Protein 8AJK (pdb70)

Organism: Staphylococcus aureus (strain NCTC 8325 / PS 47) (NCBI:txid93061)

CATH classification: 3.50.50.60 (+1 more: 3.30.390.30)

Nearest PDB structures (foldseek):
  8ajk-assembly1_A  TM=1.002E+00  e=2.593E-100  Staphylococcus aureus
  8ajj-assembly2_A  TM=1.001E+00  e=8.411E-93  Staphylococcus aureus
  8ajj-assembly1_D  TM=1.000E+00  e=5.471E-79  Staphylococcus aureus
  8ajj-assembly3_B-2  TM=9.911E-01  e=1.081E-74  Staphylococcus aureus
  8uub-assembly1_A-2  TM=9.802E-01  e=7.798E-63  Streptococcus pneumoniae D39

Radius of gyration: 30.51 Å; Cα contacts (8 Å, |Δi|>4): 2103; chains: 2; bounding box: 69×88×58 Å

Foldseek 3Di:
DVAEWAEEEEAQALLRLVLLLVCVVVVTAYEYEHADLQAQHHCCLRQDVQLLVLLVVVLVVVHAPVVSLVVSVVRSVVVSVVSVCSACVRPRYHYHHFHWADQALFKIFGADPVRHTDDMYGHLFYEYEHAWAADDDDAAAPVPFPQEEESRCVSVDDDQKQEEEEEAQALVSQSVLQSNLSNPHAYEYEELADDHPPQDDPVQVVLVVVVSVVSVYHYDYNWDFHHWDDDPAWIWGDIPVDIDIIRHYYYHHDIAADPPRCCVNYPFDADPRQATDADFLQATVSRRYGYAAPRRDDDHDSVRRVLNSVSPCCVPPNVNPRTNVPPAWDKDWRVRVPIKIKTAHDPVVCVVVPAFKDKFKDFQLNQVCCVVVVHRGWMKMWMAGPVQQQTRMIIGGHPPCVVLRVVNSVCNRVVPGLVCQLPDDDDPDDPSVCSVVNSPDDGDTD/DVAEFAEEEEAQALLRLVLLLVCVVVVTAYEYEHADLQAQNHCCLHQDVQLLVLLVVCLVVVDAPVVSLVVSVVRSVVVSVVSVCSACVRPRYHYHHFHWADQAAFKIFGADPVRDGPDMYGHLFYEYEHAWAADDDDAAAPVPAPQEDESRCVSVDPDQKQEEEEEAQALVSLSVLQSSLSNNHAYEYEHLADDHPPQDAVVQVVLVVVVSVVSVYHYYYNWAFHHWDYDPAWIWTDTPVDIRIIRHYYYHHDIAADDNHNCVNYPFDADPRRATDADFLQATVSRRYGYAAPRRDDDHDSVRRVLNSVSPCCVPPRVNPHTNVPPAWDKDWRVRVPIKIKTAHDPVVCVVVPAFKDKFKDFQLNQVVCVVVVHRGWMKMWMAGQVLQATRMIITRHPPCVPLVVVNSVCNRVVPGLVCQLPDDDDPDDPSVCSVVRSPDDGDTDD

Secondary structure (DSSP, 8-state):
--EE-SEEEES--HHHHHHHHHHHHTT--EEEEES-GGGTTHHHHHTSHHHHHHHHHHHHTT--HHHHHHHHHHHHHHHHHHHHHHHHTSTTEEEEESEEEESSSSEEEEE-TTS-EEEEEE-SEEEE---EEE-----BTGGG-SSEE-HHHHHT-SS--SEEEEE--SHHHHHHHHHHHHTT-EEEEE-SSSSSSTTS-HHHHHHHHHHHHHTT-EEE-S--EEEEEE-SS-EEEEESS--EEESEEEE-S-EEE---S-GGGS---B-TTSPBP--TT-B-SSTTEEE-GGGGSS---HHHHHHHHHHHHHHHHS-S---TT------EEE-SSS-EEEEE--HHHHHHTT--EEEEEEEGGGSTHHHHHT----EEEEEEETTT--EEEEEEESTTHHHHHHHHHHHHHHT--HHHHHH----SSSSGGGHHHHT-------/--EE-SEEEES--HHHHHHHHHHHHTT--EEEEES-GGGTTHHHHHTSHHHHHHHHHHHHTT--HHHHHHHHHHHHHHHHHHHHHHHHTSTTEEEEESEEEESSSSEEEEE-TTS-EEEEEE-SEEEE---EEE-----BTGGG-SSEE-HHHHTT-SS--SEEEEE--SHHHHHHHHHHHHTT-EEEEE-SSSSSSTTS-HHHHHHHHHHHHHTT-EEE-S--EEEEEE-SS-EEEEESS-EEEESEEEE-S-EEE---S-GGGSSPPB-TTSPBP--TT-B-SSTTEEE-GGGG-S---HHHHHHHHHHHHHHHTS-S---TT-S----EEE-SSS-EEEEE--HHHHHHTT--EEEEEEEGGGSTHHHHHT----EEEEEEETTTTEEEEEEEESTTHHHHHHHHHHHHHTT--HHHHHH----SSSSGGGHHHHT--------

B-factor: mean 37.99, std 10.53, range [21.42, 123.19]

Sequence (893 aa):
GMKTYDLIVIGFGKAGKTLAKYAASTGQHVAVIEQSPKMYGGTSINIGCIPSKTLVHDGLEGKSFEASYNRKNDVVNALNNKNYHLLADDNNIDVLDFKAQFKSNTEVNLLDQHDDIVDSITAPHIIINTGATSVIPNIKGLDQAKHVFDSTGLLNISYQPKHLVIVGGGYIALEFASMFANLGSKVTVLERGESFMPREDQDVVAYGITDLENKGIALHTNVETTELSSDNHHTTVHTNVDNFEADDAVLLAIGRKPNTDLALENTDIELGDRGEIKVNAHLQTTVPHIYAAGDVKGGLQFTYISLDDYRIIKSALYGNQSRTTDNRGSVPYTVFIDPPLSRVGLTSKEAAAQHYDYTEHQLLVSAIPRHKINNDPRGLFKVVINNENNMILGATLYGKQSEELINIIKLAIDQNIPYTVLRDNIYTHPTMAESFNDLFNFHHHHHGMKTYDLIVIGFGKAGKTLAKYAASTGQHVAVIEQSPKMYGGTSINIGCIPSKTLVHDGLEGKSFEASYNRKNDVVNALNNKNYHLLADDNNIDVLDFKAQFKSNTEVNLLDQHDDIVDSITAPHIIINTGATSVIPNIKGLDQAKHVFDSTGLLNISYQPKHLVIVGGGYIALEFASMFANLGSKVTVLERGESFMPREDQDVVAYGITDLENKGIALHTNVETTELSSDNHHTTVHTNVDNFEADAVLLAIGRKPNTDLALENTDIELGDRGEIKVNAHLQTTVPHIYAAGDVKGGLQFTYISLDDYRIIKSALYGNQSRTTDNRGSVPYTVFIDPPLSRVGLTSKEAAAQHYDYTEHQLLVSAIPRHKINNDPRGLFKVVINNENNMILGATLYGKQSEELINIIKLAIDQNIPYTVLRDNIYTHPTMAESFNDLFNFHHHHHH

Solvent-accessible surface area: 35856 Å² total; per-residue (Å²): 37,144,87,90,8,60,2,0,0,5,10,2,13,57,1,0,27,35,2,0,68,63,0,4,88,73,54,49,59,0,0,0,3,13,108,29,83,147,41,21,2,5,44,12,10,12,42,16,27,2,0,6,20,0,0,19,28,4,5,92,93,64,89,65,18,124,48,0,13,78,42,5,61,94,5,20,91,36,8,20,81,122,18,58,75,98,2,31,99,30,148,48,4,47,20,30,81,54,50,6,35,1,104,35,41,75,32,0,15,7,10,45,165,128,92,88,113,79,59,15,6,28,5,84,62,0,0,0,8,32,18,11,54,20,46,133,23,162,14,142,22,33,156,156,21,101,39,34,40,58,22,48,25,0,5,95,13,111,77,70,0,168,38,0,0,0,12,9,4,41,76,85,1,0,11,4,0,3,3,0,20,41,13,66,7,88,1,2,0,3,34,174,28,150,45,9,5,90,178,5,13,96,73,0,2,56,93,0,48,70,13,4,87,119,58,45,4,29,27,57,44,83,4,68,25,75,52,3,43,49,92,108,134,85,0,19,0,43,16,97,60,95,91,28,100,1,26,0,0,0,12,18,72,39,59,90,22,34,29,82,8,17,19,150,72,19,92,12,85,75,15,156,199,32,38,0,86,44,73,31,52,0,47,8,62,7,94,43,0,13,0,0,3,21,0,21,15,64,97,59,55,20,12,5,9,27,1,0,28,30,0,1,66,14,13,44,69,46,127,103,71,45,20,45,124,78,38,42,23,33,0,36,20,3,14,5,11,1,20,0,0,14,0,32,35,6,11,157,35,0,52,69,96,169,78,43,24,4,78,57,79,24,63,3,46,62,2,63,28,11,53,0,11,84,10,78,60,4,0,0,13,0,5,0,11,10,156,72,50,44,5,26,0,1,5,0,1,0,60,34,0,13,2,1,0,4,4,0,4,4,0,40,42,69,98,5,37,8,38,36,0,56,64,20,3,9,0,28,1,0,1,0,38,4,0,22,76,0,0,88,14,152,70,112,117,111,33,137,84,80,13,52,2,0,0,5,9,2,13,63,1,0,26,36,1,0,65,63,0,5,89,72,46,53,94,1,0,0,3,13,105,27,80,171,44,22,2,5,45,13,10,10,40,16,27,1,0,6,18,0,0,20,30,2,6,96,91,64,88,64,20,126,49,0,14,84,42,5,62,95,5,19,97,37,5,22,84,109,20,58,76,103,2,31,100,30,149,35,5,61,18,30,70,53,57,6,39,1,105,36,40,75,37,0,11,5,10,42,165,126,96,79,104,83,40,17,4,28,6,82,64,0,0,0,8,32,19,10,57,22,45,132,24,165,21,150,30,27,134,160,21,106,39,35,39,58,21,49,23,0,3,92,13,113,81,66,0,172,29,0,0,0,12,8,5,39,60,84,1,0,14,4,0,3,3,0,19,41,14,66,8,114,1,5,0,3,33,172,29,144,44,12,4,74,153,5,11,97,74,0,8,61,90,0,36,67,13,4,86,119,60,50,4,34,27,58,46,72,4,55,33,82,52,4,46,44,80,110,130,66,0,23,0,44,16,94,75,76,91,20,96,1,28,0,0,0,12,17,75,37,54,89,21,36,30,81,6,15,18,148,71,18,93,12,82,77,18,156,218,32,35,0,81,45,73,32,53,0,46,9,60,8,93,45,0,13,0,0,3,22,0,23,12,70,97,62,55,20,13,5,8,25,2,0,27,29,0,0,67,13,16,42,68,46,122,110,66,52,21,46,123,77,37,40,21,33,0,29,19,3,13,4,13,1,21,0,0,11,0,32,39,6,13,156,54,0,52,86,104,147,74,40,24,5,74,57,80,24,64,2,58,64,2,64,26,15,52,0,11,85,10,76,62,5,1,0,10,0,5,0,15,8,139,64,52,42,6,26,0,2,5,0,1,0,60,32,0,15,3,1,0,3,3,0,3,4,0,39,44,70,102,5,36,7,39,36,0,64,63,19,3,9,0,25,0,0,0,0,37,4,0,21,77,0,0,88,23,152,62,115,107,71,202

InterPro domains:
  IPR001100 Pyridine nucleotide-disulphide oxidoreductase, class I [PIRSF000350] (3-433)
  IPR004099 Pyridine nucleotide-disulphide oxidoreductase, dimerisation domain [PF02852] (329-436)
  IPR012999 Pyridine nucleotide-disulphide oxidoreductase, class I, active site [PS00076] (40-50)
  IPR016156 FAD/NAD-linked reductase, dimerisation domain superfamily [G3DSA:3.30.390.30] (328-439)
  IPR016156 FAD/NAD-linked reductase, dimerisation domain superfamily [SSF55424] (325-438)
  IPR023753 FAD/NAD(P)-binding domain [PF07992] (4-302)
  IPR036188 FAD/NAD(P)-binding domain superfamily [G3DSA:3.50.50.60] (8-303)
  IPR036188 FAD/NAD(P)-binding domain superfamily [G3DSA:3.50.50.60] (134-252)
  IPR036188 FAD/NAD(P)-binding domain superfamily [SSF51905] (1-297)

Structure (mmCIF, N/CA/C/O backbone):
data_8AJK
#
_entry.id   8AJK
#
_cell.length_a   61.250
_cell.length_b   88.790
_cell.length_c   186.840
_cell.angle_alpha   90.000
_cell.angle_beta   90.000
_cell.angle_gamma   90.000
#
_symmetry.space_group_name_H-M   'P 21 2 21'
#
loop_
_entity.id
_entity.type
_entity.pdbx_description
1 polymer 'FAD-containing oxidoreductase'
2 non-polymer GLYCEROL
3 non-polymer 'FLAVIN-ADENINE DINUCLEOTIDE'
4 non-polymer 'NICKEL (II) ION'
5 water water
#
loop_
_atom_site.group_PDB
_atom_site.id
_atom_site.type_symbol
_atom_site.label_atom_id
_atom_site.label_alt_id
_atom_site.label_comp_id
_atom_site.label_asym_id
_atom_site.label_entity_id
_atom_site.label_seq_id
_atom_site.pdbx_PDB_ins_code
_atom_site.Cartn_x
_atom_site.Cartn_y
_atom_site.Cartn_z
_atom_site.occupancy
_atom_site.B_iso_or_equiv
_atom_site.auth_seq_id
_atom_site.auth_comp_id
_atom_site.auth_asym_id
_atom_site.auth_atom_id
_atom_site.pdbx_PDB_model_num
ATOM 1 N N . GLY A 1 2 ? 59.90694 -41.85357 -18.64419 1.000 59.65944 0 GLY A N 1
ATOM 2 C CA . GLY A 1 2 ? 59.84391 -41.24792 -19.96317 1.000 62.61013 0 GLY A CA 1
ATOM 3 C C . GLY A 1 2 ? 61.21351 -40.79948 -20.42711 1.000 74.27868 0 GLY A C 1
ATOM 4 O O . GLY A 1 2 ? 61.95497 -40.20422 -19.64305 1.000 78.63272 0 GLY A O 1
ATOM 5 N N . MET A 1 3 ? 61.54342 -41.08475 -21.69297 1.000 76.53714 1 MET A N 1
ATOM 6 C CA . MET A 1 3 ? 62.87397 -40.78833 -22.22187 1.000 77.23098 1 MET A CA 1
ATOM 7 C C . MET A 1 3 ? 63.28148 -39.34035 -21.94479 1.000 77.34908 1 MET A C 1
ATOM 8 O O . MET A 1 3 ? 64.33655 -39.08491 -21.35370 1.000 83.20171 1 MET A O 1
ATOM 13 N N . LYS A 1 4 ? 62.45647 -38.37696 -22.35590 1.000 67.82410 2 LYS A N 1
ATOM 14 C CA . LYS A 1 4 ? 62.69162 -36.98002 -22.01196 1.000 61.77540 2 LYS A CA 1
ATOM 15 C C . LYS A 1 4 ? 61.80106 -36.54460 -20.85528 1.000 52.13652 2 LYS A C 1
ATOM 16 O O . LYS A 1 4 ? 60.64813 -36.97126 -20.73110 1.000 44.72237 2 LYS A O 1
ATOM 22 N N . THR A 1 5 ? 62.34753 -35.66268 -20.02053 1.000 45.67588 3 THR A N 1
ATOM 23 C CA . THR A 1 5 ? 61.69284 -35.21218 -18.80057 1.000 41.42892 3 THR A CA 1
ATOM 24 C C . THR A 1 5 ? 61.36905 -33.73025 -18.89775 1.000 45.87268 3 THR A C 1
ATOM 25 O O . THR A 1 5 ? 62.22365 -32.92326 -19.28001 1.000 45.66246 3 THR A O 1
ATOM 29 N N . TYR A 1 6 ? 60.14217 -33.38218 -18.53695 1.000 38.47361 4 TYR A N 1
ATOM 30 C CA . TYR A 1 6 ? 59.68944 -32.00736 -18.43681 1.000 36.79968 4 TYR A CA 1
ATOM 31 C C . TYR A 1 6 ? 59.27853 -31.72323 -17.00071 1.000 40.51641 4 TYR A C 1
ATOM 32 O O . TYR A 1 6 ? 59.13262 -32.63344 -16.18001 1.000 38.07051 4 TYR A O 1
ATOM 41 N N . ASP A 1 7 ? 59.10014 -30.43674 -16.69599 1.000 36.16338 5 ASP A N 1
ATOM 42 C CA . ASP A 1 7 ? 58.54015 -30.07432 -15.39792 1.000 36.67594 5 ASP A CA 1
ATOM 43 C C . ASP A 1 7 ? 57.02846 -30.22938 -15.38141 1.000 36.99091 5 ASP A C 1
ATOM 44 O O . ASP A 1 7 ? 56.45099 -30.50412 -14.32306 1.000 36.36637 5 ASP A O 1
ATOM 49 N N . LEU A 1 8 ? 56.38641 -30.10109 -16.54332 1.000 34.24669 6 LEU A N 1
ATOM 50 C CA . LEU A 1 8 ? 54.93558 -30.13060 -16.65303 1.000 31.49744 6 LEU A CA 1
ATOM 51 C C . LEU A 1 8 ? 54.56666 -30.64610 -18.03210 1.000 34.03228 6 LEU A C 1
ATOM 52 O O . LEU A 1 8 ? 55.17631 -30.24669 -19.02487 1.000 32.52711 6 LEU A O 1
ATOM 57 N N . ILE A 1 9 ? 53.58172 -31.53736 -18.09350 1.000 32.85380 7 ILE A N 1
ATOM 58 C CA . ILE A 1 9 ? 53.05159 -32.02400 -19.36282 1.000 30.55998 7 ILE A CA 1
ATOM 59 C C . ILE A 1 9 ? 51.58980 -31.63412 -19.43723 1.000 30.52485 7 ILE A C 1
ATOM 60 O O . ILE A 1 9 ? 50.83907 -31.83951 -18.47581 1.000 31.77692 7 ILE A O 1
ATOM 65 N N . VAL A 1 10 ? 51.19351 -31.05512 -20.56567 1.000 28.83423 8 VAL A N 1
ATOM 66 C CA . VAL A 1 10 ? 49.80268 -30.70013 -20.84106 1.000 27.03469 8 VAL A CA 1
ATOM 67 C C . VAL A 1 10 ? 49.36897 -31.51798 -22.04757 1.000 30.05127 8 VAL A C 1
ATOM 68 O O . VAL A 1 10 ? 50.01508 -31.46371 -23.10131 1.000 29.43606 8 VAL A O 1
ATOM 72 N N . ILE A 1 11 ? 48.30875 -32.30152 -21.89507 1.000 27.04969 9 ILE A N 1
ATOM 73 C CA . ILE A 1 11 ? 47.81929 -33.13273 -22.98963 1.000 25.98759 9 ILE A CA 1
ATOM 74 C C . ILE A 1 11 ? 46.63170 -32.40589 -23.59490 1.000 30.10845 9 ILE A C 1
ATOM 75 O O . ILE A 1 11 ? 45.57566 -32.30124 -22.96370 1.000 29.08033 9 ILE A O 1
ATOM 80 N N . GLY A 1 12 ? 46.80991 -31.87658 -24.80994 1.000 29.24172 10 GLY A N 1
ATOM 81 C CA . GLY A 1 12 ? 45.74796 -31.13570 -25.45041 1.000 26.80371 10 GLY A CA 1
ATOM 82 C C . GLY A 1 12 ? 46.00529 -29.64060 -25.43863 1.000 27.33425 10 GLY A C 1
ATOM 83 O O . GLY A 1 12 ? 46.30491 -29.06605 -24.38968 1.000 27.37264 10 GLY A O 1
ATOM 84 N N . PHE A 1 13 ? 45.87874 -29.00592 -26.60087 1.000 29.68504 11 PHE A N 1
ATOM 85 C CA . PHE A 1 13 ? 46.07459 -27.55871 -26.76510 1.000 25.88096 11 PHE A CA 1
ATOM 86 C C . PHE A 1 13 ? 44.77524 -26.80608 -26.48140 1.000 30.11348 11 PHE A C 1
ATOM 87 O O . PHE A 1 13 ? 44.33154 -25.96734 -27.26292 1.000 30.20072 11 PHE A O 1
ATOM 95 N N . GLY A 1 14 ? 44.12749 -27.11668 -25.35757 1.000 25.40819 12 GLY A N 1
ATOM 96 C CA . GLY A 1 14 ? 42.86041 -26.50800 -25.01417 1.000 26.66800 12 GLY A CA 1
ATOM 97 C C . GLY A 1 14 ? 43.04398 -25.19114 -24.28571 1.000 29.22291 12 GLY A C 1
ATOM 98 O O . GLY A 1 14 ? 44.15500 -24.67553 -24.13964 1.000 27.57357 12 GLY A O 1
ATOM 99 N N . LYS A 1 15 ? 41.92176 -24.66377 -23.78056 1.000 26.00947 13 LYS A N 1
ATOM 100 C CA . LYS A 1 15 ? 41.93357 -23.33811 -23.16034 1.000 27.47105 13 LYS A CA 1
ATOM 101 C C . LYS A 1 15 ? 42.71990 -23.34196 -21.85279 1.000 27.09627 13 LYS A C 1
ATOM 102 O O . LYS A 1 15 ? 43.68930 -22.58772 -21.70066 1.000 29.60688 13 LYS A O 1
ATOM 108 N N . ALA A 1 16 ? 42.30803 -24.17402 -20.88369 1.000 26.17167 14 ALA A N 1
ATOM 109 C CA . ALA A 1 16 ? 43.06562 -24.28611 -19.64015 1.000 26.70407 14 ALA A CA 1
ATOM 110 C C . ALA A 1 16 ? 44.52082 -24.62746 -19.91939 1.000 27.85791 14 ALA A C 1
ATOM 111 O O . ALA A 1 16 ? 45.43200 -24.08180 -19.28543 1.000 27.67140 14 ALA A O 1
ATOM 113 N N . GLY A 1 17 ? 44.75744 -25.51621 -20.88219 1.000 24.39487 15 GLY A N 1
ATOM 114 C CA . GLY A 1 17 ? 46.09071 -26.07085 -21.03828 1.000 25.62263 15 GLY A CA 1
ATOM 115 C C . GLY A 1 17 ? 47.07876 -25.06525 -21.59292 1.000 24.32759 15 GLY A C 1
ATOM 116 O O . GLY A 1 17 ? 48.20102 -24.93968 -21.09201 1.000 28.40147 15 GLY A O 1
ATOM 117 N N . LYS A 1 18 ? 46.68155 -24.34470 -22.64775 1.000 25.96024 16 LYS A N 1
ATOM 118 C CA . LYS A 1 18 ? 47.59918 -23.37684 -23.23900 1.000 26.68335 16 LYS A CA 1
ATOM 119 C C . LYS A 1 18 ? 47.83429 -22.21078 -22.29185 1.000 27.98048 16 LYS A C 1
ATOM 120 O O . LYS A 1 18 ? 48.93470 -21.64059 -22.27121 1.000 28.15304 16 LYS A O 1
ATOM 126 N N . THR A 1 19 ? 46.82140 -21.85818 -21.49769 1.000 27.22490 17 THR A N 1
ATOM 127 C CA . THR A 1 19 ? 46.98336 -20.78585 -20.51737 1.000 26.60035 17 THR A CA 1
ATOM 128 C C . THR A 1 19 ? 47.92768 -21.20120 -19.39942 1.000 29.64520 17 THR A C 1
ATOM 129 O O . THR A 1 19 ? 48.80353 -20.42229 -18.99029 1.000 29.73096 17 THR A O 1
ATOM 133 N N . LEU A 1 20 ? 47.77389 -22.43846 -18.90588 1.000 28.69528 18 LEU A N 1
ATOM 134 C CA . LEU A 1 20 ? 48.63790 -22.94367 -17.84883 1.000 27.80584 18 LEU A CA 1
ATOM 135 C C . LEU A 1 20 ? 50.06015 -23.16051 -18.35348 1.000 29.37014 18 LEU A C 1
ATOM 136 O O . LEU A 1 20 ? 51.02554 -22.87881 -17.63105 1.000 29.27626 18 LEU A O 1
ATOM 141 N N . ALA A 1 21 ? 50.21234 -23.64131 -19.59839 1.000 29.04783 19 ALA A N 1
ATOM 142 C CA . ALA A 1 21 ? 51.55073 -23.82030 -20.15594 1.000 30.78996 19 ALA A CA 1
ATOM 143 C C . ALA A 1 21 ? 52.31732 -22.50737 -20.17311 1.000 31.31909 19 ALA A C 1
ATOM 144 O O . ALA A 1 21 ? 53.49259 -22.45041 -19.78714 1.000 29.78139 19 ALA A O 1
ATOM 146 N N . LYS A 1 22 ? 51.66732 -21.43661 -20.63194 1.000 26.40695 20 LYS A N 1
ATOM 147 C CA . LYS A 1 22 ? 52.35834 -20.15937 -20.72727 1.000 28.78142 20 LYS A CA 1
ATOM 148 C C . LYS A 1 22 ? 52.68776 -19.61161 -19.34216 1.000 29.99317 20 LYS A C 1
ATOM 149 O O . LYS A 1 22 ? 53.77979 -19.06762 -19.12690 1.000 34.55292 20 LYS A O 1
ATOM 155 N N . TYR A 1 23 ? 51.77326 -19.75746 -18.38055 1.000 32.99305 21 TYR A N 1
ATOM 156 C CA . TYR A 1 23 ? 52.08801 -19.32589 -17.01995 1.000 30.93903 21 TYR A CA 1
ATOM 157 C C . TYR A 1 23 ? 53.24076 -20.13977 -16.44157 1.000 33.72557 21 TYR A C 1
ATOM 158 O O . TYR A 1 23 ? 54.18550 -19.58306 -15.87350 1.000 36.83104 21 TYR A O 1
ATOM 167 N N . ALA A 1 24 ? 53.17384 -21.46893 -16.56322 1.000 32.97065 22 ALA A N 1
ATOM 168 C CA . ALA A 1 24 ? 54.24357 -22.29931 -16.01506 1.000 30.88135 22 ALA A CA 1
ATOM 169 C C . ALA A 1 24 ? 55.59086 -21.93318 -16.62988 1.000 31.17779 22 ALA A C 1
ATOM 170 O O . ALA A 1 24 ? 56.59353 -21.79398 -15.91504 1.000 33.35789 22 ALA A O 1
ATOM 172 N N . ALA A 1 25 ? 55.62735 -21.73004 -17.95158 1.000 32.77067 23 ALA A N 1
ATOM 173 C CA . ALA A 1 25 ? 56.87151 -21.32330 -18.59728 1.000 32.52382 23 ALA A CA 1
ATOM 174 C C . ALA A 1 25 ? 57.37934 -20.00573 -18.03162 1.000 36.68869 23 ALA A C 1
ATOM 175 O O . ALA A 1 25 ? 58.59286 -19.80803 -17.89465 1.000 38.29688 23 ALA A O 1
ATOM 177 N N . SER A 1 26 ? 56.46543 -19.09751 -17.67552 1.000 32.82449 24 SER A N 1
ATOM 178 C CA . SER A 1 26 ? 56.89635 -17.79256 -17.18920 1.000 37.73623 24 SER A CA 1
ATOM 179 C C . SER A 1 26 ? 57.57913 -17.88262 -15.83039 1.000 39.39825 24 SER A C 1
ATOM 180 O O . SER A 1 26 ? 58.33009 -16.96855 -15.46441 1.000 40.71947 24 SER A O 1
ATOM 183 N N . THR A 1 27 ? 57.36259 -18.96599 -15.08754 1.000 40.34078 25 THR A N 1
ATOM 184 C CA . THR A 1 27 ? 58.08154 -19.19459 -13.84114 1.000 42.10882 25 THR A CA 1
ATOM 185 C C . THR A 1 27 ? 59.40998 -19.90922 -14.05545 1.000 44.23924 25 THR A C 1
ATOM 186 O O . THR A 1 27 ? 60.11330 -20.18566 -13.07900 1.000 48.33168 25 THR A O 1
ATOM 190 N N . GLY A 1 28 ? 59.77733 -20.20206 -15.30052 1.000 38.81972 26 GLY A N 1
ATOM 191 C CA . GLY A 1 28 ? 60.99809 -20.93193 -15.59075 1.000 39.87562 26 GLY A CA 1
ATOM 192 C C . GLY A 1 28 ? 60.83624 -22.42608 -15.77648 1.000 45.34370 26 GLY A C 1
ATOM 193 O O . GLY A 1 28 ? 61.84521 -23.12870 -15.92446 1.000 44.50541 26 GLY A O 1
ATOM 194 N N . GLN A 1 29 ? 59.61104 -22.93699 -15.78035 1.000 39.41047 27 GLN A N 1
ATOM 195 C CA . GLN A 1 29 ? 59.41432 -24.37365 -15.91308 1.000 39.27057 27 GLN A CA 1
ATOM 196 C C . GLN A 1 29 ? 59.46942 -24.79041 -17.38156 1.000 39.68531 27 GLN A C 1
ATOM 197 O O . GLN A 1 29 ? 59.07753 -24.03522 -18.27486 1.000 36.93510 27 GLN A O 1
ATOM 203 N N . HIS A 1 30 ? 59.96275 -26.00794 -17.62714 1.000 37.55781 28 HIS A N 1
ATOM 204 C CA . HIS A 1 30 ? 59.99868 -26.58725 -18.96649 1.000 36.39517 28 HIS A CA 1
ATOM 205 C C . HIS A 1 30 ? 58.71337 -27.37502 -19.21085 1.000 35.03895 28 HIS A C 1
ATOM 206 O O . HIS A 1 30 ? 58.42171 -28.33746 -18.49199 1.000 33.41720 28 HIS A O 1
ATOM 213 N N . VAL A 1 31 ? 57.94468 -26.97363 -20.22379 1.000 33.27387 29 VAL A N 1
ATOM 214 C CA . VAL A 1 31 ? 56.58473 -27.46049 -20.42602 1.000 34.69253 29 VAL A CA 1
ATOM 215 C C . VAL A 1 31 ? 56.50972 -28.18622 -21.76054 1.000 32.82601 29 VAL A C 1
ATOM 216 O O . VAL A 1 31 ? 57.07764 -27.72756 -22.75555 1.000 30.65910 29 VAL A O 1
ATOM 220 N N . ALA A 1 32 ? 55.82420 -29.32950 -21.77632 1.000 29.32634 30 ALA A N 1
ATOM 221 C CA . ALA A 1 32 ? 55.44525 -29.99346 -23.01446 1.000 30.80677 30 ALA A CA 1
ATOM 222 C C . ALA A 1 32 ? 53.93842 -29.87365 -23.18278 1.000 29.51330 30 ALA A C 1
ATOM 223 O O . ALA A 1 32 ? 53.17925 -30.16436 -22.24809 1.000 32.67857 30 ALA A O 1
ATOM 225 N N . VAL A 1 33 ? 53.51141 -29.43319 -24.36394 1.000 26.08307 31 VAL A N 1
ATOM 226 C CA . VAL A 1 33 ? 52.10323 -29.42182 -24.75725 1.000 26.64790 31 VAL A CA 1
ATOM 227 C C . VAL A 1 33 ? 51.94921 -30.37260 -25.93400 1.000 30.95525 31 VAL A C 1
ATOM 228 O O . VAL A 1 33 ? 52.53882 -30.14494 -26.99717 1.000 30.49741 31 VAL A O 1
ATOM 232 N N . ILE A 1 34 ? 51.17960 -31.44844 -25.74494 1.000 25.52441 32 ILE A N 1
ATOM 233 C CA . ILE A 1 34 ? 50.99244 -32.45479 -26.78664 1.000 25.27220 32 ILE A CA 1
ATOM 234 C C . ILE A 1 34 ? 49.66645 -32.17679 -27.46286 1.000 28.15505 32 ILE A C 1
ATOM 235 O O . ILE A 1 34 ? 48.63049 -32.09919 -26.79121 1.000 28.04083 32 ILE A O 1
ATOM 240 N N . GLU A 1 35 ? 49.68991 -32.04227 -28.78716 1.000 27.50403 33 GLU A N 1
ATOM 241 C CA . GLU A 1 35 ? 48.48327 -31.78295 -29.56098 1.000 28.65719 33 GLU A CA 1
ATOM 242 C C . GLU A 1 35 ? 48.45701 -32.67706 -30.78858 1.000 27.49432 33 GLU A C 1
ATOM 243 O O . GLU A 1 35 ? 49.43040 -32.72460 -31.55197 1.000 28.51255 33 GLU A O 1
ATOM 249 N N . GLN A 1 36 ? 47.34187 -33.38585 -30.98295 1.000 29.09722 34 GLN A N 1
ATOM 250 C CA . GLN A 1 36 ? 47.28670 -34.39552 -32.03430 1.000 29.04809 34 GLN A CA 1
ATOM 251 C C . GLN A 1 36 ? 47.00862 -33.81718 -33.41600 1.000 29.49770 34 GLN A C 1
ATOM 252 O O . GLN A 1 36 ? 47.25574 -34.51060 -34.41452 1.000 32.10857 34 GLN A O 1
ATOM 258 N N . SER A 1 37 ? 46.52522 -32.56551 -33.50775 1.000 26.91496 35 SER A N 1
ATOM 259 C CA . SER A 1 37 ? 46.13964 -32.04113 -34.83323 1.000 29.61604 35 SER A CA 1
ATOM 260 C C . SER A 1 37 ? 46.61934 -30.60532 -35.00422 1.000 30.19218 35 SER A C 1
ATOM 261 O O . SER A 1 37 ? 46.31830 -29.75624 -34.15579 1.000 28.20256 35 SER A O 1
ATOM 264 N N . PRO A 1 38 ? 47.31175 -30.28679 -36.10345 1.000 31.45574 36 PRO A N 1
ATOM 265 C CA . PRO A 1 38 ? 47.64752 -28.87885 -36.36439 1.000 26.47530 36 PRO A CA 1
ATOM 266 C C . PRO A 1 38 ? 46.44133 -28.04347 -36.72163 1.000 33.36715 36 PRO A C 1
ATOM 267 O O . PRO A 1 38 ? 46.56356 -26.80888 -36.76644 1.000 31.81266 36 PRO A O 1
ATOM 271 N N . LYS A 1 39 ? 45.29101 -28.66824 -37.01461 1.000 30.17383 37 LYS A N 1
ATOM 272 C CA . LYS A 1 39 ? 44.04635 -27.91018 -37.15968 1.000 32.54845 37 LYS A CA 1
ATOM 273 C C . LYS A 1 39 ? 43.47021 -27.47840 -35.81919 1.000 29.98056 37 LYS A C 1
ATOM 274 O O . LYS A 1 39 ? 42.43523 -26.80113 -35.79468 1.000 30.87237 37 LYS A O 1
ATOM 280 N N . MET A 1 40 ? 44.11322 -27.83330 -34.70463 1.000 26.06673 38 MET A N 1
ATOM 281 C CA . MET A 1 40 ? 43.57345 -27.55723 -33.37912 1.000 24.34130 38 MET A CA 1
ATOM 282 C C . MET A 1 40 ? 44.53168 -26.76650 -32.48918 1.000 30.78311 38 MET A C 1
ATOM 283 O O . MET A 1 40 ? 44.37930 -26.79562 -31.27223 1.000 30.89091 38 MET A O 1
ATOM 288 N N . TYR A 1 41 ? 45.50917 -26.05220 -33.05694 1.000 27.00927 39 TYR A N 1
ATOM 289 C CA . TYR A 1 41 ? 46.32036 -25.14993 -32.24372 1.000 30.18139 39 TYR A CA 1
ATOM 290 C C . TYR A 1 41 ? 45.43188 -24.02750 -31.71482 1.000 33.98789 39 TYR A C 1
ATOM 291 O O . TYR A 1 41 ? 44.80439 -23.30365 -32.49388 1.000 28.62760 39 TYR A O 1
ATOM 300 N N . GLY A 1 42 ? 45.36784 -23.88462 -30.39160 1.000 29.14272 40 GLY A N 1
ATOM 301 C CA . GLY A 1 42 ? 44.44005 -22.96632 -29.77492 1.000 29.91139 40 GLY A CA 1
ATOM 302 C C . GLY A 1 42 ? 43.13345 -23.59922 -29.35370 1.000 30.80293 40 GLY A C 1
ATOM 303 O O . GLY A 1 42 ? 42.33164 -22.94092 -28.67917 1.000 31.32015 40 GLY A O 1
ATOM 304 N N . GLY A 1 43 ? 42.88228 -24.84097 -29.74595 1.000 30.02711 41 GLY A N 1
ATOM 305 C CA . GLY A 1 43 ? 41.77211 -25.59399 -29.18865 1.000 29.25088 41 GLY A CA 1
ATOM 306 C C . GLY A 1 43 ? 40.46969 -25.45069 -29.94738 1.000 29.85211 41 GLY A C 1
ATOM 307 O O . GLY A 1 43 ? 40.39327 -24.94049 -31.07202 1.000 28.21064 41 GLY A O 1
ATOM 308 N N . THR A 1 44 ? 39.41326 -25.93867 -29.29153 1.000 27.21361 42 THR A N 1
ATOM 309 C CA . THR A 1 44 ? 38.09125 -25.97507 -29.90836 1.000 24.30740 42 THR A CA 1
ATOM 310 C C . THR A 1 44 ? 37.54578 -24.55861 -30.14387 1.000 24.79173 42 THR A C 1
ATOM 311 O O . THR A 1 44 ? 37.00392 -24.27630 -31.21933 1.000 26.81475 42 THR A O 1
ATOM 315 N N . SER A 1 45 ? 37.68845 -23.66070 -29.16772 1.000 25.63225 43 SER A N 1
ATOM 316 C CA . SER A 1 45 ? 37.16715 -22.30132 -29.33021 1.000 24.04925 43 SER A CA 1
ATOM 317 C C . SER A 1 45 ? 37.69465 -21.65148 -30.60714 1.000 28.22574 43 SER A C 1
ATOM 318 O O . SER A 1 45 ? 36.92908 -21.06594 -31.38379 1.000 28.96371 43 SER A O 1
ATOM 321 N N . ILE A 1 46 ? 39.00295 -21.76730 -30.85019 1.000 25.25033 44 ILE A N 1
ATOM 322 C CA . ILE A 1 46 ? 39.62039 -21.07998 -31.98898 1.000 27.96358 44 ILE A CA 1
ATOM 323 C C . ILE A 1 46 ? 39.22677 -21.72353 -33.32144 1.000 28.29990 44 ILE A C 1
ATOM 324 O O . ILE A 1 46 ? 38.99047 -21.02400 -34.31254 1.000 26.36775 44 ILE A O 1
ATOM 329 N N . ASN A 1 47 ? 39.16965 -23.05702 -33.38213 1.000 27.40844 45 ASN A N 1
ATOM 330 C CA . ASN A 1 47 ? 39.19659 -23.73824 -34.67317 1.000 26.26598 45 ASN A CA 1
ATOM 331 C C . ASN A 1 47 ? 37.85832 -24.31031 -35.11355 1.000 25.91536 45 ASN A C 1
ATOM 332 O O . ASN A 1 47 ? 37.58594 -24.33452 -36.32266 1.000 29.13675 45 ASN A O 1
ATOM 337 N N . ILE A 1 48 ? 37.03050 -24.79702 -34.17869 1.000 25.35426 46 ILE A N 1
ATOM 338 C CA . ILE A 1 48 ? 35.85559 -25.57697 -34.56044 1.000 26.89350 46 ILE A CA 1
ATOM 339 C C . ILE A 1 48 ? 34.66791 -25.26062 -33.66294 1.000 26.74422 46 ILE A C 1
ATOM 340 O O . ILE A 1 48 ? 33.68160 -26.00814 -33.64561 1.000 29.55425 46 ILE A O 1
ATOM 345 N N . GLY A 1 49 ? 34.75582 -24.17641 -32.90231 1.000 27.89705 47 GLY A N 1
ATOM 346 C CA . GLY A 1 49 ? 33.70791 -23.86959 -31.94534 1.000 25.60610 47 GLY A CA 1
ATOM 347 C C . GLY A 1 49 ? 33.34204 -22.40036 -31.91140 1.000 28.08667 47 GLY A C 1
ATOM 348 O O . GLY A 1 49 ? 32.85608 -21.85721 -32.90475 1.000 27.78739 47 GLY A O 1
ATOM 349 N N . CYS A 1 50 ? 33.63147 -21.75195 -30.78255 1.000 25.93654 48 CYS A N 1
ATOM 350 C CA . CYS A 1 50 ? 33.08672 -20.42772 -30.47820 1.000 26.76316 48 CYS A CA 1
ATOM 351 C C . CYS A 1 50 ? 33.44915 -19.39020 -31.53857 1.000 25.85897 48 CYS A C 1
ATOM 352 O O . CYS A 1 50 ? 32.59885 -18.60050 -31.97102 1.000 28.14255 48 CYS A O 1
ATOM 355 N N . ILE A 1 51 ? 34.71684 -19.33304 -31.92247 1.000 25.10183 49 ILE A N 1
ATOM 356 C CA . ILE A 1 51 ? 35.20070 -18.26515 -32.80023 1.000 27.58559 49 ILE A CA 1
ATOM 357 C C . ILE A 1 51 ? 34.66068 -18.42077 -34.22536 1.000 26.57964 49 ILE A C 1
ATOM 358 O O . ILE A 1 51 ? 34.05123 -17.47064 -34.73952 1.000 26.96008 49 ILE A O 1
ATOM 363 N N . PRO A 1 52 ? 34.82469 -19.56819 -34.91220 1.000 27.87086 50 PRO A N 1
ATOM 364 C CA . PRO A 1 52 ? 34.19925 -19.67805 -36.24723 1.000 26.90621 50 PRO A CA 1
ATOM 365 C C . PRO A 1 52 ? 32.68197 -19.56895 -36.21990 1.000 28.53140 50 PRO A C 1
ATOM 366 O O . PRO A 1 52 ? 32.11420 -18.89905 -37.08638 1.000 27.43498 50 PRO A O 1
ATOM 370 N N . SER A 1 53 ? 31.99946 -20.19082 -35.25140 1.000 27.65652 51 SER A N 1
ATOM 371 C CA . SER A 1 53 ? 30.53923 -20.09549 -35.25604 1.000 27.03359 51 SER A CA 1
ATOM 372 C C . SER A 1 53 ? 30.06873 -18.65287 -35.10804 1.000 28.19063 51 SER A C 1
ATOM 373 O O . SER A 1 53 ? 29.20634 -18.20495 -35.86430 1.000 26.94533 51 SER A O 1
ATOM 376 N N . LYS A 1 54 ? 30.64453 -17.89418 -34.17765 1.000 27.21609 52 LYS A N 1
ATOM 377 C CA . LYS A 1 54 ? 30.13995 -16.52993 -34.00561 1.000 26.37675 52 LYS A CA 1
ATOM 378 C C . LYS A 1 54 ? 30.59318 -15.59546 -35.11931 1.000 25.23695 52 LYS A C 1
ATOM 379 O O . LYS A 1 54 ? 29.93322 -14.56416 -35.35205 1.000 28.64212 52 LYS A O 1
ATOM 385 N N . THR A 1 55 ? 31.69819 -15.91270 -35.80028 1.000 26.93187 53 THR A N 1
ATOM 386 C CA . THR A 1 55 ? 32.05593 -15.14700 -36.99483 1.000 27.62827 53 THR A CA 1
ATOM 387 C C . THR A 1 55 ? 30.94651 -15.26430 -38.02608 1.000 29.45053 53 THR A C 1
ATOM 388 O O . THR A 1 55 ? 30.50335 -14.26226 -38.60520 1.000 27.90097 53 THR A O 1
ATOM 392 N N . LEU A 1 56 ? 30.43426 -16.48692 -38.20976 1.000 26.43831 54 LEU A N 1
ATOM 393 C CA . LEU A 1 56 ? 29.34238 -16.69895 -39.15145 1.000 29.82731 54 LEU A CA 1
ATOM 394 C C . LEU A 1 56 ? 28.05233 -16.05706 -38.65593 1.000 28.38081 54 LEU A C 1
ATOM 395 O O . LEU A 1 56 ? 27.28511 -15.50621 -39.45733 1.000 29.66010 54 LEU A O 1
ATOM 400 N N . VAL A 1 57 ? 27.79249 -16.11942 -37.34565 1.000 26.22069 55 VAL A N 1
ATOM 401 C CA . VAL A 1 57 ? 26.62544 -15.43316 -36.78277 1.000 25.59599 55 VAL A CA 1
ATOM 402 C C . VAL A 1 57 ? 26.70483 -13.93099 -37.03751 1.000 30.32972 55 VAL A C 1
ATOM 403 O O . VAL A 1 57 ? 25.74353 -13.30326 -37.51164 1.000 30.58979 55 VAL A O 1
ATOM 407 N N . HIS A 1 58 ? 27.84550 -13.33071 -36.69099 1.000 29.05323 56 HIS A N 1
ATOM 408 C CA . HIS A 1 58 ? 28.03361 -11.89204 -36.86062 1.000 29.08520 56 HIS A CA 1
ATOM 409 C C . HIS A 1 58 ? 27.86154 -11.46356 -38.31537 1.000 32.13432 56 HIS A C 1
ATOM 410 O O . HIS A 1 58 ? 27.12788 -10.50833 -38.61240 1.000 32.24635 56 HIS A O 1
ATOM 417 N N . ASP A 1 59 ? 28.54096 -12.14458 -39.24160 1.000 28.44233 57 ASP A N 1
ATOM 418 C CA . ASP A 1 59 ? 28.47048 -11.72245 -40.63787 1.000 31.13859 57 ASP A CA 1
ATOM 419 C C . ASP A 1 59 ? 27.09452 -11.97553 -41.24664 1.000 30.93479 57 ASP A C 1
ATOM 420 O O . ASP A 1 59 ? 26.66255 -11.21531 -42.12427 1.000 33.07718 57 ASP A O 1
ATOM 425 N N . GLY A 1 60 ? 26.38687 -13.01824 -40.80031 1.000 31.87785 58 GLY A N 1
ATOM 426 C CA . GLY A 1 60 ? 25.03507 -13.24268 -41.28353 1.000 31.90591 58 GLY A CA 1
ATOM 427 C C . GLY A 1 60 ? 24.03846 -12.19534 -40.82416 1.000 35.94884 58 GLY A C 1
ATOM 428 O O . GLY A 1 60 ? 23.09008 -11.87896 -41.54759 1.000 39.12998 58 GLY A O 1
ATOM 429 N N . LEU A 1 61 ? 24.21945 -11.65730 -39.61610 1.000 33.46840 59 LEU A N 1
ATOM 430 C CA . LEU A 1 61 ? 23.37200 -10.55749 -39.15943 1.000 34.65513 59 LEU A CA 1
ATOM 431 C C . LEU A 1 61 ? 23.58389 -9.30116 -39.99280 1.000 36.48517 59 LEU A C 1
ATOM 432 O O . LEU A 1 61 ? 22.67766 -8.46816 -40.10335 1.000 38.41743 59 LEU A O 1
ATOM 437 N N . GLU A 1 62 ? 24.77571 -9.13564 -40.55970 1.000 36.86481 60 GLU A N 1
ATOM 438 C CA . GLU A 1 62 ? 25.07019 -8.00679 -41.43931 1.000 42.49862 60 GLU A CA 1
ATOM 439 C C . GLU A 1 62 ? 24.57694 -8.20565 -42.86391 1.000 41.72920 60 GLU A C 1
ATOM 440 O O . GLU A 1 62 ? 24.70810 -7.28387 -43.67573 1.000 49.38120 60 GLU A O 1
ATOM 446 N N . GLY A 1 63 ? 24.01175 -9.36614 -43.18730 1.000 38.57254 61 GLY A N 1
ATOM 447 C CA . GLY A 1 63 ? 23.57352 -9.63267 -44.54222 1.000 37.56383 61 GLY A CA 1
ATOM 448 C C . GLY A 1 63 ? 24.66818 -10.05114 -45.49319 1.000 35.98530 61 GLY A C 1
ATOM 449 O O . GLY A 1 63 ? 24.46943 -9.99069 -46.71419 1.000 41.22636 61 GLY A O 1
ATOM 450 N N . LYS A 1 64 ? 25.83236 -10.44994 -44.97948 1.000 34.44343 62 LYS A N 1
ATOM 451 C CA . LYS A 1 64 ? 26.89658 -10.94850 -45.84099 1.000 38.17592 62 LYS A CA 1
ATOM 452 C C . LYS A 1 64 ? 26.49438 -12.29352 -46.42923 1.000 39.95841 62 LYS A C 1
ATOM 453 O O . LYS A 1 64 ? 25.73664 -13.05586 -45.82555 1.000 35.65649 62 LYS A O 1
ATOM 459 N N . SER A 1 65 ? 26.99326 -12.57403 -47.62806 1.000 35.76163 63 SER A N 1
ATOM 460 C CA . SER A 1 65 ? 26.63294 -13.81766 -48.28084 1.000 35.13075 63 SER A CA 1
ATOM 461 C C . SER A 1 65 ? 27.24173 -15.00413 -47.54602 1.000 36.14220 63 SER A C 1
ATOM 462 O O . SER A 1 65 ? 28.18638 -14.87934 -46.75812 1.000 34.24761 63 SER A O 1
ATOM 465 N N . PHE A 1 66 ? 26.65000 -16.17170 -47.78746 1.000 34.59688 64 PHE A N 1
ATOM 466 C CA . PHE A 1 66 ? 27.23990 -17.41544 -47.31107 1.000 34.51028 64 PHE A CA 1
ATOM 467 C C . PHE A 1 66 ? 28.71166 -17.51591 -47.70097 1.000 33.95217 64 PHE A C 1
ATOM 468 O O . PHE A 1 66 ? 29.57676 -17.76561 -46.84897 1.000 33.05964 64 PHE A O 1
ATOM 476 N N . GLU A 1 67 ? 29.01900 -17.29283 -48.98286 1.000 36.24546 65 GLU A N 1
ATOM 477 C CA . GLU A 1 67 ? 30.39551 -17.45892 -49.43902 1.000 32.83781 65 GLU A CA 1
ATOM 478 C C . GLU A 1 67 ? 31.32458 -16.45342 -48.77429 1.000 33.38407 65 GLU A C 1
ATOM 479 O O . GLU A 1 67 ? 32.43302 -16.80531 -48.35993 1.000 36.40352 65 GLU A O 1
ATOM 485 N N . ALA A 1 68 ? 30.90005 -15.19042 -48.68304 1.000 34.85405 66 ALA A N 1
ATOM 486 C CA . ALA A 1 68 ? 31.75912 -14.17808 -48.08302 1.000 34.51648 66 ALA A CA 1
ATOM 487 C C . ALA A 1 68 ? 31.97983 -14.46573 -46.60856 1.000 34.30152 66 ALA A C 1
ATOM 488 O O . ALA A 1 68 ? 33.08084 -14.26112 -46.08313 1.000 31.82279 66 ALA A O 1
ATOM 490 N N . SER A 1 69 ? 30.94154 -14.94523 -45.92879 1.000 32.48000 67 SER A N 1
ATOM 491 C CA . SER A 1 69 ? 31.07108 -15.22537 -44.50748 1.000 30.06398 67 SER A CA 1
ATOM 492 C C . SER A 1 69 ? 31.97988 -16.42365 -44.26886 1.000 33.39729 67 SER A C 1
ATOM 493 O O . SER A 1 69 ? 32.83696 -16.39377 -43.38041 1.000 30.39738 67 SER A O 1
ATOM 496 N N . TYR A 1 70 ? 31.82312 -17.48991 -45.05935 1.000 31.16655 68 TYR A N 1
ATOM 497 C CA . TYR A 1 70 ? 32.67964 -18.65280 -44.84445 1.000 32.73969 68 TYR A CA 1
ATOM 498 C C . TYR A 1 70 ? 34.13357 -18.34768 -45.18544 1.000 28.07951 68 TYR A C 1
ATOM 499 O O . TYR A 1 70 ? 35.04510 -18.83148 -44.49682 1.000 30.27889 68 TYR A O 1
ATOM 508 N N . ASN A 1 71 ? 34.37205 -17.55698 -46.24195 1.000 30.95470 69 ASN A N 1
ATOM 509 C CA . ASN A 1 71 ? 35.74303 -17.17956 -46.58110 1.000 32.30547 69 ASN A CA 1
ATOM 510 C C . ASN A 1 71 ? 36.39541 -16.38693 -45.45241 1.000 33.85992 69 ASN A C 1
ATOM 511 O O . ASN A 1 71 ? 37.55560 -16.62949 -45.10487 1.000 30.68568 69 ASN A O 1
ATOM 516 N N . ARG A 1 72 ? 35.67010 -15.43459 -44.86574 1.000 30.24048 70 ARG A N 1
ATOM 517 C CA . ARG A 1 72 ? 36.27240 -14.66431 -43.78088 1.000 29.16514 70 ARG A CA 1
ATOM 518 C C . ARG A 1 72 ? 36.44966 -15.50938 -42.52610 1.000 28.41895 70 ARG A C 1
ATOM 519 O O . ARG A 1 72 ? 37.43602 -15.34041 -41.80113 1.000 30.80143 70 ARG A O 1
ATOM 527 N N . LYS A 1 73 ? 35.52269 -16.43420 -42.26655 1.000 28.98403 71 LYS A N 1
ATOM 528 C CA . LYS A 1 73 ? 35.70216 -17.37791 -41.17139 1.000 26.73605 71 LYS A CA 1
ATOM 529 C C . LYS A 1 73 ? 37.01489 -18.13885 -41.32552 1.000 29.48578 71 LYS A C 1
ATOM 530 O O . LYS A 1 73 ? 37.77460 -18.28560 -40.35994 1.000 29.62333 71 LYS A O 1
ATOM 536 N N . ASN A 1 74 ? 37.30899 -18.60046 -42.54396 1.000 29.59378 72 ASN A N 1
ATOM 537 C CA . ASN A 1 74 ? 38.56727 -19.30001 -42.78331 1.000 30.89890 72 ASN A CA 1
ATOM 538 C C . ASN A 1 74 ? 39.76046 -18.41274 -42.45996 1.000 32.83659 72 ASN A C 1
ATOM 539 O O . ASN A 1 74 ? 40.73524 -18.87280 -41.85429 1.000 30.20946 72 ASN A O 1
ATOM 544 N N . ASP A 1 75 ? 39.69496 -17.13285 -42.84776 1.000 29.20137 73 ASP A N 1
ATOM 545 C CA . ASP A 1 75 ? 40.78022 -16.20209 -42.55064 1.000 31.49226 73 ASP A CA 1
ATOM 546 C C . ASP A 1 75 ? 40.95223 -16.00977 -41.04736 1.000 33.92047 73 ASP A C 1
ATOM 547 O O . ASP A 1 75 ? 42.08048 -15.95283 -40.54454 1.000 32.13196 73 ASP A O 1
ATOM 552 N N . VAL A 1 76 ? 39.84396 -15.86841 -40.32133 1.000 29.11464 74 VAL A N 1
ATOM 553 C CA . VAL A 1 76 ? 39.91667 -15.65109 -38.87617 1.000 27.39849 74 VAL A CA 1
ATOM 554 C C . VAL A 1 76 ? 40.54347 -16.86287 -38.18493 1.000 29.71569 74 VAL A C 1
ATOM 555 O O . VAL A 1 76 ? 41.45793 -16.72992 -37.36171 1.000 31.23004 74 VAL A O 1
ATOM 559 N N . VAL A 1 77 ? 40.06622 -18.06214 -38.51668 1.000 28.13626 75 VAL A N 1
ATOM 560 C CA . VAL A 1 77 ? 40.58964 -19.27327 -37.87616 1.000 31.47689 75 VAL A CA 1
ATOM 561 C C . VAL A 1 77 ? 42.07606 -19.44825 -38.18559 1.000 26.48720 75 VAL A C 1
ATOM 562 O O . VAL A 1 77 ? 42.88291 -19.73576 -37.29360 1.000 30.58258 75 VAL A O 1
ATOM 566 N N . ASN A 1 78 ? 42.45844 -19.30451 -39.45269 1.000 30.11800 76 ASN A N 1
ATOM 567 C CA . ASN A 1 78 ? 43.87035 -19.45930 -39.79772 1.000 30.79457 76 ASN A CA 1
ATOM 568 C C . ASN A 1 78 ? 44.73762 -18.47250 -39.02005 1.000 33.41387 76 ASN A C 1
ATOM 569 O O . ASN A 1 78 ? 45.78930 -18.84331 -38.48473 1.000 32.17779 76 ASN A O 1
ATOM 574 N N . ALA A 1 79 ? 44.31127 -17.21396 -38.93121 1.000 31.27845 77 ALA A N 1
ATOM 575 C CA . ALA A 1 79 ? 45.12808 -16.22571 -38.23389 1.000 29.28289 77 ALA A CA 1
ATOM 576 C C . ALA A 1 79 ? 45.28260 -16.58796 -36.75721 1.000 31.09308 77 ALA A C 1
ATOM 577 O O . ALA A 1 79 ? 46.38692 -16.52612 -36.20809 1.000 32.71752 77 ALA A O 1
ATOM 579 N N . LEU A 1 80 ? 44.18393 -16.96150 -36.09266 1.000 28.18477 78 LEU A N 1
ATOM 580 C CA . LEU A 1 80 ? 44.25967 -17.20616 -34.65274 1.000 29.74900 78 LEU A CA 1
ATOM 581 C C . LEU A 1 80 ? 44.88395 -18.55673 -34.33596 1.000 30.16785 78 LEU A C 1
ATOM 582 O O . LEU A 1 80 ? 45.54012 -18.69661 -33.29781 1.000 29.92518 78 LEU A O 1
ATOM 587 N N . ASN A 1 81 ? 44.68104 -19.54787 -35.20410 1.000 30.59296 79 ASN A N 1
ATOM 588 C CA . ASN A 1 81 ? 45.39560 -20.81013 -35.05690 1.000 29.92112 79 ASN A CA 1
ATOM 589 C C . ASN A 1 81 ? 46.90089 -20.57010 -35.12101 1.000 33.14835 79 ASN A C 1
ATOM 590 O O . ASN A 1 81 ? 47.64604 -20.97902 -34.22210 1.000 30.86768 79 ASN A O 1
ATOM 595 N N . ASN A 1 82 ? 47.36074 -19.84359 -36.14814 1.000 30.35935 80 ASN A N 1
ATOM 596 C CA . ASN A 1 82 ? 48.78796 -19.55405 -36.25629 1.000 33.03853 80 ASN A CA 1
ATOM 597 C C . ASN A 1 82 ? 49.30228 -18.74974 -35.06480 1.000 32.83294 80 ASN A C 1
ATOM 598 O O . ASN A 1 82 ? 50.38892 -19.02696 -34.54189 1.000 35.02106 80 ASN A O 1
ATOM 603 N N . LYS A 1 83 ? 48.54207 -17.74520 -34.62696 1.000 32.04619 81 LYS A N 1
ATOM 604 C CA . LYS A 1 83 ? 48.95499 -16.94275 -33.47943 1.000 34.56722 81 LYS A CA 1
ATOM 605 C C . LYS A 1 83 ? 49.11058 -17.80724 -32.23335 1.000 32.98946 81 LYS A C 1
ATOM 606 O O . LYS A 1 83 ? 50.09253 -17.68016 -31.48760 1.000 32.32637 81 LYS A O 1
ATOM 612 N N . ASN A 1 84 ? 48.13376 -18.68341 -31.98874 1.000 29.72165 82 ASN A N 1
ATOM 613 C CA . ASN A 1 84 ? 48.15956 -19.52992 -30.80202 1.000 31.16236 82 ASN A CA 1
ATOM 614 C C . ASN A 1 84 ? 49.33463 -20.49598 -30.83944 1.000 31.54179 82 ASN A C 1
ATOM 615 O O . ASN A 1 84 ? 50.02090 -20.68938 -29.82774 1.000 29.87301 82 ASN A O 1
ATOM 620 N N . TYR A 1 85 ? 49.57040 -21.12739 -31.99439 1.000 31.07943 83 TYR A N 1
ATOM 621 C CA . TYR A 1 85 ? 50.71650 -22.01938 -32.12566 1.000 29.26154 83 TYR A CA 1
ATOM 622 C C . TYR A 1 85 ? 52.01456 -21.31410 -31.74550 1.000 33.26314 83 TYR A C 1
ATOM 623 O O . TYR A 1 85 ? 52.79401 -21.81684 -30.92592 1.000 31.01607 83 TYR A O 1
ATOM 632 N N . HIS A 1 86 ? 52.26244 -20.13349 -32.32303 1.000 31.06854 84 HIS A N 1
ATOM 633 C CA . HIS A 1 86 ? 53.54659 -19.47584 -32.09756 1.000 32.90825 84 HIS A CA 1
ATOM 634 C C . HIS A 1 86 ? 53.67074 -18.89895 -30.69128 1.000 35.83345 84 HIS A C 1
ATOM 635 O O . HIS A 1 86 ? 54.78717 -18.78599 -30.17803 1.000 34.07570 84 HIS A O 1
ATOM 642 N N . LEU A 1 87 ? 52.55690 -18.53464 -30.05135 1.000 29.84550 85 LEU A N 1
ATOM 643 C CA . LEU A 1 87 ? 52.64438 -18.02394 -28.68367 1.000 30.21278 85 LEU A CA 1
ATOM 644 C C . LEU A 1 87 ? 53.26015 -19.06368 -27.75302 1.000 31.68131 85 LEU A C 1
ATOM 645 O O . LEU A 1 87 ? 54.06152 -18.73128 -26.86635 1.000 30.16817 85 LEU A O 1
ATOM 650 N N . LEU A 1 88 ? 52.92139 -20.33415 -27.96000 1.000 28.37219 86 LEU A N 1
ATOM 651 C CA . LEU A 1 88 ? 53.54952 -21.39899 -27.19068 1.000 33.95484 86 LEU A CA 1
ATOM 652 C C . LEU A 1 88 ? 54.86638 -21.86008 -27.80591 1.000 32.20598 86 LEU A C 1
ATOM 653 O O . LEU A 1 88 ? 55.87763 -21.93885 -27.10464 1.000 33.08941 86 LEU A O 1
ATOM 658 N N . ALA A 1 89 ? 54.87840 -22.16826 -29.10932 1.000 30.60555 87 ALA A N 1
ATOM 659 C CA . ALA A 1 89 ? 56.05948 -22.79065 -29.70602 1.000 34.96142 87 ALA A CA 1
ATOM 660 C C . ALA A 1 89 ? 57.27415 -21.87448 -29.65980 1.000 39.76632 87 ALA A C 1
ATOM 661 O O . ALA A 1 89 ? 58.40345 -22.34589 -29.47601 1.000 39.68204 87 ALA A O 1
ATOM 663 N N . ASP A 1 90 ? 57.07552 -20.56761 -29.84231 1.000 35.01985 88 ASP A N 1
ATOM 664 C CA . ASP A 1 90 ? 58.21534 -19.65762 -29.80562 1.000 38.05140 88 ASP A CA 1
ATOM 665 C C . ASP A 1 90 ? 58.76385 -19.46377 -28.39898 1.000 38.74966 88 ASP A C 1
ATOM 666 O O . ASP A 1 90 ? 59.85785 -18.90482 -28.24803 1.000 41.01723 88 ASP A O 1
ATOM 671 N N . ASP A 1 91 ? 58.02616 -19.88119 -27.37374 1.000 37.59500 89 ASP A N 1
ATOM 672 C CA . ASP A 1 91 ? 58.48320 -19.72220 -25.99790 1.000 34.26209 89 ASP A CA 1
ATOM 673 C C . ASP A 1 91 ? 59.66990 -20.64781 -25.74921 1.000 37.74110 89 ASP A C 1
ATOM 674 O O . ASP A 1 91 ? 59.63406 -21.82305 -26.11213 1.000 35.75244 89 ASP A O 1
ATOM 679 N N . ASN A 1 92 ? 60.74392 -20.10497 -25.16950 1.000 36.27643 90 ASN A N 1
ATOM 680 C CA . ASN A 1 92 ? 61.94030 -20.90913 -24.93732 1.000 40.40765 90 ASN A CA 1
ATOM 681 C C . ASN A 1 92 ? 61.68322 -22.08060 -23.99995 1.000 39.29394 90 ASN A C 1
ATOM 682 O O . ASN A 1 92 ? 62.43240 -23.06167 -24.03097 1.000 40.03642 90 ASN A O 1
ATOM 687 N N . ASN A 1 93 ? 60.65259 -22.00303 -23.16424 1.000 37.39243 91 ASN A N 1
ATOM 688 C CA . ASN A 1 93 ? 60.41777 -23.01196 -22.14457 1.000 35.71315 91 ASN A CA 1
ATOM 689 C C . ASN A 1 93 ? 59.26903 -23.94760 -22.48571 1.000 37.74128 91 ASN A C 1
ATOM 690 O O . ASN A 1 93 ? 58.87772 -24.75162 -21.63250 1.000 37.33055 91 ASN A O 1
ATOM 695 N N . ILE A 1 94 ? 58.72208 -23.87487 -23.70272 1.000 35.25715 92 ILE A N 1
ATOM 696 C CA . ILE A 1 94 ? 57.58775 -24.70849 -24.10333 1.000 31.49939 92 ILE A CA 1
ATOM 697 C C . ILE A 1 94 ? 57.91659 -25.44674 -25.39696 1.000 32.25872 92 ILE A C 1
ATOM 698 O O . ILE A 1 94 ? 58.35008 -24.83033 -26.37900 1.000 32.24162 92 ILE A O 1
ATOM 703 N N . ASP A 1 95 ? 57.66474 -26.75741 -25.41646 1.000 31.51904 93 ASP A N 1
ATOM 704 C CA . ASP A 1 95 ? 57.71269 -27.54148 -26.64488 1.000 33.24231 93 ASP A CA 1
ATOM 705 C C . ASP A 1 95 ? 56.29014 -27.95390 -27.00365 1.000 33.35642 93 ASP A C 1
ATOM 706 O O . ASP A 1 95 ? 55.60506 -28.60298 -26.20378 1.000 34.50339 93 ASP A O 1
ATOM 711 N N . VAL A 1 96 ? 55.84800 -27.59382 -28.19805 1.000 29.66359 94 VAL A N 1
ATOM 712 C CA . VAL A 1 96 ? 54.57330 -28.07890 -28.71882 1.000 28.94804 94 VAL A CA 1
ATOM 713 C C . VAL A 1 96 ? 54.86212 -29.36676 -29.48927 1.000 29.72912 94 VAL A C 1
ATOM 714 O O . VAL A 1 96 ? 55.58751 -29.35193 -30.48713 1.000 30.67587 94 VAL A O 1
ATOM 718 N N . LEU A 1 97 ? 54.33075 -30.48856 -29.00897 1.000 30.69698 95 LEU A N 1
ATOM 719 C CA . LEU A 1 97 ? 54.66867 -31.80288 -29.54835 1.000 30.58856 95 LEU A CA 1
ATOM 720 C C . LEU A 1 97 ? 53.50439 -32.31729 -30.38873 1.000 29.60333 95 LEU A C 1
ATOM 721 O O . LEU A 1 97 ? 52.38672 -32.47720 -29.88056 1.000 30.45770 95 LEU A O 1
ATOM 726 N N . ASP A 1 98 ? 53.76477 -32.54030 -31.67989 1.000 29.89118 96 ASP A N 1
ATOM 727 C CA . ASP A 1 98 ? 52.75071 -32.93569 -32.66761 1.000 30.02687 96 ASP A CA 1
ATOM 728 C C . ASP A 1 98 ? 52.56972 -34.45427 -32.64895 1.000 27.55207 96 ASP A C 1
ATOM 729 O O . ASP A 1 98 ? 53.08349 -35.18571 -33.49922 1.000 31.39632 96 ASP A O 1
ATOM 734 N N . PHE A 1 99 ? 51.79789 -34.92938 -31.66876 1.000 31.43695 97 PHE A N 1
ATOM 735 C CA . PHE A 1 99 ? 51.55773 -36.36042 -31.49265 1.000 32.54745 97 PHE A CA 1
ATOM 736 C C . PHE A 1 99 ? 50.19308 -36.54848 -30.85025 1.000 32.76179 97 PHE A C 1
ATOM 737 O O . PHE A 1 99 ? 49.65686 -35.63623 -30.22605 1.000 30.57754 97 PHE A O 1
ATOM 745 N N . LYS A 1 100 ? 49.64617 -37.75647 -30.97129 1.000 34.06946 98 LYS A N 1
ATOM 746 C CA . LYS A 1 100 ? 48.54023 -38.16211 -30.10777 1.000 32.65155 98 LYS A CA 1
ATOM 747 C C . LYS A 1 100 ? 49.10883 -38.76850 -28.82953 1.000 33.60450 98 LYS A C 1
ATOM 748 O O . LYS A 1 100 ? 49.91632 -39.70186 -28.88575 1.000 32.98614 98 LYS A O 1
ATOM 754 N N . ALA A 1 101 ? 48.70311 -38.22668 -27.68157 1.000 28.89260 99 ALA A N 1
ATOM 755 C CA . ALA A 1 101 ? 49.14321 -38.75644 -26.39843 1.000 29.70963 99 ALA A CA 1
ATOM 756 C C . ALA A 1 101 ? 48.28238 -39.94141 -25.98814 1.000 32.70642 99 ALA A C 1
ATOM 757 O O . ALA A 1 101 ? 47.06305 -39.92789 -26.16763 1.000 31.45522 99 ALA A O 1
ATOM 759 N N . GLN A 1 102 ? 48.92864 -40.97627 -25.44403 1.000 32.14850 100 GLN A N 1
ATOM 760 C CA . GLN A 1 102 ? 48.24379 -41.98481 -24.65894 1.000 31.94624 100 GLN A CA 1
ATOM 761 C C . GLN A 1 102 ? 49.14866 -42.34580 -23.49045 1.000 35.52395 100 GLN A C 1
ATOM 762 O O . GLN A 1 102 ? 50.37726 -42.33775 -23.61508 1.000 36.80793 100 GLN A O 1
ATOM 768 N N . PHE A 1 103 ? 48.53557 -42.63495 -22.34158 1.000 38.26378 101 PHE A N 1
ATOM 769 C CA . PHE A 1 103 ? 49.30901 -42.99365 -21.15730 1.000 34.33491 101 PHE A CA 1
ATOM 770 C C . PHE A 1 103 ? 50.00315 -44.33279 -21.32589 1.000 36.45898 101 PHE A C 1
ATOM 771 O O . PHE A 1 103 ? 49.39585 -45.31241 -21.76203 1.000 36.65004 101 PHE A O 1
ATOM 779 N N . LYS A 1 104 ? 51.28211 -44.36450 -20.96970 1.000 36.97812 102 LYS A N 1
ATOM 780 C CA . LYS A 1 104 ? 52.02384 -45.60089 -20.78037 1.000 40.06835 102 LYS A CA 1
ATOM 781 C C . LYS A 1 104 ? 51.84943 -46.15202 -19.37129 1.000 41.88935 102 LYS A C 1
ATOM 782 O O . LYS A 1 104 ? 51.89860 -47.37085 -19.17186 1.000 40.30984 102 LYS A O 1
ATOM 788 N N . SER A 1 105 ? 51.61812 -45.27577 -18.40308 1.000 39.59287 103 SER A N 1
ATOM 789 C CA . SER A 1 105 ? 51.52125 -45.60244 -16.98045 1.000 39.96990 103 SER A CA 1
ATOM 790 C C . SER A 1 105 ? 51.01991 -44.34699 -16.27454 1.000 40.12466 103 SER A C 1
ATOM 791 O O . SER A 1 105 ? 50.72663 -43.33508 -16.92337 1.000 37.04821 103 SER A O 1
ATOM 794 N N . ASN A 1 106 ? 50.95066 -44.39559 -14.93947 1.000 37.42416 104 ASN A N 1
ATOM 795 C CA . ASN A 1 106 ? 50.60858 -43.19920 -14.17726 1.000 36.85531 104 ASN A CA 1
ATOM 796 C C . ASN A 1 106 ? 51.63113 -42.08325 -14.34652 1.000 37.97486 104 ASN A C 1
ATOM 797 O O . ASN A 1 106 ? 51.29482 -40.91389 -14.12336 1.000 39.35501 104 ASN A O 1
ATOM 802 N N . THR A 1 107 ? 52.86953 -42.40002 -14.73016 1.000 38.91611 105 THR A N 1
ATOM 803 C CA . THR A 1 107 ? 53.91832 -41.39068 -14.72971 1.000 42.93229 105 THR A CA 1
ATOM 804 C C . THR A 1 107 ? 54.52978 -41.06900 -16.08691 1.000 41.55364 105 THR A C 1
ATOM 805 O O . THR A 1 107 ? 55.35268 -40.14951 -16.15496 1.000 47.96672 105 THR A O 1
ATOM 809 N N . GLU A 1 108 ? 54.18149 -41.77020 -17.16521 1.000 37.32880 106 GLU A N 1
ATOM 810 C CA . GLU A 1 108 ? 54.76385 -41.39050 -18.44509 1.000 45.11560 106 GLU A CA 1
ATOM 811 C C . GLU A 1 108 ? 53.74203 -41.53635 -19.55863 1.000 40.00652 106 GLU A C 1
ATOM 812 O O . GLU A 1 108 ? 52.80976 -42.34122 -19.48002 1.000 35.94487 106 GLU A O 1
ATOM 818 N N . VAL A 1 109 ? 53.93412 -40.72268 -20.59313 1.000 34.39913 107 VAL A N 1
ATOM 819 C CA . VAL A 1 109 ? 52.96653 -40.53047 -21.66299 1.000 30.61229 107 VAL A CA 1
ATOM 820 C C . VAL A 1 109 ? 53.62323 -40.95056 -22.96921 1.000 36.12637 107 VAL A C 1
ATOM 821 O O . VAL A 1 109 ? 54.67822 -40.41901 -23.33665 1.000 34.70848 107 VAL A O 1
ATOM 825 N N . ASN A 1 110 ? 53.01351 -41.91360 -23.65452 1.000 32.76182 108 ASN A N 1
ATOM 826 C CA . ASN A 1 110 ? 53.45641 -42.28758 -24.99138 1.000 34.93109 108 ASN A CA 1
ATOM 827 C C . ASN A 1 110 ? 53.02268 -41.23296 -26.00736 1.000 34.69961 108 ASN A C 1
ATOM 828 O O . ASN A 1 110 ? 51.94957 -40.63903 -25.89462 1.000 32.05099 108 ASN A O 1
ATOM 833 N N . LEU A 1 111 ? 53.85553 -41.03906 -27.02876 1.000 30.78329 109 LEU A N 1
ATOM 834 C CA . LEU A 1 111 ? 53.58466 -40.12269 -28.13008 1.000 34.36897 109 LEU A CA 1
ATOM 835 C C . LEU A 1 111 ? 53.37512 -40.95522 -29.38644 1.000 35.14237 109 LEU A C 1
ATOM 836 O O . LEU A 1 111 ? 54.27146 -41.70301 -29.78778 1.000 37.40929 109 LEU A O 1
ATOM 841 N N . LEU A 1 112 ? 52.19605 -40.84623 -29.99365 1.000 33.94709 110 LEU A N 1
ATOM 842 C CA . LEU A 1 112 ? 51.82700 -41.69638 -31.12294 1.000 33.54250 110 LEU A CA 1
ATOM 843 C C . LEU A 1 112 ? 51.86901 -40.89023 -32.41412 1.000 34.35686 110 LEU A C 1
ATOM 844 O O . LEU A 1 112 ? 51.47019 -39.71496 -32.43706 1.000 34.58793 110 LEU A O 1
ATOM 849 N N . ASP A 1 113 ? 52.34987 -41.51965 -33.48329 1.000 36.09002 111 ASP A N 1
ATOM 850 C CA . ASP A 1 113 ? 52.32654 -40.89172 -34.79777 1.000 39.93961 111 ASP A CA 1
ATOM 851 C C . ASP A 1 113 ? 50.93503 -41.04849 -35.41396 1.000 43.73612 111 ASP A C 1
ATOM 852 O O . ASP A 1 113 ? 50.00970 -41.57112 -34.78652 1.000 38.42086 111 ASP A O 1
ATOM 857 N N . GLN A 1 114 ? 50.76904 -40.57457 -36.65582 1.000 39.46743 112 GLN A N 1
ATOM 858 C CA . GLN A 1 114 ? 49.43626 -40.54919 -37.25417 1.000 43.28281 112 GLN A CA 1
ATOM 859 C C . GLN A 1 114 ? 48.86362 -41.94951 -37.48526 1.000 47.86069 112 GLN A C 1
ATOM 860 O O . GLN A 1 114 ? 47.65380 -42.08432 -37.69538 1.000 46.18295 112 GLN A O 1
ATOM 866 N N . HIS A 1 115 ? 49.69757 -42.99024 -37.46035 1.000 45.76068 113 HIS A N 1
ATOM 867 C CA . HIS A 1 115 ? 49.25008 -44.36747 -37.63282 1.000 44.71925 113 HIS A CA 1
ATOM 868 C C . HIS A 1 115 ? 49.07817 -45.10174 -36.30375 1.000 46.39593 113 HIS A C 1
ATOM 869 O O . HIS A 1 115 ? 48.98888 -46.33618 -36.29331 1.000 47.00792 113 HIS A O 1
ATOM 876 N N . ASP A 1 116 ? 49.02668 -44.36726 -35.19347 1.000 46.62902 114 ASP A N 1
ATOM 877 C CA . ASP A 1 116 ? 48.86933 -44.90315 -33.84431 1.000 48.07191 114 ASP A CA 1
ATOM 878 C C . ASP A 1 116 ? 50.06946 -45.72263 -33.39154 1.000 50.47971 114 ASP A C 1
ATOM 879 O O . ASP A 1 116 ? 49.96600 -46.48668 -32.42577 1.000 50.93029 114 ASP A O 1
ATOM 884 N N . ASP A 1 117 ? 51.20947 -45.58859 -34.06601 1.000 42.17170 115 ASP A N 1
ATOM 885 C CA . ASP A 1 117 ? 52.44621 -46.23202 -33.63476 1.000 45.61449 115 ASP A CA 1
ATOM 886 C C . ASP A 1 117 ? 53.18275 -45.36027 -32.62328 1.000 39.65309 115 ASP A C 1
ATOM 887 O O . ASP A 1 117 ? 53.26724 -44.13365 -32.77304 1.000 39.68152 115 ASP A O 1
ATOM 892 N N . ILE A 1 118 ? 53.72607 -46.00597 -31.59062 1.000 43.47884 116 ILE A N 1
ATOM 893 C CA . ILE A 1 118 ? 54.43963 -45.27402 -30.54982 1.000 40.92009 116 ILE A CA 1
ATOM 894 C C . ILE A 1 118 ? 55.80301 -44.84959 -31.07528 1.000 36.41415 116 ILE A C 1
ATOM 895 O O . ILE A 1 118 ? 56.57098 -45.67337 -31.59353 1.000 42.65306 116 ILE A O 1
ATOM 900 N N . VAL A 1 119 ? 56.09802 -43.56003 -30.95176 1.000 41.01748 117 VAL A N 1
ATOM 901 C CA . VAL A 1 119 ? 57.34618 -42.97206 -31.41941 1.000 44.29849 117 VAL A CA 1
ATOM 902 C C . VAL A 1 119 ? 58.31236 -42.72944 -30.26799 1.000 45.94877 117 VAL A C 1
ATOM 903 O O . VAL A 1 119 ? 59.51073 -42.97827 -30.39322 1.000 49.40499 117 VAL A O 1
ATOM 907 N N . ASP A 1 120 ? 57.81041 -42.21655 -29.15107 1.000 42.27627 118 ASP A N 1
ATOM 908 C CA . ASP A 1 120 ? 58.64275 -41.98838 -27.97718 1.000 45.02998 118 ASP A CA 1
ATOM 909 C C . ASP A 1 120 ? 57.72537 -41.82089 -26.77359 1.000 49.08853 118 ASP A C 1
ATOM 910 O O . ASP A 1 120 ? 56.50867 -42.01503 -26.86710 1.000 39.87840 118 ASP A O 1
ATOM 915 N N . SER A 1 121 ? 58.31604 -41.45905 -25.63485 1.000 45.38775 119 SER A N 1
ATOM 916 C CA . SER A 1 121 ? 57.56710 -41.27279 -24.40500 1.000 42.48355 119 SER A CA 1
ATOM 917 C C . SER A 1 121 ? 58.23892 -40.18455 -23.58413 1.000 43.57148 119 SER A C 1
ATOM 918 O O . SER A 1 121 ? 59.44327 -39.94538 -23.70515 1.000 49.15551 119 SER A O 1
ATOM 921 N N . ILE A 1 122 ? 57.44367 -39.52272 -22.74693 1.000 40.06135 120 ILE A N 1
ATOM 922 C CA . ILE A 1 122 ? 57.92813 -38.43522 -21.91019 1.000 39.10357 120 ILE A CA 1
ATOM 923 C C . ILE A 1 122 ? 57.30082 -38.56402 -20.52981 1.000 40.45326 120 ILE A C 1
ATOM 924 O O . ILE A 1 122 ? 56.29066 -39.24495 -20.33730 1.000 35.90558 120 ILE A O 1
ATOM 929 N N . THR A 1 123 ? 57.92274 -37.90143 -19.55686 1.000 38.58306 121 THR A N 1
ATOM 930 C CA . THR A 1 123 ? 57.41879 -37.90101 -18.19384 1.000 36.24374 121 THR A CA 1
ATOM 931 C C . THR A 1 123 ? 57.57788 -36.51618 -17.58325 1.000 35.35577 121 THR A C 1
ATOM 932 O O . THR A 1 123 ? 58.36141 -35.68853 -18.05702 1.000 38.62717 121 THR A O 1
ATOM 936 N N . ALA A 1 124 ? 56.80561 -36.27852 -16.52533 1.000 36.14232 122 ALA A N 1
ATOM 937 C CA . ALA A 1 124 ? 56.84939 -35.03970 -15.76058 1.000 35.18683 122 ALA A CA 1
ATOM 938 C C . ALA A 1 124 ? 56.20655 -35.29630 -14.40788 1.000 36.60535 122 ALA A C 1
ATOM 939 O O . ALA A 1 124 ? 55.33856 -36.17114 -14.29900 1.000 36.17251 122 ALA A O 1
ATOM 941 N N . PRO A 1 125 ? 56.60413 -34.56260 -13.36159 1.000 35.93324 123 PRO A N 1
ATOM 942 C CA . PRO A 1 125 ? 55.97501 -34.76660 -12.04462 1.000 36.63107 123 PRO A CA 1
ATOM 943 C C . PRO A 1 125 ? 54.50020 -34.39759 -11.99993 1.000 39.05302 123 PRO A C 1
ATOM 944 O O . PRO A 1 125 ? 53.79067 -34.90137 -11.12097 1.000 34.84841 123 PRO A O 1
ATOM 948 N N . HIS A 1 126 ? 54.01441 -33.53385 -12.89661 1.000 32.70950 124 HIS A N 1
ATOM 949 C CA . HIS A 1 126 ? 52.59008 -33.22674 -12.99405 1.000 29.53448 124 HIS A CA 1
ATOM 950 C C . HIS A 1 126 ? 52.13472 -33.28899 -14.44630 1.000 29.49619 124 HIS A C 1
ATOM 951 O O . HIS A 1 126 ? 52.87591 -32.92452 -15.36328 1.000 32.27182 124 HIS A O 1
ATOM 958 N N . ILE A 1 127 ? 50.92872 -33.81084 -14.65013 1.000 29.00468 125 ILE A N 1
ATOM 959 C CA . ILE A 1 127 ? 50.34801 -33.99870 -15.97361 1.000 29.89033 125 ILE A CA 1
ATOM 960 C C . ILE A 1 127 ? 48.94454 -33.42071 -15.93220 1.000 26.40264 125 ILE A C 1
ATOM 961 O O . ILE A 1 127 ? 48.18992 -33.68603 -14.99177 1.000 31.08801 125 ILE A O 1
ATOM 966 N N . ILE A 1 128 ? 48.59567 -32.62943 -16.94867 1.000 26.21396 126 ILE A N 1
ATOM 967 C CA . ILE A 1 128 ? 47.28475 -31.99287 -17.04743 1.000 28.77639 126 ILE A CA 1
ATOM 968 C C . ILE A 1 128 ? 46.58274 -32.57214 -18.26781 1.000 27.34137 126 ILE A C 1
ATOM 969 O O . ILE A 1 128 ? 47.09482 -32.44967 -19.38851 1.000 28.04943 126 ILE A O 1
ATOM 974 N N . ILE A 1 129 ? 45.43549 -33.22840 -18.05805 1.000 27.05114 127 ILE A N 1
ATOM 975 C CA . ILE A 1 129 ? 44.62018 -33.71996 -19.17532 1.000 25.87106 127 ILE A CA 1
ATOM 976 C C . ILE A 1 129 ? 43.65621 -32.61515 -19.58970 1.000 25.84348 127 ILE A C 1
ATOM 977 O O . ILE A 1 129 ? 42.80066 -32.20808 -18.80266 1.000 26.19616 127 ILE A O 1
ATOM 982 N N . ASN A 1 130 ? 43.76817 -32.16820 -20.84178 1.000 25.55326 128 ASN A N 1
ATOM 983 C CA . ASN A 1 130 ? 42.97717 -31.04971 -21.37831 1.000 24.93219 128 ASN A CA 1
ATOM 984 C C . ASN A 1 130 ? 42.50929 -31.40712 -22.79326 1.000 28.03101 128 ASN A C 1
ATOM 985 O O . ASN A 1 130 ? 42.75292 -30.69171 -23.75321 1.000 26.58481 128 ASN A O 1
ATOM 990 N N . THR A 1 131 ? 41.81889 -32.54314 -22.92826 1.000 25.17796 129 THR A N 1
ATOM 991 C CA . THR A 1 131 ? 41.55329 -33.12968 -24.24311 1.000 26.15075 129 THR A CA 1
ATOM 992 C C . THR A 1 131 ? 40.15668 -32.83434 -24.79493 1.000 29.72859 129 THR A C 1
ATOM 993 O O . THR A 1 131 ? 39.83333 -33.27425 -25.91351 1.000 27.84272 129 THR A O 1
ATOM 997 N N . GLY A 1 132 ? 39.32276 -32.10025 -24.05473 1.000 27.56177 130 GLY A N 1
ATOM 998 C CA . GLY A 1 132 ? 38.08105 -31.61376 -24.61328 1.000 24.73923 130 GLY A CA 1
ATOM 999 C C . GLY A 1 132 ? 37.02316 -32.69431 -24.75688 1.000 27.43137 130 GLY A C 1
ATOM 1000 O O . GLY A 1 132 ? 37.03489 -33.72945 -24.07603 1.000 28.31208 130 GLY A O 1
ATOM 1001 N N . ALA A 1 133 ? 36.09681 -32.43918 -25.68679 1.000 27.50089 131 ALA A N 1
ATOM 1002 C CA . ALA A 1 133 ? 34.96080 -33.31527 -25.94820 1.000 30.93952 131 ALA A CA 1
ATOM 1003 C C . ALA A 1 133 ? 34.77228 -33.45540 -27.45854 1.000 30.49871 131 ALA A C 1
ATOM 1004 O O . ALA A 1 133 ? 35.38592 -32.73626 -28.24588 1.000 31.36935 131 ALA A O 1
ATOM 1006 N N . THR A 1 134 ? 33.91936 -34.39676 -27.86049 1.000 32.54214 132 THR A N 1
ATOM 1007 C CA . THR A 1 134 ? 33.61273 -34.58536 -29.27732 1.000 32.71501 132 THR A CA 1
ATOM 1008 C C . THR A 1 134 ? 32.11553 -34.81017 -29.44446 1.000 33.21284 132 THR A C 1
ATOM 1009 O O . THR A 1 134 ? 31.43245 -35.26000 -28.52475 1.000 32.00044 132 THR A O 1
ATOM 1013 N N . SER A 1 135 ? 31.61825 -34.53564 -30.65482 1.000 31.95792 133 SER A N 1
ATOM 1014 C CA . SER A 1 135 ? 30.19571 -34.69827 -30.92801 1.000 31.80386 133 SER A CA 1
ATOM 1015 C C . SER A 1 135 ? 29.75555 -36.12793 -30.67275 1.000 35.77757 133 SER A C 1
ATOM 1016 O O . SER A 1 135 ? 30.42522 -37.08800 -31.07751 1.000 37.16044 133 SER A O 1
ATOM 1019 N N . VAL A 1 136 ? 28.60363 -36.26071 -30.01578 1.000 34.08873 134 VAL A N 1
ATOM 1020 C CA . VAL A 1 136 ? 27.97999 -37.56984 -29.86250 1.000 39.07100 134 VAL A CA 1
ATOM 1021 C C . VAL A 1 136 ? 27.44913 -38.03310 -31.21232 1.000 37.25518 134 VAL A C 1
ATOM 1022 O O . VAL A 1 136 ? 26.78628 -37.27420 -31.93714 1.000 38.25906 134 VAL A O 1
ATOM 1026 N N . ILE A 1 137 ? 27.76276 -39.27463 -31.57500 1.000 37.60176 135 ILE A N 1
ATOM 1027 C CA . ILE A 1 137 ? 27.27671 -39.87434 -32.81478 1.000 41.13375 135 ILE A CA 1
ATOM 1028 C C . ILE A 1 137 ? 26.07666 -40.74929 -32.46012 1.000 36.20659 135 ILE A C 1
ATOM 1029 O O . ILE A 1 137 ? 26.24127 -41.72899 -31.72265 1.000 39.61456 135 ILE A O 1
ATOM 1034 N N . PRO A 1 138 ? 24.87448 -40.42183 -32.91657 1.000 37.99992 136 PRO A N 1
ATOM 1035 C CA . PRO A 1 138 ? 23.70636 -41.23600 -32.57934 1.000 39.96786 136 PRO A CA 1
ATOM 1036 C C . PRO A 1 138 ? 23.70770 -42.52287 -33.38896 1.000 38.83808 136 PRO A C 1
ATOM 1037 O O . PRO A 1 138 ? 24.34908 -42.62490 -34.43347 1.000 41.64036 136 PRO A O 1
ATOM 1041 N N . ASN A 1 139 ? 22.98128 -43.51274 -32.88548 1.000 38.18825 137 ASN A N 1
ATOM 1042 C CA . ASN A 1 139 ? 22.74750 -44.74193 -33.64642 1.000 43.41689 137 ASN A CA 1
ATOM 1043 C C . ASN A 1 139 ? 21.45491 -44.53898 -34.43149 1.000 47.11432 137 ASN A C 1
ATOM 1044 O O . ASN A 1 139 ? 20.35467 -44.67714 -33.89264 1.000 47.96791 137 ASN A O 1
ATOM 1049 N N . ILE A 1 140 ? 21.58837 -44.17648 -35.70427 1.000 41.34399 138 ILE A N 1
ATOM 1050 C CA . ILE A 1 140 ? 20.46022 -44.02283 -36.61060 1.000 37.36461 138 ILE A CA 1
ATOM 1051 C C . ILE A 1 140 ? 20.70810 -44.94403 -37.79479 1.000 37.62257 138 ILE A C 1
ATOM 1052 O O . ILE A 1 140 ? 21.77814 -44.88132 -38.41089 1.000 42.05668 138 ILE A O 1
ATOM 1057 N N . LYS A 1 141 ? 19.73729 -45.80603 -38.09951 1.000 34.95884 139 LYS A N 1
ATOM 1058 C CA . LYS A 1 141 ? 19.86847 -46.69103 -39.24975 1.000 33.22420 139 LYS A CA 1
ATOM 1059 C C . LYS A 1 141 ? 20.25118 -45.91069 -40.49680 1.000 42.50079 139 LYS A C 1
ATOM 1060 O O . LYS A 1 141 ? 19.63149 -44.89428 -40.82156 1.000 40.98664 139 LYS A O 1
ATOM 1066 N N . GLY A 1 142 ? 21.27152 -46.40266 -41.19533 1.000 38.28779 140 GLY A N 1
ATOM 1067 C CA . GLY A 1 142 ? 21.74310 -45.80076 -42.41516 1.000 38.09867 140 GLY A CA 1
ATOM 1068 C C . GLY A 1 142 ? 22.84988 -44.78468 -42.24894 1.000 34.93984 140 GLY A C 1
ATOM 1069 O O . GLY A 1 142 ? 23.38943 -44.31219 -43.25679 1.000 38.24110 140 GLY A O 1
ATOM 1070 N N . LEU A 1 143 ? 23.20621 -44.42113 -41.01637 1.000 35.78324 141 LEU A N 1
ATOM 1071 C CA . LEU A 1 143 ? 24.19246 -43.36165 -40.83324 1.000 37.87827 141 LEU A CA 1
ATOM 1072 C C . LEU A 1 143 ? 25.55762 -43.77668 -41.37576 1.000 41.64323 141 LEU A C 1
ATOM 1073 O O . LEU A 1 143 ? 26.27025 -42.94312 -41.94264 1.000 36.48600 141 LEU A O 1
ATOM 1078 N N . ASP A 1 144 ? 25.91361 -45.06547 -41.25086 1.000 41.16952 142 ASP A N 1
ATOM 1079 C CA . ASP A 1 144 ? 27.23041 -45.54555 -41.66978 1.000 40.38909 142 ASP A CA 1
ATOM 1080 C C . ASP A 1 144 ? 27.53667 -45.23281 -43.12967 1.000 47.68820 142 ASP A C 1
ATOM 1081 O O . ASP A 1 144 ? 28.70896 -45.07886 -43.49527 1.000 49.60237 142 ASP A O 1
ATOM 1086 N N . GLN A 1 145 ? 26.51908 -45.18106 -43.98739 1.000 41.27331 143 GLN A N 1
ATOM 1087 C CA . GLN A 1 145 ? 26.75061 -45.00241 -45.41560 1.000 43.93297 143 GLN A CA 1
ATOM 1088 C C . GLN A 1 145 ? 26.05121 -43.76778 -45.96781 1.000 41.99495 143 GLN A C 1
ATOM 1089 O O . GLN A 1 145 ? 26.07945 -43.54318 -47.18344 1.000 44.75772 143 GLN A O 1
ATOM 1095 N N . ALA A 1 146 ? 25.43896 -42.95274 -45.11275 1.000 34.79664 144 ALA A N 1
ATOM 1096 C CA . ALA A 1 146 ? 24.68909 -41.79181 -45.58492 1.000 35.66688 144 ALA A CA 1
ATOM 1097 C C . ALA A 1 146 ? 25.61147 -40.66259 -46.03749 1.000 39.26326 144 ALA A C 1
ATOM 1098 O O . ALA A 1 146 ? 26.62634 -40.36878 -45.40098 1.000 38.34835 144 ALA A O 1
ATOM 1100 N N . LYS A 1 147 ? 25.24291 -40.01706 -47.13673 1.000 32.58357 145 LYS A N 1
ATOM 1101 C CA . LYS A 1 147 ? 25.98325 -38.86604 -47.62116 1.000 31.89513 145 LYS A CA 1
ATOM 1102 C C . LYS A 1 147 ? 25.38418 -37.59279 -47.03367 1.000 32.79956 145 LYS A C 1
ATOM 1103 O O . LYS A 1 147 ? 24.27270 -37.59921 -46.50415 1.000 34.11656 145 LYS A O 1
ATOM 1109 N N . HIS A 1 148 ? 26.15157 -36.49859 -47.11138 1.000 30.39969 146 HIS A N 1
ATOM 1110 C CA . HIS A 1 148 ? 25.65580 -35.15462 -46.78770 1.000 34.05084 146 HIS A CA 1
ATOM 1111 C C . HIS A 1 148 ? 25.27026 -35.00849 -45.31348 1.000 35.69461 146 HIS A C 1
ATOM 1112 O O . HIS A 1 148 ? 24.38255 -34.21680 -44.97277 1.000 31.28088 146 HIS A O 1
ATOM 1119 N N . VAL A 1 149 ? 25.92777 -35.75126 -44.42028 1.000 29.82782 147 VAL A N 1
ATOM 1120 C CA . VAL A 1 149 ? 25.67407 -35.67138 -42.98264 1.000 26.81830 147 VAL A CA 1
ATOM 1121 C C . VAL A 1 149 ? 26.91210 -35.10956 -42.30007 1.000 27.79376 147 VAL A C 1
ATOM 1122 O O . VAL A 1 149 ? 28.03575 -35.53385 -42.59119 1.000 31.44448 147 VAL A O 1
ATOM 1126 N N . PHE A 1 150 ? 26.70540 -34.15476 -41.38808 1.000 27.96218 148 PHE A N 1
ATOM 1127 C CA . PHE A 1 150 ? 27.79282 -33.43157 -40.74532 1.000 28.50529 148 PHE A CA 1
ATOM 1128 C C . PHE A 1 150 ? 27.57362 -33.36584 -39.23820 1.000 26.44745 148 PHE A C 1
ATOM 1129 O O . PHE A 1 150 ? 26.43491 -33.38272 -38.76187 1.000 31.32576 148 PHE A O 1
ATOM 1137 N N . ASP A 1 151 ? 28.67639 -33.29035 -38.49251 1.000 27.56838 149 ASP A N 1
ATOM 1138 C CA . ASP A 1 151 ? 28.64715 -32.77502 -37.12477 1.000 25.40879 149 ASP A CA 1
ATOM 1139 C C . ASP A 1 151 ? 29.01906 -31.29374 -37.16486 1.000 28.08406 149 ASP A C 1
ATOM 1140 O O . ASP A 1 151 ? 29.17981 -30.71255 -38.24068 1.000 27.75672 149 ASP A O 1
ATOM 1145 N N . SER A 1 152 ? 29.13301 -30.67289 -35.98442 1.000 27.71317 150 SER A N 1
ATOM 1146 C CA . SER A 1 152 ? 29.37904 -29.23268 -35.94847 1.000 29.50975 150 SER A CA 1
ATOM 1147 C C . SER A 1 152 ? 30.67755 -28.87637 -36.66242 1.000 28.47861 150 SER A C 1
ATOM 1148 O O . SER A 1 152 ? 30.74182 -27.87023 -37.38258 1.000 29.10869 150 SER A O 1
ATOM 1151 N N . THR A 1 153 ? 31.71168 -29.70547 -36.50661 1.000 28.18474 151 THR A N 1
ATOM 1152 C CA . THR A 1 153 ? 32.98812 -29.44259 -37.16743 1.000 27.30339 151 THR A CA 1
ATOM 1153 C C . THR A 1 153 ? 32.83595 -29.53369 -38.67758 1.000 30.71289 151 THR A C 1
ATOM 1154 O O . THR A 1 153 ? 33.28418 -28.64768 -39.41687 1.000 29.65132 151 THR A O 1
ATOM 1158 N N . GLY A 1 154 ? 32.20012 -30.60621 -39.15501 1.000 28.15880 152 GLY A N 1
ATOM 1159 C CA . GLY A 1 154 ? 31.96147 -30.73321 -40.58451 1.000 28.96472 152 GLY A CA 1
ATOM 1160 C C . GLY A 1 154 ? 31.12846 -29.59949 -41.15470 1.000 31.06192 152 GLY A C 1
ATOM 1161 O O . GLY A 1 154 ? 31.39593 -29.12486 -42.25950 1.000 30.05072 152 GLY A O 1
ATOM 1162 N N . LEU A 1 155 ? 30.10360 -29.15286 -40.41791 1.000 27.74752 153 LEU A N 1
ATOM 1163 C CA . LEU A 1 155 ? 29.24363 -28.09324 -40.94366 1.000 27.20697 153 LEU A CA 1
ATOM 1164 C C . LEU A 1 155 ? 29.98678 -26.77121 -41.00844 1.000 32.17876 153 LEU A C 1
ATOM 1165 O O . LEU A 1 155 ? 29.78348 -25.99293 -41.94747 1.000 29.17343 153 LEU A O 1
ATOM 1170 N N . LEU A 1 156 ? 30.85206 -26.49994 -40.02383 1.000 27.13538 154 LEU A N 1
ATOM 1171 C CA . LEU A 1 156 ? 31.63278 -25.26027 -40.04567 1.000 27.32697 154 LEU A CA 1
ATOM 1172 C C . LEU A 1 156 ? 32.70143 -25.26528 -41.12988 1.000 29.79198 154 LEU A C 1
ATOM 1173 O O . LEU A 1 156 ? 33.29310 -24.21291 -41.40617 1.000 32.79837 154 LEU A O 1
ATOM 1178 N N . ASN A 1 157 ? 32.96760 -26.41882 -41.74320 1.000 32.98967 155 ASN A N 1
ATOM 1179 C CA . ASN A 1 157 ? 33.89075 -26.50540 -42.86663 1.000 36.59845 155 ASN A CA 1
ATOM 1180 C C . ASN A 1 157 ? 33.19167 -26.94402 -44.14603 1.000 36.03576 155 ASN A C 1
ATOM 1181 O O . ASN A 1 157 ? 33.85066 -27.44110 -45.06234 1.000 35.47124 155 ASN A O 1
ATOM 1186 N N . ILE A 1 158 ? 31.87477 -26.75296 -44.24316 1.000 32.18729 156 ILE A N 1
ATOM 1187 C CA . ILE A 1 158 ? 31.14942 -27.26902 -45.40227 1.000 32.31229 156 ILE A CA 1
ATOM 1188 C C . ILE A 1 158 ? 31.56355 -26.48805 -46.64824 1.000 37.13596 156 ILE A C 1
ATOM 1189 O O . ILE A 1 158 ? 31.96662 -25.31729 -46.57200 1.000 32.94313 156 ILE A O 1
ATOM 1194 N N . SER A 1 159 ? 31.50974 -27.15362 -47.80444 1.000 35.08168 157 SER A N 1
ATOM 1195 C CA . SER A 1 159 ? 32.06155 -26.61194 -49.04275 1.000 36.52037 157 SER A CA 1
ATOM 1196 C C . SER A 1 159 ? 30.99706 -26.03815 -49.96530 1.000 39.94299 157 SER A C 1
ATOM 1197 O O . SER A 1 159 ? 31.32106 -25.61577 -51.08059 1.000 42.22050 157 SER A O 1
ATOM 1200 N N . TYR A 1 160 ? 29.74345 -25.99401 -49.52203 1.000 35.67792 158 TYR A N 1
ATOM 1201 C CA . TYR A 1 160 ? 28.64412 -25.48609 -50.32615 1.000 38.55608 158 TYR A CA 1
ATOM 1202 C C . TYR A 1 160 ? 27.57045 -24.98104 -49.37852 1.000 35.51349 158 TYR A C 1
ATOM 1203 O O . TYR A 1 160 ? 27.51114 -25.39191 -48.21307 1.000 32.47564 158 TYR A O 1
ATOM 1212 N N . GLN A 1 161 ? 26.70699 -24.08998 -49.88957 1.000 32.90298 159 GLN A N 1
ATOM 1213 C CA . GLN A 1 161 ? 25.56601 -23.62410 -49.09866 1.000 33.03860 159 GLN A CA 1
ATOM 1214 C C . GLN A 1 161 ? 24.39691 -24.59035 -49.23407 1.000 32.38741 159 GLN A C 1
ATOM 1215 O O . GLN A 1 161 ? 23.85884 -24.73853 -50.34251 1.000 36.39455 159 GLN A O 1
ATOM 1221 N N . PRO A 1 162 ? 23.93675 -25.21476 -48.15137 1.000 34.82764 160 PRO A N 1
ATOM 1222 C CA . PRO A 1 162 ? 22.73626 -26.05481 -48.24636 1.000 37.31713 160 PRO A CA 1
ATOM 1223 C C . PRO A 1 162 ? 21.51864 -25.21475 -48.59175 1.000 39.34988 160 PRO A C 1
ATOM 1224 O O . PRO A 1 162 ? 21.30740 -24.14549 -48.01514 1.000 40.09015 160 PRO A O 1
ATOM 1228 N N . LYS A 1 163 ? 20.71890 -25.70088 -49.54631 1.000 37.91364 161 LYS A N 1
ATOM 1229 C CA . LYS A 1 163 ? 19.40081 -25.11209 -49.76236 1.000 43.21118 161 LYS A CA 1
ATOM 1230 C C . LYS A 1 163 ? 18.45835 -25.44997 -48.60890 1.000 38.50279 161 LYS A C 1
ATOM 1231 O O . LYS A 1 163 ? 17.55389 -24.67066 -48.28529 1.000 39.69759 161 LYS A O 1
ATOM 1237 N N . HIS A 1 164 ? 18.65942 -26.59866 -47.97618 1.000 30.26121 162 HIS A N 1
ATOM 1238 C CA . HIS A 1 164 ? 17.81224 -27.01906 -46.86900 1.000 35.89450 162 HIS A CA 1
ATOM 1239 C C . HIS A 1 164 ? 18.68363 -27.83377 -45.92773 1.000 35.34987 162 HIS A C 1
ATOM 1240 O O . HIS A 1 164 ? 19.13559 -28.93037 -46.27846 1.000 34.00989 162 HIS A O 1
ATOM 1247 N N . LEU A 1 165 ? 18.92712 -27.27497 -44.75289 1.000 29.71208 163 LEU A N 1
ATOM 1248 C CA . LEU A 1 165 ? 19.65947 -27.91804 -43.67856 1.000 31.01610 163 LEU A CA 1
ATOM 1249 C C . LEU A 1 165 ? 18.64268 -28.48821 -42.69809 1.000 32.94484 163 LEU A C 1
ATOM 1250 O O . LEU A 1 165 ? 17.78296 -27.75635 -42.19857 1.000 31.50817 163 LEU A O 1
ATOM 1255 N N . VAL A 1 166 ? 18.71982 -29.79582 -42.44182 1.000 30.83898 164 VAL A N 1
ATOM 1256 C CA . VAL A 1 166 ? 17.92343 -30.43938 -41.40028 1.000 27.17400 164 VAL A CA 1
ATOM 1257 C C . VAL A 1 166 ? 18.83870 -30.68519 -40.21537 1.000 31.39022 164 VAL A C 1
ATOM 1258 O O . VAL A 1 166 ? 19.89497 -31.31201 -40.36152 1.000 30.47242 164 VAL A O 1
ATOM 1262 N N . ILE A 1 167 ? 18.44380 -30.19957 -39.04060 1.000 28.54865 165 ILE A N 1
ATOM 1263 C CA . ILE A 1 167 ? 19.23987 -30.36739 -37.83228 1.000 28.18398 165 ILE A CA 1
ATOM 1264 C C . ILE A 1 167 ? 18.57102 -31.41030 -36.95138 1.000 34.36964 165 ILE A C 1
ATOM 1265 O O . ILE A 1 167 ? 17.42706 -31.22515 -36.51697 1.000 31.94083 165 ILE A O 1
ATOM 1270 N N . VAL A 1 168 ? 19.28068 -32.50704 -36.69035 1.000 32.28953 166 VAL A N 1
ATOM 1271 C CA . VAL A 1 168 ? 18.83566 -33.51664 -35.73849 1.000 29.58902 166 VAL A CA 1
ATOM 1272 C C . VAL A 1 168 ? 19.37945 -33.10872 -34.37380 1.000 32.45078 166 VAL A C 1
ATOM 1273 O O . VAL A 1 168 ? 20.57401 -33.25144 -34.10791 1.000 35.07413 166 VAL A O 1
ATOM 1277 N N . GLY A 1 169 ? 18.50139 -32.60639 -33.51189 1.000 31.41522 167 GLY A N 1
ATOM 1278 C CA . GLY A 1 169 ? 18.89524 -32.07438 -32.21552 1.000 33.98441 167 GLY A CA 1
ATOM 1279 C C . GLY A 1 169 ? 18.34168 -30.67262 -32.05522 1.000 32.71894 167 GLY A C 1
ATOM 1280 O O . GLY A 1 169 ? 18.21918 -29.91825 -33.01972 1.000 30.09181 167 GLY A O 1
ATOM 1281 N N . GLY A 1 170 ? 17.98998 -30.32373 -30.81460 1.000 33.42851 168 GLY A N 1
ATOM 1282 C CA . GLY A 1 170 ? 17.36742 -29.03916 -30.53253 1.000 33.47516 168 GLY A CA 1
ATOM 1283 C C . GLY A 1 170 ? 17.93438 -28.29116 -29.34279 1.000 33.28112 168 GLY A C 1
ATOM 1284 O O . GLY A 1 170 ? 17.27978 -27.38373 -28.81736 1.000 33.20383 168 GLY A O 1
ATOM 1285 N N . GLY A 1 171 ? 19.12839 -28.67919 -28.89974 1.000 30.33498 169 GLY A N 1
ATOM 1286 C CA . GLY A 1 171 ? 19.81918 -28.01317 -27.81673 1.000 29.15350 169 GLY A CA 1
ATOM 1287 C C . GLY A 1 171 ? 20.39329 -26.67496 -28.26460 1.000 30.00356 169 GLY A C 1
ATOM 1288 O O . GLY A 1 171 ? 20.16115 -26.19456 -29.37484 1.000 30.95970 169 GLY A O 1
ATOM 1289 N N . TYR A 1 172 ? 21.17063 -26.06539 -27.36438 1.000 29.91303 170 TYR A N 1
ATOM 1290 C CA . TYR A 1 172 ? 21.58686 -24.67847 -27.59176 1.000 27.39962 170 TYR A CA 1
ATOM 1291 C C . TYR A 1 172 ? 22.47416 -24.55321 -28.82815 1.000 30.67646 170 TYR A C 1
ATOM 1292 O O . TYR A 1 172 ? 22.28016 -23.64489 -29.64676 1.000 29.77744 170 TYR A O 1
ATOM 1301 N N . ILE A 1 173 ? 23.45061 -25.45031 -28.99367 1.000 30.54096 171 ILE A N 1
ATOM 1302 C CA . ILE A 1 173 ? 24.30742 -25.36478 -30.17910 1.000 27.97082 171 ILE A CA 1
ATOM 1303 C C . ILE A 1 173 ? 23.49793 -25.60904 -31.45298 1.000 32.91842 171 ILE A C 1
ATOM 1304 O O . ILE A 1 173 ? 23.68801 -24.91803 -32.46246 1.000 30.38820 171 ILE A O 1
ATOM 1309 N N . ALA A 1 174 ? 22.56460 -26.56878 -31.42725 1.000 27.97783 172 ALA A N 1
ATOM 1310 C CA . ALA A 1 174 ? 21.69737 -26.79809 -32.58480 1.000 26.01353 172 ALA A CA 1
ATOM 1311 C C . ALA A 1 174 ? 20.93014 -25.54212 -32.98284 1.000 29.57236 172 ALA A C 1
ATOM 1312 O O . ALA A 1 174 ? 20.83354 -25.20885 -34.17154 1.000 27.40367 172 ALA A O 1
ATOM 1314 N N . LEU A 1 175 ? 20.36450 -24.83936 -32.00308 1.000 28.10909 173 LEU A N 1
ATOM 1315 C CA . LEU A 1 175 ? 19.57482 -23.64400 -32.30063 1.000 29.26019 173 LEU A CA 1
ATOM 1316 C C . LEU A 1 175 ? 20.44289 -22.48979 -32.79469 1.000 29.11092 173 LEU A C 1
ATOM 1317 O O . LEU A 1 175 ? 19.99299 -21.67532 -33.61981 1.000 28.53700 173 LEU A O 1
ATOM 1322 N N . GLU A 1 176 ? 21.67069 -22.38372 -32.28343 1.000 25.49577 174 GLU A N 1
ATOM 1323 C CA . GLU A 1 176 ? 22.60681 -21.40542 -32.82208 1.000 29.03923 174 GLU A CA 1
ATOM 1324 C C . GLU A 1 176 ? 22.87429 -21.65289 -34.30253 1.000 31.25446 174 GLU A C 1
ATOM 1325 O O . GLU A 1 176 ? 22.91564 -20.71208 -35.10366 1.000 31.20835 174 GLU A O 1
ATOM 1331 N N . PHE A 1 177 ? 23.06523 -22.91511 -34.68851 1.000 27.59250 175 PHE A N 1
ATOM 1332 C CA . PHE A 1 177 ? 23.25209 -23.20852 -36.10222 1.000 25.75022 175 PHE A CA 1
ATOM 1333 C C . PHE A 1 177 ? 21.99304 -22.90043 -36.90668 1.000 27.87009 175 PHE A C 1
ATOM 1334 O O . PHE A 1 177 ? 22.08969 -22.48381 -38.06530 1.000 29.10651 175 PHE A O 1
ATOM 1342 N N . ALA A 1 178 ? 20.80929 -23.13782 -36.32962 1.000 26.63637 176 ALA A N 1
ATOM 1343 C CA . ALA A 1 178 ? 19.56839 -22.86944 -37.04486 1.000 28.00960 176 ALA A CA 1
ATOM 1344 C C . ALA A 1 178 ? 19.45898 -21.39163 -37.41045 1.000 29.52236 176 ALA A C 1
ATOM 1345 O O . ALA A 1 178 ? 19.20393 -21.03435 -38.56784 1.000 30.04720 176 ALA A O 1
ATOM 1347 N N . SER A 1 179 ? 19.62782 -20.51062 -36.42325 1.000 28.11897 177 SER A N 1
ATOM 1348 C CA . SER A 1 179 ? 19.55165 -19.08212 -36.71629 1.000 28.19249 177 SER A CA 1
ATOM 1349 C C . SER A 1 179 ? 20.70569 -18.64200 -37.61142 1.000 29.02182 177 SER A C 1
ATOM 1350 O O . SER A 1 179 ? 20.51273 -17.83750 -38.53422 1.000 31.24156 177 SER A O 1
ATOM 1353 N N . MET A 1 180 ? 21.89924 -19.20244 -37.38740 1.000 29.05172 178 MET A N 1
ATOM 1354 C CA . MET A 1 180 ? 23.05716 -18.88326 -38.22337 1.000 27.91266 178 MET A CA 1
ATOM 1355 C C . MET A 1 180 ? 22.78794 -19.17267 -39.69861 1.000 32.09715 178 MET A C 1
ATOM 1356 O O . MET A 1 180 ? 23.05384 -18.33171 -40.56297 1.000 29.23291 178 MET A O 1
ATOM 1361 N N . PHE A 1 181 ? 22.27438 -20.36391 -40.01585 1.000 31.46362 179 PHE A N 1
ATOM 1362 C CA . PHE A 1 181 ? 22.05463 -20.67319 -41.43022 1.000 30.20280 179 PHE A CA 1
ATOM 1363 C C . PHE A 1 181 ? 20.83253 -19.96044 -42.00010 1.000 32.44896 179 PHE A C 1
ATOM 1364 O O . PHE A 1 181 ? 20.84325 -19.56837 -43.17251 1.000 31.45400 179 PHE A O 1
ATOM 1372 N N . ALA A 1 182 ? 19.78502 -19.76380 -41.20230 1.000 31.18232 180 ALA A N 1
ATOM 1373 C CA . ALA A 1 182 ? 18.64898 -18.99480 -41.69617 1.000 31.78669 180 ALA A CA 1
ATOM 1374 C C . ALA A 1 182 ? 19.07642 -17.58488 -42.08801 1.000 34.35857 180 ALA A C 1
ATOM 1375 O O . ALA A 1 182 ? 18.62117 -17.04820 -43.10737 1.000 32.98823 180 ALA A O 1
ATOM 1377 N N . ASN A 1 183 ? 19.98366 -16.98256 -41.31435 1.000 33.04161 181 ASN A N 1
ATOM 1378 C CA . ASN A 1 183 ? 20.40473 -15.61946 -41.61492 1.000 35.73233 181 ASN A CA 1
ATOM 1379 C C . ASN A 1 183 ? 21.33835 -15.55127 -42.81884 1.000 38.88593 181 ASN A C 1
ATOM 1380 O O . ASN A 1 183 ? 21.53618 -14.46734 -43.38016 1.000 36.71835 181 ASN A O 1
ATOM 1385 N N . LEU A 1 184 ? 21.89011 -16.68147 -43.24609 1.000 33.59835 182 LEU A N 1
ATOM 1386 C CA . LEU A 1 184 ? 22.67333 -16.75019 -44.46935 1.000 33.86528 182 LEU A CA 1
ATOM 1387 C C . LEU A 1 184 ? 21.84191 -17.19672 -45.66964 1.000 38.58023 182 LEU A C 1
ATOM 1388 O O . LEU A 1 184 ? 22.39725 -17.38105 -46.76136 1.000 37.61260 182 LEU A O 1
ATOM 1393 N N . GLY A 1 185 ? 20.53408 -17.39937 -45.48730 1.000 36.14057 183 GLY A N 1
ATOM 1394 C CA . GLY A 1 185 ? 19.63849 -17.69214 -46.58753 1.000 41.54824 183 GLY A CA 1
ATOM 1395 C C . GLY A 1 185 ? 19.28420 -19.15450 -46.78282 1.000 38.99865 183 GLY A C 1
ATOM 1396 O O . GLY A 1 185 ? 18.58391 -19.47310 -47.75496 1.000 38.68335 183 GLY A O 1
ATOM 1397 N N . SER A 1 186 ? 19.74461 -20.04778 -45.91084 1.000 34.64321 184 SER A N 1
ATOM 1398 C CA . SER A 1 186 ? 19.36103 -21.45200 -46.00465 1.000 31.56296 184 SER A CA 1
ATOM 1399 C C . SER A 1 186 ? 18.02893 -21.67950 -45.30459 1.000 37.64973 184 SER A C 1
ATOM 1400 O O . SER A 1 186 ? 17.72661 -21.05012 -44.28800 1.000 37.10789 184 SER A O 1
ATOM 1403 N N . LYS A 1 187 ? 17.22667 -22.59740 -45.84205 1.000 32.69821 185 LYS A N 1
ATOM 1404 C CA . LYS A 1 187 ? 16.07038 -23.05650 -45.08672 1.000 33.14466 185 LYS A CA 1
ATOM 1405 C C . LYS A 1 187 ? 16.53725 -24.08116 -44.06151 1.000 32.68363 185 LYS A C 1
ATOM 1406 O O . LYS A 1 187 ? 17.43337 -24.88381 -44.33764 1.000 33.45449 185 LYS A O 1
ATOM 1412 N N . VAL A 1 188 ? 15.95246 -24.02765 -42.86803 1.000 33.37229 186 VAL A N 1
ATOM 1413 C CA . VAL A 1 188 ? 16.36165 -24.87369 -41.75391 1.000 34.07017 186 VAL A CA 1
ATOM 1414 C C . VAL A 1 188 ? 15.13749 -25.54058 -41.13495 1.000 32.00891 186 VAL A C 1
ATOM 1415 O O . VAL A 1 188 ? 14.09509 -24.90671 -40.94042 1.000 34.75783 186 VAL A O 1
ATOM 1419 N N . THR A 1 189 ? 15.26017 -26.83570 -40.85081 1.000 28.73670 187 THR A N 1
ATOM 1420 C CA . THR A 1 189 ? 14.28762 -27.59323 -40.07380 1.000 33.55841 187 THR A CA 1
ATOM 1421 C C . THR A 1 189 ? 15.02328 -28.14289 -38.86503 1.000 31.54296 187 THR A C 1
ATOM 1422 O O . THR A 1 189 ? 16.12683 -28.67734 -39.01160 1.000 32.21949 187 THR A O 1
ATOM 1426 N N . VAL A 1 190 ? 14.42868 -28.00090 -37.68034 1.000 30.79390 188 VAL A N 1
ATOM 1427 C CA . VAL A 1 190 ? 15.03730 -28.44439 -36.42174 1.000 30.36366 188 VAL A CA 1
ATOM 1428 C C . VAL A 1 190 ? 14.17909 -29.54532 -35.81590 1.000 32.42775 188 VAL A C 1
ATOM 1429 O O . VAL A 1 190 ? 12.96668 -29.37258 -35.64332 1.000 30.88931 188 VAL A O 1
ATOM 1433 N N . LEU A 1 191 ? 14.81067 -30.67046 -35.47311 1.000 31.31686 189 LEU A N 1
ATOM 1434 C CA . LEU A 1 191 ? 14.10736 -31.84327 -34.96917 1.000 33.04140 189 LEU A CA 1
ATOM 1435 C C . LEU A 1 191 ? 14.54509 -32.10129 -33.53511 1.000 34.37066 189 LEU A C 1
ATOM 1436 O O . LEU A 1 191 ? 15.71845 -32.39541 -33.27961 1.000 34.36786 189 LEU A O 1
ATOM 1441 N N . GLU A 1 192 ? 13.60448 -31.98812 -32.60276 1.000 36.51347 190 GLU A N 1
ATOM 1442 C CA . GLU A 1 192 ? 13.85920 -32.21839 -31.18747 1.000 39.60151 190 GLU A CA 1
ATOM 1443 C C . GLU A 1 192 ? 13.09567 -33.45984 -30.75333 1.000 41.40874 190 GLU A C 1
ATOM 1444 O O . GLU A 1 192 ? 11.89624 -33.58433 -31.02526 1.000 40.04405 190 GLU A O 1
ATOM 1450 N N . ARG A 1 193 ? 13.79976 -34.39077 -30.10220 1.000 42.13269 191 ARG A N 1
ATOM 1451 C CA . ARG A 1 193 ? 13.17380 -35.63494 -29.67490 1.000 41.88701 191 ARG A CA 1
ATOM 1452 C C . ARG A 1 193 ? 12.24609 -35.42256 -28.48558 1.000 44.82540 191 ARG A C 1
ATOM 1453 O O . ARG A 1 193 ? 11.23810 -36.13017 -28.35466 1.000 47.51156 191 ARG A O 1
ATOM 1461 N N . GLY A 1 194 ? 12.56366 -34.45937 -27.62198 1.000 43.14350 192 GLY A N 1
ATOM 1462 C CA . GLY A 1 194 ? 11.77027 -34.18626 -26.44432 1.000 49.87667 192 GLY A CA 1
ATOM 1463 C C . GLY A 1 194 ? 10.56985 -33.30067 -26.72193 1.000 44.22518 192 GLY A C 1
ATOM 1464 O O . GLY A 1 194 ? 10.27747 -32.91062 -27.85123 1.000 44.82462 192 GLY A O 1
ATOM 1465 N N . GLU A 1 195 ? 9.86522 -32.95737 -25.64314 1.000 41.77243 193 GLU A N 1
ATOM 1466 C CA . GLU A 1 195 ? 8.57470 -32.28890 -25.77774 1.000 45.49614 193 GLU A CA 1
ATOM 1467 C C . GLU A 1 195 ? 8.66581 -30.77668 -25.96285 1.000 45.45058 193 GLU A C 1
ATOM 1468 O O . GLU A 1 195 ? 7.66765 -30.16721 -26.35599 1.000 45.54767 193 GLU A O 1
ATOM 1474 N N . SER A 1 196 ? 9.81289 -30.15224 -25.70802 1.000 40.83207 194 SER A N 1
ATOM 1475 C CA . SER A 1 196 ? 9.90785 -28.71166 -25.88739 1.000 41.08812 194 SER A CA 1
ATOM 1476 C C . SER A 1 196 ? 11.35845 -28.32530 -26.12299 1.000 38.50176 194 SER A C 1
ATOM 1477 O O . SER A 1 196 ? 12.28532 -29.06814 -25.78805 1.000 36.73809 194 SER A O 1
ATOM 1480 N N . PHE A 1 197 ? 11.53658 -27.15004 -26.71696 1.000 39.99739 195 PHE A N 1
ATOM 1481 C CA . PHE A 1 197 ? 12.84836 -26.54823 -26.87194 1.000 33.54900 195 PHE A CA 1
ATOM 1482 C C . PHE A 1 197 ? 13.21662 -25.78238 -25.60998 1.000 35.82074 195 PHE A C 1
ATOM 1483 O O . PHE A 1 197 ? 12.35400 -25.22351 -24.92388 1.000 37.97877 195 PHE A O 1
ATOM 1491 N N . MET A 1 198 ? 14.51262 -25.77398 -25.30391 1.000 35.42618 196 MET A N 1
ATOM 1492 C CA . MET A 1 198 ? 15.09107 -25.07019 -24.16125 1.000 32.73295 196 MET A CA 1
ATOM 1493 C C . MET A 1 198 ? 14.24341 -25.26127 -22.88745 1.000 36.83643 196 MET A C 1
ATOM 1494 O O . MET A 1 198 ? 13.76328 -24.28332 -22.31253 1.000 34.74384 196 MET A O 1
ATOM 1499 N N . PRO A 1 199 ? 14.05029 -26.50965 -22.43635 1.000 38.61251 197 PRO A N 1
ATOM 1500 C CA . PRO A 1 199 ? 13.15928 -26.74142 -21.27839 1.000 37.15549 197 PRO A CA 1
ATOM 1501 C C . PRO A 1 199 ? 13.65559 -26.13864 -19.96901 1.000 37.88128 197 PRO A C 1
ATOM 1502 O O . PRO A 1 199 ? 12.84167 -25.91512 -19.06156 1.000 41.45881 197 PRO A O 1
ATOM 1506 N N . ARG A 1 200 ? 14.95814 -25.88788 -19.83311 1.000 35.48859 198 ARG A N 1
ATOM 1507 C CA . ARG A 1 200 ? 15.52258 -25.33062 -18.61080 1.000 37.71178 198 ARG A CA 1
ATOM 1508 C C . ARG A 1 200 ? 15.43016 -23.81038 -18.55371 1.000 36.52901 198 ARG A C 1
ATOM 1509 O O . ARG A 1 200 ? 15.71233 -23.23272 -17.49690 1.000 34.55496 198 ARG A O 1
ATOM 1517 N N . GLU A 1 201 ? 15.04500 -23.16147 -19.64642 1.000 34.69975 199 GLU A N 1
ATOM 1518 C CA . GLU A 1 201 ? 14.95677 -21.70886 -19.65938 1.000 36.40471 199 GLU A CA 1
ATOM 1519 C C . GLU A 1 201 ? 13.55114 -21.25170 -19.28946 1.000 38.27270 199 GLU A C 1
ATOM 1520 O O . GLU A 1 201 ? 12.59304 -22.03242 -19.30267 1.000 36.72727 199 GLU A O 1
ATOM 1526 N N . ASP A 1 202 ? 13.44507 -19.96965 -18.92963 1.000 32.76927 200 ASP A N 1
ATOM 1527 C CA . ASP A 1 202 ? 12.16296 -19.37728 -18.55800 1.000 35.02507 200 ASP A CA 1
ATOM 1528 C C . ASP A 1 202 ? 11.17315 -19.51647 -19.71011 1.000 39.72026 200 ASP A C 1
ATOM 1529 O O . ASP A 1 202 ? 11.48277 -19.17725 -20.85479 1.000 38.06112 200 ASP A O 1
ATOM 1534 N N . GLN A 1 203 ? 9.97961 -20.04024 -19.41685 1.000 35.00556 201 GLN A N 1
ATOM 1535 C CA . GLN A 1 203 ? 9.07552 -20.40211 -20.50680 1.000 37.66442 201 GLN A CA 1
ATOM 1536 C C . GLN A 1 203 ? 8.42813 -19.18433 -21.17077 1.000 37.05575 201 GLN A C 1
ATOM 1537 O O . GLN A 1 203 ? 8.03809 -19.26511 -22.33892 1.000 37.77032 201 GLN A O 1
ATOM 1543 N N . ASP A 1 204 ? 8.29395 -18.05937 -20.46300 1.000 39.41967 202 ASP A N 1
ATOM 1544 C CA . ASP A 1 204 ? 7.82147 -16.84931 -21.13182 1.000 40.12763 202 ASP A CA 1
ATOM 1545 C C . ASP A 1 204 ? 8.82183 -16.42215 -22.19834 1.000 40.49060 202 ASP A C 1
ATOM 1546 O O . ASP A 1 204 ? 8.45937 -16.20397 -23.36138 1.000 38.39785 202 ASP A O 1
ATOM 1551 N N . VAL A 1 205 ? 10.10258 -16.35307 -21.81686 1.000 40.11817 203 VAL A N 1
ATOM 1552 C CA . VAL A 1 205 ? 11.17266 -15.99371 -22.74533 1.000 35.63519 203 VAL A CA 1
ATOM 1553 C C . VAL A 1 205 ? 11.22190 -16.96440 -23.91945 1.000 35.55516 203 VAL A C 1
ATOM 1554 O O . VAL A 1 205 ? 11.31278 -16.55029 -25.07762 1.000 35.14962 203 VAL A O 1
ATOM 1558 N N . VAL A 1 206 ? 11.19183 -18.27398 -23.64039 1.000 32.71843 204 VAL A N 1
ATOM 1559 C CA .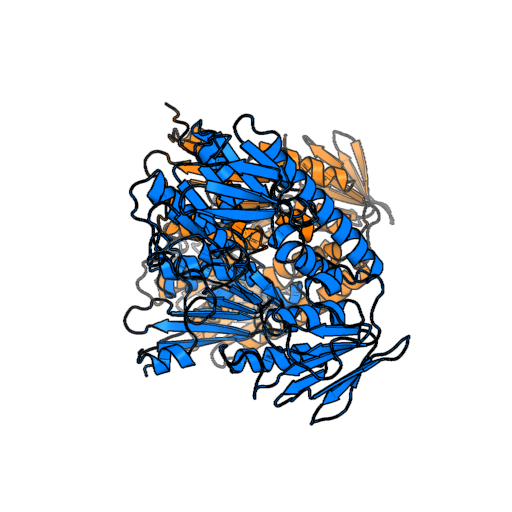 VAL A 1 206 ? 11.31634 -19.25363 -24.71832 1.000 31.23057 204 VAL A CA 1
ATOM 1560 C C . VAL A 1 206 ? 10.19885 -19.08209 -25.74233 1.000 30.40182 204 VAL A C 1
ATOM 1561 O O . VAL A 1 206 ? 10.41491 -19.24571 -26.95054 1.000 35.27417 204 VAL A O 1
ATOM 1565 N N . ALA A 1 207 ? 8.99625 -18.72729 -25.27996 1.000 33.99290 205 ALA A N 1
ATOM 1566 C CA . ALA A 1 207 ? 7.88327 -18.53935 -26.20077 1.000 34.07405 205 ALA A CA 1
ATOM 1567 C C . ALA A 1 207 ? 8.17900 -17.41479 -27.18719 1.000 34.36669 205 ALA A C 1
ATOM 1568 O O . ALA A 1 207 ? 7.91602 -17.54953 -28.38697 1.000 34.51701 205 ALA A O 1
ATOM 1570 N N . TYR A 1 208 ? 8.74675 -16.30833 -26.70079 1.000 32.76800 206 TYR A N 1
ATOM 1571 C CA . TYR A 1 208 ? 9.19419 -15.25646 -27.61102 1.000 35.23630 206 TYR A CA 1
ATOM 1572 C C . TYR A 1 208 ? 10.31635 -15.76124 -28.51483 1.000 33.42760 206 TYR A C 1
ATOM 1573 O O . TYR A 1 208 ? 10.35368 -15.44520 -29.70991 1.000 33.27105 206 TYR A O 1
ATOM 1582 N N . GLY A 1 209 ? 11.24009 -16.55165 -27.96595 1.000 30.69593 207 GLY A N 1
ATOM 1583 C CA . GLY A 1 209 ? 12.33132 -17.05451 -28.78170 1.000 31.29250 207 GLY A CA 1
ATOM 1584 C C . GLY A 1 209 ? 11.85290 -17.95299 -29.90597 1.000 33.44235 207 GLY A C 1
ATOM 1585 O O . GLY A 1 209 ? 12.37897 -17.90696 -31.01696 1.000 32.50320 207 GLY A O 1
ATOM 1586 N N . ILE A 1 210 ? 10.82994 -18.76232 -29.63951 1.000 32.13429 208 ILE A N 1
ATOM 1587 C CA . ILE A 1 210 ? 10.29602 -19.65389 -30.66286 1.000 32.72797 208 ILE A CA 1
ATOM 1588 C C . ILE A 1 210 ? 9.60283 -18.85987 -31.76353 1.000 34.58170 208 ILE A C 1
ATOM 1589 O O . ILE A 1 210 ? 9.77602 -19.14185 -32.95567 1.000 36.91125 208 ILE A O 1
ATOM 1594 N N . THR A 1 211 ? 8.80246 -17.86411 -31.38402 1.000 33.85713 209 THR A N 1
ATOM 1595 C CA . THR A 1 211 ? 8.17468 -16.99568 -32.37489 1.000 34.36714 209 THR A CA 1
ATOM 1596 C C . THR A 1 211 ? 9.21989 -16.35424 -33.27970 1.000 33.73793 209 THR A C 1
ATOM 1597 O O . THR A 1 211 ? 9.05869 -16.31854 -34.50864 1.000 33.36936 209 THR A O 1
ATOM 1601 N N . ASP A 1 212 ? 10.31888 -15.87667 -32.69197 1.000 33.26190 210 ASP A N 1
ATOM 1602 C CA . ASP A 1 212 ? 11.32474 -15.16778 -33.47638 1.000 35.10336 210 ASP A CA 1
ATOM 1603 C C . ASP A 1 212 ? 12.07838 -16.11973 -34.40282 1.000 29.87984 210 ASP A C 1
ATOM 1604 O O . ASP A 1 212 ? 12.42699 -15.75318 -35.53356 1.000 32.14560 210 ASP A O 1
ATOM 1609 N N . LEU A 1 213 ? 12.32860 -17.35117 -33.95201 1.000 33.07208 211 LEU A N 1
ATOM 1610 C CA . LEU A 1 213 ? 12.89090 -18.34919 -34.85648 1.000 31.78809 211 LEU A CA 1
ATOM 1611 C C . LEU A 1 213 ? 11.92867 -18.65714 -35.99258 1.000 32.22167 211 LEU A C 1
ATOM 1612 O O . LEU A 1 213 ? 12.32849 -18.71045 -37.16376 1.000 32.37299 211 LEU A O 1
ATOM 1617 N N . GLU A 1 214 ? 10.64781 -18.83922 -35.67438 1.000 33.94926 212 GLU A N 1
ATOM 1618 C CA . GLU A 1 214 ? 9.68899 -19.18067 -36.71797 1.000 35.26035 212 GLU A CA 1
ATOM 1619 C C . GLU A 1 214 ? 9.43915 -18.00853 -37.65855 1.000 39.11665 212 GLU A C 1
ATOM 1620 O O . GLU A 1 214 ? 9.18779 -18.21408 -38.85412 1.000 35.22785 212 GLU A O 1
ATOM 1626 N N . ASN A 1 215 ? 9.53168 -16.77370 -37.15954 1.000 33.41513 213 ASN A N 1
ATOM 1627 C CA . ASN A 1 215 ? 9.42314 -15.64322 -38.06820 1.000 37.23602 213 ASN A CA 1
ATOM 1628 C C . ASN A 1 215 ? 10.58532 -15.58011 -39.04510 1.000 37.97881 213 ASN A C 1
ATOM 1629 O O . ASN A 1 215 ? 10.47629 -14.89522 -40.06665 1.000 40.05742 213 ASN A O 1
ATOM 1634 N N . LYS A 1 216 ? 11.67736 -16.29392 -38.77114 1.000 35.85084 214 LYS A N 1
ATOM 1635 C CA . LYS A 1 216 ? 12.75790 -16.41783 -39.73906 1.000 43.94578 214 LYS A CA 1
ATOM 1636 C C . LYS A 1 216 ? 12.50001 -17.48619 -40.79110 1.000 41.90848 214 LYS A C 1
ATOM 1637 O O . LYS A 1 216 ? 13.33510 -17.65931 -41.68376 1.000 47.73949 214 LYS A O 1
ATOM 1643 N N . GLY A 1 217 ? 11.38197 -18.20218 -40.71574 1.000 39.55908 215 GLY A N 1
ATOM 1644 C CA . GLY A 1 217 ? 11.12988 -19.29697 -41.62778 1.000 39.59363 215 GLY A CA 1
ATOM 1645 C C . GLY A 1 217 ? 11.70838 -20.62557 -41.19843 1.000 38.06287 215 GLY A C 1
ATOM 1646 O O . GLY A 1 217 ? 11.68839 -21.57582 -41.99182 1.000 39.89205 215 GLY A O 1
ATOM 1647 N N . ILE A 1 218 ? 12.23450 -20.71280 -39.98318 1.000 33.79954 216 ILE A N 1
ATOM 1648 C CA . ILE A 1 218 ? 12.77031 -21.95817 -39.44247 1.000 34.79885 216 ILE A CA 1
ATOM 1649 C C . ILE A 1 218 ? 11.60891 -22.82024 -38.96790 1.000 39.64426 216 ILE A C 1
ATOM 1650 O O . ILE A 1 218 ? 10.74050 -22.35143 -38.22454 1.000 33.99257 216 ILE A O 1
ATOM 1655 N N . ALA A 1 219 ? 11.58494 -24.08042 -39.39762 1.000 34.60238 217 ALA A N 1
ATOM 1656 C CA . ALA A 1 219 ? 10.56896 -25.02280 -38.95494 1.000 35.86756 217 ALA A CA 1
ATOM 1657 C C . ALA A 1 219 ? 11.07796 -25.76554 -37.72719 1.000 37.38810 217 ALA A C 1
ATOM 1658 O O . ALA A 1 219 ? 12.20498 -26.27051 -37.72958 1.000 35.86272 217 ALA A O 1
ATOM 1660 N N . LEU A 1 220 ? 10.25460 -25.82034 -36.67872 1.000 34.36753 218 LEU A N 1
ATOM 1661 C CA . LEU A 1 220 ? 10.62407 -26.45123 -35.41109 1.000 32.39549 218 LEU A CA 1
ATOM 1662 C C . LEU A 1 220 ? 9.66044 -27.58846 -35.11071 1.000 37.17361 218 LEU A C 1
ATOM 1663 O O . LEU A 1 220 ? 8.44127 -27.40011 -35.16415 1.000 42.72174 218 LEU A O 1
ATOM 1668 N N . HIS A 1 221 ? 10.20155 -28.76341 -34.79857 1.000 34.51148 219 HIS A N 1
ATOM 1669 C CA . HIS A 1 221 ? 9.38851 -29.93540 -34.50107 1.000 37.88326 219 HIS A CA 1
ATOM 1670 C C . HIS A 1 221 ? 9.85605 -30.55976 -33.19577 1.000 37.87751 219 HIS A C 1
ATOM 1671 O O . HIS A 1 221 ? 11.05970 -30.74308 -32.98653 1.000 33.29634 219 HIS A O 1
ATOM 1678 N N . THR A 1 222 ? 8.90550 -30.90153 -32.33258 1.000 40.67010 220 THR A N 1
ATOM 1679 C CA . THR A 1 222 ? 9.17371 -31.61879 -31.09557 1.000 38.22103 220 THR A CA 1
ATOM 1680 C C . THR A 1 222 ? 8.61291 -33.03445 -31.18223 1.000 36.70761 220 THR A C 1
ATOM 1681 O O . THR A 1 222 ? 7.83680 -33.36374 -32.08023 1.000 39.28703 220 THR A O 1
ATOM 1685 N N . ASN A 1 223 ? 9.01371 -33.87294 -30.22330 1.000 34.76384 221 ASN A N 1
ATOM 1686 C CA . ASN A 1 223 ? 8.54239 -35.26208 -30.15037 1.000 37.60072 221 ASN A CA 1
ATOM 1687 C C . ASN A 1 223 ? 8.94716 -36.05573 -31.38994 1.000 40.01210 221 ASN A C 1
ATOM 1688 O O . ASN A 1 223 ? 8.23314 -36.96297 -31.83435 1.000 39.81035 221 ASN A O 1
ATOM 1693 N N . VAL A 1 224 ? 10.12235 -35.73412 -31.92271 1.000 40.03099 222 VAL A N 1
ATOM 1694 C CA . VAL A 1 224 ? 10.62668 -36.32024 -33.16172 1.000 37.52275 222 VAL A CA 1
ATOM 1695 C C . VAL A 1 224 ? 11.51635 -37.51208 -32.85291 1.000 38.01186 222 VAL A C 1
ATOM 1696 O O . VAL A 1 224 ? 12.54257 -37.37190 -32.18315 1.000 40.52492 222 VAL A O 1
ATOM 1700 N N . GLU A 1 225 ? 11.14353 -38.68040 -33.37157 1.000 41.73885 223 GLU A N 1
ATOM 1701 C CA . GLU A 1 225 ? 12.03337 -39.83322 -33.40614 1.000 41.42167 223 GLU A CA 1
ATOM 1702 C C . GLU A 1 225 ? 12.60050 -39.96928 -34.81317 1.000 39.97770 223 GLU A C 1
ATOM 1703 O O . GLU A 1 225 ? 11.85088 -40.17620 -35.77145 1.000 39.29811 223 GLU A O 1
ATOM 1709 N N . THR A 1 226 ? 13.91471 -39.82882 -34.93722 1.000 34.05806 224 THR A N 1
ATOM 1710 C CA . THR A 1 226 ? 14.58901 -39.98502 -36.22154 1.000 41.44642 224 THR A CA 1
ATOM 1711 C C . THR A 1 226 ? 14.99905 -41.44472 -36.35992 1.000 44.09799 224 THR A C 1
ATOM 1712 O O . THR A 1 226 ? 15.82736 -41.93522 -35.58777 1.000 43.50074 224 THR A O 1
ATOM 1716 N N . THR A 1 227 ? 14.41858 -42.13627 -37.34459 1.000 40.70075 225 THR A N 1
ATOM 1717 C CA . THR A 1 227 ? 14.56219 -43.57926 -37.45848 1.000 41.62757 225 THR A CA 1
ATOM 1718 C C . THR A 1 227 ? 15.56530 -44.03102 -38.51276 1.000 44.21801 225 THR A C 1
ATOM 1719 O O . THR A 1 227 ? 16.05025 -45.16506 -38.42573 1.000 41.55800 225 THR A O 1
ATOM 1723 N N . GLU A 1 228 ? 15.87949 -43.20114 -39.50310 1.000 37.50761 226 GLU A N 1
ATOM 1724 C CA . GLU A 1 228 ? 16.70540 -43.67376 -40.60391 1.000 34.25182 226 GLU A CA 1
ATOM 1725 C C . GLU A 1 228 ? 17.21905 -42.47340 -41.38989 1.000 35.13487 226 GLU A C 1
ATOM 1726 O O . GLU A 1 228 ? 16.54379 -41.44979 -41.47917 1.000 32.88318 226 GLU A O 1
ATOM 1732 N N . LEU A 1 229 ? 18.41947 -42.61451 -41.94870 1.000 35.46941 227 LEU A N 1
ATOM 1733 C CA . LEU A 1 229 ? 18.95446 -41.70583 -42.96030 1.000 36.27040 227 LEU A CA 1
ATOM 1734 C C . LEU A 1 229 ? 19.20662 -42.49687 -44.24050 1.000 39.28902 227 LEU A C 1
ATOM 1735 O O . LEU A 1 229 ? 19.80275 -43.57421 -44.19077 1.000 36.60903 227 LEU A O 1
ATOM 1740 N N . SER A 1 230 ? 18.75772 -41.96257 -45.38112 1.000 35.53357 228 SER A N 1
ATOM 1741 C CA . SER A 1 230 ? 19.04283 -42.52777 -46.69824 1.000 35.42153 228 SER A CA 1
ATOM 1742 C C . SER A 1 230 ? 19.50514 -41.39740 -47.60677 1.000 39.20158 228 SER A C 1
ATOM 1743 O O . SER A 1 230 ? 19.13687 -40.23697 -47.39469 1.000 36.22431 228 SER A O 1
ATOM 1746 N N . SER A 1 231 ? 20.32241 -41.71617 -48.61443 1.000 38.23813 229 SER A N 1
ATOM 1747 C CA . SER A 1 231 ? 20.82780 -40.61312 -49.42451 1.000 35.85053 229 SER A CA 1
ATOM 1748 C C . SER A 1 231 ? 20.99854 -40.99343 -50.89104 1.000 43.72586 229 SER A C 1
ATOM 1749 O O . SER A 1 231 ? 21.19881 -42.16594 -51.24371 1.000 39.74666 229 SER A O 1
ATOM 1752 N N . ASP A 1 232 ? 20.86397 -39.94931 -51.72137 1.000 41.86897 230 ASP A N 1
ATOM 1753 C CA . ASP A 1 232 ? 21.18619 -39.76500 -53.12828 1.000 54.94150 230 ASP A CA 1
ATOM 1754 C C . ASP A 1 232 ? 22.62109 -39.26250 -53.27654 1.000 45.78182 230 ASP A C 1
ATOM 1755 O O . ASP A 1 232 ? 23.27526 -38.86862 -52.30800 1.000 39.17129 230 ASP A O 1
ATOM 1760 N N . ASN A 1 233 ? 23.06457 -39.12873 -54.52760 1.000 43.55634 231 ASN A N 1
ATOM 1761 C CA . ASN A 1 233 ? 24.26421 -38.34187 -54.77522 1.000 39.70007 231 ASN A CA 1
ATOM 1762 C C . ASN A 1 233 ? 24.09679 -36.88917 -54.35244 1.000 42.39127 231 ASN A C 1
ATOM 1763 O O . ASN A 1 233 ? 25.09858 -36.23534 -54.05429 1.000 43.41350 231 ASN A O 1
ATOM 1768 N N . HIS A 1 234 ? 22.86333 -36.37444 -54.30712 1.000 37.46023 232 HIS A N 1
ATOM 1769 C CA . HIS A 1 234 ? 22.63304 -34.95407 -54.03921 1.000 39.89304 232 HIS A CA 1
ATOM 1770 C C . HIS A 1 234 ? 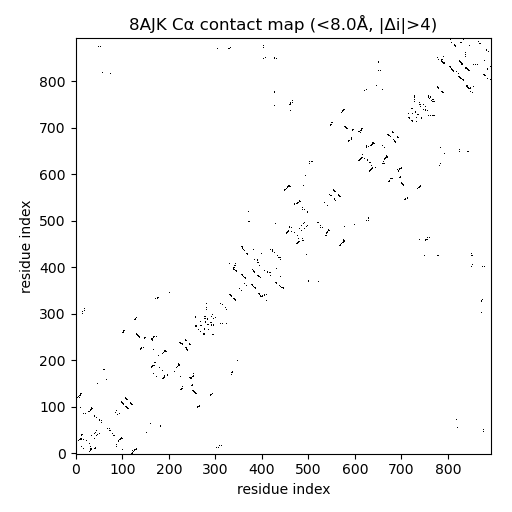21.79727 -34.64609 -52.79960 1.000 45.56442 232 HIS A C 1
ATOM 1771 O O . HIS A 1 234 ? 21.94129 -33.55376 -52.24004 1.000 41.52433 232 HIS A O 1
ATOM 1778 N N . HIS A 1 235 ? 20.91366 -35.54370 -52.36371 1.000 35.95801 233 HIS A N 1
ATOM 1779 C CA . HIS A 1 235 ? 20.02574 -35.26165 -51.24104 1.000 34.96695 233 HIS A CA 1
ATOM 1780 C C . HIS A 1 235 ? 20.11797 -36.37848 -50.20756 1.000 39.25892 233 HIS A C 1
ATOM 1781 O O . HIS A 1 235 ? 20.55561 -37.49342 -50.50144 1.000 39.12177 233 HIS A O 1
ATOM 1788 N N . THR A 1 236 ? 19.68144 -36.06570 -48.98871 1.000 32.40566 234 THR A N 1
ATOM 1789 C CA . THR A 1 236 ? 19.57360 -37.04043 -47.90852 1.000 33.73300 234 THR A CA 1
ATOM 1790 C C . THR A 1 236 ? 18.18158 -36.93308 -47.30770 1.000 38.35969 234 THR A C 1
ATOM 1791 O O . THR A 1 236 ? 17.69926 -35.82550 -47.04215 1.000 38.70805 234 THR A O 1
ATOM 1795 N N . THR A 1 237 ? 17.52272 -38.07606 -47.12368 1.000 34.38684 235 THR A N 1
ATOM 1796 C CA . THR A 1 237 ? 16.20125 -38.10135 -46.51910 1.000 35.01960 235 THR A CA 1
ATOM 1797 C C . THR A 1 237 ? 16.35485 -38.40782 -45.03843 1.000 36.49723 235 THR A C 1
ATOM 1798 O O . THR A 1 237 ? 16.96053 -39.42186 -44.67240 1.000 32.93496 235 THR A O 1
ATOM 1802 N N . VAL A 1 238 ? 15.79708 -37.54616 -44.19773 1.000 31.34078 236 VAL A N 1
ATOM 1803 C CA . VAL A 1 238 ? 15.74532 -37.78220 -42.75794 1.000 30.10742 236 VAL A CA 1
ATOM 1804 C C . VAL A 1 238 ? 14.38382 -38.39746 -42.45792 1.000 32.73282 236 VAL A C 1
ATOM 1805 O O . VAL A 1 238 ? 13.35316 -37.73126 -42.57845 1.000 32.12080 236 VAL A O 1
ATOM 1809 N N . HIS A 1 239 ? 14.37473 -39.68899 -42.11833 1.000 33.26516 237 HIS A N 1
ATOM 1810 C CA . HIS A 1 239 ? 13.13951 -40.42380 -41.88230 1.000 31.67708 237 HIS A CA 1
ATOM 1811 C C . HIS A 1 239 ? 12.72616 -40.27580 -40.42311 1.000 34.97905 237 HIS A C 1
ATOM 1812 O O . HIS A 1 239 ? 13.52985 -40.51607 -39.51870 1.000 37.19089 237 HIS A O 1
ATOM 1819 N N . THR A 1 240 ? 11.45682 -39.94089 -40.20070 1.000 32.77161 238 THR A N 1
ATOM 1820 C CA . THR A 1 240 ? 10.99494 -39.48585 -38.90078 1.000 40.88533 238 THR A CA 1
ATOM 1821 C C . THR A 1 240 ? 9.56624 -39.97629 -38.68819 1.000 49.99821 238 THR A C 1
ATOM 1822 O O . THR A 1 240 ? 8.84449 -40.25383 -39.64728 1.000 52.98965 238 THR A O 1
ATOM 1826 N N . ASN A 1 241 ? 9.16283 -40.10460 -37.41727 1.000 47.96828 239 ASN A N 1
ATOM 1827 C CA . ASN A 1 241 ? 7.77178 -40.44106 -37.11374 1.000 54.22611 239 ASN A CA 1
ATOM 1828 C C . ASN A 1 241 ? 6.77866 -39.33102 -37.47465 1.000 53.53779 239 ASN A C 1
ATOM 1829 O O . ASN A 1 241 ? 5.58064 -39.60864 -37.58458 1.000 63.29800 239 ASN A O 1
ATOM 1834 N N . VAL A 1 242 ? 7.22052 -38.08437 -37.64231 1.000 61.02119 240 VAL A N 1
ATOM 1835 C CA . VAL A 1 242 ? 6.28329 -37.00725 -37.95643 1.000 58.79389 240 VAL A CA 1
ATOM 1836 C C . VAL A 1 242 ? 6.17368 -36.73406 -39.45600 1.000 62.77504 240 VAL A C 1
ATOM 1837 O O . VAL A 1 242 ? 5.14341 -36.19878 -39.89308 1.000 70.73298 240 VAL A O 1
ATOM 1841 N N . ASP A 1 243 ? 7.18699 -37.10638 -40.24879 1.000 50.27102 241 ASP A N 1
ATOM 1842 C CA . ASP A 1 243 ? 7.27501 -36.91207 -41.69627 1.000 42.92033 241 ASP A CA 1
ATOM 1843 C C . ASP A 1 243 ? 8.69257 -37.23247 -42.14060 1.000 39.46750 241 ASP A C 1
ATOM 1844 O O . ASP A 1 243 ? 9.60885 -37.24420 -41.31818 1.000 43.22550 241 ASP A O 1
ATOM 1849 N N . ASN A 1 244 ? 8.90226 -37.45608 -43.43064 1.000 34.40220 242 ASN A N 1
ATOM 1850 C CA . ASN A 1 244 ? 10.25661 -37.52057 -43.95662 1.000 33.53270 242 ASN A CA 1
ATOM 1851 C C . ASN A 1 244 ? 10.66446 -36.15097 -44.49748 1.000 37.26634 242 ASN A C 1
ATOM 1852 O O . ASN A 1 244 ? 9.85909 -35.45349 -45.12338 1.000 36.62683 242 ASN A O 1
ATOM 1857 N N . PHE A 1 245 ? 11.91449 -35.76902 -44.24464 1.000 35.28401 243 PHE A N 1
ATOM 1858 C CA . PHE A 1 245 ? 12.42912 -34.45826 -44.62258 1.000 39.32896 243 PHE A CA 1
ATOM 1859 C C . PHE A 1 245 ? 13.56344 -34.63470 -45.62134 1.000 39.28066 243 PHE A C 1
ATOM 1860 O O . PHE A 1 245 ? 14.56806 -35.28610 -45.31781 1.000 39.78477 243 PHE A O 1
ATOM 1868 N N . GLU A 1 246 ? 13.40893 -34.04203 -46.80042 1.000 37.98804 244 GLU A N 1
ATOM 1869 C CA . GLU A 1 246 ? 14.41726 -34.11136 -47.84399 1.000 36.95831 244 GLU A CA 1
ATOM 1870 C C . GLU A 1 246 ? 15.35040 -32.92071 -47.66657 1.000 43.92950 244 GLU A C 1
ATOM 1871 O O . GLU A 1 246 ? 14.89064 -31.78145 -47.56272 1.000 44.40720 244 GLU A O 1
ATOM 1877 N N . ALA A 1 247 ? 16.65253 -33.17246 -47.63341 1.000 35.92865 245 ALA A N 1
ATOM 1878 C CA . ALA A 1 247 ? 17.59790 -32.10301 -47.34641 1.000 36.41475 245 ALA A CA 1
ATOM 1879 C C . ALA A 1 247 ? 18.82974 -32.25548 -48.21770 1.000 38.78638 245 ALA A C 1
ATOM 1880 O O . ALA A 1 247 ? 19.09734 -33.32542 -48.76398 1.000 36.10779 245 ALA A O 1
ATOM 1882 N N . ASP A 1 248 ? 19.58274 -31.16671 -48.34435 1.000 34.72015 246 ASP A N 1
ATOM 1883 C CA A ASP A 1 248 ? 20.88688 -31.06030 -48.97942 0.113 33.79429 246 ASP A CA 1
ATOM 1884 C CA B ASP A 1 248 ? 20.88057 -31.34364 -48.97863 0.887 32.92400 246 ASP A CA 1
ATOM 1885 C C . ASP A 1 248 ? 22.03228 -31.25035 -47.99273 1.000 31.42820 246 ASP A C 1
ATOM 1886 O O . ASP A 1 248 ? 23.18427 -31.37910 -48.41222 1.000 32.99225 246 ASP A O 1
ATOM 1895 N N . ALA A 1 249 ? 21.74906 -31.14750 -46.69413 1.000 29.84388 247 ALA A N 1
ATOM 1896 C CA . ALA A 1 249 ? 22.75305 -31.26685 -45.64490 1.000 30.43376 247 ALA A CA 1
ATOM 1897 C C . ALA A 1 249 ? 22.03831 -31.57477 -44.34345 1.000 32.68981 247 ALA A C 1
ATOM 1898 O O . ALA A 1 249 ? 20.97279 -31.02039 -44.07385 1.000 29.54887 247 ALA A O 1
ATOM 1900 N N . VAL A 1 250 ? 22.61678 -32.46445 -43.54692 1.000 28.25111 248 VAL A N 1
ATOM 1901 C CA . VAL A 1 250 ? 22.05411 -32.83018 -42.25424 1.000 28.76637 248 VAL A CA 1
ATOM 1902 C C . VAL A 1 250 ? 23.11588 -32.59628 -41.19534 1.000 30.54281 248 VAL A C 1
ATOM 1903 O O . VAL A 1 250 ? 24.25660 -33.04922 -41.34471 1.000 30.33587 248 VAL A O 1
ATOM 1907 N N . LEU A 1 251 ? 22.74504 -31.86790 -40.14434 1.000 30.62175 249 LEU A N 1
ATOM 1908 C CA . LEU A 1 251 ? 23.60143 -31.66100 -38.98415 1.000 25.64819 249 LEU A CA 1
ATOM 1909 C C . LEU A 1 251 ? 23.14083 -32.57348 -37.86132 1.000 27.62131 249 LEU A C 1
ATOM 1910 O O . LEU A 1 251 ? 21.95285 -32.57763 -37.51736 1.000 30.95581 249 LEU A O 1
ATOM 1915 N N . LEU A 1 252 ? 24.08008 -33.35216 -37.29186 1.000 26.91368 250 LEU A N 1
ATOM 1916 C CA . LEU A 1 252 ? 23.82214 -34.14508 -36.09346 1.000 28.74421 250 LEU A CA 1
ATOM 1917 C C . LEU A 1 252 ? 24.39176 -33.36815 -34.91093 1.000 31.34690 250 LEU A C 1
ATOM 1918 O O . LEU A 1 252 ? 25.61013 -33.19915 -34.79784 1.000 37.05811 250 LEU A O 1
ATOM 1923 N N . ALA A 1 253 ? 23.50748 -32.86330 -34.04803 1.000 29.67548 251 ALA A N 1
ATOM 1924 C CA . ALA A 1 253 ? 23.90602 -31.98727 -32.93342 1.000 31.11429 251 ALA A CA 1
ATOM 1925 C C . ALA A 1 253 ? 23.09810 -32.40994 -31.70892 1.000 33.79836 251 ALA A C 1
ATOM 1926 O O . ALA A 1 253 ? 22.13409 -31.74684 -31.31858 1.000 35.05295 251 ALA A O 1
ATOM 1928 N N . ILE A 1 254 ? 23.49301 -33.52514 -31.10422 1.000 33.20805 252 ILE A N 1
ATOM 1929 C CA . ILE A 1 254 ? 22.77201 -34.09285 -29.97404 1.000 35.31885 252 ILE A CA 1
ATOM 1930 C C . ILE A 1 254 ? 23.65465 -34.20023 -28.73175 1.000 34.36249 252 ILE A C 1
ATOM 1931 O O . ILE A 1 254 ? 23.40327 -35.03273 -27.85935 1.000 44.59335 252 ILE A O 1
ATOM 1936 N N . GLY A 1 255 ? 24.70061 -33.39758 -28.64093 1.000 37.25546 253 GLY A N 1
ATOM 1937 C CA . GLY A 1 255 ? 25.55358 -33.39846 -27.47174 1.000 34.20761 253 GLY A CA 1
ATOM 1938 C C . GLY A 1 255 ? 27.00854 -33.65762 -27.80631 1.000 31.52754 253 GLY A C 1
ATOM 1939 O O . GLY A 1 255 ? 27.38907 -33.93009 -28.94584 1.000 32.52577 253 GLY A O 1
ATOM 1940 N N . ARG A 1 256 ? 27.82563 -33.55597 -26.76631 1.000 28.76957 254 ARG A N 1
ATOM 1941 C CA . ARG A 1 256 ? 29.27310 -33.63933 -26.87283 1.000 31.85115 254 ARG A CA 1
ATOM 1942 C C . ARG A 1 256 ? 29.77764 -34.40026 -25.66398 1.000 31.36934 254 ARG A C 1
ATOM 1943 O O . ARG A 1 256 ? 29.42542 -34.05604 -24.53334 1.000 36.09236 254 ARG A O 1
ATOM 1951 N N . LYS A 1 257 ? 30.57720 -35.45259 -25.90210 1.000 29.84778 255 LYS A N 1
ATOM 1952 C CA . LYS A 1 257 ? 31.04228 -36.35266 -24.85470 1.000 32.72377 255 LYS A CA 1
ATOM 1953 C C . LYS A 1 257 ? 32.52657 -36.15745 -24.57044 1.000 32.56005 255 LYS A C 1
ATOM 1954 O O . LYS A 1 257 ? 33.29492 -35.87225 -25.49249 1.000 31.53622 255 LYS A O 1
ATOM 1960 N N . PRO A 1 258 ? 32.97162 -36.35158 -23.32262 1.000 33.30556 256 PRO A N 1
ATOM 1961 C CA . PRO A 1 258 ? 34.40132 -36.20397 -23.01878 1.000 31.81083 256 PRO A CA 1
ATOM 1962 C C . PRO A 1 258 ? 35.27561 -37.09157 -23.88977 1.000 36.11347 256 PRO A C 1
ATOM 1963 O O . PRO A 1 258 ? 34.93887 -38.24421 -24.19098 1.000 33.65378 256 PRO A O 1
ATOM 1967 N N . ASN A 1 259 ? 36.40801 -36.52998 -24.30654 1.000 29.31858 257 ASN A N 1
ATOM 1968 C CA . ASN A 1 259 ? 37.37434 -37.25891 -25.12192 1.000 31.16305 257 ASN A CA 1
ATOM 1969 C C . ASN A 1 259 ? 38.39668 -37.87853 -24.17770 1.000 29.29297 257 ASN A C 1
ATOM 1970 O O . ASN A 1 259 ? 39.31000 -37.20804 -23.69774 1.000 31.02913 257 ASN A O 1
ATOM 1975 N N . THR A 1 260 ? 38.24346 -39.17956 -23.90912 1.000 33.15785 258 THR A N 1
ATOM 1976 C CA . THR A 1 260 ? 39.10372 -39.86218 -22.95225 1.000 33.84633 258 THR A CA 1
ATOM 1977 C C . THR A 1 260 ? 39.91458 -40.97676 -23.61076 1.000 37.70266 258 THR A C 1
ATOM 1978 O O . THR A 1 260 ? 40.34818 -41.90776 -22.92179 1.000 37.13194 258 THR A O 1
ATOM 1982 N N . ASP A 1 261 ? 40.13024 -40.90040 -24.92832 1.000 34.83656 259 ASP A N 1
ATOM 1983 C CA . ASP A 1 261 ? 40.84255 -41.93611 -25.67684 1.000 39.32625 259 ASP A CA 1
ATOM 1984 C C . ASP A 1 261 ? 42.33769 -41.87874 -25.37583 1.000 37.18974 259 ASP A C 1
ATOM 1985 O O . ASP A 1 261 ? 43.14685 -41.53641 -26.24265 1.000 37.68727 259 ASP A O 1
ATOM 1990 N N . LEU A 1 262 ? 42.71399 -42.22041 -24.14434 1.000 33.85502 260 LEU A N 1
ATOM 1991 C CA . LEU A 1 262 ? 44.04848 -41.94131 -23.62269 1.000 33.57920 260 LEU A CA 1
ATOM 1992 C C . LEU A 1 262 ? 44.73466 -43.19560 -23.09155 1.000 33.38882 260 LEU A C 1
ATOM 1993 O O . LEU A 1 262 ? 45.72467 -43.08566 -22.36302 1.000 35.72813 260 LEU A O 1
ATOM 1998 N N . ALA A 1 263 ? 44.22657 -44.37422 -23.42838 1.000 33.50228 261 ALA A N 1
ATOM 1999 C CA . ALA A 1 263 ? 44.70479 -45.63949 -22.85379 1.000 35.66602 261 ALA A CA 1
ATOM 2000 C C . ALA A 1 263 ? 44.70772 -45.58511 -21.32993 1.000 34.19874 261 ALA A C 1
ATOM 2001 O O . ALA A 1 263 ? 45.67714 -45.96993 -20.67009 1.000 38.14003 261 ALA A O 1
ATOM 2003 N N . LEU A 1 264 ? 43.59044 -45.12243 -20.76600 1.000 34.88820 262 LEU A N 1
ATOM 2004 C CA . LEU A 1 264 ? 43.49089 -44.97084 -19.31937 1.000 38.44205 262 LEU A CA 1
ATOM 2005 C C . LEU A 1 264 ? 43.53287 -46.30179 -18.57991 1.000 40.20926 262 LEU A C 1
ATOM 2006 O O . LEU A 1 264 ? 43.75981 -46.30179 -17.36517 1.000 40.92009 262 LEU A O 1
ATOM 2011 N N . GLU A 1 265 ? 43.31966 -47.42279 -19.27969 1.000 37.61436 263 GLU A N 1
ATOM 2012 C CA . GLU A 1 265 ? 43.48626 -48.73884 -18.67339 1.000 40.87615 263 GLU A CA 1
ATOM 2013 C C . GLU A 1 265 ? 44.91973 -48.97059 -18.20398 1.000 40.76634 263 GLU A C 1
ATOM 2014 O O . GLU A 1 265 ? 45.17037 -49.89674 -17.42154 1.000 42.01882 263 GLU A O 1
ATOM 2020 N N . ASN A 1 266 ? 45.86187 -48.15171 -18.66711 1.000 41.85855 264 ASN A N 1
ATOM 2021 C CA . ASN A 1 266 ? 47.25051 -48.21473 -18.23706 1.000 42.61874 264 ASN A CA 1
ATOM 2022 C C . ASN A 1 266 ? 47.50940 -47.40983 -16.97514 1.000 41.17448 264 ASN A C 1
ATOM 2023 O O . ASN A 1 266 ? 48.66208 -47.30727 -16.54457 1.000 44.86718 264 ASN A O 1
ATOM 2028 N N . THR A 1 267 ? 46.47651 -46.81246 -16.39894 1.000 37.18152 265 THR A N 1
ATOM 2029 C CA . THR A 1 267 ? 46.59980 -45.90799 -15.27158 1.000 37.62716 265 THR A CA 1
ATOM 2030 C C . THR A 1 267 ? 45.54502 -46.25564 -14.23508 1.000 39.03904 265 THR A C 1
ATOM 2031 O O . THR A 1 267 ? 44.71449 -47.14883 -14.42572 1.000 42.27356 265 THR A O 1
ATOM 2035 N N . ASP A 1 268 ? 45.55774 -45.48417 -13.15129 1.000 39.14411 266 ASP A N 1
ATOM 2036 C CA . ASP A 1 268 ? 44.57016 -45.57974 -12.08909 1.000 40.79181 266 ASP A CA 1
ATOM 2037 C C . ASP A 1 268 ? 43.55270 -44.45147 -12.15660 1.000 41.60431 266 ASP A C 1
ATOM 2038 O O . ASP A 1 268 ? 42.84646 -44.19739 -11.17610 1.000 36.70452 266 ASP A O 1
ATOM 2043 N N . ILE A 1 269 ? 43.46799 -43.77300 -13.29797 1.000 37.95364 267 ILE A N 1
ATOM 2044 C CA . ILE A 1 269 ? 42.53371 -42.66346 -13.48071 1.000 33.23556 267 ILE A CA 1
ATOM 2045 C C . ILE A 1 269 ? 41.13858 -43.22530 -13.72230 1.000 40.46625 267 ILE A C 1
ATOM 2046 O O . ILE A 1 269 ? 40.92880 -44.00670 -14.65648 1.000 39.58891 267 ILE A O 1
ATOM 2051 N N . GLU A 1 270 ? 40.17984 -42.82547 -12.89393 1.000 37.46255 268 GLU A N 1
ATOM 2052 C CA . GLU A 1 270 ? 38.82547 -43.34697 -13.01209 1.000 38.54261 268 GLU A CA 1
ATOM 2053 C C . GLU A 1 270 ? 37.92374 -42.41092 -13.81230 1.000 37.76954 268 GLU A C 1
ATOM 2054 O O . GLU A 1 270 ? 38.13042 -41.19198 -13.85349 1.000 32.20494 268 GLU A O 1
ATOM 2060 N N . LEU A 1 271 ? 36.91796 -43.00669 -14.45693 1.000 38.26902 269 LEU A N 1
ATOM 2061 C CA . LEU A 1 271 ? 35.88342 -42.27803 -15.17496 1.000 37.87813 269 LEU A CA 1
ATOM 2062 C C . LEU A 1 271 ? 34.57478 -42.34106 -14.39953 1.000 39.39444 269 LEU A C 1
ATOM 2063 O O . LEU A 1 271 ? 34.27973 -43.33912 -13.73161 1.000 40.26873 269 LEU A O 1
ATOM 2068 N N . GLY A 1 272 ? 33.78178 -41.27371 -14.50975 1.000 40.06601 270 GLY A N 1
ATOM 2069 C CA . GLY A 1 272 ? 32.46567 -41.22189 -13.90638 1.000 42.38368 270 GLY A CA 1
ATOM 2070 C C . GLY A 1 272 ? 31.39692 -41.83466 -14.79818 1.000 41.90156 270 GLY A C 1
ATOM 2071 O O . GLY A 1 272 ? 31.66319 -42.32873 -15.89192 1.000 45.44500 270 GLY A O 1
ATOM 2072 N N . ASP A 1 273 ? 30.15023 -41.77420 -14.31750 1.000 47.19638 271 ASP A N 1
ATOM 2073 C CA . ASP A 1 273 ? 29.04494 -42.43468 -15.00916 1.000 54.52386 271 ASP A CA 1
ATOM 2074 C C . ASP A 1 273 ? 28.69415 -41.80749 -16.35644 1.000 50.99925 271 ASP A C 1
ATOM 2075 O O . ASP A 1 273 ? 27.94641 -42.42209 -17.12242 1.000 49.15871 271 ASP A O 1
ATOM 2080 N N . ARG A 1 274 ? 29.18945 -40.61336 -16.67226 1.000 44.68197 272 ARG A N 1
ATOM 2081 C CA . ARG A 1 274 ? 28.93356 -40.01697 -17.97717 1.000 46.78390 272 ARG A CA 1
ATOM 2082 C C . ARG A 1 274 ? 30.19321 -39.92930 -18.82352 1.000 43.51184 272 ARG A C 1
ATOM 2083 O O . ARG A 1 274 ? 30.31551 -39.04998 -19.67457 1.000 43.17909 272 ARG A O 1
ATOM 2091 N N . GLY A 1 275 ? 31.12182 -40.85641 -18.61433 1.000 41.75415 273 GLY A N 1
ATOM 2092 C CA . GLY A 1 275 ? 32.33060 -40.90072 -19.39797 1.000 38.61753 273 GLY A CA 1
ATOM 2093 C C . GLY A 1 275 ? 33.33626 -39.82909 -19.07269 1.000 33.85151 273 GLY A C 1
ATOM 2094 O O . GLY A 1 275 ? 34.38963 -39.78573 -19.71547 1.000 35.27748 273 GLY A O 1
ATOM 2095 N N . GLU A 1 276 ? 33.04298 -38.94964 -18.11404 1.000 30.86638 274 GLU A N 1
ATOM 2096 C CA . GLU A 1 276 ? 33.96822 -37.89910 -17.72693 1.000 32.51454 274 GLU A CA 1
ATOM 2097 C C . GLU A 1 276 ? 35.08289 -38.44613 -16.84473 1.000 31.55312 274 GLU A C 1
ATOM 2098 O O . GLU A 1 276 ? 34.91706 -39.45455 -16.14736 1.000 35.41043 274 GLU A O 1
ATOM 2104 N N . ILE A 1 277 ? 36.23172 -37.77544 -16.88667 1.000 29.82574 275 ILE A N 1
ATOM 2105 C CA . ILE A 1 277 ? 37.30091 -38.07760 -15.94128 1.000 31.22650 275 ILE A CA 1
ATOM 2106 C C . ILE A 1 277 ? 36.89424 -37.55596 -14.56801 1.000 33.61753 275 ILE A C 1
ATOM 2107 O O . ILE A 1 277 ? 36.56290 -36.37905 -14.41882 1.000 31.54291 275 ILE A O 1
ATOM 2112 N N . LYS A 1 278 ? 36.88081 -38.43434 -13.56050 1.000 31.19613 276 LYS A N 1
ATOM 2113 C CA . LYS A 1 278 ? 36.49920 -38.00064 -12.21408 1.000 30.84038 276 LYS A CA 1
ATOM 2114 C C . LYS A 1 278 ? 37.54920 -37.07252 -11.61871 1.000 33.28789 276 LYS A C 1
ATOM 2115 O O . LYS A 1 278 ? 38.73721 -37.39620 -11.60595 1.000 33.93214 276 LYS A O 1
ATOM 2121 N N . VAL A 1 279 ? 37.11488 -35.92060 -11.09929 1.000 32.32860 277 VAL A N 1
ATOM 2122 C CA . VAL A 1 279 ? 38.02453 -35.00721 -10.41287 1.000 31.91174 277 VAL A CA 1
ATOM 2123 C C . VAL A 1 279 ? 37.41760 -34.58204 -9.08347 1.000 33.86742 277 VAL A C 1
ATOM 2124 O O . VAL A 1 279 ? 36.19652 -34.60508 -8.89837 1.000 32.46876 277 VAL A O 1
ATOM 2128 N N . ASN A 1 280 ? 38.28466 -34.20636 -8.14649 1.000 33.71547 278 ASN A N 1
ATOM 2129 C CA . ASN A 1 280 ? 37.84404 -33.57676 -6.91177 1.000 31.45600 278 ASN A CA 1
ATOM 2130 C C . ASN A 1 280 ? 37.69001 -32.06735 -7.13984 1.000 31.55335 278 ASN A C 1
ATOM 2131 O O . ASN A 1 280 ? 37.72504 -31.57739 -8.27541 1.000 30.42476 278 ASN A O 1
ATOM 2136 N N . ALA A 1 281 ? 37.51258 -31.30392 -6.05554 1.000 31.30003 279 ALA A N 1
ATOM 2137 C CA . ALA A 1 281 ? 37.23103 -29.87468 -6.20958 1.000 32.49870 279 ALA A CA 1
ATOM 2138 C C . ALA A 1 281 ? 38.44293 -29.07128 -6.67200 1.000 33.67911 279 ALA A C 1
ATOM 2139 O O . ALA A 1 281 ? 38.28035 -27.93403 -7.14040 1.000 33.28334 279 ALA A O 1
ATOM 2141 N N . HIS A 1 282 ? 39.64325 -29.62851 -6.55962 1.000 31.21072 280 HIS A N 1
ATOM 2142 C CA . HIS A 1 282 ? 40.86827 -29.01298 -7.05358 1.000 30.18582 280 HIS A CA 1
ATOM 2143 C C . HIS A 1 282 ? 41.25932 -29.52222 -8.43507 1.000 32.19515 280 HIS A C 1
ATOM 2144 O O . HIS A 1 282 ? 42.37925 -29.25100 -8.89073 1.000 29.89893 280 HIS A O 1
ATOM 2151 N N . LEU A 1 283 ? 40.36975 -30.27298 -9.09238 1.000 29.76997 281 LEU A N 1
ATOM 2152 C CA . LEU A 1 283 ? 40.56474 -30.84023 -10.42506 1.000 28.92631 281 LEU A CA 1
ATOM 2153 C C . LEU A 1 283 ? 41.62225 -31.93374 -10.45363 1.000 32.36658 281 LEU A C 1
ATOM 2154 O O . LEU A 1 283 ? 42.14287 -32.27070 -11.52685 1.000 28.04629 281 LEU A O 1
ATOM 2159 N N . GLN A 1 284 ? 41.91986 -32.52949 -9.30316 1.000 29.29529 282 GLN A N 1
ATOM 2160 C CA . GLN A 1 284 ? 42.77086 -33.71067 -9.26120 1.000 29.35125 282 GLN A CA 1
ATOM 2161 C C . GLN A 1 284 ? 41.98071 -34.93444 -9.70321 1.000 31.82297 282 GLN A C 1
ATOM 2162 O O . GLN A 1 284 ? 40.86126 -35.14970 -9.23079 1.000 31.83722 282 GLN A O 1
ATOM 2168 N N . THR A 1 285 ? 42.56585 -35.74407 -10.58576 1.000 32.41543 283 THR A N 1
ATOM 2169 C CA . THR A 1 285 ? 42.01858 -37.07083 -10.86036 1.000 32.70297 283 THR A CA 1
ATOM 2170 C C . THR A 1 285 ? 42.29821 -37.99968 -9.68005 1.000 35.52517 283 THR A C 1
ATOM 2171 O O . THR A 1 285 ? 42.88230 -37.61162 -8.66086 1.000 36.15695 283 THR A O 1
ATOM 2175 N N . THR A 1 286 ? 41.89562 -39.26491 -9.82569 1.000 31.21219 284 THR A N 1
ATOM 2176 C CA . THR A 1 286 ? 42.20217 -40.24347 -8.78642 1.000 34.51158 284 THR A CA 1
ATOM 2177 C C . THR A 1 286 ? 43.68675 -40.58671 -8.70865 1.000 38.28263 284 THR A C 1
ATOM 2178 O O . THR A 1 286 ? 44.09393 -41.29573 -7.78626 1.000 38.55032 284 THR A O 1
ATOM 2182 N N . VAL A 1 287 ? 44.50483 -40.09405 -9.63270 1.000 36.83991 285 VAL A N 1
ATOM 2183 C CA . VAL A 1 287 ? 45.95879 -40.10691 -9.49199 1.000 39.37453 285 VAL A CA 1
ATOM 2184 C C . VAL A 1 287 ? 46.38315 -38.69826 -9.07779 1.000 36.05590 285 VAL A C 1
ATOM 2185 O O . VAL A 1 287 ? 46.21837 -37.76089 -9.87370 1.000 36.43553 285 VAL A O 1
ATOM 2189 N N . PRO A 1 288 ? 46.92793 -38.50054 -7.86902 1.000 32.69011 286 PRO A N 1
ATOM 2190 C CA . PRO A 1 288 ? 47.01646 -37.12853 -7.31585 1.000 36.12146 286 PRO A CA 1
ATOM 2191 C C . PRO A 1 288 ? 47.85824 -36.15238 -8.12997 1.000 39.04746 286 PRO A C 1
ATOM 2192 O O . PRO A 1 288 ? 47.61571 -34.93792 -8.05153 1.000 39.36215 286 PRO A O 1
ATOM 2196 N N . HIS A 1 289 ? 48.85893 -36.61648 -8.87472 1.000 39.86237 287 HIS A N 1
ATOM 2197 C CA . HIS A 1 289 ? 49.67932 -35.68454 -9.64031 1.000 33.63452 287 HIS A CA 1
ATOM 2198 C C . HIS A 1 289 ? 49.14527 -35.44018 -11.04282 1.000 35.80183 287 HIS A C 1
ATOM 2199 O O . HIS A 1 289 ? 49.77635 -34.70421 -11.80981 1.000 30.85641 287 HIS A O 1
ATOM 2206 N N . ILE A 1 290 ? 48.00128 -36.02162 -11.38790 1.000 34.08738 288 ILE A N 1
ATOM 2207 C CA . ILE A 1 290 ? 47.36001 -35.80493 -12.67917 1.000 31.05907 288 ILE A CA 1
ATOM 2208 C C . ILE A 1 290 ? 46.07455 -35.02693 -12.44117 1.000 29.95746 288 ILE A C 1
ATOM 2209 O O . ILE A 1 290 ? 45.24574 -35.41696 -11.60662 1.000 29.53902 288 ILE A O 1
ATOM 2214 N N . TYR A 1 291 ? 45.93284 -33.90495 -13.14140 1.000 28.33872 289 TYR A N 1
ATOM 2215 C CA . TYR A 1 291 ? 44.73919 -33.07099 -13.11543 1.000 30.57184 289 TYR A CA 1
ATOM 2216 C C . TYR A 1 291 ? 44.02412 -33.16359 -14.45371 1.000 29.73655 289 TYR A C 1
ATOM 2217 O O . TYR A 1 291 ? 44.61635 -33.54494 -15.46569 1.000 29.76173 289 TYR A O 1
ATOM 2226 N N . ALA A 1 292 ? 42.74632 -32.78818 -14.45418 1.000 27.06815 290 ALA A N 1
ATOM 2227 C CA . ALA A 1 292 ? 41.96153 -32.69670 -15.67807 1.000 26.83474 290 ALA A CA 1
ATOM 2228 C C . ALA A 1 292 ? 41.19737 -31.38149 -15.69571 1.000 29.87043 290 ALA A C 1
ATOM 2229 O O . ALA A 1 292 ? 40.67271 -30.93676 -14.67067 1.000 28.80562 290 ALA A O 1
ATOM 2231 N N . ALA A 1 293 ? 41.13688 -30.76672 -16.87447 1.000 27.33056 291 ALA A N 1
ATOM 2232 C CA . ALA A 1 293 ? 40.58804 -29.42720 -17.02299 1.000 25.99488 291 ALA A CA 1
ATOM 2233 C C . ALA A 1 293 ? 39.71807 -29.36803 -18.27457 1.000 25.56918 291 ALA A C 1
ATOM 2234 O O . ALA A 1 293 ? 39.96080 -30.08077 -19.25468 1.000 27.21431 291 ALA A O 1
ATOM 2236 N N . GLY A 1 294 ? 38.69993 -28.50394 -18.23514 1.000 23.99790 292 GLY A N 1
ATOM 2237 C CA . GLY A 1 294 ? 37.85927 -28.27502 -19.39366 1.000 25.06308 292 GLY A CA 1
ATOM 2238 C C . GLY A 1 294 ? 36.75154 -29.31017 -19.51557 1.000 27.19295 292 GLY A C 1
ATOM 2239 O O . GLY A 1 294 ? 36.34739 -29.95771 -18.54264 1.000 26.87817 292 GLY A O 1
ATOM 2240 N N . ASP A 1 295 ? 36.28913 -29.49277 -20.75775 1.000 24.74542 293 ASP A N 1
ATOM 2241 C CA . ASP A 1 295 ? 35.14262 -30.36385 -21.01193 1.000 23.29952 293 ASP A CA 1
ATOM 2242 C C . ASP A 1 295 ? 35.37568 -31.79005 -20.53871 1.000 23.24366 293 ASP A C 1
ATOM 2243 O O . ASP A 1 295 ? 34.41296 -32.48988 -20.20209 1.000 26.60726 293 ASP A O 1
ATOM 2248 N N . VAL A 1 296 ? 36.62576 -32.25496 -20.56487 1.000 26.25174 294 VAL A N 1
ATOM 2249 C CA . VAL A 1 296 ? 36.87449 -33.68333 -20.35952 1.000 25.53620 294 VAL A CA 1
ATOM 2250 C C . VAL A 1 296 ? 36.50761 -34.13187 -18.95124 1.000 31.08180 294 VAL A C 1
ATOM 2251 O O . VAL A 1 296 ? 36.26900 -35.32694 -18.74429 1.000 29.72161 294 VAL A O 1
ATOM 2255 N N . LYS A 1 297 ? 36.43074 -33.22918 -17.96707 1.000 26.91820 295 LYS A N 1
ATOM 2256 C CA . LYS A 1 297 ? 36.10108 -33.69866 -16.62006 1.000 29.40498 295 LYS A CA 1
ATOM 2257 C C . LYS A 1 297 ? 34.61732 -33.53815 -16.30091 1.000 32.08437 295 LYS A C 1
ATOM 2258 O O . LYS A 1 297 ? 34.20634 -33.71231 -15.14724 1.000 32.45685 295 LYS A O 1
ATOM 2264 N N . GLY A 1 298 ? 33.79573 -33.29782 -17.31785 1.000 27.40299 296 GLY A N 1
ATOM 2265 C CA . GLY A 1 298 ? 32.35383 -33.33039 -17.17215 1.000 29.65674 296 GLY A CA 1
ATOM 2266 C C . GLY A 1 298 ? 31.80180 -31.97186 -16.80424 1.000 29.74275 296 GLY A C 1
ATOM 2267 O O . GLY A 1 298 ? 32.52713 -30.99566 -16.64058 1.000 31.24924 296 GLY A O 1
ATOM 2268 N N . GLY A 1 299 ? 30.48510 -31.92563 -16.63584 1.000 30.16396 297 GLY A N 1
ATOM 2269 C CA . GLY A 1 299 ? 29.84721 -30.67940 -16.23422 1.000 29.87365 297 GLY A CA 1
ATOM 2270 C C . GLY A 1 299 ? 29.77353 -29.69678 -17.38795 1.000 30.75185 297 GLY A C 1
ATOM 2271 O O . GLY A 1 299 ? 29.83882 -30.06693 -18.56467 1.000 32.02694 297 GLY A O 1
ATOM 2272 N N . LEU A 1 300 ? 29.65354 -28.41572 -17.03082 1.000 31.67868 298 LEU A N 1
ATOM 2273 C CA . LEU A 1 300 ? 29.45018 -27.35538 -18.02136 1.000 30.80767 298 LEU A CA 1
ATOM 2274 C C . LEU A 1 300 ? 30.57593 -27.29763 -19.05124 1.000 27.80415 298 LEU A C 1
ATOM 2275 O O . LEU A 1 300 ? 31.76062 -27.32339 -18.70573 1.000 29.10692 298 LEU A O 1
ATOM 2280 N N . GLN A 1 301 ? 30.19912 -27.15195 -20.33027 1.000 28.56767 299 GLN A N 1
ATOM 2281 C CA . GLN A 1 301 ? 31.15739 -27.08553 -21.43926 1.000 21.91116 299 GLN A CA 1
ATOM 2282 C C . GLN A 1 301 ? 31.15570 -25.65567 -21.98197 1.000 25.12046 299 GLN A C 1
ATOM 2283 O O . GLN A 1 301 ? 30.41131 -25.33583 -22.91057 1.000 31.44650 299 GLN A O 1
ATOM 2289 N N . PHE A 1 302 ? 31.99877 -24.80561 -21.39983 1.000 25.81247 300 PHE A N 1
ATOM 2290 C CA . PHE A 1 302 ? 32.18603 -23.43003 -21.85910 1.000 26.36898 300 PHE A CA 1
ATOM 2291 C C . PHE A 1 302 ? 33.67538 -23.12467 -21.87982 1.000 25.37262 300 PHE A C 1
ATOM 2292 O O . PHE A 1 302 ? 34.43473 -23.63504 -21.05571 1.000 24.45695 300 PHE A O 1
ATOM 2300 N N . THR A 1 303 ? 34.08948 -22.25944 -22.81208 1.000 25.10355 301 THR A N 1
ATOM 2301 C CA . THR A 1 303 ? 35.50131 -21.90301 -22.87898 1.000 26.47934 301 THR A CA 1
ATOM 2302 C C . THR A 1 303 ? 35.96294 -21.24636 -21.58965 1.000 24.11661 301 THR A C 1
ATOM 2303 O O . THR A 1 303 ? 37.08225 -21.48856 -21.11942 1.000 25.23230 301 THR A O 1
ATOM 2307 N N . TYR A 1 304 ? 35.09361 -20.43814 -20.98395 1.000 25.35300 302 TYR A N 1
ATOM 2308 C CA . TYR A 1 304 ? 35.42860 -19.74401 -19.74510 1.000 24.55291 302 TYR A CA 1
ATOM 2309 C C . TYR A 1 304 ? 35.40414 -20.63224 -18.51455 1.000 27.16340 302 TYR A C 1
ATOM 2310 O O . TYR A 1 304 ? 35.95624 -20.23529 -17.48639 1.000 25.91665 302 TYR A O 1
ATOM 2319 N N . ILE A 1 305 ? 34.79332 -21.81436 -18.59000 1.000 23.34664 303 ILE A N 1
ATOM 2320 C CA . ILE A 1 305 ? 34.95564 -22.77017 -17.49962 1.000 26.63454 303 ILE A CA 1
ATOM 2321 C C . ILE A 1 305 ? 36.32565 -23.41268 -17.58570 1.000 25.81386 303 ILE A C 1
ATOM 2322 O O . ILE A 1 305 ? 37.01136 -23.57514 -16.57556 1.000 26.92660 303 ILE A O 1
ATOM 2327 N N . SER A 1 306 ? 36.77317 -23.72950 -18.80631 1.000 25.92501 304 SER A N 1
ATOM 2328 C CA . SER A 1 306 ? 38.12982 -24.23049 -18.96840 1.000 24.00864 304 SER A CA 1
ATOM 2329 C C . SER A 1 306 ? 39.14438 -23.16235 -18.54963 1.000 24.38197 304 SER A C 1
ATOM 2330 O O . SER A 1 306 ? 40.13623 -23.46390 -17.87453 1.000 24.43929 304 SER A O 1
ATOM 2333 N N . LEU A 1 307 ? 38.89875 -21.89389 -18.89704 1.000 24.26546 305 LEU A N 1
ATOM 2334 C CA . LEU A 1 307 ? 39.78549 -20.84736 -18.38663 1.000 27.45320 305 LEU A CA 1
ATOM 2335 C C . LEU A 1 307 ? 39.77024 -20.80405 -16.85545 1.000 26.65507 305 LEU A C 1
ATOM 2336 O O . LEU A 1 307 ? 40.82669 -20.70355 -16.21522 1.000 25.75532 305 LEU A O 1
ATOM 2341 N N . ASP A 1 308 ? 38.59034 -20.89988 -16.23741 1.000 23.91241 306 ASP A N 1
ATOM 2342 C CA . ASP A 1 308 ? 38.57706 -20.89174 -14.77923 1.000 22.48472 306 ASP A CA 1
ATOM 2343 C C . ASP A 1 308 ? 39.21397 -22.15720 -14.20922 1.000 27.76244 306 ASP A C 1
ATOM 2344 O O . ASP A 1 308 ? 39.74273 -22.13408 -13.09968 1.000 26.19367 306 ASP A O 1
ATOM 2349 N N . ASP A 1 309 ? 39.18861 -23.26225 -14.95759 1.000 25.80712 307 ASP A N 1
ATOM 2350 C CA . ASP A 1 309 ? 39.92193 -24.45035 -14.51551 1.000 24.92663 307 ASP A CA 1
ATOM 2351 C C . ASP A 1 309 ? 41.42178 -24.19940 -14.45452 1.000 26.22346 307 ASP A C 1
ATOM 2352 O O . ASP A 1 309 ? 42.11501 -24.75369 -13.59075 1.000 27.77536 307 ASP A O 1
ATOM 2357 N N . TYR A 1 310 ? 41.95271 -23.40573 -15.38904 1.000 24.53498 308 TYR A N 1
ATOM 2358 C CA . TYR A 1 310 ? 43.34261 -22.97606 -15.27248 1.000 26.62636 308 TYR A CA 1
ATOM 2359 C C . TYR A 1 310 ? 43.59043 -22.26536 -13.94505 1.000 29.53039 308 TYR A C 1
ATOM 2360 O O . TYR A 1 310 ? 44.62694 -22.47914 -13.30031 1.000 25.60935 308 TYR A O 1
ATOM 2369 N N . ARG A 1 311 ? 42.65486 -21.40815 -13.52583 1.000 26.29264 309 ARG A N 1
ATOM 2370 C CA . ARG A 1 311 ? 42.81856 -20.68231 -12.26578 1.000 24.95142 309 ARG A CA 1
ATOM 2371 C C . ARG A 1 311 ? 42.87363 -21.63793 -11.08221 1.000 28.85421 309 ARG A C 1
ATOM 2372 O O . ARG A 1 311 ? 43.65946 -21.43347 -10.14558 1.000 28.32501 309 ARG A O 1
ATOM 2380 N N . ILE A 1 312 ? 42.04540 -22.68733 -11.11087 1.000 29.18799 310 ILE A N 1
ATOM 2381 C CA . ILE A 1 312 ? 42.01514 -23.65031 -10.01256 1.000 29.93306 310 ILE A CA 1
ATOM 2382 C C . ILE A 1 312 ? 43.30902 -24.44979 -9.96770 1.000 26.18942 310 ILE A C 1
ATOM 2383 O O . ILE A 1 312 ? 43.86520 -24.69417 -8.89185 1.000 29.10173 310 ILE A O 1
ATOM 2388 N N . ILE A 1 313 ? 43.80300 -24.89029 -11.12910 1.000 30.84822 311 ILE A N 1
ATOM 2389 C CA . ILE A 1 313 ? 45.00081 -25.72698 -11.13456 1.000 29.64859 311 ILE A CA 1
ATOM 2390 C C . ILE A 1 313 ? 46.22791 -24.88285 -10.81453 1.000 31.70983 311 ILE A C 1
ATOM 2391 O O . ILE A 1 313 ? 47.15486 -25.33717 -10.13136 1.000 29.32384 311 ILE A O 1
ATOM 2396 N N . LYS A 1 314 ? 46.24238 -23.63124 -11.27843 1.000 30.78024 312 LYS A N 1
ATOM 2397 C CA . LYS A 1 314 ? 47.32660 -22.72452 -10.92110 1.000 30.29867 312 LYS A CA 1
ATOM 2398 C C . LYS A 1 314 ? 47.35934 -22.48837 -9.41801 1.000 28.51706 312 LYS A C 1
ATOM 2399 O O . LYS A 1 314 ? 48.42986 -22.50006 -8.80241 1.000 30.71976 312 LYS A O 1
ATOM 2405 N N . SER A 1 315 ? 46.18910 -22.27672 -8.80967 1.000 30.18134 313 SER A N 1
ATOM 2406 C CA . SER A 1 315 ? 46.13889 -22.12061 -7.35913 1.000 31.59744 313 SER A CA 1
ATOM 2407 C C . SER A 1 315 ? 46.61579 -23.38636 -6.65706 1.000 32.31147 313 SER A C 1
ATOM 2408 O O . SER A 1 315 ? 47.29652 -23.30423 -5.63295 1.000 33.92020 313 SER A O 1
ATOM 2411 N N . ALA A 1 316 ? 46.31059 -24.55949 -7.21921 1.000 29.18141 314 ALA A N 1
ATOM 2412 C CA . ALA A 1 316 ? 46.70529 -25.81714 -6.57792 1.000 33.69844 314 ALA A CA 1
ATOM 2413 C C . ALA A 1 316 ? 48.21392 -26.03214 -6.63479 1.000 34.68901 314 ALA A C 1
ATOM 2414 O O . ALA A 1 316 ? 48.83873 -26.40555 -5.63100 1.000 36.63687 314 ALA A O 1
ATOM 2416 N N . LEU A 1 317 ? 48.81231 -25.83588 -7.81021 1.000 32.05282 315 LEU A N 1
ATOM 2417 C CA . LEU A 1 317 ? 50.21851 -26.16177 -8.02995 1.000 34.60211 315 LEU A CA 1
ATOM 2418 C C . LEU A 1 317 ? 51.17731 -25.03653 -7.67390 1.000 34.99509 315 LEU A C 1
ATOM 2419 O O . LEU A 1 317 ? 52.33391 -25.31105 -7.33714 1.000 36.30631 315 LEU A O 1
ATOM 2424 N N . TYR A 1 318 ? 50.73534 -23.77897 -7.73948 1.000 36.35011 316 TYR A N 1
ATOM 2425 C CA . TYR A 1 318 ? 51.61227 -22.63581 -7.53360 1.000 38.84202 316 TYR A CA 1
ATOM 2426 C C . TYR A 1 318 ? 51.14115 -21.67425 -6.45559 1.000 40.07753 316 TYR A C 1
ATOM 2427 O O . TYR A 1 318 ? 51.94899 -20.86428 -5.98942 1.000 45.31742 316 TYR A O 1
ATOM 2436 N N . GLY A 1 319 ? 49.87854 -21.73998 -6.04622 1.000 38.24391 317 GLY A N 1
ATOM 2437 C CA . GLY A 1 319 ? 49.30925 -20.72671 -5.17913 1.000 37.84943 317 GLY A CA 1
ATOM 2438 C C . GLY A 1 319 ? 48.89497 -21.25131 -3.82198 1.000 41.66287 317 GLY A C 1
ATOM 2439 O O . GLY A 1 319 ? 49.48207 -22.21350 -3.31583 1.000 44.41080 317 GLY A O 1
ATOM 2440 N N . ASN A 1 320 ? 47.87776 -20.63239 -3.22087 1.000 37.93560 318 ASN A N 1
ATOM 2441 C CA . ASN A 1 320 ? 47.45010 -20.98796 -1.87397 1.000 37.90344 318 ASN A CA 1
ATOM 2442 C C . ASN A 1 320 ? 46.38361 -22.07176 -1.85993 1.000 38.00913 318 ASN A C 1
ATOM 2443 O O . ASN A 1 320 ? 45.89361 -22.42789 -0.78529 1.000 40.81660 318 ASN A O 1
ATOM 2448 N N . GLN A 1 321 ? 46.04189 -22.62045 -3.02583 1.000 37.02305 319 GLN A N 1
ATOM 2449 C CA . GLN A 1 321 ? 45.11871 -23.74659 -3.16670 1.000 37.25162 319 GLN A CA 1
ATOM 2450 C C . GLN A 1 321 ? 43.69788 -23.40335 -2.71702 1.000 42.25375 319 GLN A C 1
ATOM 2451 O O . GLN A 1 321 ? 42.88668 -24.30433 -2.48268 1.000 40.16472 319 GLN A O 1
ATOM 2457 N N . SER A 1 322 ? 43.35751 -22.11381 -2.59629 1.000 38.82567 320 SER A N 1
ATOM 2458 C CA . SER A 1 322 ? 42.03766 -21.76697 -2.08248 1.000 40.49713 320 SER A CA 1
ATOM 2459 C C . SER A 1 322 ? 40.97846 -21.87269 -3.15626 1.000 34.55203 320 SER A C 1
ATOM 2460 O O . SER A 1 322 ? 39.77871 -21.85356 -2.86156 1.000 38.25760 320 SER A O 1
ATOM 2463 N N . ARG A 1 323 ? 41.40344 -22.00328 -4.38882 1.000 35.72293 321 ARG A N 1
ATOM 2464 C CA . ARG A 1 323 ? 40.51443 -21.86161 -5.50357 1.000 30.92999 321 ARG A CA 1
ATOM 2465 C C . ARG A 1 323 ? 40.00584 -23.27161 -5.85003 1.000 34.34793 321 ARG A C 1
ATOM 2466 O O . ARG A 1 323 ? 40.81502 -24.19460 -5.96490 1.000 33.27833 321 ARG A O 1
ATOM 2474 N N . THR A 1 324 ? 38.68140 -23.45248 -5.98638 1.000 30.43982 322 THR A N 1
ATOM 2475 C CA . THR A 1 324 ? 38.09787 -24.77762 -6.26129 1.000 32.33852 322 THR A CA 1
ATOM 2476 C C . THR A 1 324 ? 36.92652 -24.65704 -7.23364 1.000 32.04956 322 THR A C 1
ATOM 2477 O O . THR A 1 324 ? 36.49847 -23.56111 -7.60591 1.000 30.15026 322 THR A O 1
ATOM 2481 N N . THR A 1 325 ? 36.35965 -25.80842 -7.61257 1.000 30.29303 323 THR A N 1
ATOM 2482 C CA . THR A 1 325 ? 35.11417 -25.78882 -8.37531 1.000 30.93795 323 THR A CA 1
ATOM 2483 C C . THR A 1 325 ? 33.91209 -25.37034 -7.53268 1.000 32.02492 323 THR A C 1
ATOM 2484 O O . THR A 1 325 ? 32.82050 -25.20213 -8.08606 1.000 32.50283 323 THR A O 1
ATOM 2488 N N . ASP A 1 326 ? 34.07735 -25.20406 -6.22231 1.000 30.40379 324 ASP A N 1
ATOM 2489 C CA . ASP A 1 326 ? 32.98858 -24.76966 -5.35900 1.000 32.56730 324 ASP A CA 1
ATOM 2490 C C . ASP A 1 326 ? 32.95486 -23.25893 -5.12890 1.000 33.64822 324 ASP A C 1
ATOM 2491 O O . ASP A 1 326 ? 32.01944 -22.77679 -4.47970 1.000 35.87620 324 ASP A O 1
ATOM 2496 N N . ASN A 1 327 ? 33.94353 -22.50065 -5.61247 1.000 30.26202 325 ASN A N 1
ATOM 2497 C CA . ASN A 1 327 ? 33.90162 -21.04063 -5.44688 1.000 31.87935 325 ASN A CA 1
ATOM 2498 C C . ASN A 1 327 ? 34.21605 -20.33247 -6.75485 1.000 34.34661 325 ASN A C 1
ATOM 2499 O O . ASN A 1 327 ? 34.94977 -19.33971 -6.79427 1.000 33.64841 325 ASN A O 1
ATOM 2504 N N . ARG A 1 328 ? 33.62884 -20.82163 -7.84723 1.000 30.38919 326 ARG A N 1
ATOM 2505 C CA . ARG A 1 328 ? 33.74641 -20.14020 -9.12962 1.000 31.14495 326 ARG A CA 1
ATOM 2506 C C . ARG A 1 328 ? 32.99120 -18.82529 -9.17493 1.000 31.00042 326 ARG A C 1
ATOM 2507 O O . ARG A 1 328 ? 33.31931 -17.97553 -10.00884 1.000 32.94194 326 ARG A O 1
ATOM 2515 N N . GLY A 1 329 ? 31.97112 -18.65664 -8.34171 1.000 30.42120 327 GLY A N 1
ATOM 2516 C CA . GLY A 1 329 ? 31.01580 -17.58515 -8.53705 1.000 31.99159 327 GLY A CA 1
ATOM 2517 C C . GLY A 1 329 ? 29.92656 -17.99123 -9.50821 1.000 33.97775 327 GLY A C 1
ATOM 2518 O O . GLY A 1 329 ? 29.89230 -19.11051 -10.03663 1.000 34.25585 327 GLY A O 1
ATOM 2519 N N . SER A 1 330 ? 29.01016 -17.06126 -9.76188 1.000 29.68543 328 SER A N 1
ATOM 2520 C CA . SER A 1 330 ? 27.89058 -17.38607 -10.63556 1.000 28.61515 328 SER A CA 1
ATOM 2521 C C . SER A 1 330 ? 28.36620 -17.51271 -12.07996 1.000 34.10049 328 SER A C 1
ATOM 2522 O O . SER A 1 330 ? 29.19345 -16.72964 -12.55252 1.000 29.52827 328 SER A O 1
ATOM 2525 N N . VAL A 1 331 ? 27.87178 -18.53157 -12.77783 1.000 28.94589 329 VAL A N 1
ATOM 2526 C CA . VAL A 1 331 ? 28.35225 -18.84738 -14.12035 1.000 25.44454 329 VAL A CA 1
ATOM 2527 C C . VAL A 1 331 ? 27.29998 -18.38488 -15.12629 1.000 27.09436 329 VAL A C 1
ATOM 2528 O O . VAL A 1 331 ? 26.24578 -19.03599 -15.25090 1.000 29.62423 329 VAL A O 1
ATOM 2532 N N . PRO A 1 332 ? 27.52405 -17.28560 -15.84188 1.000 26.86818 330 PRO A N 1
ATOM 2533 C CA . PRO A 1 332 ? 26.56717 -16.84090 -16.85653 1.000 25.95630 330 PRO A CA 1
ATOM 2534 C C . PRO A 1 332 ? 26.76017 -17.65119 -18.13119 1.000 27.67296 330 PRO A C 1
ATOM 2535 O O . PRO A 1 332 ? 27.78705 -18.30586 -18.32688 1.000 27.03808 330 PRO A O 1
ATOM 2539 N N . TYR A 1 333 ? 25.77309 -17.56431 -19.01677 1.000 24.90469 331 TYR A N 1
ATOM 2540 C CA . TYR A 1 333 ? 25.93647 -18.15378 -20.34110 1.000 26.82498 331 TYR A CA 1
ATOM 2541 C C . TYR A 1 333 ? 25.01226 -17.47378 -21.33734 1.000 30.52701 331 TYR A C 1
ATOM 2542 O O . TYR A 1 333 ? 24.07247 -16.75748 -20.97600 1.000 27.93172 331 TYR A O 1
ATOM 2551 N N . THR A 1 334 ? 25.29623 -17.72433 -22.61666 1.000 28.87723 332 THR A N 1
ATOM 2552 C CA . THR A 1 334 ? 24.58590 -17.07977 -23.70871 1.000 27.49017 332 THR A CA 1
ATOM 2553 C C . THR A 1 334 ? 24.24271 -18.13509 -24.74231 1.000 32.02912 332 THR A C 1
ATOM 2554 O O . THR A 1 334 ? 25.11074 -18.92252 -25.13310 1.000 30.82659 332 THR A O 1
ATOM 2558 N N . VAL A 1 335 ? 22.97271 -18.18198 -25.13118 1.000 28.97824 333 VAL A N 1
ATOM 2559 C CA . VAL A 1 335 ? 22.50703 -18.94665 -26.28067 1.000 27.62403 333 VAL A CA 1
ATOM 2560 C C . VAL A 1 335 ? 22.46936 -17.97721 -27.45400 1.000 31.58812 333 VAL A C 1
ATOM 2561 O O . VAL A 1 335 ? 21.63569 -17.06388 -27.48824 1.000 29.89062 333 VAL A O 1
ATOM 2565 N N . PHE A 1 336 ? 23.36829 -18.16516 -28.41764 1.000 30.83018 334 PHE A N 1
ATOM 2566 C CA . PHE A 1 336 ? 23.51750 -17.20144 -29.50992 1.000 30.00438 334 PHE A CA 1
ATOM 2567 C C . PHE A 1 336 ? 22.52238 -17.44640 -30.64211 1.000 36.87337 334 PHE A C 1
ATOM 2568 O O . PHE A 1 336 ? 22.89318 -17.59463 -31.80666 1.000 37.45251 334 PHE A O 1
ATOM 2576 N N . ILE A 1 337 ? 21.23615 -17.49233 -30.30554 1.000 30.24687 335 ILE A N 1
ATOM 2577 C CA . ILE A 1 337 ? 20.19324 -17.27800 -31.29741 1.000 28.59732 335 ILE A CA 1
ATOM 2578 C C . ILE A 1 337 ? 20.12343 -15.77731 -31.55965 1.000 34.23229 335 ILE A C 1
ATOM 2579 O O . ILE A 1 337 ? 20.98635 -15.01355 -31.10229 1.000 30.57200 335 ILE A O 1
ATOM 2584 N N . ASP A 1 338 ? 19.11597 -15.34360 -32.30912 1.000 30.07584 336 ASP A N 1
ATOM 2585 C CA . ASP A 1 338 ? 19.04693 -13.96665 -32.80761 1.000 30.77207 336 ASP A CA 1
ATOM 2586 C C . ASP A 1 338 ? 17.72197 -13.35377 -32.37830 1.000 28.61019 336 ASP A C 1
ATOM 2587 O O . ASP A 1 338 ? 16.67987 -13.63392 -33.00112 1.000 32.64723 336 ASP A O 1
ATOM 2592 N N . PRO A 1 339 ? 17.69965 -12.48018 -31.35658 1.000 31.33754 337 PRO A N 1
ATOM 2593 C CA . PRO A 1 339 ? 18.82156 -11.92759 -30.57275 1.000 29.48743 337 PRO A CA 1
ATOM 2594 C C . PRO A 1 339 ? 19.32143 -12.92505 -29.53763 1.000 27.69972 337 PRO A C 1
ATOM 2595 O O . PRO A 1 339 ? 18.67299 -13.94563 -29.31138 1.000 27.55869 337 PRO A O 1
ATOM 2599 N N . PRO A 1 340 ? 20.46469 -12.69465 -28.89729 1.000 27.43641 338 PRO A N 1
ATOM 2600 C CA . PRO A 1 340 ? 20.98709 -13.69964 -27.95929 1.000 26.89585 338 PRO A CA 1
ATOM 2601 C C . PRO A 1 340 ? 20.18067 -13.78584 -26.66900 1.000 27.42325 338 PRO A C 1
ATOM 2602 O O . PRO A 1 340 ? 19.71180 -12.78196 -26.12532 1.000 25.75158 338 PRO A O 1
ATOM 2606 N N . LEU A 1 341 ? 20.05802 -15.01089 -26.15902 1.000 27.89766 339 LEU A N 1
ATOM 2607 C CA . LEU A 1 341 ? 19.40088 -15.28102 -24.88430 1.000 29.62982 339 LEU A CA 1
ATOM 2608 C C . LEU A 1 341 ? 20.49907 -15.50726 -23.85142 1.000 30.81569 339 LEU A C 1
ATOM 2609 O O . LEU A 1 341 ? 21.17151 -16.54044 -23.87411 1.000 28.28932 339 LEU A O 1
ATOM 2614 N N . SER A 1 342 ? 20.68815 -14.54865 -22.94486 1.000 26.51435 340 SER A N 1
ATOM 2615 C CA . SER A 1 342 ? 21.73629 -14.67561 -21.94064 1.000 26.01714 340 SER A CA 1
ATOM 2616 C C . SER A 1 342 ? 21.12520 -14.90790 -20.56212 1.000 28.11505 340 SER A C 1
ATOM 2617 O O . SER A 1 342 ? 20.02930 -14.43430 -20.25549 1.000 29.08211 340 SER A O 1
ATOM 2620 N N . ARG A 1 343 ? 21.82273 -15.67233 -19.73648 1.000 27.28259 341 ARG A N 1
ATOM 2621 C CA . ARG A 1 343 ? 21.26028 -16.06902 -18.45505 1.000 26.36491 341 ARG A CA 1
ATOM 2622 C C . ARG A 1 343 ? 22.33984 -16.12591 -17.39085 1.000 29.58003 341 ARG A C 1
ATOM 2623 O O . ARG A 1 343 ? 23.48829 -16.46347 -17.67711 1.000 28.88314 341 ARG A O 1
ATOM 2631 N N . VAL A 1 344 ? 21.95647 -15.80363 -16.15127 1.000 28.78940 342 VAL A N 1
ATOM 2632 C CA . VAL A 1 344 ? 22.76448 -16.13720 -14.97820 1.000 26.67757 342 VAL A CA 1
ATOM 2633 C C . VAL A 1 344 ? 21.81340 -16.43474 -13.82536 1.000 31.13176 342 VAL A C 1
ATOM 2634 O O . VAL A 1 344 ? 20.71771 -15.87528 -13.74638 1.000 30.64393 342 VAL A O 1
ATOM 2638 N N . GLY A 1 345 ? 22.22173 -17.35276 -12.94050 1.000 28.72318 343 GLY A N 1
ATOM 2639 C CA . GLY A 1 345 ? 21.39076 -17.61720 -11.77940 1.000 32.32870 343 GLY A CA 1
ATOM 2640 C C . GLY A 1 345 ? 20.08824 -18.33108 -12.12692 1.000 33.95254 343 GLY A C 1
ATOM 2641 O O . GLY A 1 345 ? 19.96706 -19.02021 -13.14780 1.000 35.39547 343 GLY A O 1
ATOM 2642 N N . LEU A 1 346 ? 19.08375 -18.12074 -11.27859 1.000 32.98179 344 LEU A N 1
ATOM 2643 C CA . LEU A 1 346 ? 17.84725 -18.89910 -11.29534 1.000 34.28541 344 LEU A CA 1
ATOM 2644 C C . LEU A 1 346 ? 16.78529 -18.30218 -12.21935 1.000 36.44142 344 LEU A C 1
ATOM 2645 O O . LEU A 1 346 ? 16.74468 -17.09390 -12.45603 1.000 32.86603 344 LEU A O 1
ATOM 2650 N N . THR A 1 347 ? 15.91805 -19.17562 -12.73441 1.000 34.01966 345 THR A N 1
ATOM 2651 C CA . THR A 1 347 ? 14.63386 -18.77368 -13.28271 1.000 35.79082 345 THR A CA 1
ATOM 2652 C C . THR A 1 347 ? 13.61629 -18.62599 -12.15864 1.000 37.83698 345 THR A C 1
ATOM 2653 O O . THR A 1 347 ? 13.81925 -19.09282 -11.03281 1.000 38.51838 345 THR A O 1
ATOM 2657 N N . SER A 1 348 ? 12.49827 -17.97207 -12.48932 1.000 36.60195 346 SER A N 1
ATOM 2658 C CA . SER A 1 348 ? 11.36576 -17.89650 -11.56952 1.000 38.88549 346 SER A CA 1
ATOM 2659 C C . SER A 1 348 ? 10.91042 -19.28380 -11.15250 1.000 40.22055 346 SER A C 1
ATOM 2660 O O . SER A 1 348 ? 10.64997 -19.54337 -9.97073 1.000 44.12000 346 SER A O 1
ATOM 2663 N N . LYS A 1 349 ? 10.78858 -20.18416 -12.12459 1.000 42.12311 347 LYS A N 1
ATOM 2664 C CA . LYS A 1 349 ? 10.35917 -21.54420 -11.82956 1.000 36.27022 347 LYS A CA 1
ATOM 2665 C C . LYS A 1 349 ? 11.29688 -22.21474 -10.82549 1.000 39.37827 347 LYS A C 1
ATOM 2666 O O . LYS A 1 349 ? 10.84699 -22.84555 -9.86360 1.000 44.59442 347 LYS A O 1
ATOM 2672 N N . GLU A 1 350 ? 12.60920 -22.08554 -11.04066 1.000 41.30435 348 GLU A N 1
ATOM 2673 C CA . GLU A 1 350 ? 13.58336 -22.65258 -10.11312 1.000 43.56176 348 GLU A CA 1
ATOM 2674 C C . GLU A 1 350 ? 13.50434 -21.98469 -8.74803 1.000 41.60349 348 GLU A C 1
ATOM 2675 O O . GLU A 1 350 ? 13.60233 -22.65697 -7.71846 1.000 43.11383 348 GLU A O 1
ATOM 2681 N N . ALA A 1 351 ? 13.34419 -20.65837 -8.71561 1.000 40.33653 349 ALA A N 1
ATOM 2682 C CA . ALA A 1 351 ? 13.23870 -19.96222 -7.43630 1.000 35.81187 349 ALA A CA 1
ATOM 2683 C C . ALA A 1 351 ? 12.03705 -20.45521 -6.63697 1.000 44.86313 349 ALA A C 1
ATOM 2684 O O . ALA A 1 351 ? 12.13498 -20.68573 -5.42290 1.000 42.64192 349 ALA A O 1
ATOM 2686 N N . ALA A 1 352 ? 10.89547 -20.63348 -7.30430 1.000 43.67635 350 ALA A N 1
ATOM 2687 C CA . ALA A 1 352 ? 9.72043 -21.17910 -6.63465 1.000 43.22243 350 ALA A CA 1
ATOM 2688 C C . ALA A 1 352 ? 9.96197 -22.60901 -6.16836 1.000 43.52056 350 ALA A C 1
ATOM 2689 O O . ALA A 1 352 ? 9.54382 -22.99192 -5.06899 1.000 48.31497 350 ALA A O 1
ATOM 2691 N N . ALA A 1 353 ? 10.63875 -23.41496 -6.98981 1.000 45.27184 351 ALA A N 1
ATOM 2692 C CA . ALA A 1 353 ? 10.87993 -24.80593 -6.61452 1.000 47.18629 351 ALA A CA 1
ATOM 2693 C C . ALA A 1 353 ? 11.81366 -24.90424 -5.41268 1.000 46.02518 351 ALA A C 1
ATOM 2694 O O . ALA A 1 353 ? 11.66234 -25.80161 -4.57608 1.000 48.80109 351 ALA A O 1
ATOM 2696 N N . GLN A 1 354 ? 12.79312 -24.00649 -5.32043 1.000 48.40999 352 GLN A N 1
ATOM 2697 C CA . GLN A 1 354 ? 13.74518 -24.00103 -4.21942 1.000 50.58438 352 GLN A CA 1
ATOM 2698 C C . GLN A 1 354 ? 13.25202 -23.19103 -3.02894 1.000 49.34741 352 GLN A C 1
ATOM 2699 O O . GLN A 1 354 ? 14.05548 -22.85177 -2.15555 1.000 54.53188 352 GLN A O 1
ATOM 2705 N N . HIS A 1 355 ? 11.95440 -22.86452 -2.99559 1.000 42.99779 353 HIS A N 1
ATOM 2706 C CA . HIS A 1 355 ? 11.25281 -22.34920 -1.81672 1.000 39.17461 353 HIS A CA 1
ATOM 2707 C C . HIS A 1 355 ? 11.62812 -20.90603 -1.45451 1.000 42.17109 353 HIS A C 1
ATOM 2708 O O . HIS A 1 355 ? 11.45359 -20.49231 -0.30502 1.000 41.47814 353 HIS A O 1
ATOM 2715 N N . TYR A 1 356 ? 12.08711 -20.10696 -2.41203 1.000 43.25468 354 TYR A N 1
ATOM 2716 C CA . TYR A 1 356 ? 12.36050 -18.70018 -2.13480 1.000 43.96038 354 TYR A CA 1
ATOM 2717 C C . TYR A 1 356 ? 11.08086 -17.87495 -2.05985 1.000 46.82320 354 TYR A C 1
ATOM 2718 O O . TYR A 1 356 ? 10.07993 -18.16355 -2.72076 1.000 47.40904 354 TYR A O 1
ATOM 2727 N N . ASP A 1 357 ? 11.12878 -16.83697 -1.23263 1.000 44.20511 355 ASP A N 1
ATOM 2728 C CA . ASP A 1 357 ? 10.16177 -15.74515 -1.27286 1.000 43.88868 355 ASP A CA 1
ATOM 2729 C C . ASP A 1 357 ? 10.72219 -14.74064 -2.27270 1.000 42.74243 355 ASP A C 1
ATOM 2730 O O . ASP A 1 357 ? 11.55773 -13.90186 -1.93869 1.000 41.91630 355 ASP A O 1
ATOM 2735 N N . TYR A 1 358 ? 10.27885 -14.84553 -3.52021 1.000 42.04681 356 TYR A N 1
ATOM 2736 C CA . TYR A 1 358 ? 10.90813 -14.15267 -4.63765 1.000 39.36243 356 TYR A CA 1
ATOM 2737 C C . TYR A 1 358 ? 9.92813 -13.18786 -5.29064 1.000 40.36973 356 TYR A C 1
ATOM 2738 O O . TYR A 1 358 ? 8.72357 -13.23173 -5.05488 1.000 43.22844 356 TYR A O 1
ATOM 2747 N N . THR A 1 359 ? 10.47171 -12.30379 -6.12232 1.000 42.31688 357 THR A N 1
ATOM 2748 C CA . THR A 1 359 ? 9.68943 -11.44703 -7.00000 1.000 41.72626 357 THR A CA 1
ATOM 2749 C C . THR A 1 359 ? 10.29713 -11.54003 -8.39064 1.000 40.12888 357 THR A C 1
ATOM 2750 O O . THR A 1 359 ? 11.52118 -11.44737 -8.53349 1.000 41.93322 357 THR A O 1
ATOM 2754 N N . GLU A 1 360 ? 9.45883 -11.73684 -9.40914 1.000 39.38988 358 GLU A N 1
ATOM 2755 C CA . GLU A 1 360 ? 9.90551 -11.59664 -10.79066 1.000 36.60019 358 GLU A CA 1
ATOM 2756 C C . GLU A 1 360 ? 9.43360 -10.26656 -11.36200 1.000 34.78049 358 GLU A C 1
ATOM 2757 O O . GLU A 1 360 ? 8.44958 -9.67738 -10.91212 1.000 39.62157 358 GLU A O 1
ATOM 2763 N N . HIS A 1 361 ? 10.14717 -9.81073 -12.37940 1.000 34.73051 359 HIS A N 1
ATOM 2764 C CA . HIS A 1 361 ? 9.74771 -8.61054 -13.09628 1.000 35.46515 359 HIS A CA 1
ATOM 2765 C C . HIS A 1 361 ? 10.30083 -8.70813 -14.50252 1.000 33.97458 359 HIS A C 1
ATOM 2766 O O . HIS A 1 361 ? 11.36953 -9.28512 -14.71760 1.000 33.08482 359 HIS A O 1
ATOM 2773 N N . GLN A 1 362 ? 9.58248 -8.12940 -15.46169 1.000 32.40575 360 GLN A N 1
ATOM 2774 C CA . GLN A 1 362 ? 10.01752 -8.25662 -16.84165 1.000 31.67729 360 GLN A CA 1
ATOM 2775 C C . GLN A 1 362 ? 9.88037 -6.93020 -17.57309 1.000 31.60305 360 GLN A C 1
ATOM 2776 O O . GLN A 1 362 ? 9.15890 -6.02556 -17.14754 1.000 34.33476 360 GLN A O 1
ATOM 2782 N N . LEU A 1 363 ? 10.58737 -6.84808 -18.70005 1.000 28.76945 361 LEU A N 1
ATOM 2783 C CA . LEU A 1 363 ? 10.59765 -5.66093 -19.55150 1.000 32.66838 361 LEU A CA 1
ATOM 2784 C C . LEU A 1 363 ? 10.76372 -6.13124 -20.98906 1.000 29.27725 361 LEU A C 1
ATOM 2785 O O . LEU A 1 363 ? 11.78292 -6.74863 -21.31727 1.000 31.34396 361 LEU A O 1
ATOM 2790 N N . LEU A 1 364 ? 9.75991 -5.86905 -21.82976 1.000 30.33278 362 LEU A N 1
ATOM 2791 C CA . LEU A 1 364 ? 9.87821 -6.15917 -23.25505 1.000 31.73069 362 LEU A CA 1
ATOM 2792 C C . LEU A 1 364 ? 10.91487 -5.24690 -23.89776 1.000 31.62037 362 LEU A C 1
ATOM 2793 O O . LEU A 1 364 ? 11.02174 -4.06582 -23.56337 1.000 30.59961 362 LEU A O 1
ATOM 2798 N N . VAL A 1 365 ? 11.68268 -5.80357 -24.83609 1.000 30.76048 363 VAL A N 1
ATOM 2799 C CA . VAL A 1 365 ? 12.66668 -4.98271 -25.53372 1.000 27.28257 363 VAL A CA 1
ATOM 2800 C C . VAL A 1 365 ? 11.96911 -3.87493 -26.31598 1.000 29.65976 363 VAL A C 1
ATOM 2801 O O . VAL A 1 365 ? 12.51451 -2.76914 -26.46801 1.000 31.67612 363 VAL A O 1
ATOM 2805 N N . SER A 1 366 ? 10.72561 -4.11626 -26.75853 1.000 29.44607 364 SER A N 1
ATOM 2806 C CA . SER A 1 366 ? 9.96872 -3.07028 -27.45171 1.000 33.84359 364 SER A CA 1
ATOM 2807 C C . SER A 1 366 ? 9.62528 -1.89799 -26.54721 1.000 34.26460 364 SER A C 1
ATOM 2808 O O . SER A 1 366 ? 9.25365 -0.83083 -27.05005 1.000 37.43511 364 SER A O 1
ATOM 2811 N N . ALA A 1 367 ? 9.75278 -2.06032 -25.23693 1.000 30.05192 365 ALA A N 1
ATOM 2812 C CA . ALA A 1 367 ? 9.57559 -0.96799 -24.28752 1.000 32.33251 365 ALA A CA 1
ATOM 2813 C C . ALA A 1 367 ? 10.88069 -0.25221 -23.96445 1.000 35.19094 365 ALA A C 1
ATOM 2814 O O . ALA A 1 367 ? 10.87326 0.69140 -23.16514 1.000 42.90464 365 ALA A O 1
ATOM 2816 N N . ILE A 1 368 ? 11.98652 -0.66454 -24.57045 1.000 30.99061 366 ILE A N 1
ATOM 2817 C CA . ILE A 1 368 ? 13.30278 -0.08025 -24.32430 1.000 32.26795 366 ILE A CA 1
ATOM 2818 C C . ILE A 1 368 ? 13.59763 0.88949 -25.46576 1.000 31.05890 366 ILE A C 1
ATOM 2819 O O . ILE A 1 368 ? 13.69734 0.44661 -26.62241 1.000 32.90210 366 ILE A O 1
ATOM 2824 N N . PRO A 1 369 ? 13.71561 2.19953 -25.20821 1.000 34.01367 367 PRO A N 1
ATOM 2825 C CA . PRO A 1 369 ? 13.84715 3.14201 -26.33416 1.000 30.59171 367 PRO A CA 1
ATOM 2826 C C . PRO A 1 369 ? 15.04216 2.87234 -27.22778 1.000 30.10558 367 PRO A C 1
ATOM 2827 O O . PRO A 1 369 ? 14.95636 3.11084 -28.43949 1.000 31.65076 367 PRO A O 1
ATOM 2831 N N . ARG A 1 370 ? 16.14651 2.36394 -26.67898 1.000 29.40981 368 ARG A N 1
ATOM 2832 C CA . ARG A 1 370 ? 17.29070 2.00524 -27.51114 1.000 30.10948 368 ARG A CA 1
ATOM 2833 C C . ARG A 1 370 ? 16.94116 0.98075 -28.59544 1.000 31.29995 368 ARG A C 1
ATOM 2834 O O . ARG A 1 370 ? 17.63532 0.92731 -29.61467 1.000 29.23605 368 ARG A O 1
ATOM 2842 N N . HIS A 1 371 ? 15.87114 0.18596 -28.42786 1.000 31.53513 369 HIS A N 1
ATOM 2843 C CA . HIS A 1 371 ? 15.51285 -0.76880 -29.48371 1.000 31.12722 369 HIS A CA 1
ATOM 2844 C C . HIS A 1 371 ? 15.17286 -0.06091 -30.78794 1.000 31.58154 369 HIS A C 1
ATOM 2845 O O . HIS A 1 371 ? 15.33377 -0.64484 -31.86709 1.000 30.28251 369 HIS A O 1
ATOM 2852 N N . LYS A 1 372 ? 14.69300 1.19121 -30.70780 1.000 30.09756 370 LYS A N 1
ATOM 2853 C CA . LYS A 1 372 ? 14.39392 1.95078 -31.91778 1.000 30.34254 370 LYS A CA 1
ATOM 2854 C C . LYS A 1 372 ? 15.67020 2.27851 -32.67868 1.000 31.28478 370 LYS A C 1
ATOM 2855 O O . LYS A 1 372 ? 15.70464 2.21460 -33.91666 1.000 31.08493 370 LYS A O 1
ATOM 2861 N N . ILE A 1 373 ? 16.72774 2.63773 -31.95175 1.000 29.83296 371 ILE A N 1
ATOM 2862 C CA . ILE A 1 373 ? 18.02095 2.87858 -32.58726 1.000 29.03329 371 ILE A CA 1
ATOM 2863 C C . ILE A 1 373 ? 18.54410 1.60408 -33.23602 1.000 30.92303 371 ILE A C 1
ATOM 2864 O O . ILE A 1 373 ? 19.06642 1.63995 -34.36012 1.000 31.60047 371 ILE A O 1
ATOM 2869 N N . ASN A 1 374 ? 18.39042 0.45475 -32.54406 1.000 29.14318 372 ASN A N 1
ATOM 2870 C CA . ASN A 1 374 ? 18.81493 -0.85370 -33.04654 1.000 27.71837 372 ASN A CA 1
ATOM 2871 C C . ASN A 1 374 ? 18.00612 -1.32976 -34.24121 1.000 29.25083 372 ASN A C 1
ATOM 2872 O O . ASN A 1 374 ? 18.43850 -2.27057 -34.92490 1.000 33.14240 372 ASN A O 1
ATOM 2877 N N . ASN A 1 375 ? 16.81894 -0.76505 -34.46053 1.000 30.77037 373 ASN A N 1
ATOM 2878 C CA . ASN A 1 375 ? 15.87511 -1.26294 -35.46578 1.000 28.61980 373 ASN A CA 1
ATOM 2879 C C . ASN A 1 375 ? 15.49984 -2.71636 -35.18707 1.000 30.89622 373 ASN A C 1
ATOM 2880 O O . ASN A 1 375 ? 15.43290 -3.54433 -36.09575 1.000 32.60524 373 ASN A O 1
ATOM 2885 N N . ASP A 1 376 ? 15.25093 -3.02586 -33.91256 1.000 27.69985 374 ASP A N 1
ATOM 2886 C CA . ASP A 1 376 ? 14.95535 -4.40345 -33.53232 1.000 27.39752 374 ASP A CA 1
ATOM 2887 C C . ASP A 1 376 ? 14.09084 -4.39871 -32.27748 1.000 31.04160 374 ASP A C 1
ATOM 2888 O O . ASP A 1 376 ? 14.59414 -4.09264 -31.19242 1.000 30.46835 374 ASP A O 1
ATOM 2893 N N . PRO A 1 377 ? 12.79650 -4.69909 -32.38324 1.000 31.49887 375 PRO A N 1
ATOM 2894 C CA . PRO A 1 377 ? 11.92034 -4.70315 -31.20196 1.000 31.20709 375 PRO A CA 1
ATOM 2895 C C . PRO A 1 377 ? 11.83507 -6.03810 -30.48164 1.000 31.34457 375 PRO A C 1
ATOM 2896 O O . PRO A 1 377 ? 11.08557 -6.13912 -29.50265 1.000 30.66908 375 PRO A O 1
ATOM 2900 N N . ARG A 1 378 ? 12.55889 -7.05316 -30.94844 1.000 29.74655 376 ARG A N 1
ATOM 2901 C CA . ARG A 1 378 ? 12.44055 -8.39707 -30.40174 1.000 28.54581 376 ARG A CA 1
ATOM 2902 C C . ARG A 1 378 ? 13.17786 -8.54069 -29.07891 1.000 29.98750 376 ARG A C 1
ATOM 2903 O O . ARG A 1 378 ? 14.29345 -8.03690 -28.90626 1.000 28.70337 376 ARG A O 1
ATOM 2911 N N . GLY A 1 379 ? 12.55319 -9.26096 -28.15138 1.000 27.88747 377 GLY A N 1
ATOM 2912 C CA . GLY A 1 379 ? 13.22266 -9.65364 -26.93563 1.000 31.76165 377 GLY A CA 1
ATOM 2913 C C . GLY A 1 379 ? 12.41629 -9.44894 -25.66988 1.000 31.05007 377 GLY A C 1
ATOM 2914 O O . GLY A 1 379 ? 11.37714 -8.77927 -25.68403 1.000 28.97007 377 GLY A O 1
ATOM 2915 N N . LEU A 1 380 ? 12.90065 -10.02900 -24.57265 1.000 30.21301 378 LEU A N 1
ATOM 2916 C CA . LEU A 1 380 ? 12.27966 -9.90883 -23.26213 1.000 30.36689 378 LEU A CA 1
ATOM 2917 C C . LEU A 1 380 ? 13.37742 -10.04284 -22.21810 1.000 32.13955 378 LEU A C 1
ATOM 2918 O O . LEU A 1 380 ? 14.17116 -10.98664 -22.26850 1.000 29.04186 378 LEU A O 1
ATOM 2923 N N . PHE A 1 381 ? 13.43920 -9.07928 -21.30261 1.000 30.23218 379 PHE A N 1
ATOM 2924 C CA . PHE A 1 381 ? 14.35127 -9.10553 -20.16346 1.000 28.86674 379 PHE A CA 1
ATOM 2925 C C . PHE A 1 381 ? 13.54519 -9.47113 -18.92013 1.000 30.62994 379 PHE A C 1
ATOM 2926 O O . PHE A 1 381 ? 12.46950 -8.90935 -18.69243 1.000 31.83834 379 PHE A O 1
ATOM 2934 N N . LYS A 1 382 ? 14.05513 -10.40064 -18.11708 1.000 29.74438 380 LYS A N 1
ATOM 2935 C CA . LYS A 1 382 ? 13.31333 -10.85821 -16.95096 1.000 30.85646 380 LYS A CA 1
ATOM 2936 C C . LYS A 1 382 ? 14.29780 -11.06835 -15.80626 1.000 33.04212 380 LYS A C 1
ATOM 2937 O O . LYS A 1 382 ? 15.40311 -11.57215 -16.02615 1.000 33.78623 380 LYS A O 1
ATOM 2943 N N . VAL A 1 383 ? 13.91669 -10.65334 -14.59211 1.000 30.17806 381 VAL A N 1
ATOM 2944 C CA . VAL A 1 383 ? 14.78910 -10.79603 -13.43463 1.000 29.36927 381 VAL A CA 1
ATOM 2945 C C . VAL A 1 383 ? 14.00715 -11.39088 -12.27596 1.000 34.04923 381 VAL A C 1
ATOM 2946 O O . VAL A 1 383 ? 12.78141 -11.26629 -12.19021 1.000 34.68882 381 VAL A O 1
ATOM 2950 N N . VAL A 1 384 ? 14.73717 -12.05022 -11.37991 1.000 32.83057 382 VAL A N 1
ATOM 2951 C CA . VAL A 1 384 ? 14.18350 -12.69115 -10.18900 1.000 32.01252 382 VAL A CA 1
ATOM 2952 C C . VAL A 1 384 ? 15.01070 -12.25217 -8.99272 1.000 30.89587 382 VAL A C 1
ATOM 2953 O O . VAL A 1 384 ? 16.23463 -12.41813 -8.99087 1.000 32.45948 382 VAL A O 1
ATOM 2957 N N . ILE A 1 385 ? 14.35173 -11.71450 -7.97033 1.000 33.24460 383 ILE A N 1
ATOM 2958 C CA . ILE A 1 385 ? 15.06559 -11.26244 -6.78802 1.000 35.47646 383 ILE A CA 1
ATOM 2959 C C . ILE A 1 385 ? 14.53783 -11.98755 -5.56221 1.000 35.93671 383 ILE A C 1
ATOM 2960 O O . ILE A 1 385 ? 13.39775 -12.46156 -5.52028 1.000 36.95604 383 ILE A O 1
ATOM 2965 N N . ASN A 1 386 ? 15.39402 -12.05600 -4.54679 1.000 36.83317 384 ASN A N 1
ATOM 2966 C CA . ASN A 1 386 ? 15.05100 -12.65258 -3.26260 1.000 38.94652 384 ASN A CA 1
ATOM 2967 C C . ASN A 1 386 ? 14.47642 -11.56538 -2.35660 1.000 38.80558 384 ASN A C 1
ATOM 2968 O O . ASN A 1 386 ? 15.17792 -10.61469 -1.99980 1.000 37.79700 384 ASN A O 1
ATOM 2973 N N . ASN A 1 387 ? 13.20168 -11.70234 -1.98664 1.000 38.48590 385 ASN A N 1
ATOM 2974 C CA . ASN A 1 387 ? 12.57509 -10.68818 -1.14855 1.000 40.73062 385 ASN A CA 1
ATOM 2975 C C . ASN A 1 387 ? 13.16653 -10.63925 0.25719 1.000 44.32280 385 ASN A C 1
ATOM 2976 O O . ASN A 1 387 ? 12.95570 -9.64778 0.95937 1.000 44.00377 385 ASN A O 1
ATOM 2981 N N . GLU A 1 388 ? 13.88901 -11.68316 0.69166 1.000 42.52068 386 GLU A N 1
ATOM 2982 C CA . GLU A 1 388 ? 14.44101 -11.66591 2.04759 1.000 47.90405 386 GLU A CA 1
ATOM 2983 C C . GLU A 1 388 ? 15.53907 -10.62426 2.20529 1.000 39.86000 386 GLU A C 1
ATOM 2984 O O . GLU A 1 388 ? 15.69327 -10.04659 3.28838 1.000 39.84284 386 GLU A O 1
ATOM 2990 N N . ASN A 1 389 ? 16.33307 -10.40214 1.15862 1.000 35.47017 387 ASN A N 1
ATOM 2991 C CA . ASN A 1 389 ? 17.53478 -9.59113 1.27301 1.000 36.01011 387 ASN A CA 1
ATOM 2992 C C . ASN A 1 389 ? 17.71594 -8.63562 0.10941 1.000 35.35867 387 ASN A C 1
ATOM 2993 O O . ASN A 1 389 ? 18.74504 -7.96116 0.05545 1.000 34.67291 387 ASN A O 1
ATOM 2998 N N . ASN A 1 390 ? 16.79640 -8.62669 -0.85694 1.000 35.00259 388 ASN A N 1
ATOM 2999 C CA . ASN A 1 390 ? 16.83959 -7.77901 -2.03874 1.000 34.17305 388 ASN A CA 1
ATOM 3000 C C . ASN A 1 390 ? 18.01301 -8.08236 -2.95617 1.000 31.27421 388 ASN A C 1
ATOM 3001 O O . ASN A 1 390 ? 18.31907 -7.29009 -3.84901 1.000 31.95285 388 ASN A O 1
ATOM 3006 N N . MET A 1 391 ? 18.65497 -9.23351 -2.77286 1.000 34.01178 389 MET A N 1
ATOM 3007 C CA . MET A 1 391 ? 19.65698 -9.71988 -3.70934 1.000 30.46688 389 MET A CA 1
ATOM 3008 C C . MET A 1 391 ? 19.01073 -10.32110 -4.95418 1.000 32.05568 389 MET A C 1
ATOM 3009 O O . MET A 1 391 ? 17.85552 -10.76321 -4.94539 1.000 33.39741 389 MET A O 1
ATOM 3014 N N . ILE A 1 392 ? 19.78384 -10.33265 -6.03721 1.000 27.91750 390 ILE A N 1
ATOM 3015 C CA . ILE A 1 392 ? 19.32882 -10.88670 -7.31008 1.000 28.47504 390 ILE A CA 1
ATOM 3016 C C . ILE A 1 392 ? 19.55661 -12.39326 -7.30545 1.000 33.08181 390 ILE A C 1
ATOM 3017 O O . ILE A 1 392 ? 20.66359 -12.86430 -7.01080 1.000 32.16071 390 ILE A O 1
ATOM 3022 N N . LEU A 1 393 ? 18.50913 -13.15421 -7.63440 1.000 31.11101 391 LEU A N 1
ATOM 3023 C CA . LEU A 1 393 ? 18.62435 -14.60462 -7.76023 1.000 30.79175 391 LEU A CA 1
ATOM 3024 C C . LEU A 1 393 ? 18.96639 -15.05454 -9.17888 1.000 31.17608 391 LEU A C 1
ATOM 3025 O O . LEU A 1 393 ? 19.62780 -16.08650 -9.35628 1.000 29.26234 391 LEU A O 1
ATOM 3030 N N . GLY A 1 394 ? 18.52111 -14.32745 -10.19285 1.000 30.53605 392 GLY A N 1
ATOM 3031 C CA . GLY A 1 394 ? 18.84142 -14.70145 -11.55433 1.000 32.64627 392 GLY A CA 1
ATOM 3032 C C . GLY A 1 394 ? 18.28391 -13.68240 -12.51641 1.000 33.13166 392 GLY A C 1
ATOM 3033 O O . GLY A 1 394 ? 17.48598 -12.81513 -12.15060 1.000 26.49879 392 GLY A O 1
ATOM 3034 N N . ALA A 1 395 ? 18.71606 -13.80479 -13.76349 1.000 27.76809 393 ALA A N 1
ATOM 3035 C CA . ALA A 1 395 ? 18.18511 -12.96070 -14.81904 1.000 28.96278 393 ALA A CA 1
ATOM 3036 C C . ALA A 1 395 ? 18.26971 -13.70592 -16.13711 1.000 32.80851 393 ALA A C 1
ATOM 3037 O O . ALA A 1 395 ? 19.17885 -14.51191 -16.35245 1.000 29.45469 393 ALA A O 1
ATOM 3039 N N . THR A 1 396 ? 17.30134 -13.43136 -17.01057 1.000 27.65082 394 THR A N 1
ATOM 3040 C CA . THR A 1 396 ? 17.29853 -13.90871 -18.38382 1.000 26.96708 394 THR A CA 1
ATOM 3041 C C . THR A 1 396 ? 17.18166 -12.67520 -19.25951 1.000 27.56143 394 THR A C 1
ATOM 3042 O O . THR A 1 396 ? 16.16541 -11.97558 -19.20144 1.000 28.95545 394 THR A O 1
ATOM 3046 N N . LEU A 1 397 ? 18.21212 -12.38921 -20.02836 1.000 24.68437 395 LEU A N 1
ATOM 3047 C CA . LEU A 1 397 ? 18.18245 -11.22452 -20.91328 1.000 27.60565 395 LEU A CA 1
ATOM 3048 C C . LEU A 1 397 ? 18.15599 -11.72124 -22.35182 1.000 28.25405 395 LEU A C 1
ATOM 3049 O O . LEU A 1 397 ? 19.18184 -12.14609 -22.88413 1.000 28.26669 395 LEU A O 1
ATOM 3054 N N . TYR A 1 398 ? 16.99482 -11.64098 -22.98945 1.000 26.33456 396 TYR A N 1
ATOM 3055 C CA . TYR A 1 398 ? 16.83227 -12.08371 -24.37278 1.000 28.25353 396 TYR A CA 1
ATOM 3056 C C . TYR A 1 398 ? 16.68217 -10.84419 -25.24109 1.000 27.08999 396 TYR A C 1
ATOM 3057 O O . TYR A 1 398 ? 15.62541 -10.20351 -25.22260 1.000 28.46478 396 TYR A O 1
ATOM 3066 N N . GLY A 1 399 ? 17.73337 -10.49334 -25.97721 1.000 25.58000 397 GLY A N 1
ATOM 3067 C CA . GLY A 1 399 ? 17.73207 -9.24008 -26.73047 1.000 24.31053 397 GLY A CA 1
ATOM 3068 C C . GLY A 1 399 ? 19.13920 -8.78278 -27.05125 1.000 26.62890 397 GLY A C 1
ATOM 3069 O O . GLY A 1 399 ? 20.12121 -9.29643 -26.53111 1.000 26.23551 397 GLY A O 1
ATOM 3070 N N . LYS A 1 400 ? 19.23085 -7.76800 -27.91918 1.000 27.30923 398 LYS A N 1
ATOM 3071 C CA . LYS A 1 400 ? 20.54867 -7.30346 -28.35406 1.000 27.09927 398 LYS A CA 1
ATOM 3072 C C . LYS A 1 400 ? 21.39570 -6.82052 -27.18094 1.000 27.89536 398 LYS A C 1
ATOM 3073 O O . LYS A 1 400 ? 20.89038 -6.21021 -26.22799 1.000 26.41232 398 LYS A O 1
ATOM 3079 N N . GLN A 1 401 ? 22.70083 -7.09960 -27.26704 1.000 25.90648 399 GLN A N 1
ATOM 3080 C CA . GLN A 1 401 ? 23.73982 -6.76360 -26.29382 1.000 26.97003 399 GLN A CA 1
ATOM 3081 C C . GLN A 1 401 ? 23.67448 -7.60797 -25.03024 1.000 25.74548 399 GLN A C 1
ATOM 3082 O O . GLN A 1 401 ? 24.42866 -7.34525 -24.09183 1.000 26.50884 399 GLN A O 1
ATOM 3088 N N . SER A 1 402 ? 22.80699 -8.62502 -24.97995 1.000 27.68439 400 SER A N 1
ATOM 3089 C CA . SER A 1 402 ? 22.63494 -9.36034 -23.73075 1.000 26.87211 400 SER A CA 1
ATOM 3090 C C . SER A 1 402 ? 23.89223 -10.12066 -23.35483 1.000 24.08215 400 SER A C 1
ATOM 3091 O O . SER A 1 402 ? 24.14191 -10.34870 -22.16342 1.000 26.50937 400 SER A O 1
ATOM 3094 N N . GLU A 1 403 ? 24.69201 -10.52515 -24.34188 1.000 25.88314 401 GLU A N 1
ATOM 3095 C CA . GLU A 1 403 ? 25.90988 -11.25105 -24.02152 1.000 26.19312 401 GLU A CA 1
ATOM 3096 C C . GLU A 1 403 ? 26.93030 -10.37447 -23.31321 1.000 27.85520 401 GLU A C 1
ATOM 3097 O O . GLU A 1 403 ? 27.78864 -10.90869 -22.59552 1.000 26.16554 401 GLU A O 1
ATOM 3103 N N . GLU A 1 404 ? 26.84173 -9.04567 -23.46398 1.000 23.72261 402 GLU A N 1
ATOM 3104 C CA . GLU A 1 404 ? 27.64351 -8.15134 -22.63504 1.000 25.38757 402 GLU A CA 1
ATOM 3105 C C . GLU A 1 404 ? 26.94106 -7.79184 -21.33393 1.000 27.92465 402 GLU A C 1
ATOM 3106 O O . GLU A 1 404 ? 27.57185 -7.79726 -20.26738 1.000 27.99699 402 GLU A O 1
ATOM 3112 N N . LEU A 1 405 ? 25.63874 -7.48415 -21.40123 1.000 25.32291 403 LEU A N 1
ATOM 3113 C CA . LEU A 1 405 ? 24.92479 -7.00509 -20.21967 1.000 25.30619 403 LEU A CA 1
ATOM 3114 C C . LEU A 1 405 ? 24.86748 -8.04896 -19.11676 1.000 24.39738 403 LEU A C 1
ATOM 3115 O O . LEU A 1 405 ? 24.85649 -7.68820 -17.92976 1.000 26.55335 403 LEU A O 1
ATOM 3120 N N . ILE A 1 406 ? 24.75740 -9.33270 -19.47777 1.000 24.52070 404 ILE A N 1
ATOM 3121 C CA . ILE A 1 406 ? 24.59221 -10.35273 -18.43878 1.000 25.17342 404 ILE A CA 1
ATOM 3122 C C . ILE A 1 406 ? 25.75696 -10.32545 -17.45172 1.000 25.72617 404 ILE A C 1
ATOM 3123 O O . ILE A 1 406 ? 25.58963 -10.70875 -16.29091 1.000 26.02622 404 ILE A O 1
ATOM 3128 N N . ASN A 1 407 ? 26.92280 -9.81332 -17.86635 1.000 25.06509 405 ASN A N 1
ATOM 3129 C CA . ASN A 1 407 ? 28.07165 -9.75302 -16.96430 1.000 23.34651 405 ASN A CA 1
ATOM 3130 C C . ASN A 1 407 ? 27.88514 -8.73373 -15.85497 1.000 26.08819 405 ASN A C 1
ATOM 3131 O O . ASN A 1 407 ? 28.47617 -8.88398 -14.77669 1.000 27.74907 405 ASN A O 1
ATOM 3136 N N . ILE A 1 408 ? 27.07182 -7.70027 -16.08592 1.000 26.32180 406 ILE A N 1
ATOM 3137 C CA . ILE A 1 408 ? 26.77008 -6.76702 -15.00156 1.000 27.52397 406 ILE A CA 1
ATOM 3138 C C . ILE A 1 408 ? 26.03345 -7.48944 -13.89011 1.000 27.26631 406 ILE A C 1
ATOM 3139 O O . ILE A 1 408 ? 26.29883 -7.27899 -12.70242 1.000 28.27892 406 ILE A O 1
ATOM 3144 N N . ILE A 1 409 ? 25.06598 -8.32342 -14.26325 1.000 26.56508 407 ILE A N 1
ATOM 3145 C CA . ILE A 1 409 ? 24.23998 -8.99136 -13.26762 1.000 29.17140 407 ILE A CA 1
ATOM 3146 C C . ILE A 1 409 ? 25.02532 -10.09077 -12.57209 1.000 30.72746 407 ILE A C 1
ATOM 3147 O O . ILE A 1 409 ? 24.86637 -10.30754 -11.36109 1.000 30.55799 407 ILE A O 1
ATOM 3152 N N . LYS A 1 410 ? 25.91247 -10.76924 -13.29843 1.000 25.75052 408 LYS A N 1
ATOM 3153 C CA . LYS A 1 410 ? 26.80547 -11.73408 -12.65736 1.000 27.81720 408 LYS A CA 1
ATOM 3154 C C . LYS A 1 410 ? 27.60080 -11.06959 -11.53814 1.000 27.62156 408 LYS A C 1
ATOM 3155 O O . LYS A 1 410 ? 27.70062 -11.60102 -10.42411 1.000 27.16692 408 LYS A O 1
ATOM 3161 N N . LEU A 1 411 ? 28.19751 -9.90615 -11.83131 1.000 26.30570 409 LEU A N 1
ATOM 3162 C CA . LEU A 1 411 ? 28.98541 -9.20795 -10.82161 1.000 26.90867 409 LEU A CA 1
ATOM 3163 C C . LEU A 1 411 ? 28.13068 -8.83197 -9.61730 1.000 25.91370 409 LEU A C 1
ATOM 3164 O O . LEU A 1 411 ? 28.56964 -8.97362 -8.47041 1.000 28.42975 409 LEU A O 1
ATOM 3169 N N . ALA A 1 412 ? 26.90602 -8.34932 -9.85473 1.000 26.59044 410 ALA A N 1
ATOM 3170 C CA . ALA A 1 412 ? 26.04468 -7.95280 -8.74277 1.000 27.84103 410 ALA A CA 1
ATOM 3171 C C . ALA A 1 412 ? 25.69169 -9.14447 -7.86207 1.000 28.76496 410 ALA A C 1
ATOM 3172 O O . ALA A 1 412 ? 25.66872 -9.02607 -6.62678 1.000 28.95261 410 ALA A O 1
ATOM 3174 N N . ILE A 1 413 ? 25.39065 -10.29745 -8.47370 1.000 29.07989 411 ILE A N 1
ATOM 3175 C CA . ILE A 1 413 ? 25.08477 -11.48149 -7.67260 1.000 30.44859 411 ILE A CA 1
ATOM 3176 C C . ILE A 1 413 ? 26.27900 -11.85535 -6.80029 1.000 30.43850 411 ILE A C 1
ATOM 3177 O O . ILE A 1 413 ? 26.14266 -12.06971 -5.58774 1.000 29.05644 411 ILE A O 1
ATOM 3182 N N . ASP A 1 414 ? 27.47434 -11.92129 -7.40079 1.000 28.35768 412 ASP A N 1
ATOM 3183 C CA . ASP A 1 414 ? 28.64657 -12.38474 -6.65748 1.000 28.71906 412 ASP A CA 1
ATOM 3184 C C . ASP A 1 414 ? 29.00382 -11.43138 -5.52831 1.000 31.60286 412 ASP A C 1
ATOM 3185 O O . ASP A 1 414 ? 29.40989 -11.86590 -4.43726 1.000 28.08729 412 ASP A O 1
ATOM 3190 N N . GLN A 1 415 ? 28.87770 -10.13061 -5.77040 1.000 26.51022 413 GLN A N 1
ATOM 3191 C CA . GLN A 1 415 ? 29.33446 -9.12600 -4.82277 1.000 25.30910 413 GLN A CA 1
ATOM 3192 C C . GLN A 1 415 ? 28.22715 -8.65172 -3.88978 1.000 32.60078 413 GLN A C 1
ATOM 3193 O O . GLN A 1 415 ? 28.45141 -7.71553 -3.11166 1.000 33.07702 413 GLN A O 1
ATOM 3199 N N . ASN A 1 416 ? 27.06779 -9.32738 -3.89432 1.000 29.08613 414 ASN A N 1
ATOM 3200 C CA . ASN A 1 416 ? 25.93856 -8.99828 -3.01205 1.000 29.22896 414 ASN A CA 1
ATOM 3201 C C . ASN A 1 416 ? 25.53605 -7.52485 -3.13988 1.000 32.23824 414 ASN A C 1
ATOM 3202 O O . ASN A 1 416 ? 25.38858 -6.79111 -2.15255 1.000 30.16913 414 ASN A O 1
ATOM 3207 N N . ILE A 1 417 ? 25.35443 -7.09925 -4.38603 1.000 29.28517 415 ILE A N 1
ATOM 3208 C CA . ILE A 1 417 ? 24.82342 -5.77421 -4.69442 1.000 27.33136 415 ILE A CA 1
ATOM 3209 C C . ILE A 1 417 ? 23.30896 -5.90073 -4.84340 1.000 30.49788 415 ILE A C 1
ATOM 3210 O O . ILE A 1 417 ? 22.84698 -6.62478 -5.73516 1.000 31.29049 415 ILE A O 1
ATOM 3215 N N . PRO A 1 418 ? 22.51640 -5.24244 -4.00977 1.000 29.41945 416 PRO A N 1
ATOM 3216 C CA . PRO A 1 418 ? 21.06578 -5.44246 -4.06759 1.000 28.97506 416 PRO A CA 1
ATOM 3217 C C . PRO A 1 418 ? 20.48708 -4.86128 -5.34475 1.000 29.58405 416 PRO A C 1
ATOM 3218 O O . PRO A 1 418 ? 21.07603 -3.98459 -5.97512 1.000 31.95681 416 PRO A O 1
ATOM 3222 N N . TYR A 1 419 ? 19.32669 -5.39310 -5.74676 1.000 31.12914 417 TYR A N 1
ATOM 3223 C CA . TYR A 1 419 ? 18.76047 -4.99666 -7.03394 1.000 30.94426 417 TYR A CA 1
ATOM 3224 C C . TYR A 1 419 ? 18.43787 -3.51000 -7.07957 1.000 34.34005 417 TYR A C 1
ATOM 3225 O O . TYR A 1 419 ? 18.37429 -2.93016 -8.17110 1.000 32.48893 417 TYR A O 1
ATOM 3234 N N . THR A 1 420 ? 18.27063 -2.88089 -5.91502 1.000 30.79989 418 THR A N 1
ATOM 3235 C CA . THR A 1 420 ? 17.94569 -1.45788 -5.87385 1.000 33.58133 418 THR A CA 1
ATOM 3236 C C . THR A 1 420 ? 19.11281 -0.58081 -6.32044 1.000 32.67826 418 THR A C 1
ATOM 3237 O O . THR A 1 420 ? 18.89147 0.54093 -6.79587 1.000 33.33371 418 THR A O 1
ATOM 3241 N N . VAL A 1 421 ? 20.35332 -1.04650 -6.16050 1.000 32.59951 419 VAL A N 1
ATOM 3242 C CA . VAL A 1 421 ? 21.50117 -0.29084 -6.66262 1.000 31.37168 419 VAL A CA 1
ATOM 3243 C C . VAL A 1 421 ? 21.47511 -0.24760 -8.18879 1.000 32.84506 419 VAL A C 1
ATOM 3244 O O . VAL A 1 421 ? 21.72548 0.79938 -8.80817 1.000 29.17939 419 VAL A O 1
ATOM 3248 N N . LEU A 1 422 ? 21.16186 -1.37850 -8.82300 1.000 28.01216 420 LEU A N 1
ATOM 3249 C CA . LEU A 1 422 ? 21.06639 -1.39902 -10.28104 1.000 25.95672 420 LEU A CA 1
ATOM 3250 C C . LEU A 1 422 ? 19.84957 -0.61813 -10.76232 1.000 28.25032 420 LEU A C 1
ATOM 3251 O O . LEU A 1 422 ? 19.88433 -0.01532 -11.84755 1.000 31.65743 420 LEU A O 1
ATOM 3256 N N . ARG A 1 423 ? 18.78287 -0.57973 -9.95921 1.000 27.85518 421 ARG A N 1
ATOM 3257 C CA . ARG A 1 423 ? 17.61758 0.22417 -10.31306 1.000 28.92679 421 ARG A CA 1
ATOM 3258 C C . ARG A 1 423 ? 17.96226 1.71368 -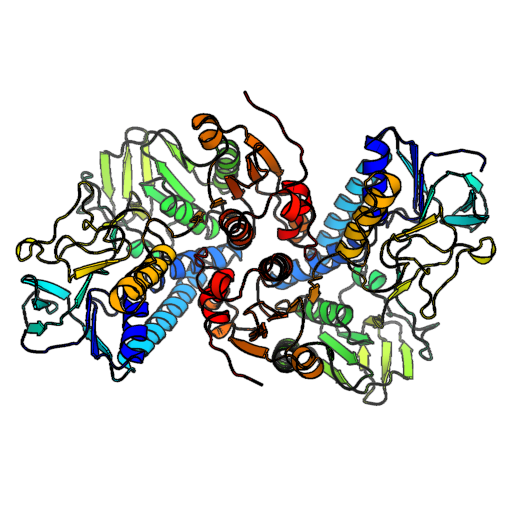10.35152 1.000 32.76670 421 ARG A C 1
ATOM 3259 O O . ARG A 1 423 ? 17.51015 2.44991 -11.23863 1.000 30.50166 421 ARG A O 1
ATOM 3267 N N . ASP A 1 424 ? 18.74681 2.17482 -9.38856 1.000 32.26059 422 ASP A N 1
ATOM 3268 C CA . ASP A 1 424 ? 18.94304 3.60791 -9.18443 1.000 30.02426 422 ASP A CA 1
ATOM 3269 C C . ASP A 1 424 ? 20.21527 4.15165 -9.83604 1.000 33.09472 422 ASP A C 1
ATOM 3270 O O . ASP A 1 424 ? 20.49189 5.35469 -9.72144 1.000 34.41997 422 ASP A O 1
ATOM 3275 N N . ASN A 1 425 ? 20.99114 3.31398 -10.51483 1.000 30.99231 423 ASN A N 1
ATOM 3276 C CA . ASN A 1 425 ? 22.29221 3.75963 -10.98697 1.000 31.61612 423 ASN A CA 1
ATOM 3277 C C . ASN A 1 425 ? 22.18501 4.66627 -12.21306 1.000 32.84424 423 ASN A C 1
ATOM 3278 O O . ASN A 1 425 ? 21.21080 4.63949 -12.96645 1.000 31.64733 423 ASN A O 1
ATOM 3283 N N . ILE A 1 426 ? 23.22409 5.47608 -12.39038 1.000 28.16462 424 ILE A N 1
ATOM 3284 C CA . ILE A 1 426 ? 23.40835 6.27476 -13.59758 1.000 25.93748 424 ILE A CA 1
ATOM 3285 C C . ILE A 1 426 ? 24.05405 5.38745 -14.65846 1.000 28.03289 424 ILE A C 1
ATOM 3286 O O . ILE A 1 426 ? 25.13007 4.82417 -14.43015 1.000 33.09898 424 ILE A O 1
ATOM 3291 N N . TYR A 1 427 ? 23.40075 5.25535 -15.81607 1.000 28.94140 425 TYR A N 1
ATOM 3292 C CA . TYR A 1 427 ? 23.92428 4.48668 -16.93980 1.000 27.43395 425 TYR A CA 1
ATOM 3293 C C . TYR A 1 427 ? 24.17256 5.39601 -18.13217 1.000 28.12852 425 TYR A C 1
ATOM 3294 O O . TYR A 1 427 ? 23.52443 6.43852 -18.27615 1.000 28.00077 425 TYR A O 1
ATOM 3303 N N . THR A 1 428 ? 25.09064 4.99002 -19.01176 1.000 28.15129 426 THR A N 1
ATOM 3304 C CA . THR A 1 428 ? 25.25457 5.75657 -20.24494 1.000 29.48634 426 THR A CA 1
ATOM 3305 C C . THR A 1 428 ? 23.98261 5.65450 -21.08553 1.000 24.01932 426 THR A C 1
ATOM 3306 O O . THR A 1 428 ? 23.12778 4.79877 -20.86534 1.000 25.53837 426 THR A O 1
ATOM 3310 N N . HIS A 1 429 ? 23.89536 6.52505 -22.10171 1.000 26.61808 427 HIS A N 1
ATOM 3311 C CA . HIS A 1 429 ? 22.67536 6.77873 -22.86267 1.000 31.22247 427 HIS A CA 1
ATOM 3312 C C . HIS A 1 429 ? 23.06474 7.25353 -24.25130 1.000 28.85962 427 HIS A C 1
ATOM 3313 O O . HIS A 1 429 ? 23.97716 8.07973 -24.36951 1.000 28.82459 427 HIS A O 1
ATOM 3320 N N . PRO A 1 430 ? 22.41409 6.75353 -25.31377 1.000 26.93853 428 PRO A N 1
ATOM 3321 C CA . PRO A 1 430 ? 21.36636 5.72261 -25.33128 1.000 26.63684 428 PRO A CA 1
ATOM 3322 C C . PRO A 1 430 ? 21.95720 4.32168 -25.46948 1.000 29.10310 428 PRO A C 1
ATOM 3323 O O . PRO A 1 430 ? 22.70888 4.05272 -26.40214 1.000 29.97490 428 PRO A O 1
ATOM 3327 N N . THR A 1 431 ? 21.63337 3.42094 -24.53946 1.000 28.89854 429 THR A N 1
ATOM 3328 C CA . THR A 1 431 ? 22.26960 2.11239 -24.45110 1.000 26.52186 429 THR A CA 1
ATOM 3329 C C . THR A 1 431 ? 21.21264 1.07275 -24.11849 1.000 27.76566 429 THR A C 1
ATOM 3330 O O . THR A 1 431 ? 20.07706 1.40358 -23.77175 1.000 27.00649 429 THR A O 1
ATOM 3334 N N . MET A 1 432 ? 21.60192 -0.20343 -24.20120 1.000 25.38383 430 MET A N 1
ATOM 3335 C CA . MET A 1 432 ? 20.74542 -1.24944 -23.65892 1.000 27.00664 430 MET A CA 1
ATOM 3336 C C . MET A 1 432 ? 20.87929 -1.32949 -22.14197 1.000 26.49341 430 MET A C 1
ATOM 3337 O O . MET A 1 432 ? 19.91340 -1.66982 -21.44792 1.000 27.93610 430 MET A O 1
ATOM 3342 N N . ALA A 1 433 ? 22.05127 -0.97647 -21.61860 1.000 26.04352 431 ALA A N 1
ATOM 3343 C CA . ALA A 1 433 ? 22.29317 -1.09398 -20.18666 1.000 27.11083 431 ALA A CA 1
ATOM 3344 C C . ALA A 1 433 ? 21.35033 -0.21113 -19.37668 1.000 26.93656 431 ALA A C 1
ATOM 3345 O O . ALA A 1 433 ? 20.92119 -0.60351 -18.28421 1.000 30.56043 431 ALA A O 1
ATOM 3347 N N . GLU A 1 434 ? 21.02892 0.99618 -19.87007 1.000 26.28472 432 GLU A N 1
ATOM 3348 C CA . GLU A 1 434 ? 20.17926 1.86917 -19.06795 1.000 26.56842 432 GLU A CA 1
ATOM 3349 C C . GLU A 1 434 ? 18.76810 1.32432 -18.88613 1.000 29.17764 432 GLU A C 1
ATOM 3350 O O . GLU A 1 434 ? 18.02170 1.85482 -18.05510 1.000 28.33414 432 GLU A O 1
ATOM 3356 N N . SER A 1 435 ? 18.38075 0.28688 -19.63369 1.000 29.05613 433 SER A N 1
ATOM 3357 C CA . SER A 1 435 ? 17.10892 -0.38018 -19.36661 1.000 30.65739 433 SER A CA 1
ATOM 3358 C C . SER A 1 435 ? 17.03573 -0.93866 -17.95354 1.000 26.14577 433 SER A C 1
ATOM 3359 O O . SER A 1 435 ? 15.93316 -1.18697 -17.45971 1.000 28.23159 433 SER A O 1
ATOM 3362 N N . PHE A 1 436 ? 18.17775 -1.14536 -17.29800 1.000 28.10810 434 PHE A N 1
ATOM 3363 C CA . PHE A 1 436 ? 18.16527 -1.60476 -15.91328 1.000 27.65758 434 PHE A CA 1
ATOM 3364 C C . PHE A 1 436 ? 17.43141 -0.63361 -14.98744 1.000 29.92432 434 PHE A C 1
ATOM 3365 O O . PHE A 1 436 ? 16.90307 -1.06060 -13.95030 1.000 29.07103 434 PHE A O 1
ATOM 3373 N N . ASN A 1 437 ? 17.37828 0.67586 -15.32482 1.000 26.84858 435 ASN A N 1
ATOM 3374 C CA . ASN A 1 437 ? 16.58514 1.60316 -14.51731 1.000 28.39692 435 ASN A CA 1
ATOM 3375 C C . ASN A 1 437 ? 15.12009 1.20234 -14.48895 1.000 32.17953 435 ASN A C 1
ATOM 3376 O O . ASN A 1 437 ? 14.41568 1.50451 -13.52309 1.000 37.93286 435 ASN A O 1
ATOM 3381 N N . ASP A 1 438 ? 14.63002 0.57345 -15.55449 1.000 31.02534 436 ASP A N 1
ATOM 3382 C CA . ASP A 1 438 ? 13.24144 0.12963 -15.60602 1.000 28.30033 436 ASP A CA 1
ATOM 3383 C C . ASP A 1 438 ? 13.08225 -1.35105 -15.26121 1.000 28.32455 436 ASP A C 1
ATOM 3384 O O . ASP A 1 438 ? 12.11304 -1.71748 -14.59119 1.000 31.30059 436 ASP A O 1
ATOM 3389 N N . LEU A 1 439 ? 14.01466 -2.18843 -15.71951 1.000 27.26040 437 LEU A N 1
ATOM 3390 C CA . LEU A 1 439 ? 13.96007 -3.62547 -15.44151 1.000 27.22643 437 LEU A CA 1
ATOM 3391 C C . LEU A 1 439 ? 13.93496 -3.89928 -13.93857 1.000 32.15854 437 LEU A C 1
ATOM 3392 O O . LEU A 1 439 ? 13.23347 -4.81007 -13.46967 1.000 30.52148 437 LEU A O 1
ATOM 3397 N N . PHE A 1 440 ? 14.67577 -3.10755 -13.15818 1.000 30.64692 438 PHE A N 1
ATOM 3398 C CA . PHE A 1 440 ? 14.76140 -3.31714 -11.71517 1.000 33.12797 438 PHE A CA 1
ATOM 3399 C C . PHE A 1 440 ? 13.86801 -2.36247 -10.92848 1.000 30.16612 438 PHE A C 1
ATOM 3400 O O . PHE A 1 440 ? 13.99414 -2.27455 -9.70243 1.000 32.06533 438 PHE A O 1
ATOM 3408 N N . ASN A 1 441 ? 12.93823 -1.67736 -11.59614 1.000 29.87071 439 ASN A N 1
ATOM 3409 C CA . ASN A 1 441 ? 12.03797 -0.72653 -10.93539 1.000 29.29809 439 ASN A CA 1
ATOM 3410 C C . ASN A 1 441 ? 10.73855 -1.43840 -10.57532 1.000 39.44091 439 ASN A C 1
ATOM 3411 O O . ASN A 1 441 ? 9.74024 -1.39186 -11.29438 1.000 40.25469 439 ASN A O 1
ATOM 3416 N N . PHE A 1 442 ? 10.74950 -2.11025 -9.43228 1.000 36.10044 440 PHE A N 1
ATOM 3417 C CA . PHE A 1 442 ? 9.57792 -2.87432 -9.03073 1.000 37.33243 440 PHE A CA 1
ATOM 3418 C C . PHE A 1 442 ? 9.66882 -3.13665 -7.54431 1.000 41.85331 440 PHE A C 1
ATOM 3419 O O . PHE A 1 442 ? 10.71725 -2.94353 -6.92551 1.000 42.63160 440 PHE A O 1
ATOM 3427 N N . HIS A 1 443 ? 8.55727 -3.61731 -6.99127 1.000 45.03517 441 HIS A N 1
ATOM 3428 C CA . HIS A 1 443 ? 8.40086 -3.86883 -5.57243 1.000 47.72922 441 HIS A CA 1
ATOM 3429 C C . HIS A 1 443 ? 8.13909 -5.35137 -5.34750 1.000 47.36449 441 HIS A C 1
ATOM 3430 O O . HIS A 1 443 ? 7.83617 -6.09456 -6.28611 1.000 41.90195 441 HIS A O 1
ATOM 3437 N N . HIS A 1 444 ? 8.25396 -5.77312 -4.08388 1.000 46.43455 442 HIS A N 1
ATOM 3438 C CA . HIS A 1 444 ? 8.05243 -7.17756 -3.73928 1.000 41.28169 442 HIS A CA 1
ATOM 3439 C C . HIS A 1 444 ? 6.66149 -7.65107 -4.12825 1.000 44.10932 442 HIS A C 1
ATOM 3440 O O . HIS A 1 444 ? 5.68016 -6.91475 -4.01257 1.000 45.82622 442 HIS A O 1
ATOM 3447 N N . HIS A 1 445 ? 6.57952 -8.90044 -4.57692 1.000 44.20674 443 HIS A N 1
ATOM 3448 C CA . HIS A 1 445 ? 5.31320 -9.62090 -4.65918 1.000 49.90408 443 HIS A CA 1
ATOM 3449 C C . HIS A 1 445 ? 5.60150 -10.89110 -3.86035 1.000 52.25888 443 HIS A C 1
ATOM 3450 O O . HIS A 1 445 ? 6.28492 -11.79432 -4.35122 1.000 52.65257 443 HIS A O 1
ATOM 3457 N N . HIS A 1 446 ? 5.13000 -10.95426 -2.62169 1.000 53.02447 444 HIS A N 1
ATOM 3458 C CA . HIS A 1 446 ? 5.54402 -12.03814 -1.74152 1.000 49.20771 444 HIS A CA 1
ATOM 3459 C C . HIS A 1 446 ? 4.84925 -13.35148 -2.08362 1.000 60.80599 444 HIS A C 1
ATOM 3460 O O . HIS A 1 446 ? 3.65166 -13.38920 -2.37764 1.000 58.21466 444 HIS A O 1
ATOM 3467 N N . HIS A 1 447 ? 5.63428 -14.42813 -2.07062 1.000 66.56542 445 HIS A N 1
ATOM 3468 C CA . HIS A 1 447 ? 5.15194 -15.78314 -2.30815 1.000 72.66139 445 HIS A CA 1
ATOM 3469 C C . HIS A 1 447 ? 5.40791 -16.62905 -1.06480 1.000 70.09432 445 HIS A C 1
ATOM 3470 O O . HIS A 1 447 ? 6.47754 -16.53919 -0.45698 1.000 63.85330 445 HIS A O 1
ATOM 3477 N N . GLY B 1 2 ? -1.90274 32.40648 -11.21047 1.000 74.07543 0 GLY B N 1
ATOM 3478 C CA . GLY B 1 2 ? -2.41359 32.19706 -9.87169 1.000 70.12440 0 GLY B CA 1
ATOM 3479 C C . GLY B 1 2 ? -3.85290 31.76284 -9.97966 1.000 81.48955 0 GLY B C 1
ATOM 3480 O O . GLY B 1 2 ? -4.42606 31.21777 -9.03233 1.000 86.33324 0 GLY B O 1
ATOM 3481 N N . MET B 1 3 ? -4.42901 32.00566 -11.16021 1.000 78.72804 1 MET B N 1
ATOM 3482 C CA . MET B 1 3 ? -5.81813 31.63749 -11.40677 1.000 82.93240 1 MET B CA 1
ATOM 3483 C C . MET B 1 3 ? -6.03612 30.14357 -11.17423 1.000 86.50679 1 MET B C 1
ATOM 3484 O O . MET B 1 3 ? -6.79408 29.74564 -10.28175 1.000 89.60866 1 MET B O 1
ATOM 3489 N N . LYS B 1 4 ? -5.36811 29.29540 -11.95517 1.000 77.60574 2 LYS B N 1
ATOM 3490 C CA . LYS B 1 4 ? -5.48161 27.85405 -11.76791 1.000 73.72745 2 LYS B CA 1
ATOM 3491 C C . LYS B 1 4 ? -4.33955 27.36710 -10.88265 1.000 66.38926 2 LYS B C 1
ATOM 3492 O O . LYS B 1 4 ? -3.17423 27.69796 -11.12080 1.000 62.92899 2 LYS B O 1
ATOM 3498 N N . THR B 1 5 ? -4.67887 26.58921 -9.85961 1.000 63.25541 3 THR B N 1
ATOM 3499 C CA . THR B 1 5 ? -3.70892 26.07429 -8.90532 1.000 57.21365 3 THR B CA 1
ATOM 3500 C C . THR B 1 5 ? -3.45944 24.59587 -9.15736 1.000 60.22132 3 THR B C 1
ATOM 3501 O O . THR B 1 5 ? -4.39103 23.83471 -9.43391 1.000 62.08534 3 THR B O 1
ATOM 3505 N N . TYR B 1 6 ? -2.19725 24.20294 -9.05804 1.000 56.26094 4 TYR B N 1
ATOM 3506 C CA . TYR B 1 6 ? -1.76867 22.82507 -9.18791 1.000 51.68151 4 TYR B CA 1
ATOM 3507 C C . TYR B 1 6 ? -1.00400 22.44399 -7.93180 1.000 49.94180 4 TYR B C 1
ATOM 3508 O O . TYR B 1 6 ? -0.67466 23.29288 -7.10123 1.000 53.45824 4 TYR B O 1
ATOM 3517 N N . ASP B 1 7 ? -0.71718 21.15191 -7.78682 1.000 50.22841 5 ASP B N 1
ATOM 3518 C CA . ASP B 1 7 ? 0.17730 20.75634 -6.70820 1.000 47.17454 5 ASP B CA 1
ATOM 3519 C C . ASP B 1 7 ? 1.63150 20.95160 -7.10689 1.000 43.77706 5 ASP B C 1
ATOM 3520 O O . ASP B 1 7 ? 2.47678 21.24081 -6.25336 1.000 49.59130 5 ASP B O 1
ATOM 3525 N N . LEU B 1 8 ? 1.92462 20.84470 -8.39685 1.000 42.41002 6 LEU B N 1
ATOM 3526 C CA . LEU B 1 8 ? 3.28542 20.87110 -8.89932 1.000 40.63854 6 LEU B CA 1
ATOM 3527 C C . LEU B 1 8 ? 3.25722 21.44004 -10.30863 1.000 44.50627 6 LEU B C 1
ATOM 3528 O O . LEU B 1 8 ? 2.38396 21.08425 -11.10378 1.000 45.79899 6 LEU B O 1
ATOM 3533 N N . ILE B 1 9 ? 4.21508 22.31295 -10.61506 1.000 43.68030 7 ILE B N 1
ATOM 3534 C CA . ILE B 1 9 ? 4.40546 22.82693 -11.96484 1.000 39.32802 7 ILE B CA 1
ATOM 3535 C C . ILE B 1 9 ? 5.79544 22.43612 -12.43466 1.000 41.83396 7 ILE B C 1
ATOM 3536 O O . ILE B 1 9 ? 6.78093 22.65319 -11.71911 1.000 42.03539 7 ILE B O 1
ATOM 3541 N N . VAL B 1 10 ? 5.86724 21.85082 -13.62815 1.000 38.95722 8 VAL B N 1
ATOM 3542 C CA . VAL B 1 10 ? 7.11885 21.54892 -14.30792 1.000 37.87067 8 VAL B CA 1
ATOM 3543 C C . VAL B 1 10 ? 7.18348 22.42904 -15.55143 1.000 40.34293 8 VAL B C 1
ATOM 3544 O O . VAL B 1 10 ? 6.28290 22.37920 -16.39680 1.000 42.93931 8 VAL B O 1
ATOM 3548 N N . ILE B 1 11 ? 8.23651 23.22990 -15.66922 1.000 39.71460 9 ILE B N 1
ATOM 3549 C CA . ILE B 1 11 ? 8.44952 24.06225 -16.84707 1.000 35.64432 9 ILE B CA 1
ATOM 3550 C C . ILE B 1 11 ? 9.42037 23.32618 -17.75644 1.000 36.64603 9 ILE B C 1
ATOM 3551 O O . ILE B 1 11 ? 10.61327 23.20390 -17.44917 1.000 36.72308 9 ILE B O 1
ATOM 3556 N N . GLY B 1 12 ? 8.90608 22.83979 -18.88241 1.000 38.13302 10 GLY B N 1
ATOM 3557 C CA . GLY B 1 12 ? 9.70909 22.10005 -19.84056 1.000 37.61741 10 GLY B CA 1
ATOM 3558 C C . GLY B 1 12 ? 9.44714 20.61011 -19.77678 1.000 34.49965 10 GLY B C 1
ATOM 3559 O O . GLY B 1 12 ? 9.43601 20.02198 -18.69167 1.000 35.47617 10 GLY B O 1
ATOM 3560 N N . PHE B 1 13 ? 9.24540 19.99685 -20.94140 1.000 35.14221 11 PHE B N 1
ATOM 3561 C CA . PHE B 1 13 ? 9.02944 18.55135 -21.10297 1.000 34.32200 11 PHE B CA 1
ATOM 3562 C C . PHE B 1 13 ? 10.36016 17.80230 -21.20242 1.000 34.33429 11 PHE B C 1
ATOM 3563 O O . PHE B 1 13 ? 10.57055 16.99308 -22.10439 1.000 36.10729 11 PHE B O 1
ATOM 3571 N N . GLY B 1 14 ? 11.27894 18.07549 -20.27200 1.000 31.36825 12 GLY B N 1
ATOM 3572 C CA . GLY B 1 14 ? 12.59324 17.46966 -20.27968 1.000 32.88220 12 GLY B CA 1
ATOM 3573 C C . GLY B 1 14 ? 12.61225 16.12847 -19.56965 1.000 32.16103 12 GLY B C 1
ATOM 3574 O O . GLY B 1 14 ? 11.58220 15.58777 -19.16692 1.000 35.49040 12 GLY B O 1
ATOM 3575 N N . LYS B 1 15 ? 13.82084 15.59165 -19.40021 1.000 28.66898 13 LYS B N 1
ATOM 3576 C CA . LYS B 1 15 ? 13.95769 14.25628 -18.81804 1.000 29.84241 13 LYS B CA 1
ATOM 3577 C C . LYS B 1 15 ? 13.55428 14.24268 -17.34458 1.000 32.68260 13 LYS B C 1
ATOM 3578 O O . LYS B 1 15 ? 12.63637 13.51303 -16.94210 1.000 34.58557 13 LYS B O 1
ATOM 3584 N N . ALA B 1 16 ? 14.25089 15.02002 -16.51013 1.000 32.54795 14 ALA B N 1
ATOM 3585 C CA . ALA B 1 16 ? 13.85866 15.14150 -15.10688 1.000 32.76257 14 ALA B CA 1
ATOM 3586 C C . ALA B 1 16 ? 12.39074 15.51983 -14.96689 1.000 34.87931 14 ALA B C 1
ATOM 3587 O O . ALA B 1 16 ? 11.67806 14.98296 -14.10292 1.000 35.04092 14 ALA B O 1
ATOM 3589 N N . GLY B 1 17 ? 11.92984 16.45321 -15.80909 1.000 33.70615 15 GLY B N 1
ATOM 3590 C CA . GLY B 1 17 ? 10.58050 16.97705 -15.66588 1.000 34.65066 15 GLY B CA 1
ATOM 3591 C C . GLY B 1 17 ? 9.49052 15.95879 -15.95612 1.000 33.20344 15 GLY B C 1
ATOM 3592 O O . GLY B 1 17 ? 8.53058 15.83967 -15.19690 1.000 37.38851 15 GLY B O 1
ATOM 3593 N N . LYS B 1 18 ? 9.60449 15.22891 -17.06940 1.000 35.22400 16 LYS B N 1
ATOM 3594 C CA . LYS B 1 18 ? 8.54987 14.26836 -17.38943 1.000 36.82970 16 LYS B CA 1
ATOM 3595 C C . LYS B 1 18 ? 8.57492 13.07660 -16.44375 1.000 34.71299 16 LYS B C 1
ATOM 3596 O O . LYS B 1 18 ? 7.52411 12.48357 -16.17885 1.000 37.97166 16 LYS B O 1
ATOM 3602 N N . THR B 1 19 ? 9.75438 12.71616 -15.92960 1.000 35.65741 17 THR B N 1
ATOM 3603 C CA . THR B 1 19 ? 9.85970 11.60899 -14.98159 1.000 31.26817 17 THR B CA 1
ATOM 3604 C C . THR B 1 19 ? 9.27306 11.99969 -13.63159 1.000 37.52168 17 THR B C 1
ATOM 3605 O O . THR B 1 19 ? 8.56816 11.20372 -12.99204 1.000 37.94239 17 THR B O 1
ATOM 3609 N N . LEU B 1 20 ? 9.53863 13.23639 -13.19529 1.000 36.30009 18 LEU B N 1
ATOM 3610 C CA . LEU B 1 20 ? 8.99339 13.72172 -11.92852 1.000 37.49760 18 LEU B CA 1
ATOM 3611 C C . LEU B 1 20 ? 7.48786 13.92713 -12.02009 1.000 36.21793 18 LEU B C 1
ATOM 3612 O O . LEU B 1 20 ? 6.75355 13.62029 -11.07182 1.000 39.66981 18 LEU B O 1
ATOM 3617 N N . ALA B 1 21 ? 7.00907 14.42483 -13.16205 1.000 38.45233 19 ALA B N 1
ATOM 3618 C CA . ALA B 1 21 ? 5.57856 14.66267 -13.32654 1.000 42.82565 19 ALA B CA 1
ATOM 3619 C C . ALA B 1 21 ? 4.79647 13.36095 -13.22325 1.000 36.37981 19 ALA B C 1
ATOM 3620 O O . ALA B 1 21 ? 3.78195 13.28271 -12.52128 1.000 40.23554 19 ALA B O 1
ATOM 3622 N N . LYS B 1 22 ? 5.27091 12.31375 -13.90148 1.000 39.58396 20 LYS B N 1
ATOM 3623 C CA . LYS B 1 22 ? 4.57765 11.03284 -13.82412 1.000 38.94965 20 LYS B CA 1
ATOM 3624 C C . LYS B 1 22 ? 4.61811 10.45466 -12.41119 1.000 40.35505 20 LYS B C 1
ATOM 3625 O O . LYS B 1 22 ? 3.63893 9.85054 -11.95505 1.000 40.60082 20 LYS B O 1
ATOM 3631 N N . TYR B 1 23 ? 5.74025 10.61117 -11.70165 1.000 38.92847 21 TYR B N 1
ATOM 3632 C CA . TYR B 1 23 ? 5.80230 10.10550 -10.33473 1.000 41.67340 21 TYR B CA 1
ATOM 3633 C C . TYR B 1 23 ? 4.83073 10.85535 -9.43476 1.000 46.67264 21 TYR B C 1
ATOM 3634 O O . TYR B 1 23 ? 4.08852 10.24519 -8.65112 1.000 44.07640 21 TYR B O 1
ATOM 3643 N N . ALA B 1 24 ? 4.84174 12.18742 -9.51878 1.000 43.55114 22 ALA B N 1
ATOM 3644 C CA . ALA B 1 24 ? 3.94504 12.97992 -8.68800 1.000 43.83364 22 ALA B CA 1
ATOM 3645 C C . ALA B 1 24 ? 2.49059 12.61631 -8.95115 1.000 44.43383 22 ALA B C 1
ATOM 3646 O O . ALA B 1 24 ? 1.69636 12.49021 -8.01334 1.000 45.37747 22 ALA B O 1
ATOM 3648 N N . ALA B 1 25 ? 2.12471 12.43002 -10.22153 1.000 44.19812 23 ALA B N 1
ATOM 3649 C CA . ALA B 1 25 ? 0.75247 12.04613 -10.53486 1.000 47.87950 23 ALA B CA 1
ATOM 3650 C C . ALA B 1 25 ? 0.39467 10.70964 -9.89835 1.000 49.90183 23 ALA B C 1
ATOM 3651 O O . ALA B 1 25 ? -0.74206 10.51092 -9.45269 1.000 49.26978 23 ALA B O 1
ATOM 3653 N N . SER B 1 26 ? 1.35766 9.78423 -9.83510 1.000 47.06655 24 SER B N 1
ATOM 3654 C CA . SER B 1 26 ? 1.09226 8.47167 -9.25426 1.000 43.84619 24 SER B CA 1
ATOM 3655 C C . SER B 1 26 ? 0.81919 8.54646 -7.75927 1.000 48.49640 24 SER B C 1
ATOM 3656 O O . SER B 1 26 ? 0.25344 7.59781 -7.19694 1.000 48.03760 24 SER B O 1
ATOM 3659 N N . THR B 1 27 ? 1.19033 9.64685 -7.10250 1.000 46.09478 25 THR B N 1
ATOM 3660 C CA . THR B 1 27 ? 0.85435 9.84739 -5.69761 1.000 52.16875 25 THR B CA 1
ATOM 3661 C C . THR B 1 27 ? -0.48637 10.53984 -5.50829 1.000 52.50054 25 THR B C 1
ATOM 3662 O O . THR B 1 27 ? -0.91209 10.73562 -4.36533 1.000 57.31503 25 THR B O 1
ATOM 3666 N N . GLY B 1 28 ? -1.15829 10.91732 -6.58875 1.000 52.46167 26 GLY B N 1
ATOM 3667 C CA . GLY B 1 28 ? -2.40348 11.64709 -6.49596 1.000 55.80172 26 GLY B CA 1
ATOM 3668 C C . GLY B 1 28 ? -2.28755 13.14773 -6.65027 1.000 54.27444 26 GLY B C 1
ATOM 3669 O O . GLY B 1 28 ? -3.29255 13.84841 -6.48292 1.000 59.03504 26 GLY B O 1
ATOM 3670 N N . GLN B 1 29 ? -1.10308 13.66269 -6.95993 1.000 51.71726 27 GLN B N 1
ATOM 3671 C CA . GLN B 1 29 ? -0.92441 15.09851 -7.12654 1.000 55.32899 27 GLN B CA 1
ATOM 3672 C C . GLN B 1 29 ? -1.29665 15.53175 -8.53745 1.000 51.74004 27 GLN B C 1
ATOM 3673 O O . GLN B 1 29 ? -1.06142 14.80824 -9.50842 1.000 52.92789 27 GLN B O 1
ATOM 3679 N N . HIS B 1 30 ? -1.88734 16.71955 -8.64401 1.000 46.56828 28 HIS B N 1
ATOM 3680 C CA . HIS B 1 30 ? -2.23737 17.30264 -9.93259 1.000 51.93906 28 HIS B CA 1
ATOM 3681 C C . HIS B 1 30 ? -1.05624 18.12571 -10.42851 1.000 50.77135 28 HIS B C 1
ATOM 3682 O O . HIS B 1 30 ? -0.59310 19.04225 -9.73613 1.000 47.22819 28 HIS B O 1
ATOM 3689 N N . VAL B 1 31 ? -0.57233 17.79604 -11.62254 1.000 42.15672 29 VAL B N 1
ATOM 3690 C CA . VAL B 1 31 ? 0.67197 18.33624 -12.15066 1.000 45.55089 29 VAL B CA 1
ATOM 3691 C C . VAL B 1 31 ? 0.37836 19.08352 -13.44153 1.000 48.55205 29 VAL B C 1
ATOM 3692 O O . VAL B 1 31 ? -0.42743 18.63394 -14.26223 1.000 46.94722 29 VAL B O 1
ATOM 3696 N N . ALA B 1 32 ? 1.03184 20.22418 -13.61626 1.000 45.36841 30 ALA B N 1
ATOM 3697 C CA . ALA B 1 32 ? 1.04631 20.92721 -14.88764 1.000 44.00812 30 ALA B CA 1
ATOM 3698 C C . ALA B 1 32 ? 2.44473 20.82596 -15.47131 1.000 42.63361 30 ALA B C 1
ATOM 3699 O O . ALA B 1 32 ? 3.43017 21.10877 -14.78097 1.000 44.45217 30 ALA B O 1
ATOM 3701 N N . VAL B 1 33 ? 2.53307 20.37981 -16.72219 1.000 44.54419 31 VAL B N 1
ATOM 3702 C CA . VAL B 1 33 ? 3.78096 20.37879 -17.47222 1.000 41.05358 31 VAL B CA 1
ATOM 3703 C C . VAL B 1 33 ? 3.61460 21.36544 -18.61731 1.000 42.51331 31 VAL B C 1
ATOM 3704 O O . VAL B 1 33 ? 2.75670 21.17481 -19.49015 1.000 41.14624 31 VAL B O 1
ATOM 3708 N N . ILE B 1 34 ? 4.41898 22.42101 -18.60774 1.000 42.64684 32 ILE B N 1
ATOM 3709 C CA . ILE B 1 34 ? 4.33770 23.47685 -19.61177 1.000 37.45803 32 ILE B CA 1
ATOM 3710 C C . ILE B 1 34 ? 5.41492 23.20206 -20.64786 1.000 41.14379 32 ILE B C 1
ATOM 3711 O O . ILE B 1 34 ? 6.59483 23.05736 -20.30446 1.000 43.65450 32 ILE B O 1
ATOM 3716 N N . GLU B 1 35 ? 5.01719 23.11464 -21.91395 1.000 38.02955 33 GLU B N 1
ATOM 3717 C CA . GLU B 1 35 ? 5.95742 22.84179 -22.99131 1.000 33.18194 33 GLU B CA 1
ATOM 3718 C C . GLU B 1 35 ? 5.63521 23.75793 -24.15791 1.000 38.27595 33 GLU B C 1
ATOM 3719 O O . GLU B 1 35 ? 4.48993 23.81284 -24.61127 1.000 43.97436 33 GLU B O 1
ATOM 3725 N N . GLN B 1 36 ? 6.64452 24.47401 -24.63944 1.000 38.71056 34 GLN B N 1
ATOM 3726 C CA . GLN B 1 36 ? 6.40122 25.50274 -25.63929 1.000 39.90504 34 GLN B CA 1
ATOM 3727 C C . GLN B 1 36 ? 6.27568 24.95445 -27.05736 1.000 40.44183 34 GLN B C 1
ATOM 3728 O O . GLN B 1 36 ? 5.75867 25.66527 -27.92772 1.000 43.73914 34 GLN B O 1
ATOM 3734 N N . SER B 1 37 ? 6.70761 23.71564 -27.31955 1.000 36.74485 35 SER B N 1
ATOM 3735 C CA . SER B 1 37 ? 6.63383 23.21377 -28.68669 1.000 40.65723 35 SER B CA 1
ATOM 3736 C C . SER B 1 37 ? 6.15126 21.77034 -28.77084 1.000 38.90366 35 SER B C 1
ATOM 3737 O O . SER B 1 37 ? 6.73213 20.88666 -28.11823 1.000 40.18461 35 SER B O 1
ATOM 3740 N N . PRO B 1 38 ? 5.13366 21.49115 -29.59123 1.000 45.30959 36 PRO B N 1
ATOM 3741 C CA . PRO B 1 38 ? 4.71112 20.09200 -29.78965 1.000 40.14150 36 PRO B CA 1
ATOM 3742 C C . PRO B 1 38 ? 5.77679 19.22693 -30.43597 1.000 38.18513 36 PRO B C 1
ATOM 3743 O O . PRO B 1 38 ? 5.68700 17.99568 -30.36042 1.000 38.80109 36 PRO B O 1
ATOM 3747 N N . LYS B 1 39 ? 6.76969 19.82668 -31.08580 1.000 35.97459 37 LYS B N 1
ATOM 3748 C CA . LYS B 1 39 ? 7.89530 19.08522 -31.62922 1.000 38.03602 37 LYS B CA 1
ATOM 3749 C C . LYS B 1 39 ? 8.87608 18.66425 -30.55136 1.000 38.04604 37 LYS B C 1
ATOM 3750 O O . LYS B 1 39 ? 9.87266 17.99501 -30.85832 1.000 38.12543 37 LYS B O 1
ATOM 3756 N N . MET B 1 40 ? 8.61471 19.02945 -29.29570 1.000 38.96388 38 MET B N 1
ATOM 3757 C CA . MET B 1 40 ? 9.54221 18.76361 -28.21270 1.000 33.20534 38 MET B CA 1
ATOM 3758 C C . MET B 1 40 ? 8.90885 17.89341 -27.12788 1.000 38.05205 38 MET B C 1
ATOM 3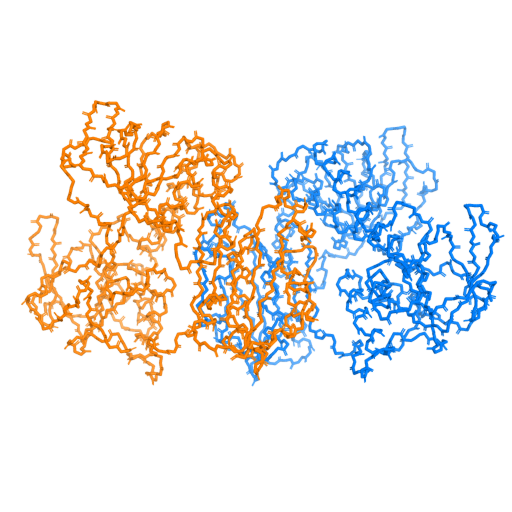759 O O . MET B 1 40 ? 9.44461 17.81360 -26.01810 1.000 37.12978 38 MET B O 1
ATOM 3764 N N . TYR B 1 41 ? 7.77915 17.24056 -27.40893 1.000 34.82432 39 TYR B N 1
ATOM 3765 C CA . TYR B 1 41 ? 7.21821 16.30394 -26.44159 1.000 38.20284 39 TYR B CA 1
ATOM 3766 C C . TYR B 1 41 ? 8.21379 15.17859 -26.19499 1.000 37.24757 39 TYR B C 1
ATOM 3767 O O . TYR B 1 41 ? 8.60925 14.47608 -27.12894 1.000 33.75384 39 TYR B O 1
ATOM 3776 N N . GLY B 1 42 ? 8.62745 15.01718 -24.94068 1.000 34.56746 40 GLY B N 1
ATOM 3777 C CA . GLY B 1 42 ? 9.65262 14.06084 -24.57184 1.000 36.19976 40 GLY B CA 1
ATOM 3778 C C . GLY B 1 42 ? 11.03304 14.66045 -24.42266 1.000 35.08065 40 GLY B C 1
ATOM 3779 O O . GLY B 1 42 ? 11.93550 13.97920 -23.92133 1.000 36.71012 40 GLY B O 1
ATOM 3780 N N . GLY B 1 43 ? 11.22597 15.90990 -24.84884 1.000 32.18226 41 GLY B N 1
ATOM 3781 C CA . GLY B 1 43 ? 12.47562 16.60113 -24.58957 1.000 30.43485 41 GLY B CA 1
ATOM 3782 C C . GLY B 1 43 ? 13.49409 16.51149 -25.70610 1.000 36.54452 41 GLY B C 1
ATOM 3783 O O . GLY B 1 43 ? 13.24209 16.03569 -26.82245 1.000 33.46644 41 GLY B O 1
ATOM 3784 N N . THR B 1 44 ? 14.69217 17.00844 -25.37249 1.000 30.99845 42 THR B N 1
ATOM 3785 C CA . THR B 1 44 ? 15.78131 17.07583 -26.33931 1.000 29.78556 42 THR B CA 1
ATOM 3786 C C . THR B 1 44 ? 16.26089 15.68140 -26.74114 1.000 31.66892 42 THR B C 1
ATOM 3787 O O . THR B 1 44 ? 16.50493 15.42589 -27.92901 1.000 32.40346 42 THR B O 1
ATOM 3791 N N . SER B 1 45 ? 16.38465 14.76096 -25.78148 1.000 28.53420 43 SER B N 1
ATOM 3792 C CA . SER B 1 45 ? 16.87408 13.41634 -26.11123 1.000 32.94220 43 SER B CA 1
ATOM 3793 C C . SER B 1 45 ? 16.01595 12.75469 -27.18382 1.000 31.24198 43 SER B C 1
ATOM 3794 O O . SER B 1 45 ? 16.54242 12.17251 -28.14413 1.000 34.15321 43 SER B O 1
ATOM 3797 N N . ILE B 1 46 ? 14.69314 12.85338 -27.05053 1.000 30.57035 44 ILE B N 1
ATOM 3798 C CA . ILE B 1 46 ? 13.77560 12.19895 -27.98252 1.000 32.45062 44 ILE B CA 1
ATOM 3799 C C . ILE B 1 46 ? 13.80346 12.87486 -29.35611 1.000 36.16307 44 ILE B C 1
ATOM 3800 O O . ILE B 1 46 ? 13.76918 12.20479 -30.39722 1.000 30.71106 44 ILE B O 1
ATOM 3805 N N . ASN B 1 47 ? 13.84607 14.20627 -29.39316 1.000 29.77877 45 ASN B N 1
ATOM 3806 C CA . ASN B 1 47 ? 13.46620 14.91103 -30.60831 1.000 28.71904 45 ASN B CA 1
ATOM 3807 C C . ASN B 1 47 ? 14.62068 15.50968 -31.39440 1.000 31.60864 45 ASN B C 1
ATOM 3808 O O . ASN B 1 47 ? 14.54909 15.54810 -32.62850 1.000 31.85370 45 ASN B O 1
ATOM 3813 N N . ILE B 1 48 ? 15.67814 15.99356 -30.73659 1.000 31.49722 46 ILE B N 1
ATOM 3814 C CA . ILE B 1 48 ? 16.70776 16.76302 -31.43622 1.000 30.16968 46 ILE B CA 1
ATOM 3815 C C . ILE B 1 48 ? 18.09409 16.43816 -30.90397 1.000 30.59943 46 ILE B C 1
ATOM 3816 O O . ILE B 1 48 ? 19.04664 17.19081 -31.13319 1.000 33.24280 46 ILE B O 1
ATOM 3821 N N . GLY B 1 49 ? 18.23051 15.31763 -30.19947 1.000 32.04812 47 GLY B N 1
ATOM 3822 C CA . GLY B 1 49 ? 19.49910 15.02736 -29.56432 1.000 29.99002 47 GLY B CA 1
ATOM 3823 C C . GLY B 1 49 ? 19.87913 13.55806 -29.66842 1.000 27.85672 47 GLY B C 1
ATOM 3824 O O . GLY B 1 49 ? 20.08625 13.03886 -30.77185 1.000 31.07082 47 GLY B O 1
ATOM 3825 N N . CYS B 1 50 ? 19.94547 12.90100 -28.50882 1.000 27.08337 48 CYS B N 1
ATOM 3826 C CA . CYS B 1 50 ? 20.50859 11.54750 -28.39118 1.000 31.89626 48 CYS B CA 1
ATOM 3827 C C . CYS B 1 50 ? 19.85105 10.54949 -29.34080 1.000 33.87001 48 CYS B C 1
ATOM 3828 O O . CYS B 1 50 ? 20.53505 9.76128 -30.00546 1.000 30.62815 48 CYS B O 1
ATOM 3831 N N . ILE B 1 51 ? 18.52397 10.49499 -29.34651 1.000 30.45889 49 ILE B N 1
ATOM 3832 C CA . ILE B 1 51 ? 17.84201 9.42903 -30.07733 1.000 31.67263 49 ILE B CA 1
ATOM 3833 C C . ILE B 1 51 ? 18.00019 9.63225 -31.58287 1.000 32.65899 49 ILE B C 1
ATOM 3834 O O . ILE B 1 51 ? 18.47205 8.70602 -32.26074 1.000 29.96427 49 ILE B O 1
ATOM 3839 N N . PRO B 1 52 ? 17.63992 10.78860 -32.16406 1.000 30.05951 50 PRO B N 1
ATOM 3840 C CA . PRO B 1 52 ? 17.85037 10.93777 -33.61766 1.000 28.93230 50 PRO B CA 1
ATOM 3841 C C . PRO B 1 52 ? 19.30266 10.79806 -34.02170 1.000 32.56907 50 PRO B C 1
ATOM 3842 O O . PRO B 1 52 ? 19.58499 10.12151 -35.02042 1.000 31.74987 50 PRO B O 1
ATOM 3846 N N . SER B 1 53 ? 20.23342 11.40018 -33.26799 1.000 29.69983 51 SER B N 1
ATOM 3847 C CA . SER B 1 53 ? 21.64148 11.34126 -33.65372 1.000 30.88372 51 SER B CA 1
ATOM 3848 C C . SER B 1 53 ? 22.15272 9.90573 -33.66467 1.000 28.18834 51 SER B C 1
ATOM 3849 O O . SER B 1 53 ? 22.81240 9.48460 -34.62154 1.000 29.76362 51 SER B O 1
ATOM 3852 N N . LYS B 1 54 ? 21.86193 9.12677 -32.61088 1.000 30.75123 52 LYS B N 1
ATOM 3853 C CA . LYS B 1 54 ? 22.41394 7.77515 -32.60457 1.000 28.56153 52 LYS B CA 1
ATOM 3854 C C . LYS B 1 54 ? 21.65334 6.83796 -33.53154 1.000 31.20169 52 LYS B C 1
ATOM 3855 O O . LYS B 1 54 ? 22.20912 5.81753 -33.94342 1.000 29.45130 52 LYS B O 1
ATOM 3861 N N . THR B 1 55 ? 20.41295 7.17284 -33.89148 1.000 30.19220 53 THR B N 1
ATOM 3862 C CA . THR B 1 55 ? 19.75415 6.45670 -34.97612 1.000 31.84607 53 THR B CA 1
ATOM 3863 C C . THR B 1 55 ? 20.56480 6.59133 -36.25934 1.000 30.17444 53 THR B C 1
ATOM 3864 O O . THR B 1 55 ? 20.85195 5.59623 -36.93898 1.000 31.10609 53 THR B O 1
ATOM 3868 N N . LEU B 1 56 ? 20.98650 7.82320 -36.57638 1.000 29.67505 54 LEU B N 1
ATOM 3869 C CA . LEU B 1 56 ? 21.79774 8.04765 -37.76856 1.000 29.35499 54 LEU B CA 1
ATOM 3870 C C . LEU B 1 56 ? 23.17475 7.39547 -37.65148 1.000 29.62165 54 LEU B C 1
ATOM 3871 O O . LEU B 1 56 ? 23.70546 6.88056 -38.64335 1.000 31.70795 54 LEU B O 1
ATOM 3876 N N . VAL B 1 57 ? 23.79515 7.45549 -36.46882 1.000 29.22558 55 VAL B N 1
ATOM 3877 C CA . VAL B 1 57 ? 25.05665 6.74276 -36.24664 1.000 28.57125 55 VAL B CA 1
ATOM 3878 C C . VAL B 1 57 ? 24.88491 5.24925 -36.52209 1.000 28.69048 55 VAL B C 1
ATOM 3879 O O . VAL B 1 57 ? 25.65718 4.63683 -37.27224 1.000 31.50358 55 VAL B O 1
ATOM 3883 N N . HIS B 1 58 ? 23.87970 4.64240 -35.88937 1.000 28.02362 56 HIS B N 1
ATOM 3884 C CA . HIS B 1 58 ? 23.63427 3.21052 -36.03186 1.000 25.66041 56 HIS B CA 1
ATOM 3885 C C . HIS B 1 58 ? 23.42994 2.82217 -37.49210 1.000 30.85090 56 HIS B C 1
ATOM 3886 O O . HIS B 1 58 ? 24.07034 1.88781 -37.99918 1.000 33.71522 56 HIS B O 1
ATOM 3893 N N . ASP B 1 59 ? 22.51592 3.50209 -38.17651 1.000 30.93952 57 ASP B N 1
ATOM 3894 C CA . ASP B 1 59 ? 22.18765 3.11671 -39.54714 1.000 32.45997 57 ASP B CA 1
ATOM 3895 C C . ASP B 1 59 ? 23.33886 3.38539 -40.51003 1.000 33.67037 57 ASP B C 1
ATOM 3896 O O . ASP B 1 59 ? 23.50227 2.64849 -41.48849 1.000 32.86395 57 ASP B O 1
ATOM 3901 N N . GLY B 1 60 ? 24.15200 4.40992 -40.24545 1.000 34.26375 58 GLY B N 1
ATOM 3902 C CA . GLY B 1 60 ? 25.31526 4.64975 -41.08481 1.000 36.00314 58 GLY B CA 1
ATOM 3903 C C . GLY B 1 60 ? 26.38060 3.57680 -40.94219 1.000 34.86050 58 GLY B C 1
ATOM 3904 O O . GLY B 1 60 ? 27.07016 3.24102 -41.91532 1.000 36.71928 58 GLY B O 1
ATOM 3905 N N . LEU B 1 61 ? 26.54301 3.02969 -39.73103 1.000 33.15212 59 LEU B N 1
ATOM 3906 C CA . LEU B 1 61 ? 27.48477 1.92945 -39.54525 1.000 34.69529 59 LEU B CA 1
ATOM 3907 C C . LEU B 1 61 ? 27.05189 0.69523 -40.31837 1.000 38.46689 59 LEU B C 1
ATOM 3908 O O . LEU B 1 61 ? 27.88882 -0.14347 -40.67504 1.000 41.51903 59 LEU B O 1
ATOM 3913 N N . GLU B 1 62 ? 25.75210 0.54957 -40.55576 1.000 39.74272 60 GLU B N 1
ATOM 3914 C CA . GLU B 1 62 ? 25.22857 -0.56596 -41.33339 1.000 37.64865 60 GLU B CA 1
ATOM 3915 C C . GLU B 1 62 ? 25.35346 -0.34065 -42.83126 1.000 43.10414 60 GLU B C 1
ATOM 3916 O O . GLU B 1 62 ? 25.00974 -1.24020 -43.60432 1.000 46.55351 60 GLU B O 1
ATOM 3922 N N . GLY B 1 63 ? 25.82424 0.82961 -43.25355 1.000 40.40433 61 GLY B N 1
ATOM 3923 C CA . GLY B 1 63 ? 25.91366 1.13973 -44.66488 1.000 40.41791 61 GLY B CA 1
ATOM 3924 C C . GLY B 1 63 ? 24.61807 1.59304 -45.29328 1.000 43.35002 61 GLY B C 1
ATOM 3925 O O . GLY B 1 63 ? 24.52047 1.62894 -46.52432 1.000 44.02895 61 GLY B O 1
ATOM 3926 N N . LYS B 1 64 ? 23.61502 1.94566 -44.48998 1.000 39.12276 62 LYS B N 1
ATOM 3927 C CA . LYS B 1 64 ? 22.37494 2.46572 -45.04417 1.000 35.04179 62 LYS B CA 1
ATOM 3928 C C . LYS B 1 64 ? 22.59399 3.85634 -45.64307 1.000 40.86160 62 LYS B C 1
ATOM 3929 O O . LYS B 1 64 ? 23.48394 4.60953 -45.23201 1.000 37.52918 62 LYS B O 1
ATOM 3935 N N . SER B 1 65 ? 21.78446 4.18872 -46.64680 1.000 36.21233 63 SER B N 1
ATOM 3936 C CA . SER B 1 65 ? 21.97811 5.45830 -47.32042 1.000 39.90858 63 SER B CA 1
ATOM 3937 C C . SER B 1 65 ? 21.57510 6.62154 -46.42044 1.000 37.51196 63 SER B C 1
ATOM 3938 O O . SER B 1 65 ? 20.87241 6.46527 -45.41559 1.000 33.86223 63 SER B O 1
ATOM 3941 N N . PHE B 1 66 ? 22.03426 7.80276 -46.81501 1.000 35.03100 64 PHE B N 1
ATOM 3942 C CA . PHE B 1 66 ? 21.60677 9.03443 -46.15790 1.000 36.25503 64 PHE B CA 1
ATOM 3943 C C . PHE B 1 66 ? 20.08528 9.14763 -46.14850 1.000 34.78554 64 PHE B C 1
ATOM 3944 O O . PHE B 1 66 ? 19.47348 9.38234 -45.09849 1.000 34.17062 64 PHE B O 1
ATOM 3952 N N . GLU B 1 67 ? 19.45928 8.97344 -47.31792 1.000 34.62002 65 GLU B N 1
ATOM 3953 C CA . GLU B 1 67 ? 18.01100 9.11728 -47.42803 1.000 35.27461 65 GLU B CA 1
ATOM 3954 C C . GLU B 1 67 ? 17.28316 8.10994 -46.54398 1.000 37.87839 65 GLU B C 1
ATOM 3955 O O . GLU B 1 67 ? 16.36948 8.46909 -45.79329 1.000 38.52476 65 GLU B O 1
ATOM 3961 N N . ALA B 1 68 ? 17.65711 6.83317 -46.63855 1.000 34.40578 66 ALA B N 1
ATOM 3962 C CA . ALA B 1 68 ? 16.97867 5.81711 -45.84560 1.000 38.85207 66 ALA B CA 1
ATOM 3963 C C . ALA B 1 68 ? 17.17692 6.05986 -44.35473 1.000 35.75246 66 ALA B C 1
ATOM 3964 O O . ALA B 1 68 ? 16.27025 5.81078 -43.55112 1.000 34.05074 66 ALA B O 1
ATOM 3966 N N . SER B 1 69 ? 18.35819 6.54361 -43.96874 1.000 32.32277 67 SER B N 1
ATOM 3967 C CA . SER B 1 69 ? 18.64739 6.77305 -42.55792 1.000 31.40641 67 SER B CA 1
ATOM 3968 C C . SER B 1 69 ? 17.84341 7.95241 -42.02383 1.000 33.89758 67 SER B C 1
ATOM 3969 O O . SER B 1 69 ? 17.23996 7.86883 -40.94245 1.000 34.34454 67 SER B O 1
ATOM 3972 N N . TYR B 1 70 ? 17.82194 9.06491 -42.77272 1.000 31.19815 68 TYR B N 1
ATOM 3973 C CA . TYR B 1 70 ? 17.03512 10.21694 -42.34044 1.000 31.37699 68 TYR B CA 1
ATOM 3974 C C . TYR B 1 70 ? 15.54572 9.90433 -42.30647 1.000 37.47507 68 TYR B C 1
ATOM 3975 O O . TYR B 1 70 ? 14.84013 10.38433 -41.41307 1.000 33.28167 68 TYR B O 1
ATOM 3984 N N . ASN B 1 71 ? 15.05415 9.08314 -43.24485 1.000 36.24073 69 ASN B N 1
ATOM 3985 C CA . ASN B 1 71 ? 13.64075 8.70813 -43.23457 1.000 36.47974 69 ASN B CA 1
ATOM 3986 C C . ASN B 1 71 ? 13.29391 7.87274 -42.00875 1.000 35.86739 69 ASN B C 1
ATOM 3987 O O . ASN B 1 71 ? 12.25439 8.09260 -41.37337 1.000 32.94177 69 ASN B O 1
ATOM 3992 N N . ARG B 1 72 ? 14.14228 6.89756 -41.66701 1.000 31.49155 70 ARG B N 1
ATOM 3993 C CA . ARG B 1 72 ? 13.86184 6.09426 -40.48362 1.000 33.33557 70 ARG B CA 1
ATOM 3994 C C . ARG B 1 72 ? 14.03004 6.90228 -39.19900 1.000 27.88070 70 ARG B C 1
ATOM 3995 O O . ARG B 1 72 ? 13.30899 6.66378 -38.22028 1.000 32.93146 70 ARG B O 1
ATOM 4003 N N . LYS B 1 73 ? 14.96837 7.85508 -39.18271 1.000 32.38710 71 LYS B N 1
ATOM 4004 C CA . LYS B 1 73 ? 15.09670 8.74819 -38.03654 1.000 33.74560 71 LYS B CA 1
ATOM 4005 C C . LYS B 1 73 ? 13.79578 9.50877 -37.79692 1.000 32.87407 71 LYS B C 1
ATOM 4006 O O . LYS B 1 73 ? 13.35021 9.64454 -36.65198 1.000 30.94549 71 LYS B O 1
ATOM 4012 N N . ASN B 1 74 ? 13.15152 9.98130 -38.86895 1.000 33.55276 72 ASN B N 1
ATOM 4013 C CA . ASN B 1 74 ? 11.89698 10.71033 -38.69132 1.000 34.35208 72 ASN B CA 1
ATOM 4014 C C . ASN B 1 74 ? 10.81554 9.81044 -38.11750 1.000 34.18754 72 ASN B C 1
ATOM 4015 O O . ASN B 1 74 ? 10.03076 10.23828 -37.26327 1.000 35.64831 72 ASN B O 1
ATOM 4020 N N . ASP B 1 75 ? 10.76645 8.55350 -38.56298 1.000 34.86946 73 ASP B N 1
ATOM 4021 C CA . ASP B 1 75 ? 9.78801 7.62157 -38.01005 1.000 33.02114 73 ASP B CA 1
ATOM 4022 C C . ASP B 1 75 ? 10.04896 7.35975 -36.53608 1.000 33.42344 73 ASP B C 1
ATOM 4023 O O . ASP B 1 75 ? 9.10923 7.27914 -35.73366 1.000 39.07220 73 ASP B O 1
ATOM 4028 N N . VAL B 1 76 ? 11.31836 7.19330 -36.16539 1.000 32.76192 74 VAL B N 1
ATOM 4029 C CA . VAL B 1 76 ? 11.65869 6.91678 -34.77344 1.000 37.14289 74 VAL B CA 1
ATOM 4030 C C . VAL B 1 76 ? 11.25635 8.09146 -33.88810 1.000 37.00341 74 VAL B C 1
ATOM 4031 O O . VAL B 1 76 ? 10.62443 7.91176 -32.83624 1.000 33.20831 74 VAL B O 1
ATOM 4035 N N . VAL B 1 77 ? 11.62183 9.30856 -34.30275 1.000 32.66637 75 VAL B N 1
ATOM 4036 C CA . VAL B 1 77 ? 11.33171 10.49143 -33.49296 1.000 31.49434 75 VAL B CA 1
ATOM 4037 C C . VAL B 1 77 ? 9.82941 10.67864 -33.35208 1.000 35.29072 75 VAL B C 1
ATOM 4038 O O . VAL B 1 77 ? 9.31432 10.88702 -32.24639 1.000 37.52580 75 VAL B O 1
ATOM 4042 N N . ASN B 1 78 ? 9.10415 10.59006 -34.46949 1.000 35.06717 76 ASN B N 1
ATOM 4043 C CA . ASN B 1 78 ? 7.65251 10.74880 -34.43256 1.000 35.73842 76 ASN B CA 1
ATOM 4044 C C . ASN B 1 78 ? 6.99991 9.73756 -33.50068 1.000 37.96963 76 ASN B C 1
ATOM 4045 O O . ASN B 1 78 ? 6.09615 10.08744 -32.73210 1.000 39.17457 76 ASN B O 1
ATOM 4050 N N . ALA B 1 79 ? 7.43958 8.47752 -33.55195 1.000 35.74704 77 ALA B N 1
ATOM 4051 C CA . ALA B 1 79 ? 6.83639 7.46164 -32.69322 1.000 38.53314 77 ALA B CA 1
ATOM 4052 C C . ALA B 1 79 ? 7.09784 7.74987 -31.22060 1.000 37.06380 77 ALA B C 1
ATOM 4053 O O . ALA B 1 79 ? 6.18988 7.62744 -30.38864 1.000 36.40581 77 ALA B O 1
ATOM 4055 N N . LEU B 1 80 ? 8.32827 8.12066 -30.87165 1.000 34.55264 78 LEU B N 1
ATOM 4056 C CA . LEU B 1 80 ? 8.65108 8.33025 -29.46303 1.000 34.93540 78 LEU B CA 1
ATOM 4057 C C . LEU B 1 80 ? 8.11510 9.65842 -28.94222 1.000 36.82586 78 LEU B C 1
ATOM 4058 O O . LEU B 1 80 ? 7.76964 9.76397 -27.75994 1.000 37.07552 78 LEU B O 1
ATOM 4063 N N . ASN B 1 81 ? 8.05727 10.67829 -29.79717 1.000 33.11786 79 ASN B N 1
ATOM 4064 C CA . ASN B 1 81 ? 7.38837 11.92250 -29.42945 1.000 40.46202 79 ASN B CA 1
ATOM 4065 C C . ASN B 1 81 ? 5.93407 11.65392 -29.05837 1.000 41.89810 79 ASN B C 1
ATOM 4066 O O . ASN B 1 81 ? 5.46360 12.06668 -27.99192 1.000 38.08137 79 ASN B O 1
ATOM 4071 N N . ASN B 1 82 ? 5.21976 10.92200 -29.91555 1.000 38.59696 80 ASN B N 1
ATOM 4072 C CA . ASN B 1 82 ? 3.81271 10.62333 -29.67504 1.000 40.53424 80 ASN B CA 1
ATOM 4073 C C . ASN B 1 82 ? 3.63157 9.83401 -28.38249 1.000 42.13278 80 ASN B C 1
ATOM 4074 O O . ASN B 1 82 ? 2.74058 10.12703 -27.57477 1.000 43.44183 80 ASN B O 1
ATOM 4079 N N . LYS B 1 83 ? 4.46398 8.81231 -28.17718 1.000 44.09587 81 LYS B N 1
ATOM 4080 C CA . LYS B 1 83 ? 4.29839 7.96734 -27.00142 1.000 43.29124 81 LYS B CA 1
ATOM 4081 C C . LYS B 1 83 ? 4.66110 8.71966 -25.72262 1.000 44.34332 81 LYS B C 1
ATOM 4082 O O . LYS B 1 83 ? 4.03630 8.50224 -24.67731 1.000 44.38965 81 LYS B O 1
ATOM 4088 N N . ASN B 1 84 ? 5.63747 9.62438 -25.78537 1.000 36.62805 82 ASN B N 1
ATOM 4089 C CA . ASN B 1 84 ? 5.93654 10.44970 -24.62256 1.000 40.06851 82 ASN B CA 1
ATOM 4090 C C . ASN B 1 84 ? 4.79573 11.41095 -24.31991 1.000 41.74279 82 ASN B C 1
ATOM 4091 O O . ASN B 1 84 ? 4.40641 11.56382 -23.15488 1.000 36.88594 82 ASN B O 1
ATOM 4096 N N . TYR B 1 85 ? 4.25085 12.06650 -25.35295 1.000 40.10845 83 TYR B N 1
ATOM 4097 C CA . TYR B 1 85 ? 3.12077 12.97008 -25.15255 1.000 36.97031 83 TYR B CA 1
ATOM 4098 C C . TYR B 1 85 ? 1.99194 12.27100 -24.40450 1.000 44.67770 83 TYR B C 1
ATOM 4099 O O . TYR B 1 85 ? 1.50814 12.76669 -23.38247 1.000 42.63044 83 TYR B O 1
ATOM 4108 N N . HIS B 1 86 ? 1.57046 11.10107 -24.89291 1.000 42.51733 84 HIS B N 1
ATOM 4109 C CA . HIS B 1 86 ? 0.38222 10.46791 -24.32728 1.000 45.04901 84 HIS B CA 1
ATOM 4110 C C . HIS B 1 86 ? 0.64421 9.89199 -22.94497 1.000 44.66485 84 HIS B C 1
ATOM 4111 O O . HIS B 1 86 ? -0.28266 9.81183 -22.13147 1.000 43.15170 84 HIS B O 1
ATOM 4118 N N . LEU B 1 87 ? 1.88497 9.49802 -22.65119 1.000 40.82033 85 LEU B N 1
ATOM 4119 C CA . LEU B 1 87 ? 2.17712 8.98078 -21.31649 1.000 38.68606 85 LEU B CA 1
ATOM 4120 C C . LEU B 1 87 ? 1.81339 10.00354 -20.24744 1.000 42.67989 85 LEU B C 1
ATOM 4121 O O . LEU B 1 87 ? 1.28455 9.64612 -19.19009 1.000 44.49844 85 LEU B O 1
ATOM 4126 N N . LEU B 1 88 ? 2.06767 11.28432 -20.51647 1.000 41.18856 86 LEU B N 1
ATOM 4127 C CA . LEU B 1 88 ? 1.69030 12.35469 -19.59523 1.000 40.51125 86 LEU B CA 1
ATOM 4128 C C . LEU B 1 88 ? 0.25573 12.82808 -19.80338 1.000 43.21460 86 LEU B C 1
ATOM 4129 O O . LEU B 1 88 ? -0.51567 12.90037 -18.84235 1.000 46.20958 86 LEU B O 1
ATOM 4134 N N . ALA B 1 89 ? -0.11508 13.15482 -21.04635 1.000 41.27861 87 ALA B N 1
ATOM 4135 C CA . ALA B 1 89 ? -1.40815 13.78887 -21.29837 1.000 44.15723 87 ALA B CA 1
ATOM 4136 C C . ALA B 1 89 ? -2.58368 12.86836 -20.98387 1.000 49.58297 87 ALA B C 1
ATOM 4137 O O . ALA B 1 89 ? -3.62938 13.34616 -20.53188 1.000 51.16259 87 ALA B O 1
ATOM 4139 N N . ASP B 1 90 ? -2.44596 11.55838 -21.21059 1.000 49.08306 88 ASP B N 1
ATOM 4140 C CA . ASP B 1 90 ? -3.54133 10.63698 -20.92056 1.000 50.20699 88 ASP B CA 1
ATOM 4141 C C . ASP B 1 90 ? -3.71153 10.36610 -19.43198 1.000 53.95907 88 ASP B C 1
ATOM 4142 O O . ASP B 1 90 ? -4.69186 9.72039 -19.04585 1.000 54.40138 88 ASP B O 1
ATOM 4147 N N . ASP B 1 91 ? -2.78083 10.82225 -18.60073 1.000 48.36964 89 ASP B N 1
ATOM 4148 C CA . ASP B 1 91 ? -2.88621 10.65513 -17.15845 1.000 51.61468 89 ASP B CA 1
ATOM 4149 C C . ASP B 1 91 ? -3.84280 11.70302 -16.59841 1.000 52.24411 89 ASP B C 1
ATOM 4150 O O . ASP B 1 91 ? -3.70382 12.89595 -16.88247 1.000 55.05456 89 ASP B O 1
ATOM 4155 N N . ASN B 1 92 ? -4.81187 11.25797 -15.79473 1.000 54.03894 90 ASN B N 1
ATOM 4156 C CA . ASN B 1 92 ? -5.83544 12.17491 -15.30521 1.000 52.59657 90 ASN B CA 1
ATOM 4157 C C . ASN B 1 92 ? -5.27424 13.24668 -14.38184 1.000 55.40477 90 ASN B C 1
ATOM 4158 O O . ASN B 1 92 ? -5.91850 14.28487 -14.19866 1.000 56.48745 90 ASN B O 1
ATOM 4163 N N . ASN B 1 93 ? -4.10360 13.02392 -13.79216 1.000 51.98779 91 ASN B N 1
ATOM 4164 C CA . ASN B 1 93 ? -3.52806 13.96780 -12.84764 1.000 54.31060 91 ASN B CA 1
ATOM 4165 C C . ASN B 1 93 ? -2.48459 14.87346 -13.48380 1.000 49.34381 91 ASN B C 1
ATOM 4166 O O . ASN B 1 93 ? -1.80175 15.60780 -12.76298 1.000 55.79127 91 ASN B O 1
ATOM 4171 N N . ILE B 1 94 ? -2.33033 14.83294 -14.80579 1.000 47.17794 92 ILE B N 1
ATOM 4172 C CA . ILE B 1 94 ? -1.34747 15.66219 -15.49558 1.000 43.80481 92 ILE B CA 1
ATOM 4173 C C . ILE B 1 94 ? -2.02869 16.40401 -16.63672 1.000 53.68419 92 ILE B C 1
ATOM 4174 O O . ILE B 1 94 ? -2.75900 15.79841 -17.43388 1.000 47.76419 92 ILE B O 1
ATOM 4179 N N . ASP B 1 95 ? -1.77995 17.71053 -16.71013 1.000 44.54760 93 ASP B N 1
ATOM 4180 C CA . ASP B 1 95 ? -2.14076 18.54598 -17.84951 1.000 48.09611 93 ASP B CA 1
ATOM 4181 C C . ASP B 1 95 ? -0.85872 18.94698 -18.56859 1.000 46.56206 93 ASP B C 1
ATOM 4182 O O . ASP B 1 95 ? 0.03912 19.54043 -17.95757 1.000 49.10477 93 ASP B O 1
ATOM 4187 N N . VAL B 1 96 ? -0.76342 18.61415 -19.85230 1.000 44.84459 94 VAL B N 1
ATOM 4188 C CA . VAL B 1 96 ? 0.32990 19.08586 -20.69319 1.000 39.34947 94 VAL B CA 1
ATOM 4189 C C . VAL B 1 96 ? -0.14845 20.38900 -21.32237 1.000 44.29030 94 VAL B C 1
ATOM 4190 O O . VAL B 1 96 ? -1.05600 20.38728 -22.15914 1.000 45.23637 94 VAL B O 1
ATOM 4194 N N . LEU B 1 97 ? 0.43452 21.50649 -20.89150 1.000 45.13569 95 LEU B N 1
ATOM 4195 C CA . LEU B 1 97 ? -0.01528 22.83575 -21.29530 1.000 43.90287 95 LEU B CA 1
ATOM 4196 C C . LEU B 1 97 ? 0.88766 23.34974 -22.41355 1.000 43.32691 95 LEU B C 1
ATOM 4197 O O . LEU B 1 97 ? 2.10405 23.46909 -22.23021 1.000 45.77206 95 LEU B O 1
ATOM 4202 N N . ASP B 1 98 ? 0.28813 23.65891 -23.56459 1.000 45.29393 96 ASP B N 1
ATOM 4203 C CA . ASP B 1 98 ? 1.04038 24.02946 -24.76723 1.000 45.53523 96 ASP B CA 1
ATOM 4204 C C . ASP B 1 98 ? 1.21887 25.54577 -24.79573 1.000 45.34641 96 ASP B C 1
ATOM 4205 O O . ASP B 1 98 ? 0.50271 26.27817 -25.48226 1.000 49.80578 96 ASP B O 1
ATOM 4210 N N . PHE B 1 99 ? 2.19454 26.02284 -24.02118 1.000 47.49092 97 PHE B N 1
ATOM 4211 C CA . PHE B 1 99 ? 2.49384 27.44859 -23.93622 1.000 45.01752 97 PHE B CA 1
ATOM 4212 C C . PHE B 1 99 ? 3.97766 27.64120 -23.66544 1.000 48.78547 97 PHE B C 1
ATOM 4213 O O . PHE B 1 99 ? 4.69060 26.71159 -23.28704 1.000 44.25332 97 PHE B O 1
ATOM 4221 N N . LYS B 1 100 ? 4.43555 28.87558 -23.84858 1.000 47.23241 98 LYS B N 1
ATOM 4222 C CA . LYS B 1 100 ? 5.74590 29.28002 -23.36014 1.000 46.60821 98 LYS B CA 1
ATOM 4223 C C . LYS B 1 100 ? 5.58072 29.87065 -21.96593 1.000 47.09934 98 LYS B C 1
ATOM 4224 O O . LYS B 1 100 ? 4.73307 30.74412 -21.74991 1.000 48.63591 98 LYS B O 1
ATOM 4230 N N . ALA B 1 101 ? 6.36270 29.36810 -21.01451 1.000 45.68932 99 ALA B N 1
ATOM 4231 C CA . ALA B 1 101 ? 6.24282 29.80516 -19.63446 1.000 44.07265 99 ALA B CA 1
ATOM 4232 C C . ALA B 1 101 ? 7.18569 30.96838 -19.36706 1.000 45.32429 99 ALA B C 1
ATOM 4233 O O . ALA B 1 101 ? 8.31191 31.00592 -19.87433 1.000 48.52268 99 ALA B O 1
ATOM 4235 N N . GLN B 1 102 ? 6.70324 31.92836 -18.58867 1.000 46.37149 100 GLN B N 1
ATOM 4236 C CA . GLN B 1 102 ? 7.52839 32.99955 -18.05679 1.000 48.97928 100 GLN B CA 1
ATOM 4237 C C . GLN B 1 102 ? 6.97798 33.34229 -16.68427 1.000 48.39763 100 GLN B C 1
ATOM 4238 O O . GLN B 1 102 ? 5.75934 33.37731 -16.48934 1.000 48.39102 100 GLN B O 1
ATOM 4244 N N . PHE B 1 103 ? 7.87681 33.55717 -15.72832 1.000 47.33169 101 PHE B N 1
ATOM 4245 C CA . PHE B 1 103 ? 7.45450 33.84375 -14.36484 1.000 46.53399 101 PHE B CA 1
ATOM 4246 C C . PHE B 1 103 ? 6.76707 35.19260 -14.28743 1.000 51.13497 101 PHE B C 1
ATOM 4247 O O . PHE B 1 103 ? 7.25699 36.18326 -14.83825 1.000 55.45178 101 PHE B O 1
ATOM 4255 N N . LYS B 1 104 ? 5.64196 35.23049 -13.57847 1.000 50.44974 102 LYS B N 1
ATOM 4256 C CA . LYS B 1 104 ? 5.03977 36.49282 -13.16217 1.000 49.46493 102 LYS B CA 1
ATOM 4257 C C . LYS B 1 104 ? 5.63367 36.98976 -11.85249 1.000 54.55161 102 LYS B C 1
ATOM 4258 O O . LYS B 1 104 ? 5.80044 38.20305 -11.66915 1.000 54.08461 102 LYS B O 1
ATOM 4264 N N . SER B 1 105 ? 5.97353 36.06720 -10.95659 1.000 53.07640 103 SER B N 1
ATOM 4265 C CA . SER B 1 105 ? 6.51146 36.35799 -9.63519 1.000 55.04428 103 SER B CA 1
ATOM 4266 C C . SER B 1 105 ? 7.21904 35.09820 -9.14200 1.000 48.44019 103 SER B C 1
ATOM 4267 O O . SER B 1 105 ? 7.38833 34.13559 -9.89443 1.000 50.36145 103 SER B O 1
ATOM 4270 N N . ASN B 1 106 ? 7.61314 35.09185 -7.86320 1.000 52.19457 104 ASN B N 1
ATOM 4271 C CA . ASN B 1 106 ? 8.18033 33.88382 -7.26201 1.000 55.65931 104 ASN B CA 1
ATOM 4272 C C . ASN B 1 106 ? 7.16071 32.76365 -7.12697 1.000 56.67894 104 ASN B C 1
ATOM 4273 O O . ASN B 1 106 ? 7.55264 31.61172 -6.91679 1.000 56.83933 104 ASN B O 1
ATOM 4278 N N . THR B 1 107 ? 5.86609 33.06411 -7.22896 1.000 54.03899 105 THR B N 1
ATOM 4279 C CA . THR B 1 107 ? 4.84054 32.06352 -6.97826 1.000 57.77428 105 THR B CA 1
ATOM 4280 C C . THR B 1 107 ? 3.90669 31.81689 -8.15613 1.000 59.60902 105 THR B C 1
ATOM 4281 O O . THR B 1 107 ? 3.06783 30.91182 -8.07444 1.000 59.30566 105 THR B O 1
ATOM 4285 N N . GLU B 1 108 ? 4.04344 32.55818 -9.25700 1.000 54.21951 106 GLU B N 1
ATOM 4286 C CA . GLU B 1 108 ? 3.04940 32.55201 -10.32533 1.000 48.31282 106 GLU B CA 1
ATOM 4287 C C . GLU B 1 108 ? 3.72658 32.50862 -11.68711 1.000 52.78549 106 GLU B C 1
ATOM 4288 O O . GLU B 1 108 ? 4.66586 33.27041 -11.93795 1.000 55.62566 106 GLU B O 1
ATOM 4294 N N . VAL B 1 109 ? 3.24473 31.63042 -12.56822 1.000 53.12818 107 VAL B N 1
ATOM 4295 C CA . VAL B 1 109 ? 3.84986 31.41311 -13.88251 1.000 48.74894 107 VAL B CA 1
ATOM 4296 C C . VAL B 1 109 ? 2.85697 31.84002 -14.95804 1.000 52.16661 107 VAL B C 1
ATOM 4297 O O . VAL B 1 109 ? 1.74358 31.30293 -15.03353 1.000 54.03550 107 VAL B O 1
ATOM 4301 N N . ASN B 1 110 ? 3.26623 32.78508 -15.79911 1.000 49.76937 108 ASN B N 1
ATOM 4302 C CA . ASN B 1 110 ? 2.45391 33.19019 -16.93683 1.000 53.84257 108 ASN B CA 1
ATOM 4303 C C . ASN B 1 110 ? 2.57640 32.17810 -18.07077 1.000 50.10511 108 ASN B C 1
ATOM 4304 O O . ASN B 1 110 ? 3.62924 31.56610 -18.27662 1.000 48.39606 108 ASN B O 1
ATOM 4309 N N . LEU B 1 111 ? 1.49281 32.02893 -18.82835 1.000 51.56277 109 LEU B N 1
ATOM 4310 C CA . LEU B 1 111 ? 1.44451 31.14530 -19.98911 1.000 52.44402 109 LEU B CA 1
ATOM 4311 C C . LEU B 1 111 ? 1.27652 31.99802 -21.23959 1.000 55.65717 109 LEU B C 1
ATOM 4312 O O . LEU B 1 111 ? 0.31532 32.76572 -21.34142 1.000 55.90365 109 LEU B O 1
ATOM 4317 N N . LEU B 1 112 ? 2.19648 31.86053 -22.19061 1.000 52.70857 110 LEU B N 1
ATOM 4318 C CA . LEU B 1 112 ? 2.22548 32.73133 -23.36082 1.000 55.50938 110 LEU B CA 1
ATOM 4319 C C . LEU B 1 112 ? 1.87276 31.94849 -24.61779 1.000 54.85531 110 LEU B C 1
ATOM 4320 O O . LEU B 1 112 ? 2.33132 30.81343 -24.80420 1.000 50.24246 110 LEU B O 1
ATOM 4325 N N . ASP B 1 113 ? 1.06349 32.56134 -25.48344 1.000 59.07172 111 ASP B N 1
ATOM 4326 C CA . ASP B 1 113 ? 0.73915 31.95060 -26.76393 1.000 57.86702 111 ASP B CA 1
ATOM 4327 C C . ASP B 1 113 ? 1.85120 32.23084 -27.77536 1.000 60.78198 111 ASP B C 1
ATOM 4328 O O . ASP B 1 113 ? 2.87958 32.83615 -27.45930 1.000 59.46061 111 ASP B O 1
ATOM 4333 N N . GLN B 1 114 ? 1.63514 31.79716 -29.01952 1.000 59.74508 112 GLN B N 1
ATOM 4334 C CA . GLN B 1 114 ? 2.65959 31.95200 -30.04533 1.000 62.58133 112 GLN B CA 1
ATOM 4335 C C . GLN B 1 114 ? 2.97042 33.41479 -30.35202 1.000 70.47364 112 GLN B C 1
ATOM 4336 O O . GLN B 1 114 ? 4.05628 33.70798 -30.86403 1.000 67.30228 112 GLN B O 1
ATOM 4342 N N . HIS B 1 115 ? 2.05351 34.33840 -30.05347 1.000 65.95275 113 HIS B N 1
ATOM 4343 C CA . HIS B 1 115 ? 2.28775 35.76092 -30.26380 1.000 69.78205 113 HIS B CA 1
ATOM 4344 C C . HIS B 1 115 ? 2.87849 36.44639 -29.03779 1.000 72.77226 113 HIS B C 1
ATOM 4345 O O . HIS B 1 115 ? 2.82044 37.67874 -28.94242 1.000 69.54121 113 HIS B O 1
ATOM 4352 N N . ASP B 1 116 ? 3.42952 35.67431 -28.09653 1.000 61.22426 114 ASP B N 1
ATOM 4353 C CA . ASP B 1 116 ? 4.08489 36.20925 -26.90077 1.000 64.45028 114 ASP B CA 1
ATOM 4354 C C . ASP B 1 116 ? 3.11975 36.98253 -26.00714 1.000 57.45451 114 ASP B C 1
ATOM 4355 O O . ASP B 1 116 ? 3.53337 37.84482 -25.22401 1.000 63.66382 114 ASP B O 1
ATOM 4360 N N . ASP B 1 117 ? 1.82893 36.6718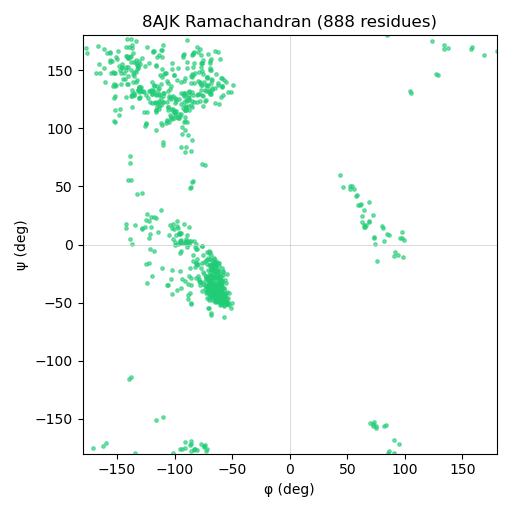4 -26.09464 1.000 60.20262 115 ASP B N 1
ATOM 4361 C CA . ASP B 1 117 ? 0.80402 37.29774 -25.26710 1.000 63.19092 115 ASP B CA 1
ATOM 4362 C C . ASP B 1 117 ? 0.47129 36.40669 -24.07576 1.000 60.89126 115 ASP B C 1
ATOM 4363 O O . ASP B 1 117 ? 0.41805 35.17979 -24.20165 1.000 59.76460 115 ASP B O 1
ATOM 4368 N N . ILE B 1 118 ? 0.24224 37.02671 -22.92222 1.000 58.52507 116 ILE B N 1
ATOM 4369 C CA . ILE B 1 118 ? -0.14961 36.28716 -21.72466 1.000 58.09553 116 ILE B CA 1
ATOM 4370 C C . ILE B 1 118 ? -1.60997 35.87920 -21.87059 1.000 59.82195 116 ILE B C 1
ATOM 4371 O O . ILE B 1 118 ? -2.49317 36.73510 -21.99831 1.000 59.98323 116 ILE B O 1
ATOM 4376 N N . VAL B 1 119 ? -1.86394 34.57284 -21.85326 1.000 60.58104 117 VAL B N 1
ATOM 4377 C CA . VAL B 1 119 ? -3.20101 34.02536 -22.05457 1.000 59.82733 117 VAL B CA 1
ATOM 4378 C C . VAL B 1 119 ? -3.77873 33.60370 -20.70783 1.000 64.39227 117 VAL B C 1
ATOM 4379 O O . VAL B 1 119 ? -4.99674 33.65015 -20.49712 1.000 72.30714 117 VAL B O 1
ATOM 4383 N N . ASP B 1 120 ? -2.91158 33.21129 -19.77803 1.000 58.43092 118 ASP B N 1
ATOM 4384 C CA . ASP B 1 120 ? -3.36951 32.70123 -18.49156 1.000 63.14735 118 ASP B CA 1
ATOM 4385 C C . ASP B 1 120 ? -2.18255 32.65154 -17.53738 1.000 59.03768 118 ASP B C 1
ATOM 4386 O O . ASP B 1 120 ? -1.03474 32.86171 -17.93472 1.000 54.54262 118 ASP B O 1
ATOM 4391 N N . SER B 1 121 ? -2.47428 32.38079 -16.26504 1.000 62.70854 119 SER B N 1
ATOM 4392 C CA . SER B 1 121 ? -1.43636 32.21198 -15.25783 1.000 59.10932 119 SER B CA 1
ATOM 4393 C C . SER B 1 121 ? -1.82387 31.06955 -14.32874 1.000 59.42754 119 SER B C 1
ATOM 4394 O O . SER B 1 121 ? -3.00681 30.77154 -14.14727 1.000 62.57826 119 SER B O 1
ATOM 4397 N N . ILE B 1 122 ? -0.81158 30.41761 -13.75116 1.000 56.84445 120 ILE B N 1
ATOM 4398 C CA . ILE B 1 122 ? -1.01665 29.27297 -12.87145 1.000 54.00009 120 ILE B CA 1
ATOM 4399 C C . ILE B 1 122 ? -0.04015 29.33971 -11.70354 1.000 54.26374 120 ILE B C 1
ATOM 4400 O O . ILE B 1 122 ? 0.98090 30.02975 -11.75085 1.000 52.72900 120 ILE B O 1
ATOM 4405 N N . THR B 1 123 ? -0.37368 28.61115 -10.63653 1.000 50.03066 121 THR B N 1
ATOM 4406 C CA . THR B 1 123 ? 0.45639 28.57150 -9.44209 1.000 48.87757 121 THR B CA 1
ATOM 4407 C C . THR B 1 123 ? 0.46057 27.16346 -8.85663 1.000 50.49616 121 THR B C 1
ATOM 4408 O O . THR B 1 123 ? -0.40312 26.33548 -9.16203 1.000 50.28066 121 THR B O 1
ATOM 4412 N N . ALA B 1 124 ? 1.44898 26.90925 -8.00147 1.000 52.15811 122 ALA B N 1
ATOM 4413 C CA . ALA B 1 124 ? 1.58972 25.64545 -7.28958 1.000 51.38063 122 ALA B CA 1
ATOM 4414 C C . ALA B 1 124 ? 2.59567 25.85083 -6.16381 1.000 54.73749 122 ALA B C 1
ATOM 4415 O O . ALA B 1 124 ? 3.44779 26.74596 -6.24579 1.000 47.37437 122 ALA B O 1
ATOM 4417 N N . PRO B 1 125 ? 2.53039 25.04300 -5.10062 1.000 50.63891 123 PRO B N 1
ATOM 4418 C CA . PRO B 1 125 ? 3.48847 25.23299 -3.99310 1.000 48.08872 123 PRO B CA 1
ATOM 4419 C C . PRO B 1 125 ? 4.93497 24.94293 -4.36741 1.000 47.74317 123 PRO B C 1
ATOM 4420 O O . PRO B 1 125 ? 5.83494 25.45634 -3.69167 1.000 48.68197 123 PRO B O 1
ATOM 4424 N N . HIS B 1 126 ? 5.18944 24.14922 -5.40998 1.000 46.18083 124 HIS B N 1
ATOM 4425 C CA . HIS B 1 126 ? 6.54494 23.89734 -5.87828 1.000 43.85738 124 HIS B CA 1
ATOM 4426 C C . HIS B 1 126 ? 6.58715 23.99544 -7.39189 1.000 42.05667 124 HIS B C 1
ATOM 4427 O O . HIS B 1 126 ? 5.62875 23.62214 -8.07764 1.000 43.75591 124 HIS B O 1
ATOM 4434 N N . ILE B 1 127 ? 7.70533 24.50919 -7.90134 1.000 43.99465 125 ILE B N 1
ATOM 4435 C CA . ILE B 1 127 ? 7.90885 24.73512 -9.32581 1.000 42.40541 125 ILE B CA 1
ATOM 4436 C C . ILE B 1 127 ? 9.26803 24.15980 -9.70426 1.000 37.48479 125 ILE B C 1
ATOM 4437 O O . ILE B 1 127 ? 10.25918 24.37937 -8.99652 1.000 40.70822 125 ILE B O 1
ATOM 4442 N N . ILE B 1 128 ? 9.30422 23.39440 -10.79041 1.000 38.66073 126 ILE B N 1
ATOM 4443 C CA . ILE B 1 128 ? 10.52662 22.78036 -11.29926 1.000 38.03130 126 ILE B CA 1
ATOM 4444 C C . ILE B 1 128 ? 10.85746 23.41936 -12.63980 1.000 35.60381 126 ILE B C 1
ATOM 4445 O O . ILE B 1 128 ? 10.07770 23.30599 -13.59444 1.000 40.41164 126 ILE B O 1
ATOM 4450 N N . ILE B 1 129 ? 12.02338 24.05649 -12.72361 1.000 37.79664 127 ILE B N 1
ATOM 4451 C CA . ILE B 1 129 ? 12.52918 24.60098 -13.98435 1.000 34.94176 127 ILE B CA 1
ATOM 4452 C C . ILE B 1 129 ? 13.35606 23.51767 -14.67299 1.000 38.79652 127 ILE B C 1
ATOM 4453 O O . ILE B 1 129 ? 14.37108 23.06913 -14.12821 1.000 34.91883 127 ILE B O 1
ATOM 4458 N N . ASN B 1 130 ? 12.92858 23.10540 -15.87466 1.000 32.68055 128 ASN B N 1
ATOM 4459 C CA . ASN B 1 130 ? 13.53643 21.99078 -16.62025 1.000 31.88299 128 ASN B CA 1
ATOM 4460 C C . ASN B 1 130 ? 13.59023 22.34993 -18.10654 1.000 36.61092 128 ASN B C 1
ATOM 4461 O O . ASN B 1 130 ? 13.10373 21.62989 -18.97383 1.000 33.45956 128 ASN B O 1
ATOM 4466 N N . THR B 1 131 ? 14.21030 23.49047 -18.41897 1.000 33.65854 129 THR B N 1
ATOM 4467 C CA . THR B 1 131 ? 14.09254 24.08697 -19.74226 1.000 32.58900 129 THR B CA 1
ATOM 4468 C C . THR B 1 131 ? 15.27945 23.81209 -20.65220 1.000 37.46766 129 THR B C 1
ATOM 4469 O O . THR B 1 131 ? 15.29029 24.29599 -21.79132 1.000 36.27349 129 THR B O 1
ATOM 4473 N N . GLY B 1 132 ? 16.26296 23.03997 -20.19426 1.000 33.54879 130 GLY B N 1
ATOM 4474 C CA . GLY B 1 132 ? 17.31563 22.58761 -21.08334 1.000 31.17994 130 GLY B CA 1
ATOM 4475 C C . GLY B 1 132 ? 18.29702 23.68420 -21.47918 1.000 34.88874 130 GLY B C 1
ATOM 4476 O O . GLY B 1 132 ? 18.47440 24.69675 -20.78003 1.000 33.49713 130 GLY B O 1
ATOM 4477 N N . ALA B 1 133 ? 18.93792 23.45105 -22.63127 1.000 32.38623 131 ALA B N 1
ATOM 4478 C CA . ALA B 1 133 ? 19.95027 24.33740 -23.19008 1.000 35.83937 131 ALA B CA 1
ATOM 4479 C C . ALA B 1 133 ? 19.70405 24.49176 -24.68613 1.000 34.58356 131 ALA B C 1
ATOM 4480 O O . ALA B 1 133 ? 18.96087 23.71995 -25.29849 1.000 36.58216 131 ALA B O 1
ATOM 4482 N N . THR B 1 134 ? 20.33899 25.49770 -25.28697 1.000 34.51354 132 THR B N 1
ATOM 4483 C CA . THR B 1 134 ? 20.27546 25.67869 -26.73182 1.000 35.26237 132 THR B CA 1
ATOM 4484 C C . THR B 1 134 ? 21.67317 25.93896 -27.28294 1.000 36.49691 132 THR B C 1
ATOM 4485 O O . THR B 1 134 ? 22.56334 26.43496 -26.58598 1.000 38.02474 132 THR B O 1
ATOM 4489 N N . SER B 1 135 ? 21.83526 25.63296 -28.56607 1.000 35.89989 133 SER B N 1
ATOM 4490 C CA . SER B 1 135 ? 23.12756 25.77960 -29.22490 1.000 38.84677 133 SER B CA 1
ATOM 4491 C C . SER B 1 135 ? 23.64031 27.21543 -29.15247 1.000 39.13908 133 SER B C 1
ATOM 4492 O O . SER B 1 135 ? 22.89377 28.18340 -29.35876 1.000 40.41987 133 SER B O 1
ATOM 4495 N N . VAL B 1 136 ? 24.93104 27.34960 -28.84628 1.000 40.13398 134 VAL B N 1
ATOM 4496 C CA . VAL B 1 136 ? 25.55404 28.67055 -28.81037 1.000 38.23302 134 VAL B CA 1
ATOM 4497 C C . VAL B 1 136 ? 25.71266 29.18648 -30.23510 1.000 34.07855 134 VAL B C 1
ATOM 4498 O O . VAL B 1 136 ? 26.15649 28.45612 -31.13626 1.000 39.56253 134 VAL B O 1
ATOM 4502 N N . ILE B 1 137 ? 25.29654 30.43106 -30.45192 1.000 41.14672 135 ILE B N 1
ATOM 4503 C CA . ILE B 1 137 ? 25.42992 31.11560 -31.73439 1.000 43.66724 135 ILE B CA 1
ATOM 4504 C C . ILE B 1 137 ? 26.63083 32.05242 -31.63214 1.000 39.42706 135 ILE B C 1
ATOM 4505 O O . ILE B 1 137 ? 26.58590 33.00726 -30.84613 1.000 43.04004 135 ILE B O 1
ATOM 4510 N N . PRO B 1 138 ? 27.70067 31.82632 -32.38346 1.000 39.50565 136 PRO B N 1
ATOM 4511 C CA . PRO B 1 138 ? 28.88005 32.68431 -32.26600 1.000 40.20624 136 PRO B CA 1
ATOM 4512 C C . PRO B 1 138 ? 28.65860 34.00972 -32.96904 1.000 37.99796 136 PRO B C 1
ATOM 4513 O O . PRO B 1 138 ? 27.75607 34.16598 -33.78714 1.000 41.18504 136 PRO B O 1
ATOM 4517 N N . ASN B 1 139 ? 29.50573 34.97116 -32.61952 1.000 37.54918 137 ASN B N 1
ATOM 4518 C CA . ASN B 1 139 ? 29.48567 36.29330 -33.23731 1.000 42.60807 137 ASN B CA 1
ATOM 4519 C C . ASN B 1 139 ? 30.49466 36.24049 -34.37150 1.000 41.52343 137 ASN B C 1
ATOM 4520 O O . ASN B 1 139 ? 31.69674 36.40236 -34.17027 1.000 48.25617 137 ASN B O 1
ATOM 4525 N N . ILE B 1 140 ? 30.00506 35.95825 -35.57237 1.000 39.56183 138 ILE B N 1
ATOM 4526 C CA . ILE B 1 140 ? 30.84800 35.80456 -36.75086 1.000 38.24248 138 ILE B CA 1
ATOM 4527 C C . ILE B 1 140 ? 30.26339 36.66046 -37.85385 1.000 34.85512 138 ILE B C 1
ATOM 4528 O O . ILE B 1 140 ? 29.07583 36.53616 -38.16831 1.000 35.93846 138 ILE B O 1
ATOM 4533 N N . LYS B 1 141 ? 31.09477 37.52119 -38.44015 1.000 34.40432 139 LYS B N 1
ATOM 4534 C CA . LYS B 1 141 ? 30.63947 38.38741 -39.51734 1.000 33.20562 139 LYS B CA 1
ATOM 4535 C C . LYS B 1 141 ? 29.99316 37.55738 -40.62026 1.000 32.71191 139 LYS B C 1
ATOM 4536 O O . LYS B 1 141 ? 30.55561 36.55794 -41.05775 1.000 32.52319 139 LYS B O 1
ATOM 4542 N N . GLY B 1 142 ? 28.80206 37.96972 -41.05309 1.000 34.21526 140 GLY B N 1
ATOM 4543 C CA . GLY B 1 142 ? 28.10907 37.30402 -42.12664 1.000 33.16743 140 GLY B CA 1
ATOM 4544 C C . GLY B 1 142 ? 27.17595 36.19330 -41.70276 1.000 34.62836 140 GLY B C 1
ATOM 4545 O O . GLY B 1 142 ? 26.40004 35.70980 -42.53511 1.000 33.57437 140 GLY B O 1
ATOM 4546 N N . LEU B 1 143 ? 27.21864 35.77970 -40.43450 1.000 32.67458 141 LEU B N 1
ATOM 4547 C CA . LEU B 1 143 ? 26.43174 34.63243 -39.99956 1.000 34.53897 141 LEU B CA 1
ATOM 4548 C C . LEU B 1 143 ? 24.93758 34.90361 -40.11013 1.000 37.55407 141 LEU B C 1
ATOM 4549 O O . LEU B 1 143 ? 24.16689 34.00297 -40.46858 1.000 39.61674 141 LEU B O 1
ATOM 4554 N N . ASP B 1 144 ? 24.50751 36.13808 -39.81199 1.000 39.95108 142 ASP B N 1
ATOM 4555 C CA . ASP B 1 144 ? 23.07556 36.40806 -39.69361 1.000 47.99127 142 ASP B CA 1
ATOM 4556 C C . ASP B 1 144 ? 22.34260 36.26165 -41.02467 1.000 46.99746 142 ASP B C 1
ATOM 4557 O O . ASP B 1 144 ? 21.13723 35.99078 -41.02111 1.000 51.86356 142 ASP B O 1
ATOM 4562 N N . GLN B 1 145 ? 23.03442 36.38276 -42.15739 1.000 37.34624 143 GLN B N 1
ATOM 4563 C CA . GLN B 1 145 ? 22.39039 36.17398 -43.44584 1.000 43.09590 143 GLN B CA 1
ATOM 4564 C C . GLN B 1 145 ? 23.04030 35.06867 -44.28016 1.000 38.37624 143 GLN B C 1
ATOM 4565 O O . GLN B 1 145 ? 22.64314 34.86575 -45.43396 1.000 36.75721 143 GLN B O 1
ATOM 4571 N N . ALA B 1 146 ? 23.96891 34.29283 -43.71771 1.000 34.72965 144 ALA B N 1
ATOM 4572 C CA . ALA B 1 146 ? 24.55993 33.19110 -44.47581 1.000 33.89195 144 ALA B CA 1
ATOM 4573 C C . ALA B 1 146 ? 23.57454 32.04025 -44.65619 1.000 30.18175 144 ALA B C 1
ATOM 4574 O O . ALA B 1 146 ? 22.89023 31.62823 -43.71727 1.000 32.61667 144 ALA B O 1
ATOM 4576 N N . LYS B 1 147 ? 23.53604 31.49426 -45.86713 1.000 28.54836 145 LYS B N 1
ATOM 4577 C CA . LYS B 1 147 ? 22.74878 30.30865 -46.17581 1.000 27.84555 145 LYS B CA 1
ATOM 4578 C C . LYS B 1 147 ? 23.51717 29.03296 -45.82907 1.000 31.65890 145 LYS B C 1
ATOM 4579 O O . LYS B 1 147 ? 24.73862 29.03501 -45.67129 1.000 31.14849 145 LYS B O 1
ATOM 4585 N N . HIS B 1 148 ? 22.77413 27.93038 -45.74356 1.000 29.81687 146 HIS B N 1
ATOM 4586 C CA . HIS B 1 148 ? 23.33670 26.58276 -45.55783 1.000 28.02567 146 HIS B CA 1
ATOM 4587 C C . HIS B 1 148 ? 24.11640 26.46550 -44.25253 1.000 30.59449 146 HIS B C 1
ATOM 4588 O O . HIS B 1 148 ? 25.10927 25.73387 -44.18645 1.000 30.48029 146 HIS B O 1
ATOM 4595 N N . VAL B 1 149 ? 23.68469 27.17038 -43.20578 1.000 28.68234 147 VAL B N 1
ATOM 4596 C CA . VAL B 1 149 ? 24.30222 27.08088 -41.88698 1.000 28.44100 147 VAL B CA 1
ATOM 4597 C C . VAL B 1 149 ? 23.28729 26.49933 -40.91413 1.000 30.14808 147 VAL B C 1
ATOM 4598 O O . VAL B 1 149 ? 22.12182 26.91694 -40.88659 1.000 31.76114 147 VAL B O 1
ATOM 4602 N N . PHE B 1 150 ? 23.75149 25.56603 -40.08323 1.000 27.89884 148 PHE B N 1
ATOM 4603 C CA . PHE B 1 150 ? 22.89423 24.75461 -39.24018 1.000 28.94807 148 PHE B CA 1
ATOM 4604 C C . PHE B 1 150 ? 23.48775 24.65721 -37.84968 1.000 31.34499 148 PHE B C 1
ATOM 4605 O O . PHE B 1 150 ? 24.71157 24.65084 -37.68292 1.000 30.22141 148 PHE B O 1
ATOM 4613 N N . ASP B 1 151 ? 22.60815 24.58183 -36.85461 1.000 29.33728 149 ASP B N 1
ATOM 4614 C CA . ASP B 1 151 ? 23.00348 24.01139 -35.58016 1.000 29.70535 149 ASP B CA 1
ATOM 4615 C C . ASP B 1 151 ? 22.64763 22.51495 -35.58148 1.000 30.70552 149 ASP B C 1
ATOM 4616 O O . ASP B 1 151 ? 22.19918 21.94712 -36.58480 1.000 32.07682 149 ASP B O 1
ATOM 4621 N N . SER B 1 152 ? 22.87015 21.85433 -34.45136 1.000 32.53112 150 SER B N 1
ATOM 4622 C CA . SER B 1 152 ? 22.62176 20.41412 -34.40862 1.000 30.10057 150 SER B CA 1
ATOM 4623 C C . SER B 1 152 ? 21.17023 20.09482 -34.75949 1.000 33.12081 150 SER B C 1
ATOM 4624 O O . SER B 1 152 ? 20.89612 19.13729 -35.50109 1.000 34.35955 150 SER B O 1
ATOM 4627 N N . THR B 1 153 ? 20.22780 20.88420 -34.24232 1.000 32.51024 151 THR B N 1
ATOM 4628 C CA . THR B 1 153 ? 18.81771 20.67185 -34.56281 1.000 32.32105 151 THR B CA 1
ATOM 4629 C C . THR B 1 153 ? 18.57163 20.81010 -36.06407 1.000 36.17572 151 THR B C 1
ATOM 4630 O O . THR B 1 153 ? 17.89697 19.97315 -36.67986 1.000 33.82389 151 THR B O 1
ATOM 4634 N N . GLY B 1 154 ? 19.11419 21.86696 -36.66951 1.000 33.63269 152 GLY B N 1
ATOM 4635 C CA . GLY B 1 154 ? 18.92255 22.07291 -38.09875 1.000 33.77384 152 GLY B CA 1
ATOM 4636 C C . GLY B 1 154 ? 19.53279 20.95894 -38.92862 1.000 32.60041 152 GLY B C 1
ATOM 4637 O O . GLY B 1 154 ? 18.93825 20.50224 -39.91024 1.000 33.88048 152 GLY B O 1
ATOM 4638 N N . LEU B 1 155 ? 20.72783 20.50366 -38.54425 1.000 30.24680 153 LEU B N 1
ATOM 4639 C CA . LEU B 1 155 ? 21.39728 19.46129 -39.31697 1.000 30.03996 153 LEU B CA 1
ATOM 4640 C C . LEU B 1 155 ? 20.65864 18.13608 -39.20821 1.000 35.83982 153 LEU B C 1
ATOM 4641 O O . LEU B 1 155 ? 20.60156 17.36582 -40.17858 1.000 34.15043 153 LEU B O 1
ATOM 4646 N N . LEU B 1 156 ? 20.09608 17.84298 -38.03362 1.000 32.40179 154 LEU B N 1
ATOM 4647 C CA . LEU B 1 156 ? 19.32176 16.61716 -37.88575 1.000 31.13950 154 LEU B CA 1
ATOM 4648 C C . LEU B 1 156 ? 18.03053 16.65182 -38.68677 1.000 37.91781 154 LEU B C 1
ATOM 4649 O O . LEU B 1 156 ? 17.36742 15.62010 -38.79859 1.000 36.69210 154 LEU B O 1
ATOM 4654 N N . ASN B 1 157 ? 17.66920 17.80221 -39.25818 1.000 38.28344 155 ASN B N 1
ATOM 4655 C CA . ASN B 1 157 ? 16.48252 17.91777 -40.09451 1.000 40.76695 155 ASN B CA 1
ATOM 4656 C C . ASN B 1 157 ? 16.81833 18.42220 -41.49022 1.000 39.37025 155 ASN B C 1
ATOM 4657 O O . ASN B 1 157 ? 15.93522 18.92749 -42.18864 1.000 42.94191 155 ASN B O 1
ATOM 4662 N N . ILE B 1 158 ? 18.08183 18.29565 -41.90969 1.000 35.43720 156 ILE B N 1
ATOM 4663 C CA . ILE B 1 158 ? 18.49528 18.83113 -43.19947 1.000 35.60379 156 ILE B CA 1
ATOM 4664 C C . ILE B 1 158 ? 17.75200 18.11121 -44.32897 1.000 40.59368 156 ILE B C 1
ATOM 4665 O O . ILE B 1 158 ? 17.40905 16.92553 -44.22626 1.000 40.90258 156 ILE B O 1
ATOM 4670 N N . SER B 1 159 ? 17.46116 18.85052 -45.40241 1.000 39.98612 157 SER B N 1
ATOM 4671 C CA . SER B 1 159 ? 16.63191 18.31827 -46.48166 1.000 41.11364 157 SER B CA 1
ATOM 4672 C C . SER B 1 159 ? 17.43986 17.72730 -47.63259 1.000 44.27063 157 SER B C 1
ATOM 4673 O O . SER B 1 159 ? 16.84454 17.26398 -48.60824 1.000 48.06343 157 SER B O 1
ATOM 4676 N N . TYR B 1 160 ? 18.76796 17.72646 -47.54347 1.000 35.70919 158 TYR B N 1
ATOM 4677 C CA . TYR B 1 160 ? 19.63474 17.18615 -48.58843 1.000 33.67741 158 TYR B CA 1
ATOM 4678 C C . TYR B 1 160 ? 20.89568 16.65444 -47.92685 1.000 37.96761 158 TYR B C 1
ATOM 4679 O O . TYR B 1 160 ? 21.23018 17.03684 -46.80265 1.000 39.40000 158 TYR B O 1
ATOM 4688 N N . GLN B 1 161 ? 21.59750 15.76746 -48.62573 1.000 33.35642 159 GLN B N 1
ATOM 4689 C CA . GLN B 1 161 ? 22.90199 15.33051 -48.14168 1.000 34.91130 159 GLN B CA 1
ATOM 4690 C C . GLN B 1 161 ? 23.97834 16.30645 -48.60297 1.000 34.11166 159 GLN B C 1
ATOM 4691 O O . GLN B 1 161 ? 24.16493 16.48186 -49.81472 1.000 35.08729 159 GLN B O 1
ATOM 4697 N N . PRO B 1 162 ? 24.70382 16.94637 -47.68844 1.000 33.01268 160 PRO B N 1
ATOM 4698 C CA . PRO B 1 162 ? 25.82760 17.80244 -48.10028 1.000 35.16214 160 PRO B CA 1
ATOM 4699 C C . PRO B 1 162 ? 26.96651 16.95413 -48.63824 1.000 34.79921 160 PRO B C 1
ATOM 4700 O O . PRO B 1 162 ? 27.35144 15.95077 -48.03166 1.000 36.79920 160 PRO B O 1
ATOM 4704 N N . LYS B 1 163 ? 27.50591 17.35268 -49.79215 1.000 34.23341 161 LYS B N 1
ATOM 4705 C CA . LYS B 1 163 ? 28.67317 16.62930 -50.28317 1.000 36.45916 161 LYS B CA 1
ATOM 4706 C C . LYS B 1 163 ? 29.88141 16.90876 -49.40453 1.000 35.42552 161 LYS B C 1
ATOM 4707 O O . LYS B 1 163 ? 30.71497 16.01883 -49.19328 1.000 35.44081 161 LYS B O 1
ATOM 4713 N N . HIS B 1 164 ? 29.97579 18.12659 -48.86498 1.000 31.62565 162 HIS B N 1
ATOM 4714 C CA . HIS B 1 164 ? 31.06510 18.50026 -47.97460 1.000 34.13974 162 HIS B CA 1
ATOM 4715 C C . HIS B 1 164 ? 30.47375 19.29117 -46.82398 1.000 34.22058 162 HIS B C 1
ATOM 4716 O O . HIS B 1 164 ? 29.86455 20.34346 -47.03410 1.000 31.68134 162 HIS B O 1
ATOM 4723 N N . LEU B 1 165 ? 30.62401 18.75704 -45.62247 1.000 29.35776 163 LEU B N 1
ATOM 4724 C CA . LEU B 1 165 ? 30.18668 19.40503 -44.39984 1.000 28.14766 163 LEU B CA 1
ATOM 4725 C C . LEU B 1 165 ? 31.40181 19.99512 -43.69569 1.000 33.90258 163 LEU B C 1
ATOM 4726 O O . LEU B 1 165 ? 32.38106 19.28055 -43.44936 1.000 30.71955 163 LEU B O 1
ATOM 4731 N N . VAL B 1 166 ? 31.34785 21.28981 -43.37303 1.000 26.41974 164 VAL B N 1
ATOM 4732 C CA . VAL B 1 166 ? 32.35793 21.90572 -42.51935 1.000 29.60352 164 VAL B CA 1
ATOM 4733 C C . VAL B 1 166 ? 31.75236 22.11066 -41.13980 1.000 26.97186 164 VAL B C 1
ATOM 4734 O O . VAL B 1 166 ? 30.66343 22.68135 -41.00894 1.000 31.87107 164 VAL B O 1
ATOM 4738 N N . ILE B 1 167 ? 32.44195 21.63227 -40.10578 1.000 26.53699 165 ILE B N 1
ATOM 4739 C CA . ILE B 1 167 ? 31.97539 21.76923 -38.73509 1.000 26.68565 165 ILE B CA 1
ATOM 4740 C C . ILE B 1 167 ? 32.81973 22.81735 -38.02925 1.000 29.03728 165 ILE B C 1
ATOM 4741 O O . ILE B 1 167 ? 34.04879 22.68882 -37.95363 1.000 31.64798 165 ILE B O 1
ATOM 4746 N N . VAL B 1 168 ? 32.16423 23.85298 -37.51216 1.000 30.44279 166 VAL B N 1
ATOM 4747 C CA . VAL B 1 168 ? 32.82592 24.83448 -36.66451 1.000 31.91383 166 VAL B CA 1
ATOM 4748 C C . VAL B 1 168 ? 32.67070 24.35026 -35.22875 1.000 30.23688 166 VAL B C 1
ATOM 4749 O O . VAL B 1 168 ? 31.57607 24.41003 -34.66369 1.000 31.45262 166 VAL B O 1
ATOM 4753 N N . GLY B 1 169 ? 33.75711 23.84897 -34.65341 1.000 32.05873 167 GLY B N 1
ATOM 4754 C CA . GLY B 1 169 ? 33.75791 23.30630 -33.30557 1.000 29.95093 167 GLY B CA 1
ATOM 4755 C C . GLY B 1 169 ? 34.37631 21.92172 -33.34442 1.000 33.55343 167 GLY B C 1
ATOM 4756 O O . GLY B 1 169 ? 34.23139 21.17059 -34.31477 1.000 32.09770 167 GLY B O 1
ATOM 4757 N N . GLY B 1 170 ? 35.08327 21.57590 -32.26004 1.000 32.90067 168 GLY B N 1
ATOM 4758 C CA . GLY B 1 170 ? 35.80017 20.31921 -32.20523 1.000 30.58740 168 GLY B CA 1
ATOM 4759 C C . GLY B 1 170 ? 35.48686 19.50379 -30.96564 1.000 33.38559 168 GLY B C 1
ATOM 4760 O O . GLY B 1 170 ? 36.21403 18.55484 -30.64854 1.000 34.29893 168 GLY B O 1
ATOM 4761 N N . GLY B 1 171 ? 34.41777 19.87399 -30.25461 1.000 33.45635 169 GLY B N 1
ATOM 4762 C CA . GLY B 1 171 ? 34.00047 19.16693 -29.06108 1.000 33.26725 169 GLY B CA 1
ATOM 4763 C C . GLY B 1 171 ? 33.33600 17.83399 -29.37504 1.000 33.00798 169 GLY B C 1
ATOM 4764 O O . GLY B 1 171 ? 33.26568 17.37661 -30.51821 1.000 30.98189 169 GLY B O 1
ATOM 4765 N N . TYR B 1 172 ? 32.83152 17.19290 -28.31790 1.000 31.43415 170 TYR B N 1
ATOM 4766 C CA . TYR B 1 172 ? 32.39915 15.79880 -28.46493 1.000 36.74609 170 TYR B CA 1
ATOM 4767 C C . TYR B 1 172 ? 31.22409 15.67087 -29.42999 1.000 32.38243 170 TYR B C 1
ATOM 4768 O O . TYR B 1 172 ? 31.20461 14.77162 -30.27396 1.000 31.21540 170 TYR B O 1
ATOM 4777 N N . ILE B 1 173 ? 30.23192 16.55763 -29.32582 1.000 33.48277 171 ILE B N 1
ATOM 4778 C CA . ILE B 1 173 ? 29.09028 16.49026 -30.23952 1.000 32.11405 171 ILE B CA 1
ATOM 4779 C C . ILE B 1 173 ? 29.53563 16.74398 -31.67270 1.000 32.73295 171 ILE B C 1
ATOM 4780 O O . ILE B 1 173 ? 29.09931 16.05326 -32.60486 1.000 30.44333 171 ILE B O 1
ATOM 4785 N N . ALA B 1 174 ? 30.41709 17.73590 -31.88039 1.000 30.59211 172 ALA B N 1
ATOM 4786 C CA . ALA B 1 174 ? 30.93238 17.98656 -33.22245 1.000 29.38382 172 ALA B CA 1
ATOM 4787 C C . ALA B 1 174 ? 31.58896 16.74131 -33.80558 1.000 30.80443 172 ALA B C 1
ATOM 4788 O O . ALA B 1 174 ? 31.37852 16.41049 -34.98014 1.000 28.58763 172 ALA B O 1
ATOM 4790 N N . LEU B 1 175 ? 32.37889 16.03292 -32.99597 1.000 28.41217 173 LEU B N 1
ATOM 4791 C CA . LEU B 1 175 ? 33.07422 14.85066 -33.51244 1.000 30.15450 173 LEU B CA 1
ATOM 4792 C C . LEU B 1 175 ? 32.11405 13.70084 -33.78742 1.000 28.68111 173 LEU B C 1
ATOM 4793 O O . LEU B 1 175 ? 32.34579 12.90992 -34.72062 1.000 28.01193 173 LEU B O 1
ATOM 4798 N N . GLU B 1 176 ? 31.06707 13.55882 -32.96738 1.000 29.66815 174 GLU B N 1
ATOM 4799 C CA . GLU B 1 176 ? 29.99876 12.61489 -33.28026 1.000 28.42671 174 GLU B CA 1
ATOM 4800 C C . GLU B 1 176 ? 29.38963 12.89293 -34.64928 1.000 28.57368 174 GLU B C 1
ATOM 4801 O O . GLU B 1 176 ? 29.23723 11.97972 -35.46490 1.000 28.43823 174 GLU B O 1
ATOM 4807 N N . PHE B 1 177 ? 29.04800 14.15764 -34.93250 1.000 27.32397 175 PHE B N 1
ATOM 4808 C CA . PHE B 1 177 ? 28.49738 14.47998 -36.24647 1.000 27.12991 175 PHE B CA 1
ATOM 4809 C C . PHE B 1 177 ? 29.50978 14.22270 -37.35088 1.000 26.69832 175 PHE B C 1
ATOM 4810 O O . PHE B 1 177 ? 29.12268 13.86585 -38.46942 1.000 29.68484 175 PHE B O 1
ATOM 4818 N N . ALA B 1 178 ? 30.80288 14.41483 -37.07458 1.000 30.09625 176 ALA B N 1
ATOM 4819 C CA . ALA B 1 178 ? 31.79845 14.19728 -38.11727 1.000 28.66332 176 ALA B CA 1
ATOM 4820 C C . ALA B 1 178 ? 31.83606 12.72874 -38.53606 1.000 28.44292 176 ALA B C 1
ATOM 4821 O O . ALA B 1 178 ? 31.76728 12.41934 -39.72525 1.000 28.80202 176 ALA B O 1
ATOM 4823 N N . SER B 1 179 ? 31.92404 11.80720 -37.56481 1.000 29.74873 177 SER B N 1
ATOM 4824 C CA . SER B 1 179 ? 31.90849 10.38497 -37.89174 1.000 29.73622 177 SER B CA 1
ATOM 4825 C C . SER B 1 179 ? 30.57800 9.97861 -38.51602 1.000 27.00233 177 SER B C 1
ATOM 4826 O O . SER B 1 179 ? 30.53347 9.17305 -39.45071 1.000 28.03641 177 SER B O 1
ATOM 4829 N N . MET B 1 180 ? 29.47856 10.51071 -37.97714 1.000 29.59813 178 MET B N 1
ATOM 4830 C CA . MET B 1 180 ? 28.14460 10.22764 -38.49604 1.000 29.02860 178 MET B CA 1
ATOM 4831 C C . MET B 1 180 ? 28.04230 10.53681 -39.97928 1.000 27.74710 178 MET B C 1
ATOM 4832 O O . MET B 1 180 ? 27.56256 9.71124 -40.76791 1.000 29.04772 178 MET B O 1
ATOM 4837 N N . PHE B 1 181 ? 28.46092 11.73986 -40.37768 1.000 28.96199 179 PHE B N 1
ATOM 4838 C CA . PHE B 1 181 ? 28.29346 12.12064 -41.77297 1.000 27.25904 179 PHE B CA 1
ATOM 4839 C C . PHE B 1 181 ? 29.32976 11.47923 -42.67179 1.000 28.11782 179 PHE B C 1
ATOM 4840 O O . PHE B 1 181 ? 29.01571 11.13426 -43.81698 1.000 30.16810 179 PHE B O 1
ATOM 4848 N N . ALA B 1 182 ? 30.55529 11.29221 -42.18010 1.000 29.39418 180 ALA B N 1
ATOM 4849 C CA . ALA B 1 182 ? 31.51436 10.49891 -42.94095 1.000 31.19745 180 ALA B CA 1
ATOM 4850 C C . ALA B 1 182 ? 30.97676 9.09748 -43.23071 1.000 28.37362 180 ALA B C 1
ATOM 4851 O O . ALA B 1 182 ? 31.11931 8.59372 -44.35183 1.000 31.90678 180 ALA B O 1
ATOM 4853 N N . ASN B 1 183 ? 30.34117 8.45361 -42.24501 1.000 29.88572 181 ASN B N 1
ATOM 4854 C CA . ASN B 1 183 ? 29.85669 7.10224 -42.48355 1.000 30.27919 181 ASN B CA 1
ATOM 4855 C C . ASN B 1 183 ? 28.65058 7.06587 -43.41045 1.000 34.64885 181 ASN B C 1
ATOM 4856 O O . ASN B 1 183 ? 28.30925 5.98680 -43.90971 1.000 36.82797 181 ASN B O 1
ATOM 4861 N N . LEU B 1 184 ? 28.01677 8.20682 -43.66357 1.000 33.39680 182 LEU B N 1
ATOM 4862 C CA . LEU B 1 184 ? 26.93632 8.31441 -44.63216 1.000 30.73697 182 LEU B CA 1
ATOM 4863 C C . LEU B 1 184 ? 27.41559 8.78266 -46.00845 1.000 32.65151 182 LEU B C 1
ATOM 4864 O O . LEU B 1 184 ? 26.58239 8.96706 -46.90250 1.000 36.67470 182 LEU B O 1
ATOM 4869 N N . GLY B 1 185 ? 28.72316 8.97139 -46.20038 1.000 32.89458 183 GLY B N 1
ATOM 4870 C CA . GLY B 1 185 ? 29.28172 9.31974 -47.49559 1.000 35.10808 183 GLY B CA 1
ATOM 4871 C C . GLY B 1 185 ? 29.56113 10.79721 -47.74875 1.000 33.16966 183 GLY B C 1
ATOM 4872 O O . GLY B 1 185 ? 29.83540 11.16615 -48.90229 1.000 33.65950 183 GLY B O 1
ATOM 4873 N N . SER B 1 186 ? 29.49219 11.64988 -46.72904 1.000 31.23723 184 SER B N 1
ATOM 4874 C CA . SER B 1 186 ? 29.83878 13.06735 -46.87737 1.000 29.06741 184 SER B CA 1
ATOM 4875 C C . SER B 1 186 ? 31.31273 13.27591 -46.56314 1.000 32.37251 184 SER B C 1
ATOM 4876 O O . SER B 1 186 ? 31.86795 12.61323 -45.68117 1.000 33.48171 184 SER B O 1
ATOM 4879 N N . LYS B 1 187 ? 31.94693 14.18677 -47.30290 1.000 31.09918 185 LYS B N 1
ATOM 4880 C CA . LYS B 1 187 ? 33.24156 14.70738 -46.89141 1.000 30.38652 185 LYS B CA 1
ATOM 4881 C C . LYS B 1 187 ? 33.03477 15.64822 -45.70671 1.000 32.62565 185 LYS B C 1
ATOM 4882 O O . LYS B 1 187 ? 32.07033 16.41675 -45.68156 1.000 32.89483 185 LYS B O 1
ATOM 4888 N N . VAL B 1 188 ? 33.90524 15.55702 -44.69444 1.000 31.32240 186 VAL B N 1
ATOM 4889 C CA . VAL B 1 188 ? 33.75457 16.33956 -43.46435 1.000 26.63866 186 VAL B CA 1
ATOM 4890 C C . VAL B 1 188 ? 35.08001 17.01247 -43.13383 1.000 31.73287 186 VAL B C 1
ATOM 4891 O O . VAL B 1 188 ? 36.13550 16.37280 -43.18601 1.000 30.92897 186 VAL B O 1
ATOM 4895 N N . THR B 1 189 ? 35.02079 18.30149 -42.77137 1.000 28.85431 187 THR B N 1
ATOM 4896 C CA . THR B 1 189 ? 36.15848 19.04675 -42.25225 1.000 27.40619 187 THR B CA 1
ATOM 4897 C C . THR B 1 189 ? 35.76911 19.57546 -40.87699 1.000 30.47079 187 THR B C 1
ATOM 4898 O O . THR B 1 189 ? 34.68540 20.14130 -40.72608 1.000 33.58236 187 THR B O 1
ATOM 4902 N N . VAL B 1 190 ? 36.63286 19.39475 -39.87666 1.000 28.43184 188 VAL B N 1
ATOM 4903 C CA . VAL B 1 190 ? 36.34629 19.83133 -38.51072 1.000 27.80176 188 VAL B CA 1
ATOM 4904 C C . VAL B 1 190 ? 37.35256 20.90619 -38.12060 1.000 31.05188 188 VAL B C 1
ATOM 4905 O O . VAL B 1 190 ? 38.56530 20.71849 -38.28825 1.000 30.26307 188 VAL B O 1
ATOM 4909 N N . LEU B 1 191 ? 36.84695 22.03482 -37.60181 1.000 29.68362 189 LEU B N 1
ATOM 4910 C CA . LEU B 1 191 ? 37.65897 23.19891 -37.25724 1.000 30.50660 189 LEU B CA 1
ATOM 4911 C C . LEU B 1 191 ? 37.58798 23.42530 -35.75284 1.000 35.53218 189 LEU B C 1
ATOM 4912 O O . LEU B 1 191 ? 36.52707 23.78148 -35.22996 1.000 33.59939 189 LEU B O 1
ATOM 4917 N N . GLU B 1 192 ? 38.71732 23.25334 -35.07046 1.000 35.72032 190 GLU B N 1
ATOM 4918 C CA . GLU B 1 192 ? 38.81825 23.45998 -33.62934 1.000 36.74241 190 GLU B CA 1
ATOM 4919 C C . GLU B 1 192 ? 39.63843 24.71495 -33.34994 1.000 39.60698 190 GLU B C 1
ATOM 4920 O O . GLU B 1 192 ? 40.72799 24.88391 -33.90634 1.000 36.15236 190 GLU B O 1
ATOM 4926 N N . ARG B 1 193 ? 39.10796 25.59860 -32.49359 1.000 42.18839 191 ARG B N 1
ATOM 4927 C CA . ARG B 1 193 ? 39.81170 26.83461 -32.14930 1.000 41.83081 191 ARG B CA 1
ATOM 4928 C C . ARG B 1 193 ? 41.03141 26.56800 -31.27140 1.000 41.15807 191 ARG B C 1
ATOM 4929 O O . ARG B 1 193 ? 42.01042 27.32251 -31.33278 1.000 41.38679 191 ARG B O 1
ATOM 4937 N N . GLY B 1 194 ? 40.98239 25.51085 -30.45144 1.000 42.19721 192 GLY B N 1
ATOM 4938 C CA . GLY B 1 194 ? 42.02295 25.21493 -29.48393 1.000 40.35553 192 GLY B CA 1
ATOM 4939 C C . GLY B 1 194 ? 43.19629 24.46129 -30.08139 1.000 41.95388 192 GLY B C 1
ATOM 4940 O O . GLY B 1 194 ? 43.25952 24.19427 -31.27814 1.000 40.08624 192 GLY B O 1
ATOM 4941 N N . GLU B 1 195 ? 44.14624 24.10252 -29.21193 1.000 42.88023 193 GLU B N 1
ATOM 4942 C CA . GLU B 1 195 ? 45.37821 23.46354 -29.67210 1.000 43.11793 193 GLU B CA 1
ATOM 4943 C C . GLU B 1 195 ? 45.23897 21.98086 -29.96710 1.000 41.96690 193 GLU B C 1
ATOM 4944 O O . GLU B 1 195 ? 46.11762 21.42081 -30.63336 1.000 38.24297 193 GLU B O 1
ATOM 4950 N N . SER B 1 196 ? 44.18884 21.32377 -29.48066 1.000 35.45042 194 SER B N 1
ATOM 4951 C CA . SER B 1 196 ? 44.09035 19.88350 -29.65217 1.000 37.23314 194 SER B CA 1
ATOM 4952 C C . SER B 1 196 ? 42.63487 19.45560 -29.56781 1.000 38.78006 194 SER B C 1
ATOM 4953 O O . SER B 1 196 ? 41.79810 20.13976 -28.97487 1.000 34.98109 194 SER B O 1
ATOM 4956 N N . PHE B 1 197 ? 42.35288 18.29652 -30.16172 1.000 34.09450 195 PHE B N 1
ATOM 4957 C CA . PHE B 1 197 ? 41.05557 17.65060 -30.02784 1.000 37.63045 195 PHE B CA 1
ATOM 4958 C C . PHE B 1 197 ? 41.02472 16.79326 -28.78088 1.000 34.69996 195 PHE B C 1
ATOM 4959 O O . PHE B 1 197 ? 42.03437 16.18968 -28.41023 1.000 35.06676 195 PHE B O 1
ATOM 4967 N N . MET B 1 198 ? 39.85342 16.74513 -28.15024 1.000 32.21667 196 MET B N 1
ATOM 4968 C CA . MET B 1 198 ? 39.62262 15.95992 -26.94595 1.000 34.00798 196 MET B CA 1
ATOM 4969 C C . MET B 1 198 ? 40.73632 16.12875 -25.91109 1.000 39.22488 196 MET B C 1
ATOM 4970 O O . MET B 1 198 ? 41.24892 15.14037 -25.37177 1.000 35.96448 196 MET B O 1
ATOM 4975 N N . PRO B 1 199 ? 41.12053 17.36213 -25.58260 1.000 35.70514 197 PRO B N 1
ATOM 4976 C CA . PRO B 1 199 ? 41.96911 17.53175 -24.41658 1.000 35.14776 197 PRO B CA 1
ATOM 4977 C C . PRO B 1 199 ? 41.16850 17.00514 -23.23565 1.000 36.88338 197 PRO B C 1
ATOM 4978 O O . PRO B 1 199 ? 39.94767 16.85183 -23.31128 1.000 54.79549 197 PRO B O 1
ATOM 4982 N N . ARG B 1 200 ? 41.85646 16.67328 -22.17600 1.000 39.03796 198 ARG B N 1
ATOM 4983 C CA . ARG B 1 200 ? 41.22220 16.01178 -21.03525 1.000 41.11135 198 ARG B CA 1
ATOM 4984 C C . ARG B 1 200 ? 40.91557 14.53994 -21.28099 1.000 39.04236 198 ARG B C 1
ATOM 4985 O O . ARG B 1 200 ? 40.56471 13.85982 -20.32330 1.000 37.31047 198 ARG B O 1
ATOM 4993 N N . GLU B 1 201 ? 40.95655 14.03607 -22.51716 1.000 34.77606 199 GLU B N 1
ATOM 4994 C CA . GLU B 1 201 ? 40.93805 12.57823 -22.63971 1.000 32.65667 199 GLU B CA 1
ATOM 4995 C C . GLU B 1 201 ? 42.37088 12.07243 -22.68822 1.000 38.29831 199 GLU B C 1
ATOM 4996 O O . GLU B 1 201 ? 43.30565 12.82750 -22.96643 1.000 39.35193 199 GLU B O 1
ATOM 5002 N N . ASP B 1 202 ? 42.53181 10.78073 -22.41441 1.000 33.36299 200 ASP B N 1
ATOM 5003 C CA . ASP B 1 202 ? 43.85239 10.16841 -22.39064 1.000 34.15965 200 ASP B CA 1
ATOM 5004 C C . ASP B 1 202 ? 44.52655 10.31160 -23.74937 1.000 39.13230 200 ASP B C 1
ATOM 5005 O O . ASP B 1 202 ? 43.96271 9.93488 -24.78449 1.000 34.72892 200 ASP B O 1
ATOM 5010 N N . GLN B 1 203 ? 45.74825 10.85013 -23.74844 1.000 36.27906 201 GLN B N 1
ATOM 5011 C CA . GLN B 1 203 ? 46.33779 11.25307 -25.02157 1.000 38.02341 201 GLN B CA 1
ATOM 5012 C C . GLN B 1 203 ? 46.76763 10.06250 -25.87624 1.000 38.98669 201 GLN B C 1
ATOM 5013 O O . GLN B 1 203 ? 46.77560 10.17858 -27.10931 1.000 41.17353 201 GLN B O 1
ATOM 5019 N N . ASP B 1 204 ? 47.12338 8.92568 -25.26270 1.000 39.12296 202 ASP B N 1
ATOM 5020 C CA . ASP B 1 204 ? 47.36424 7.71154 -26.04127 1.000 40.92115 202 ASP B CA 1
ATOM 5021 C C . ASP B 1 204 ? 46.10865 7.29689 -26.79802 1.000 42.56168 202 ASP B C 1
ATOM 5022 O O . ASP B 1 204 ? 46.17089 6.93868 -27.98290 1.000 36.04294 202 ASP B O 1
ATOM 5027 N N . VAL B 1 205 ? 44.95539 7.32474 -26.11475 1.000 33.73897 203 VAL B N 1
ATOM 5028 C CA . VAL B 1 205 ? 43.69431 6.95858 -26.75498 1.000 36.19144 203 VAL B CA 1
ATOM 5029 C C . VAL B 1 205 ? 43.33411 7.97094 -27.83547 1.000 34.62337 203 VAL B C 1
ATOM 5030 O O . VAL B 1 205 ? 42.90356 7.60744 -28.93844 1.000 33.24426 203 VAL B O 1
ATOM 5034 N N . VAL B 1 206 ? 43.51435 9.25799 -27.54775 1.000 31.68312 204 VAL B N 1
ATOM 5035 C CA . VAL B 1 206 ? 43.14088 10.27609 -28.51916 1.000 29.15180 204 VAL B CA 1
ATOM 5036 C C . VAL B 1 206 ? 43.92698 10.10587 -29.81202 1.000 32.87154 204 VAL B C 1
ATOM 5037 O O . VAL B 1 206 ? 43.39597 10.31917 -30.90930 1.000 32.03859 204 VAL B O 1
ATOM 5041 N N . ALA B 1 207 ? 45.20126 9.72892 -29.70857 1.000 33.67298 205 ALA B N 1
ATOM 5042 C CA . ALA B 1 207 ? 46.01560 9.58064 -30.91164 1.000 37.76235 205 ALA B CA 1
ATOM 5043 C C . ALA B 1 207 ? 45.44211 8.51652 -31.84408 1.000 34.97055 205 ALA B C 1
ATOM 5044 O O . ALA B 1 207 ? 45.42554 8.70249 -33.06926 1.000 35.45771 205 ALA B O 1
ATOM 5046 N N . TYR B 1 208 ? 44.97733 7.39498 -31.28793 1.000 36.05879 206 TYR B N 1
ATOM 5047 C CA . TYR B 1 208 ? 44.29736 6.40151 -32.11469 1.000 32.44018 206 TYR B CA 1
ATOM 5048 C C . TYR B 1 208 ? 42.98718 6.94716 -32.65887 1.000 33.53100 206 TYR B C 1
ATOM 5049 O O . TYR B 1 208 ? 42.64291 6.69747 -33.81918 1.000 31.49904 206 TYR B O 1
ATOM 5058 N N . GLY B 1 209 ? 42.23531 7.68718 -31.83429 1.000 29.44128 207 GLY B N 1
ATOM 5059 C CA . GLY B 1 209 ? 40.96280 8.19984 -32.30077 1.000 28.87241 207 GLY B CA 1
ATOM 5060 C C . GLY B 1 209 ? 41.13517 9.16142 -33.46218 1.000 29.84805 207 GLY B C 1
ATOM 5061 O O . GLY B 1 209 ? 40.35737 9.14080 -34.42163 1.000 31.48797 207 GLY B O 1
ATOM 5062 N N . ILE B 1 210 ? 42.17209 10.00045 -33.40308 1.000 29.34448 208 ILE B N 1
ATOM 5063 C CA . ILE B 1 210 ? 42.44884 10.90978 -34.52114 1.000 30.58869 208 ILE B CA 1
ATOM 5064 C C . ILE B 1 210 ? 42.80516 10.11583 -35.77077 1.000 33.02689 208 ILE B C 1
ATOM 5065 O O . ILE B 1 210 ? 42.32205 10.39973 -36.87726 1.000 31.79077 208 ILE B O 1
ATOM 5070 N N . THR B 1 211 ? 43.68015 9.12250 -35.61442 1.000 32.17986 209 THR B N 1
ATOM 5071 C CA . THR B 1 211 ? 44.05123 8.28613 -36.74635 1.000 32.94560 209 THR B CA 1
ATOM 5072 C C . THR B 1 211 ? 42.80927 7.67902 -37.38229 1.000 31.57818 209 THR B C 1
ATOM 5073 O O . THR B 1 211 ? 42.62683 7.73348 -38.60288 1.000 31.44374 209 THR B O 1
ATOM 5077 N N . ASP B 1 212 ? 41.91561 7.13469 -36.55742 1.000 30.26485 210 ASP B N 1
ATOM 5078 C CA . ASP B 1 212 ? 40.74616 6.45674 -37.11276 1.000 29.11378 210 ASP B CA 1
ATOM 5079 C C . ASP B 1 212 ? 39.78537 7.44206 -37.77491 1.000 33.67895 210 ASP B C 1
ATOM 5080 O O . ASP B 1 212 ? 39.12564 7.08755 -38.75872 1.000 31.25400 210 ASP B O 1
ATOM 5085 N N . LEU B 1 213 ? 39.69874 8.67924 -37.26287 1.000 29.78194 211 LEU B N 1
ATOM 5086 C CA . LEU B 1 213 ? 38.89690 9.69739 -37.93240 1.000 31.79495 211 LEU B CA 1
ATOM 5087 C C . LEU B 1 213 ? 39.50416 10.06473 -39.27288 1.000 33.67883 211 LEU B C 1
ATOM 5088 O O . LEU B 1 213 ? 38.79547 10.16949 -40.27923 1.000 29.99078 211 LEU B O 1
ATOM 5093 N N . GLU B 1 214 ? 40.81756 10.25276 -39.30352 1.000 29.62672 212 GLU B N 1
ATOM 5094 C CA . GLU B 1 214 ? 41.45527 10.67686 -40.53570 1.000 31.03111 212 GLU B CA 1
ATOM 5095 C C . GLU B 1 214 ? 41.43198 9.57354 -41.57724 1.000 33.38829 212 GLU B C 1
ATOM 5096 O O . GLU B 1 214 ? 41.38878 9.86417 -42.77980 1.000 33.17291 212 GLU B O 1
ATOM 5102 N N . ASN B 1 215 ? 41.42923 8.30768 -41.13979 1.000 32.73654 213 ASN B N 1
ATOM 5103 C CA . ASN B 1 215 ? 41.33008 7.19683 -42.08052 1.000 32.90742 213 ASN B CA 1
ATOM 5104 C C . ASN B 1 215 ? 39.96480 7.12555 -42.74008 1.000 36.59005 213 ASN B C 1
ATOM 5105 O O . ASN B 1 215 ? 39.82355 6.46753 -43.77329 1.000 36.21175 213 ASN B O 1
ATOM 5110 N N . LYS B 1 216 ? 38.96425 7.78609 -42.17094 1.000 31.38975 214 LYS B N 1
ATOM 5111 C CA . LYS B 1 216 ? 37.67893 7.95922 -42.83240 1.000 33.06006 214 LYS B CA 1
ATOM 5112 C C . LYS B 1 216 ? 37.68533 9.09632 -43.84203 1.000 39.06510 214 LYS B C 1
ATOM 5113 O O . LYS B 1 216 ? 36.65012 9.35087 -44.46263 1.000 45.77782 214 LYS B O 1
ATOM 5119 N N . GLY B 1 217 ? 38.80817 9.78307 -44.01460 1.000 35.47852 215 GLY B N 1
ATOM 5120 C CA . GLY B 1 217 ? 38.85536 10.94946 -44.86845 1.000 35.97571 215 GLY B CA 1
ATOM 5121 C C . GLY B 1 217 ? 38.42009 12.23636 -44.20055 1.000 34.28558 215 GLY B C 1
ATOM 5122 O O . GLY B 1 217 ? 38.25963 13.25533 -44.89073 1.000 37.58046 215 GLY B O 1
ATOM 5123 N N . ILE B 1 218 ? 38.22066 12.23085 -42.88770 1.000 30.65254 216 ILE B N 1
ATOM 5124 C CA . ILE B 1 218 ? 37.87454 13.45238 -42.16141 1.000 32.20647 216 ILE B CA 1
ATOM 5125 C C . ILE B 1 218 ? 39.12822 14.30754 -42.00235 1.000 36.24927 216 ILE B C 1
ATOM 5126 O O . ILE B 1 218 ? 40.17320 13.82453 -41.54766 1.000 37.01499 216 ILE B O 1
ATOM 5131 N N . ALA B 1 219 ? 39.03177 15.58362 -42.38174 1.000 34.06658 217 ALA B N 1
ATOM 5132 C CA . ALA B 1 219 ? 40.10107 16.54559 -42.14543 1.000 35.47340 217 ALA B CA 1
ATOM 5133 C C . ALA B 1 219 ? 39.87473 17.24113 -40.80742 1.000 36.49905 217 ALA B C 1
ATOM 5134 O O . ALA B 1 219 ? 38.76593 17.69872 -40.51640 1.000 33.89965 217 ALA B O 1
ATOM 5136 N N . LEU B 1 220 ? 40.91584 17.27829 -39.98117 1.000 32.11092 218 LEU B N 1
ATOM 5137 C CA . LEU B 1 220 ? 40.88351 17.90845 -38.66625 1.000 34.52584 218 LEU B CA 1
ATOM 5138 C C . LEU B 1 220 ? 41.90446 19.03109 -38.60335 1.000 38.17419 218 LEU B C 1
ATOM 5139 O O . LEU B 1 220 ? 43.05459 18.85538 -39.01962 1.000 40.38046 218 LEU B O 1
ATOM 5144 N N . HIS B 1 221 ? 41.47135 20.19586 -38.10927 1.000 30.56123 219 HIS B N 1
ATOM 5145 C CA . HIS B 1 221 ? 42.31990 21.37078 -38.02257 1.000 33.00715 219 HIS B CA 1
ATOM 5146 C C . HIS B 1 221 ? 42.21709 21.97153 -36.62927 1.000 35.75604 219 HIS B C 1
ATOM 5147 O O . HIS B 1 221 ? 41.11507 22.10808 -36.08544 1.000 33.70429 219 HIS B O 1
ATOM 5154 N N . THR B 1 222 ? 43.36360 22.33992 -36.06660 1.000 36.84418 220 THR B N 1
ATOM 5155 C CA . THR B 1 222 ? 43.43142 23.01209 -34.77499 1.000 38.81575 220 THR B CA 1
ATOM 5156 C C . THR B 1 222 ? 43.91501 24.44314 -34.95840 1.000 39.23917 220 THR B C 1
ATOM 5157 O O . THR B 1 222 ? 44.40884 24.83691 -36.02664 1.000 38.98034 220 THR B O 1
ATOM 5161 N N . ASN B 1 223 ? 43.76451 25.22911 -33.88423 1.000 39.33287 221 ASN B N 1
ATOM 5162 C CA . ASN B 1 223 ? 44.19520 26.62955 -33.84943 1.000 37.32782 221 ASN B CA 1
ATOM 5163 C C . ASN B 1 223 ? 43.50080 27.46962 -34.92568 1.000 41.04427 221 ASN B C 1
ATOM 5164 O O . ASN B 1 223 ? 44.07791 28.42337 -35.46665 1.000 37.88614 221 ASN B O 1
ATOM 5169 N N . VAL B 1 224 ? 42.24485 27.13520 -35.21899 1.000 36.98193 222 VAL B N 1
ATOM 5170 C CA . VAL B 1 224 ? 41.47479 27.79794 -36.26615 1.000 37.07931 222 VAL B CA 1
ATOM 5171 C C . VAL B 1 224 ? 40.68587 28.95571 -35.67431 1.000 40.44618 222 VAL B C 1
ATOM 5172 O O . VAL B 1 224 ? 39.83769 28.75824 -34.79678 1.000 40.18025 222 VAL B O 1
ATOM 5176 N N . GLU B 1 225 ? 40.91953 30.14728 -36.20715 1.000 38.35615 223 GLU B N 1
ATOM 5177 C CA . GLU B 1 225 ? 40.18483 31.35596 -35.86566 1.000 40.55270 223 GLU B CA 1
ATOM 5178 C C . GLU B 1 225 ? 39.22757 31.63021 -37.01887 1.000 37.88721 223 GLU B C 1
ATOM 5179 O O . GLU B 1 225 ? 39.67482 31.97470 -38.11257 1.000 43.23327 223 GLU B O 1
ATOM 5185 N N . THR B 1 226 ? 37.92221 31.48573 -36.79172 1.000 36.54699 224 THR B N 1
ATOM 5186 C CA . THR B 1 226 ? 36.94413 31.78676 -37.83708 1.000 34.03376 224 THR B CA 1
ATOM 5187 C C . THR B 1 226 ? 36.55736 33.26220 -37.79834 1.000 38.12276 224 THR B C 1
ATOM 5188 O O . THR B 1 226 ? 36.12498 33.76057 -36.75512 1.000 45.93652 224 THR B O 1
ATOM 5192 N N . THR B 1 227 ? 36.68688 33.95029 -38.94250 1.000 36.19065 225 THR B N 1
ATOM 5193 C CA . THR B 1 227 ? 36.47287 35.39178 -39.00815 1.000 39.46466 225 THR B CA 1
ATOM 5194 C C . THR B 1 227 ? 35.22912 35.82022 -39.77426 1.000 42.77381 225 THR B C 1
ATOM 5195 O O . THR B 1 227 ? 34.78321 36.96062 -39.58993 1.000 39.94789 225 THR B O 1
ATOM 5199 N N . GLU B 1 228 ? 34.68103 34.97115 -40.64462 1.000 32.86142 226 GLU B N 1
ATOM 5200 C CA . GLU B 1 228 ? 33.60446 35.41055 -41.52661 1.000 30.41556 226 GLU B CA 1
ATOM 5201 C C . GLU B 1 228 ? 32.97654 34.19862 -42.20483 1.000 32.27389 226 GLU B C 1
ATOM 5202 O O . GLU B 1 228 ? 33.64444 33.18428 -42.44111 1.000 30.60463 226 GLU B O 1
ATOM 5208 N N . LEU B 1 229 ? 31.67584 34.30307 -42.46848 1.000 30.61300 227 LEU B N 1
ATOM 5209 C CA . LEU B 1 229 ? 30.95035 33.38078 -43.33760 1.000 30.06018 227 LEU B CA 1
ATOM 5210 C C . LEU B 1 229 ? 30.41014 34.16051 -44.52473 1.000 35.17774 227 LEU B C 1
ATOM 5211 O O . LEU B 1 229 ? 29.90071 35.27450 -44.36219 1.000 32.21180 227 LEU B O 1
ATOM 5216 N N . SER B 1 230 ? 30.53885 33.58790 -45.71882 1.000 26.45210 228 SER B N 1
ATOM 5217 C CA . SER B 1 230 ? 29.92238 34.12229 -46.92590 1.000 29.42385 228 SER B CA 1
ATOM 5218 C C . SER B 1 230 ? 29.21180 32.98701 -47.64781 1.000 33.14776 228 SER B C 1
ATOM 5219 O O . SER B 1 230 ? 29.60183 31.82303 -47.52561 1.000 33.93959 228 SER B O 1
ATOM 5222 N N . SER B 1 231 ? 28.16112 33.31415 -48.40180 1.000 31.53182 229 SER B N 1
ATOM 5223 C CA . SER B 1 231 ? 27.42464 32.22047 -49.03473 1.000 33.22073 229 SER B CA 1
ATOM 5224 C C . SER B 1 231 ? 26.87255 32.61201 -50.40266 1.000 32.72900 229 SER B C 1
ATOM 5225 O O . SER B 1 231 ? 26.66154 33.79783 -50.70236 1.000 33.42243 229 SER B O 1
ATOM 5228 N N . ASP B 1 232 ? 26.71049 31.57193 -51.24026 1.000 32.67479 230 ASP B N 1
ATOM 5229 C CA . ASP B 1 232 ? 25.99746 31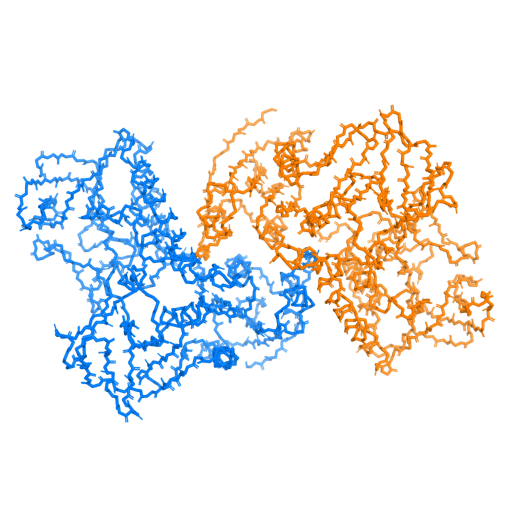.49427 -52.50778 1.000 43.31838 230 ASP B CA 1
ATOM 5230 C C . ASP B 1 232 ? 24.64473 30.82479 -52.30743 1.000 34.29047 230 ASP B C 1
ATOM 5231 O O . ASP B 1 232 ? 24.32463 30.33132 -51.22689 1.000 32.64365 230 ASP B O 1
ATOM 5236 N N . ASN B 1 233 ? 23.90213 30.68288 -53.41362 1.000 31.99590 231 ASN B N 1
ATOM 5237 C CA . ASN B 1 233 ? 22.78404 29.74463 -53.41251 1.000 33.77037 231 ASN B CA 1
ATOM 5238 C C . ASN B 1 233 ? 23.24042 28.30814 -53.22626 1.000 37.25406 231 ASN B C 1
ATOM 5239 O O . ASN B 1 233 ? 22.40068 27.43905 -52.95812 1.000 32.80924 231 ASN B O 1
ATOM 5244 N N . HIS B 1 234 ? 24.53584 28.03050 -53.37274 1.000 32.21127 232 HIS B N 1
ATOM 5245 C CA . HIS B 1 234 ? 24.98979 26.64163 -53.43338 1.000 36.95448 232 HIS B CA 1
ATOM 5246 C C . HIS B 1 234 ? 26.04317 26.28918 -52.39551 1.000 41.41755 232 HIS B C 1
ATOM 5247 O O . HIS B 1 234 ? 26.09236 25.14430 -51.93104 1.000 38.75691 232 HIS B O 1
ATOM 5254 N N . HIS B 1 235 ? 26.89844 27.24337 -52.03688 1.000 31.21812 233 HIS B N 1
ATOM 5255 C CA . HIS B 1 235 ? 28.00653 26.97120 -51.13371 1.000 29.80333 233 HIS B CA 1
ATOM 5256 C C . HIS B 1 235 ? 28.10022 28.06399 -50.09166 1.000 33.15023 233 HIS B C 1
ATOM 5257 O O . HIS B 1 235 ? 27.65960 29.19440 -50.29813 1.000 36.00934 233 HIS B O 1
ATOM 5264 N N . THR B 1 236 ? 28.72503 27.70585 -48.98394 1.000 27.38917 234 THR B N 1
ATOM 5265 C CA . THR B 1 236 ? 29.05265 28.63063 -47.91749 1.000 29.66366 234 THR B CA 1
ATOM 5266 C C . THR B 1 236 ? 30.53419 28.48360 -47.62554 1.000 33.64254 234 THR B C 1
ATOM 5267 O O . THR B 1 236 ? 31.03439 27.36076 -47.51556 1.000 31.36650 234 THR B O 1
ATOM 5271 N N . THR B 1 237 ? 31.24641 29.60312 -47.53531 1.000 30.00886 235 THR B N 1
ATOM 5272 C CA . THR B 1 237 ? 32.66561 29.57012 -47.22161 1.000 32.05435 235 THR B CA 1
ATOM 5273 C C . THR B 1 237 ? 32.89160 30.01618 -45.78545 1.000 29.58532 235 THR B C 1
ATOM 5274 O O . THR B 1 237 ? 32.36398 31.05410 -45.35749 1.000 29.59357 235 THR B O 1
ATOM 5278 N N . VAL B 1 238 ? 33.68362 29.23879 -45.05623 1.000 28.22622 236 VAL B N 1
ATOM 5279 C CA . VAL B 1 238 ? 34.14137 29.58706 -43.71581 1.000 27.72676 236 VAL B CA 1
ATOM 5280 C C . VAL B 1 238 ? 35.53403 30.19740 -43.85822 1.000 34.72961 236 VAL B C 1
ATOM 5281 O O . VAL B 1 238 ? 36.50445 29.50308 -44.19052 1.000 30.18558 236 VAL B O 1
ATOM 5285 N N . HIS B 1 239 ? 35.64222 31.50664 -43.63900 1.000 30.80533 237 HIS B N 1
ATOM 5286 C CA . HIS B 1 239 ? 36.92086 32.18834 -43.74513 1.000 30.52240 237 HIS B CA 1
ATOM 5287 C C . HIS B 1 239 ? 37.62725 32.11509 -42.40148 1.000 30.88127 237 HIS B C 1
ATOM 5288 O O . HIS B 1 239 ? 37.03669 32.45044 -41.37185 1.000 34.07324 237 HIS B O 1
ATOM 5295 N N . THR B 1 240 ? 38.88214 31.66718 -42.40555 1.000 31.35397 238 THR B N 1
ATOM 5296 C CA . THR B 1 240 ? 39.62251 31.49688 -41.16452 1.000 33.14126 238 THR B CA 1
ATOM 5297 C C . THR B 1 240 ? 41.03615 32.01994 -41.33760 1.000 41.82343 238 THR B C 1
ATOM 5298 O O . THR B 1 240 ? 41.47215 32.35806 -42.44438 1.000 46.54335 238 THR B O 1
ATOM 5302 N N . ASN B 1 241 ? 41.75699 32.08055 -40.21551 1.000 42.90186 239 ASN B N 1
ATOM 5303 C CA . ASN B 1 241 ? 43.16343 32.47193 -40.24779 1.000 52.04840 239 ASN B CA 1
ATOM 5304 C C . ASN B 1 241 ? 44.01263 31.43098 -40.95401 1.000 48.07282 239 ASN B C 1
ATOM 5305 O O . ASN B 1 241 ? 45.13995 31.72877 -41.36540 1.000 56.25160 239 ASN B O 1
ATOM 5310 N N . VAL B 1 242 ? 43.49189 30.21984 -41.09111 1.000 55.36712 240 VAL B N 1
ATOM 5311 C CA . VAL B 1 242 ? 44.20829 29.13368 -41.74046 1.000 54.64711 240 VAL B CA 1
ATOM 5312 C C . VAL B 1 242 ? 43.98083 29.15154 -43.24511 1.000 61.04957 240 VAL B C 1
ATOM 5313 O O . VAL B 1 242 ? 44.92468 29.00103 -44.02568 1.000 64.29679 240 VAL B O 1
ATOM 5317 N N . ASP B 1 243 ? 42.74164 29.39442 -43.66218 1.000 55.32589 241 ASP B N 1
ATOM 5318 C CA . ASP B 1 243 ? 42.27421 29.00577 -44.98391 1.000 49.00845 241 ASP B CA 1
ATOM 5319 C C . ASP B 1 243 ? 40.81832 29.42576 -45.12170 1.000 38.65439 241 ASP B C 1
ATOM 5320 O O . ASP B 1 243 ? 40.14958 29.74000 -44.13368 1.000 40.82073 241 ASP B O 1
ATOM 5325 N N . ASN B 1 244 ? 40.33201 29.40258 -46.35913 1.000 37.83105 242 ASN B N 1
ATOM 5326 C CA . ASN B 1 244 ? 38.91002 29.53254 -46.66803 1.000 35.57973 242 ASN B CA 1
ATOM 5327 C C . ASN B 1 244 ? 38.36921 28.14388 -47.00359 1.000 39.73780 242 ASN B C 1
ATOM 5328 O O . ASN B 1 244 ? 38.78525 27.54744 -48.00259 1.000 47.74835 242 ASN B O 1
ATOM 5333 N N . PHE B 1 245 ? 37.43335 27.64316 -46.19235 1.000 33.13209 243 PHE B N 1
ATOM 5334 C CA . PHE B 1 245 ? 36.86614 26.30409 -46.36281 1.000 33.90518 243 PHE B CA 1
ATOM 5335 C C . PHE B 1 245 ? 35.47942 26.41983 -46.99509 1.000 33.34701 243 PHE B C 1
ATOM 5336 O O . PHE B 1 245 ? 34.52568 26.85059 -46.33099 1.000 34.29226 243 PHE B O 1
ATOM 5344 N N . GLU B 1 246 ? 35.35669 25.99805 -48.25353 1.000 31.96200 244 GLU B N 1
ATOM 5345 C CA . GLU B 1 246 ? 34.07792 26.02614 -48.95630 1.000 31.60058 244 GLU B CA 1
ATOM 5346 C C . GLU B 1 246 ? 33.29683 24.74385 -48.68904 1.000 33.33760 244 GLU B C 1
ATOM 5347 O O . GLU B 1 246 ? 33.83181 23.64285 -48.84189 1.000 35.88266 244 GLU B O 1
ATOM 5353 N N . ALA B 1 247 ? 32.02307 24.89382 -48.34009 1.000 31.31973 245 ALA B N 1
ATOM 5354 C CA . ALA B 1 247 ? 31.18521 23.77422 -47.92827 1.000 38.55199 245 ALA B CA 1
ATOM 5355 C C . ALA B 1 247 ? 29.83679 23.84530 -48.63097 1.000 35.51196 245 ALA B C 1
ATOM 5356 O O . ALA B 1 247 ? 29.41215 24.90493 -49.10250 1.000 33.29511 245 ALA B O 1
ATOM 5358 N N . ASP B 1 248 ? 29.16328 22.69394 -48.68663 1.000 32.40012 246 ASP B N 1
ATOM 5359 C CA . ASP B 1 248 ? 27.75308 22.62671 -49.05047 1.000 30.18445 246 ASP B CA 1
ATOM 5360 C C . ASP B 1 248 ? 26.84404 22.83035 -47.84921 1.000 32.91638 246 ASP B C 1
ATOM 5361 O O . ASP B 1 248 ? 25.66971 23.16739 -48.02442 1.000 32.47089 246 ASP B O 1
ATOM 5366 N N . ALA B 1 249 ? 27.35816 22.62234 -46.63840 1.000 29.80171 247 ALA B N 1
ATOM 5367 C CA . ALA B 1 249 ? 26.61463 22.86877 -45.41462 1.000 27.81478 247 ALA B CA 1
ATOM 5368 C C . ALA B 1 249 ? 27.63160 23.13253 -44.31906 1.000 26.41811 247 ALA B C 1
ATOM 5369 O O . ALA B 1 249 ? 28.73299 22.56675 -44.33773 1.000 30.05894 247 ALA B O 1
ATOM 5371 N N . VAL B 1 250 ? 27.26364 23.99097 -43.37228 1.000 25.48066 248 VAL B N 1
ATOM 5372 C CA . VAL B 1 250 ? 28.11672 24.30674 -42.23731 1.000 26.73804 248 VAL B CA 1
ATOM 5373 C C . VAL B 1 250 ? 27.36630 23.95838 -40.96000 1.000 28.89072 248 VAL B C 1
ATOM 5374 O O . VAL B 1 250 ? 26.20135 24.34750 -40.78904 1.000 29.27721 248 VAL B O 1
ATOM 5378 N N . LEU B 1 251 ? 28.03742 23.24770 -40.05068 1.000 26.98773 249 LEU B N 1
ATOM 5379 C CA . LEU B 1 251 ? 27.50123 22.98602 -38.71718 1.000 25.83175 249 LEU B CA 1
ATOM 5380 C C . LEU B 1 251 ? 28.21029 23.85338 -37.68099 1.000 25.45274 249 LEU B C 1
ATOM 5381 O O . LEU B 1 251 ? 29.44547 23.84430 -37.60009 1.000 30.58173 249 LEU B O 1
ATOM 5386 N N . LEU B 1 252 ? 27.43253 24.60324 -36.89930 1.000 27.75647 250 LEU B N 1
ATOM 5387 C CA . LEU B 1 252 ? 27.95346 25.34531 -35.75234 1.000 25.31374 250 LEU B CA 1
ATOM 5388 C C . LEU B 1 252 ? 27.72139 24.47676 -34.51729 1.000 31.37244 250 LEU B C 1
ATOM 5389 O O . LEU B 1 252 ? 26.57222 24.20433 -34.14537 1.000 34.46686 250 LEU B O 1
ATOM 5394 N N . ALA B 1 253 ? 28.82727 23.98871 -33.91236 1.000 29.54002 251 ALA B N 1
ATOM 5395 C CA . ALA B 1 253 ? 28.78584 23.08177 -32.75627 1.000 29.30652 251 ALA B CA 1
ATOM 5396 C C . ALA B 1 253 ? 29.87047 23.52312 -31.77033 1.000 34.60239 251 ALA B C 1
ATOM 5397 O O . ALA B 1 253 ? 30.88384 22.85988 -31.57297 1.000 35.20747 251 ALA B O 1
ATOM 5399 N N . ILE B 1 254 ? 29.66179 24.67022 -31.12805 1.000 33.64461 252 ILE B N 1
ATOM 5400 C CA . ILE B 1 254 ? 30.66576 25.24200 -30.23826 1.000 34.59207 252 ILE B CA 1
ATOM 5401 C C . ILE B 1 254 ? 30.20045 25.26883 -28.78943 1.000 38.84999 252 ILE B C 1
ATOM 5402 O O . ILE B 1 254 ? 30.83812 25.91671 -27.95439 1.000 47.20474 252 ILE B O 1
ATOM 5407 N N . GLY B 1 255 ? 29.09685 24.60681 -28.46878 1.000 36.81333 253 GLY B N 1
ATOM 5408 C CA . GLY B 1 255 ? 28.61791 24.59207 -27.09903 1.000 37.53568 253 GLY B CA 1
ATOM 5409 C C . GLY B 1 255 ? 27.11507 24.77199 -27.00191 1.000 35.86931 253 GLY B C 1
ATOM 5410 O O . GLY B 1 255 ? 26.45703 25.08672 -27.99349 1.000 34.87839 253 GLY B O 1
ATOM 5411 N N . ARG B 1 256 ? 26.56558 24.54809 -25.81019 1.000 30.89514 254 ARG B N 1
ATOM 5412 C CA . ARG B 1 256 ? 25.14140 24.69017 -25.55296 1.000 31.89489 254 ARG B CA 1
ATOM 5413 C C . ARG B 1 256 ? 24.96544 25.44233 -24.24640 1.000 33.42442 254 ARG B C 1
ATOM 5414 O O . ARG B 1 256 ? 25.56491 25.06076 -23.23785 1.000 35.98686 254 ARG B O 1
ATOM 5422 N N . LYS B 1 257 ? 24.10974 26.48817 -24.25381 1.000 31.42529 255 LYS B N 1
ATOM 5423 C CA . LYS B 1 257 ? 23.95898 27.35117 -23.08444 1.000 32.22660 255 LYS B CA 1
ATOM 5424 C C . LYS B 1 257 ? 22.59519 27.17273 -22.41734 1.000 31.60864 255 LYS B C 1
ATOM 5425 O O . LYS B 1 257 ? 21.59622 26.94501 -23.11031 1.000 39.13111 255 LYS B O 1
ATOM 5431 N N . PRO B 1 258 ? 22.53228 27.25676 -21.08845 1.000 32.44036 256 PRO B N 1
ATOM 5432 C CA . PRO B 1 258 ? 21.24722 27.13282 -20.38401 1.000 34.02707 256 PRO B CA 1
ATOM 5433 C C . PRO B 1 258 ? 20.16464 28.02600 -20.97283 1.000 40.87570 256 PRO B C 1
ATOM 5434 O O . PRO B 1 258 ? 20.40411 29.18805 -21.31887 1.000 37.25419 256 PRO B O 1
ATOM 5438 N N . ASN B 1 259 ? 18.96223 27.46609 -21.09872 1.000 36.85068 257 ASN B N 1
ATOM 5439 C CA . ASN B 1 259 ? 17.80924 28.21347 -21.59993 1.000 41.06914 257 ASN B CA 1
ATOM 5440 C C . ASN B 1 259 ? 17.07652 28.81557 -20.40462 1.000 39.77790 257 ASN B C 1
ATOM 5441 O O . ASN B 1 259 ? 16.35796 28.12004 -19.68104 1.000 38.53781 257 ASN B O 1
ATOM 5446 N N . THR B 1 260 ? 17.23198 30.13067 -20.20881 1.000 40.85193 258 THR B N 1
ATOM 5447 C CA . THR B 1 260 ? 16.69670 30.78313 -19.02448 1.000 41.75416 258 THR B CA 1
ATOM 5448 C C . THR B 1 260 ? 15.77371 31.93642 -19.39537 1.000 41.68249 258 THR B C 1
ATOM 5449 O O . THR B 1 260 ? 15.58789 32.85706 -18.60636 1.000 41.26848 258 THR B O 1
ATOM 5453 N N . ASP B 1 261 ? 15.16623 31.87084 -20.58373 1.000 40.20894 259 ASP B N 1
ATOM 5454 C CA . ASP B 1 261 ? 14.27566 32.91665 -21.09896 1.000 49.35498 259 ASP B CA 1
ATOM 5455 C C . ASP B 1 261 ? 12.91865 32.81555 -20.40156 1.000 46.35934 259 ASP B C 1
ATOM 5456 O O . ASP B 1 261 ? 11.89433 32.44667 -20.98212 1.000 47.97460 259 ASP B O 1
ATOM 5461 N N . LEU B 1 262 ? 12.93108 33.16066 -19.11560 1.000 43.43983 260 LEU B N 1
ATOM 5462 C CA . LEU B 1 262 ? 11.81860 32.87240 -18.22363 1.000 44.49211 260 LEU B CA 1
ATOM 5463 C C . LEU B 1 262 ? 11.34101 34.10156 -17.46670 1.000 44.70278 260 LEU B C 1
ATOM 5464 O O . LEU B 1 262 ? 10.57962 33.95376 -16.49959 1.000 45.19215 260 LEU B O 1
ATOM 5469 N N . ALA B 1 263 ? 11.76864 35.29849 -17.87551 1.000 44.40728 261 ALA B N 1
ATOM 5470 C CA . ALA B 1 263 ? 11.45421 36.54196 -17.16369 1.000 45.04810 261 ALA B CA 1
ATOM 5471 C C . ALA B 1 263 ? 11.88977 36.45557 -15.69878 1.000 48.47130 261 ALA B C 1
ATOM 5472 O O . ALA B 1 263 ? 11.14163 36.79304 -14.77393 1.000 49.64626 261 ALA B O 1
ATOM 5474 N N . LEU B 1 264 ? 13.12854 35.99650 -15.49625 1.000 45.10015 262 LEU B N 1
ATOM 5475 C CA . LEU B 1 264 ? 13.66638 35.80830 -14.15233 1.000 43.04165 262 LEU B CA 1
ATOM 5476 C C . LEU B 1 264 ? 13.80604 37.11534 -13.38557 1.000 53.73636 262 LEU B C 1
ATOM 5477 O O . LEU B 1 264 ? 13.93157 37.08975 -12.15485 1.000 52.57419 262 LEU B O 1
ATOM 5482 N N . GLU B 1 265 ? 13.80329 38.25228 -14.08100 1.000 51.61381 263 GLU B N 1
ATOM 5483 C CA . GLU B 1 265 ? 13.79856 39.53639 -13.39768 1.000 52.87346 263 GLU B CA 1
ATOM 5484 C C . GLU B 1 265 ? 12.55763 39.71661 -12.53347 1.000 58.45906 263 GLU B C 1
ATOM 5485 O O . GLU B 1 265 ? 12.55183 40.57618 -11.64300 1.000 59.92887 263 GLU B O 1
ATOM 5491 N N . ASN B 1 266 ? 11.50696 38.93311 -12.77790 1.000 53.53982 264 ASN B N 1
ATOM 5492 C CA . ASN B 1 266 ? 10.29997 38.97404 -11.96023 1.000 59.01198 264 ASN B CA 1
ATOM 5493 C C . ASN B 1 266 ? 10.41632 38.13944 -10.69423 1.000 55.22379 264 ASN B C 1
ATOM 5494 O O . ASN B 1 266 ? 9.44464 38.05514 -9.93496 1.000 54.92138 264 ASN B O 1
ATOM 5499 N N . THR B 1 267 ? 11.57595 37.53728 -10.44793 1.000 53.05141 265 THR B N 1
ATOM 5500 C CA . THR B 1 267 ? 11.78087 36.57377 -9.37739 1.000 50.84231 265 THR B CA 1
ATOM 5501 C C . THR B 1 267 ? 13.05790 36.91210 -8.62043 1.000 51.79302 265 THR B C 1
ATOM 5502 O O . THR B 1 267 ? 13.82564 37.79849 -9.00278 1.000 53.38158 265 THR B O 1
ATOM 5506 N N . ASP B 1 268 ? 13.30376 36.15852 -7.55288 1.000 50.70511 266 ASP B N 1
ATOM 5507 C CA . ASP B 1 268 ? 14.56265 36.21839 -6.82756 1.000 49.99595 266 ASP B CA 1
ATOM 5508 C C . ASP B 1 268 ? 15.51505 35.09970 -7.24907 1.000 48.33376 266 ASP B C 1
ATOM 5509 O O . ASP B 1 268 ? 16.45717 34.78232 -6.51836 1.000 47.55637 266 ASP B O 1
ATOM 5514 N N . ILE B 1 269 ? 15.29713 34.51862 -8.42472 1.000 49.04613 267 ILE B N 1
ATOM 5515 C CA . ILE B 1 269 ? 16.10393 33.40222 -8.91528 1.000 45.72116 267 ILE B CA 1
ATOM 5516 C C . ILE B 1 269 ? 17.39334 33.95726 -9.50797 1.000 50.67496 267 ILE B C 1
ATOM 5517 O O . ILE B 1 269 ? 17.35748 34.78999 -10.42087 1.000 51.47571 267 ILE B O 1
ATOM 5522 N N . GLU B 1 270 ? 18.53213 33.50244 -8.99445 1.000 43.78047 268 GLU B N 1
ATOM 5523 C CA . GLU B 1 270 ? 19.82040 34.03691 -9.41245 1.000 46.55304 268 GLU B CA 1
ATOM 5524 C C . GLU B 1 270 ? 20.51220 33.12687 -10.42594 1.000 43.53613 268 GLU B C 1
ATOM 5525 O O . GLU B 1 270 ? 20.40837 31.89721 -10.37329 1.000 42.73073 268 GLU B O 1
ATOM 5531 N N . LEU B 1 271 ? 21.22947 33.75832 -11.35398 1.000 47.36129 269 LEU B N 1
ATOM 5532 C CA . LEU B 1 271 ? 22.02075 33.06335 -12.35872 1.000 48.34412 269 LEU B CA 1
ATOM 5533 C C . LEU B 1 271 ? 23.49128 33.09613 -11.96685 1.000 52.23969 269 LEU B C 1
ATOM 5534 O O . LEU B 1 271 ? 23.95684 34.03785 -11.31856 1.000 53.12960 269 LEU B O 1
ATOM 5539 N N . GLY B 1 272 ? 24.22581 32.06615 -12.38490 1.000 47.59330 270 GLY B N 1
ATOM 5540 C CA . GLY B 1 272 ? 25.64365 31.98318 -12.11398 1.000 50.76919 270 GLY B CA 1
ATOM 5541 C C . GLY B 1 272 ? 26.48921 32.61226 -13.20917 1.000 43.53373 270 GLY B C 1
ATOM 5542 O O . GLY B 1 272 ? 25.98862 33.17633 -14.18138 1.000 49.62994 270 GLY B O 1
ATOM 5543 N N . ASP B 1 273 ? 27.81060 32.46713 -13.04704 1.000 48.41411 271 ASP B N 1
ATOM 5544 C CA . ASP B 1 273 ? 28.76141 33.12402 -13.94105 1.000 58.62533 271 ASP B CA 1
ATOM 5545 C C . ASP B 1 273 ? 28.67400 32.59819 -15.36589 1.000 55.28901 271 ASP B C 1
ATOM 5546 O O . ASP B 1 273 ? 29.05074 33.30444 -16.30688 1.000 59.98238 271 ASP B O 1
ATOM 5551 N N . ARG B 1 274 ? 28.20396 31.36606 -15.55117 1.000 55.41533 272 ARG B N 1
ATOM 5552 C CA . ARG B 1 274 ? 28.12346 30.77441 -16.87870 1.000 48.33492 272 ARG B CA 1
ATOM 5553 C C . ARG B 1 274 ? 26.70842 30.80544 -17.45191 1.000 49.49020 272 ARG B C 1
ATOM 5554 O O . ARG B 1 274 ? 26.41941 30.07769 -18.40757 1.000 53.92606 272 ARG B O 1
ATOM 5562 N N . GLY B 1 275 ? 25.82830 31.63776 -16.89557 1.000 43.76252 273 GLY B N 1
ATOM 5563 C CA . GLY B 1 275 ? 24.45980 31.74294 -17.35264 1.000 42.88877 273 GLY B CA 1
ATOM 5564 C C . GLY B 1 275 ? 23.52461 30.68068 -16.81984 1.000 41.82562 273 GLY B C 1
ATOM 5565 O O . GLY B 1 275 ? 22.34588 30.66397 -17.20134 1.000 41.15871 273 GLY B O 1
ATOM 5566 N N . GLU B 1 276 ? 24.00672 29.80198 -15.95336 1.000 38.13376 274 GLU B N 1
ATOM 5567 C CA . GLU B 1 276 ? 23.19866 28.72166 -15.41801 1.000 37.96227 274 GLU B CA 1
ATOM 5568 C C . GLU B 1 276 ? 22.35919 29.21378 -14.24136 1.000 41.75964 274 GLU B C 1
ATOM 5569 O O . GLU B 1 276 ? 22.69446 30.19127 -13.57232 1.000 39.26022 274 GLU B O 1
ATOM 5575 N N . ILE B 1 277 ? 21.25507 28.51517 -13.98745 1.000 38.53335 275 ILE B N 1
ATOM 5576 C CA . ILE B 1 277 ? 20.47777 28.78434 -12.78294 1.000 38.95694 275 ILE B CA 1
ATOM 5577 C C . ILE B 1 277 ? 21.24572 28.23316 -11.58697 1.000 40.20486 275 ILE B C 1
ATOM 5578 O O . ILE B 1 277 ? 21.60705 27.05513 -11.55718 1.000 39.44190 275 ILE B O 1
ATOM 5583 N N . LYS B 1 278 ? 21.53687 29.09020 -10.60912 1.000 40.59786 276 LYS B N 1
ATOM 5584 C CA . LYS B 1 278 ? 22.25991 28.61925 -9.43199 1.000 43.16502 276 LYS B CA 1
ATOM 5585 C C . LYS B 1 278 ? 21.39606 27.68419 -8.59424 1.000 39.76977 276 LYS B C 1
ATOM 5586 O O . LYS B 1 278 ? 20.25358 28.00983 -8.25571 1.000 42.31656 276 LYS B O 1
ATOM 5592 N N . VAL B 1 279 ? 21.95066 26.51770 -8.25089 1.000 36.38044 277 VAL B N 1
ATOM 5593 C CA . VAL B 1 279 ? 21.27273 25.58558 -7.36264 1.000 34.80405 277 VAL B CA 1
ATOM 5594 C C . VAL B 1 279 ? 22.22259 25.12889 -6.26416 1.000 44.30867 277 VAL B C 1
ATOM 5595 O O . VAL B 1 279 ? 23.44739 25.19520 -6.39466 1.000 40.98612 277 VAL B O 1
ATOM 5599 N N . ASN B 1 280 ? 21.63146 24.67131 -5.16237 1.000 40.75985 278 ASN B N 1
ATOM 5600 C CA . ASN B 1 280 ? 22.38859 24.05104 -4.08621 1.000 38.43641 278 ASN B CA 1
ATOM 5601 C C . ASN B 1 280 ? 22.44416 22.54573 -4.34700 1.000 39.17600 278 ASN B C 1
ATOM 5602 O O . ASN B 1 280 ? 22.06089 22.06865 -5.42135 1.000 38.89400 278 ASN B O 1
ATOM 5607 N N . ALA B 1 281 ? 22.92124 21.77964 -3.36239 1.000 40.47749 279 ALA B N 1
ATOM 5608 C CA . ALA B 1 281 ? 23.14329 20.35454 -3.58865 1.000 41.00584 279 ALA B CA 1
ATOM 5609 C C . ALA B 1 281 ? 21.84052 19.57418 -3.72838 1.000 41.41567 279 ALA B C 1
ATOM 5610 O O . ALA B 1 281 ? 21.85769 18.44675 -4.24331 1.000 38.09555 279 ALA B O 1
ATOM 5612 N N . HIS B 1 282 ? 20.71986 20.14836 -3.29073 1.000 41.03987 280 HIS B N 1
ATOM 5613 C CA . HIS B 1 282 ? 19.39830 19.56528 -3.47430 1.000 35.31456 280 HIS B CA 1
ATOM 5614 C C . HIS B 1 282 ? 18.67399 20.11744 -4.69963 1.000 40.64748 280 HIS B C 1
ATOM 5615 O O . HIS B 1 282 ? 17.48163 19.83608 -4.88000 1.000 36.85851 280 HIS B O 1
ATOM 5622 N N . LEU B 1 283 ? 19.37108 20.88902 -5.54254 1.000 36.63259 281 LEU B N 1
ATOM 5623 C CA . LEU B 1 283 ? 18.85091 21.50192 -6.76852 1.000 37.71279 281 LEU B CA 1
ATOM 5624 C C . LEU B 1 283 ? 17.83175 22.59424 -6.47748 1.000 37.18846 281 LEU B C 1
ATOM 5625 O O . LEU B 1 283 ? 17.04523 22.96423 -7.35184 1.000 38.45211 281 LEU B O 1
ATOM 5630 N N . GLN B 1 284 ? 17.83662 23.11229 -5.25733 1.000 37.57892 282 GLN B N 1
ATOM 5631 C CA . GLN B 1 284 ? 17.02809 24.27527 -4.92173 1.000 39.83504 282 GLN B CA 1
ATOM 5632 C C . GLN B 1 284 ? 17.64206 25.51979 -5.53198 1.000 40.07283 282 GLN B C 1
ATOM 5633 O O . GLN B 1 284 ? 18.84738 25.74317 -5.39841 1.000 39.13273 282 GLN B O 1
ATOM 5639 N N . THR B 1 285 ? 16.81704 26.33953 -6.18200 1.000 40.16531 283 THR B N 1
ATOM 5640 C CA . THR B 1 285 ? 17.27941 27.65245 -6.61027 1.000 41.60092 283 THR B CA 1
ATOM 5641 C C . THR B 1 285 ? 17.42823 28.56344 -5.39456 1.000 43.64594 283 THR B C 1
ATOM 5642 O O . THR B 1 285 ? 17.24205 28.15142 -4.24035 1.000 44.47832 283 THR B O 1
ATOM 5646 N N . THR B 1 286 ? 17.76018 29.83387 -5.65535 1.000 41.30385 284 THR B N 1
ATOM 5647 C CA . THR B 1 286 ? 17.78884 30.81329 -4.57484 1.000 46.72489 284 THR B CA 1
ATOM 5648 C C . THR B 1 286 ? 16.39748 31.15659 -4.05494 1.000 51.13090 284 THR B C 1
ATOM 5649 O O . THR B 1 286 ? 16.29389 31.89854 -3.07309 1.000 48.81219 284 THR B O 1
ATOM 5653 N N . VAL B 1 287 ? 15.34250 30.65480 -4.68532 1.000 47.75652 285 VAL B N 1
ATOM 5654 C CA . VAL B 1 287 ? 13.98352 30.68036 -4.14915 1.000 45.80486 285 VAL B CA 1
ATOM 5655 C C . VAL B 1 287 ? 13.65100 29.26703 -3.68563 1.000 46.80958 285 VAL B C 1
ATOM 5656 O O . VAL B 1 287 ? 13.55025 28.36538 -4.52860 1.000 43.90106 285 VAL B O 1
ATOM 5660 N N . PRO B 1 288 ? 13.43611 29.03460 -2.38100 1.000 49.19823 286 PRO B N 1
ATOM 5661 C CA . PRO B 1 288 ? 13.49442 27.65232 -1.85335 1.000 50.16971 286 PRO B CA 1
ATOM 5662 C C . PRO B 1 288 ? 12.47111 26.69402 -2.43671 1.000 47.02678 286 PRO B C 1
ATOM 5663 O O . PRO B 1 288 ? 12.75193 25.48943 -2.50633 1.000 50.20958 286 PRO B O 1
ATOM 5667 N N . HIS B 1 289 ? 11.28840 27.16458 -2.82672 1.000 49.40076 287 HIS B N 1
ATOM 5668 C CA . HIS B 1 289 ? 10.27542 26.26395 -3.36528 1.000 46.93240 287 HIS B CA 1
ATOM 5669 C C . HIS B 1 289 ? 10.39470 26.04442 -4.86871 1.000 45.59994 287 HIS B C 1
ATOM 5670 O O . HIS B 1 289 ? 9.55847 25.33810 -5.44520 1.000 44.76182 287 HIS B O 1
ATOM 5677 N N . ILE B 1 290 ? 11.40828 26.61244 -5.51604 1.000 43.58994 288 ILE B N 1
ATOM 5678 C CA . ILE B 1 290 ? 11.65408 26.41904 -6.94264 1.000 39.94804 288 ILE B CA 1
ATOM 5679 C C . ILE B 1 290 ? 12.95086 25.64551 -7.08984 1.000 41.32428 288 ILE B C 1
ATOM 5680 O O . ILE B 1 290 ? 13.96748 26.01169 -6.48710 1.000 37.87429 288 ILE B O 1
ATOM 5685 N N . TYR B 1 291 ? 12.90981 24.57284 -7.88251 1.000 39.94122 289 TYR B N 1
ATOM 5686 C CA . TYR B 1 291 ? 14.06166 23.73416 -8.16920 1.000 41.30163 289 TYR B CA 1
ATOM 5687 C C . TYR B 1 291 ? 14.39382 23.83741 -9.65119 1.000 38.43889 289 TYR B C 1
ATOM 5688 O O . TYR B 1 291 ? 13.56574 24.25157 -10.46793 1.000 37.94348 289 TYR B O 1
ATOM 5697 N N . ALA B 1 292 ? 15.61979 23.45091 -9.99761 1.000 32.95523 290 ALA B N 1
ATOM 5698 C CA . ALA B 1 292 ? 16.05615 23.45315 -11.38263 1.000 31.99225 290 ALA B CA 1
ATOM 5699 C C . ALA B 1 292 ? 16.79782 22.15480 -11.65103 1.000 33.06752 290 ALA B C 1
ATOM 5700 O O . ALA B 1 292 ? 17.55398 21.67857 -10.80069 1.000 37.13725 290 ALA B O 1
ATOM 5702 N N . ALA B 1 293 ? 16.56822 21.58229 -12.82710 1.000 33.11694 291 ALA B N 1
ATOM 5703 C CA . ALA B 1 293 ? 17.03612 20.23460 -13.12977 1.000 29.55655 291 ALA B CA 1
ATOM 5704 C C . ALA B 1 293 ? 17.49415 20.17687 -14.57436 1.000 32.69285 291 ALA B C 1
ATOM 5705 O O . ALA B 1 293 ? 16.97427 20.89702 -15.42864 1.000 33.12025 291 ALA B O 1
ATOM 5707 N N . GLY B 1 294 ? 18.47037 19.30071 -14.84723 1.000 29.80374 292 GLY B N 1
ATOM 5708 C CA . GLY B 1 294 ? 18.95444 19.15117 -16.20961 1.000 31.17584 292 GLY B CA 1
ATOM 5709 C C . GLY B 1 294 ? 19.96966 20.20949 -16.60715 1.000 29.71658 292 GLY B C 1
ATOM 5710 O O . GLY B 1 294 ? 20.64538 20.82974 -15.76401 1.000 31.66078 292 GLY B O 1
ATOM 5711 N N . ASP B 1 295 ? 20.06578 20.42582 -17.92889 1.000 29.90676 293 ASP B N 1
ATOM 5712 C CA . ASP B 1 295 ? 21.11522 21.28108 -18.48352 1.000 28.98624 293 ASP B CA 1
ATOM 5713 C C . ASP B 1 295 ? 21.04377 22.70870 -17.93517 1.000 31.40460 293 ASP B C 1
ATOM 5714 O O . ASP B 1 295 ? 22.07175 23.39281 -17.83031 1.000 34.19586 293 ASP B O 1
ATOM 5719 N N . VAL B 1 296 ? 19.83554 23.19207 -17.64419 1.000 32.04039 294 VAL B N 1
ATOM 5720 C CA . VAL B 1 296 ? 19.63441 24.58350 -17.26154 1.000 33.69152 294 VAL B CA 1
ATOM 5721 C C . VAL B 1 296 ? 20.36052 24.97806 -15.97606 1.000 33.62621 294 VAL B C 1
ATOM 5722 O O . VAL B 1 296 ? 20.67406 26.16192 -15.79399 1.000 35.26689 294 VAL B O 1
ATOM 5726 N N . LYS B 1 297 ? 20.64548 24.03044 -15.07494 1.000 32.93849 295 LYS B N 1
ATOM 5727 C CA . LYS B 1 297 ? 21.33871 24.35544 -13.82775 1.000 37.78741 295 LYS B CA 1
ATOM 5728 C C . LYS B 1 297 ? 22.85532 24.28284 -13.96610 1.000 39.13671 295 LYS B C 1
ATOM 5729 O O . LYS B 1 297 ? 23.56610 24.37341 -12.95958 1.000 38.58575 295 LYS B O 1
ATOM 5735 N N . GLY B 1 298 ? 23.36409 24.11733 -15.18136 1.000 33.70385 296 GLY B N 1
ATOM 5736 C CA . GLY B 1 298 ? 24.79621 24.11088 -15.41663 1.000 37.46788 296 GLY B CA 1
ATOM 5737 C C . GLY B 1 298 ? 25.43147 22.74255 -15.22740 1.000 32.33899 296 GLY B C 1
ATOM 5738 O O . GLY B 1 298 ? 24.78277 21.73819 -14.93270 1.000 36.28876 296 GLY B O 1
ATOM 5739 N N . GLY B 1 299 ? 26.75029 22.72139 -15.39809 1.000 36.11886 297 GLY B N 1
ATOM 5740 C CA . GLY B 1 299 ? 27.49327 21.48788 -15.25807 1.000 39.23855 297 GLY B CA 1
ATOM 5741 C C . GLY B 1 299 ? 27.26336 20.54953 -16.43064 1.000 36.73837 297 GLY B C 1
ATOM 5742 O O . GLY B 1 299 ? 26.95242 20.96868 -17.54660 1.000 35.05799 297 GLY B O 1
ATOM 5743 N N . LEU B 1 300 ? 27.40584 19.25711 -16.14976 1.000 36.01099 298 LEU B N 1
ATOM 5744 C CA . LEU B 1 300 ? 27.35279 18.22410 -17.18113 1.000 37.65651 298 LEU B CA 1
ATOM 5745 C C . LEU B 1 300 ? 25.99914 18.18422 -17.87798 1.000 36.34492 298 LEU B C 1
ATOM 5746 O O . LEU B 1 300 ? 24.95103 18.21449 -17.22772 1.000 34.78602 298 LEU B O 1
ATOM 5751 N N . GLN B 1 301 ? 26.03036 18.03538 -19.20668 1.000 34.08952 299 GLN B N 1
ATOM 5752 C CA . GLN B 1 301 ? 24.83011 17.96752 -20.04755 1.000 28.52375 299 GLN B CA 1
ATOM 5753 C C . GLN B 1 301 ? 24.66791 16.54270 -20.58728 1.000 28.64463 299 GLN B C 1
ATOM 5754 O O . GLN B 1 301 ? 25.11128 16.22863 -21.69374 1.000 31.67248 299 GLN B O 1
ATOM 5760 N N . PHE B 1 302 ? 24.02919 15.67995 -19.79434 1.000 28.99730 300 PHE B N 1
ATOM 5761 C CA . PHE B 1 302 ? 23.66478 14.33409 -20.21526 1.000 29.81625 300 PHE B CA 1
ATOM 5762 C C . PHE B 1 302 ? 22.21862 14.04403 -19.83720 1.000 31.55672 300 PHE B C 1
ATOM 5763 O O . PHE B 1 302 ? 21.70826 14.51758 -18.81056 1.000 30.63964 300 PHE B O 1
ATOM 5771 N N . THR B 1 303 ? 21.57333 13.21657 -20.65872 1.000 30.37578 301 THR B N 1
ATOM 5772 C CA . THR B 1 303 ? 20.19992 12.81952 -20.35952 1.000 30.97147 301 THR B CA 1
ATOM 5773 C C . THR B 1 303 ? 20.10699 12.09247 -19.02335 1.000 27.39214 301 THR B C 1
ATOM 5774 O O . THR B 1 303 ? 19.14027 12.28827 -18.27098 1.000 29.01394 301 THR B O 1
ATOM 5778 N N . TYR B 1 304 ? 21.13335 11.32540 -18.67669 1.000 28.19661 302 TYR B N 1
ATOM 5779 C CA . TYR B 1 304 ? 21.10651 10.56976 -17.43697 1.000 27.68090 302 TYR B CA 1
ATOM 5780 C C . TYR B 1 304 ? 21.46877 11.42348 -16.23049 1.000 31.25761 302 TYR B C 1
ATOM 5781 O O . TYR B 1 304 ? 21.18321 11.01544 -15.10419 1.000 31.30816 302 TYR B O 1
ATOM 5790 N N . ILE B 1 305 ? 22.10064 12.58609 -16.43406 1.000 28.75513 303 ILE B N 1
ATOM 5791 C CA . ILE B 1 305 ? 22.24336 13.52460 -15.32259 1.000 27.21492 303 ILE B CA 1
ATOM 5792 C C . ILE B 1 305 ? 20.90052 14.15852 -15.02007 1.000 31.73177 303 ILE B C 1
ATOM 5793 O O . ILE B 1 305 ? 20.52605 14.32887 -13.85238 1.000 31.89142 303 ILE B O 1
ATOM 5798 N N . SER B 1 306 ? 20.15368 14.52807 -16.07300 1.000 28.99679 304 SER B N 1
ATOM 5799 C CA . SER B 1 306 ? 18.78887 15.00395 -15.86463 1.000 31.87444 304 SER B CA 1
ATOM 5800 C C . SER B 1 306 ? 17.94447 13.95097 -15.15551 1.000 31.52198 304 SER B C 1
ATOM 5801 O O . SER B 1 306 ? 17.16561 14.27385 -14.24683 1.000 29.93185 304 SER B O 1
ATOM 5804 N N . LEU B 1 307 ? 18.07294 12.68621 -15.56299 1.000 30.06906 305 LEU B N 1
ATOM 5805 C CA . LEU B 1 307 ? 17.33628 11.63002 -14.87165 1.000 31.74059 305 LEU B CA 1
ATOM 5806 C C . LEU B 1 307 ? 17.74853 11.55038 -13.40885 1.000 31.94066 305 LEU B C 1
ATOM 5807 O O . LEU B 1 307 ? 16.89981 11.40910 -12.51659 1.000 31.22177 305 LEU B O 1
ATOM 5812 N N . ASP B 1 308 ? 19.04768 11.67067 -13.13351 1.000 29.19178 306 ASP B N 1
ATOM 5813 C CA . ASP B 1 308 ? 19.46913 11.64739 -11.74071 1.000 28.44201 306 ASP B CA 1
ATOM 5814 C C . ASP B 1 308 ? 18.97072 12.85649 -10.97095 1.000 30.23403 306 ASP B C 1
ATOM 5815 O O . ASP B 1 308 ? 18.69460 12.75038 -9.76939 1.000 30.27190 306 ASP B O 1
ATOM 5820 N N . ASP B 1 309 ? 18.84634 14.00866 -11.63846 1.000 31.55399 307 ASP B N 1
ATOM 5821 C CA . ASP B 1 309 ? 18.27878 15.18912 -11.00296 1.000 30.32183 307 ASP B CA 1
ATOM 5822 C C . ASP B 1 309 ? 16.85329 14.93284 -10.53546 1.000 31.93586 307 ASP B C 1
ATOM 5823 O O . ASP B 1 309 ? 16.43293 15.44055 -9.48620 1.000 33.09165 307 ASP B O 1
ATOM 5828 N N . TYR B 1 310 ? 16.08559 14.15205 -11.30120 1.000 34.03597 308 TYR B N 1
ATOM 5829 C CA . TYR B 1 310 ? 14.76464 13.75184 -10.82612 1.000 32.46337 308 TYR B CA 1
ATOM 5830 C C . TYR B 1 310 ? 14.87140 12.96918 -9.52350 1.000 32.80175 308 TYR B C 1
ATOM 5831 O O . TYR B 1 310 ? 14.05640 13.16384 -8.61225 1.000 33.50038 308 TYR B O 1
ATOM 5840 N N . ARG B 1 311 ? 15.87366 12.08592 -9.41231 1.000 32.34189 309 ARG B N 1
ATOM 5841 C CA . ARG B 1 311 ? 16.04179 11.32515 -8.17283 1.000 31.06950 309 ARG B CA 1
ATOM 5842 C C . ARG B 1 311 ? 16.31963 12.25214 -6.99343 1.000 33.14967 309 ARG B C 1
ATOM 5843 O O . ARG B 1 311 ? 15.80525 12.03799 -5.88600 1.000 32.67116 309 ARG B O 1
ATOM 5851 N N . ILE B 1 312 ? 17.13678 13.28564 -7.21548 1.000 32.09751 310 ILE B N 1
ATOM 5852 C CA . ILE B 1 312 ? 17.46787 14.24552 -6.16459 1.000 32.85859 310 ILE B CA 1
ATOM 5853 C C . ILE B 1 312 ? 16.24179 15.04734 -5.76369 1.000 35.13031 310 ILE B C 1
ATOM 5854 O O . ILE B 1 312 ? 15.97065 15.25201 -4.57211 1.000 33.33200 310 ILE B O 1
ATOM 5859 N N . ILE B 1 313 ? 15.48902 15.52893 -6.75094 1.000 34.42226 311 ILE B N 1
ATOM 5860 C CA . ILE B 1 313 ? 14.33685 16.37152 -6.44718 1.000 34.89416 311 ILE B CA 1
ATOM 5861 C C . ILE B 1 313 ? 13.22197 15.53865 -5.83139 1.000 37.79276 311 ILE B C 1
ATOM 5862 O O . ILE B 1 313 ? 12.55114 15.98065 -4.88987 1.000 34.73285 311 ILE B O 1
ATOM 5867 N N . LYS B 1 314 ? 13.02905 14.30724 -6.32296 1.000 35.08428 312 LYS B N 1
ATOM 5868 C CA . LYS B 1 314 ? 12.10054 13.39016 -5.66361 1.000 35.86708 312 LYS B CA 1
ATOM 5869 C C . LYS B 1 314 ? 12.50420 13.15661 -4.21381 1.000 34.73049 312 LYS B C 1
ATOM 5870 O O . LYS B 1 314 ? 11.65596 13.15490 -3.31427 1.000 36.20442 312 LYS B O 1
ATOM 5876 N N . SER B 1 315 ? 13.79917 12.94175 -3.96884 1.000 33.69035 313 SER B N 1
ATOM 5877 C CA . SER B 1 315 ? 14.26891 12.73322 -2.60203 1.000 33.30490 313 SER B CA 1
ATOM 5878 C C . SER B 1 315 ? 13.98451 13.95021 -1.72691 1.000 36.71689 313 SER B C 1
ATOM 5879 O O . SER B 1 315 ? 13.58040 13.81725 -0.56204 1.000 37.92326 313 SER B O 1
ATOM 5882 N N . ALA B 1 316 ? 14.17594 15.15140 -2.27768 1.000 35.33573 314 ALA B N 1
ATOM 5883 C CA . ALA B 1 316 ? 13.95675 16.36210 -1.49243 1.000 35.82706 314 ALA B CA 1
ATOM 5884 C C . ALA B 1 316 ? 12.47413 16.59082 -1.20954 1.000 37.83369 314 ALA B C 1
ATOM 5885 O O . ALA B 1 316 ? 12.09742 16.96397 -0.08751 1.000 39.47206 314 ALA B O 1
ATOM 5887 N N . LEU B 1 317 ? 11.61329 16.37413 -2.20503 1.000 37.06247 315 LEU B N 1
ATOM 5888 C CA . LEU B 1 317 ? 10.20368 16.73538 -2.06643 1.000 40.98074 315 LEU B CA 1
ATOM 5889 C C . LEU B 1 317 ? 9.33956 15.63586 -1.46887 1.000 37.44329 315 LEU B C 1
ATOM 5890 O O . LEU B 1 317 ? 8.37354 15.94235 -0.75660 1.000 38.90640 315 LEU B O 1
ATOM 5895 N N . TYR B 1 318 ? 9.64810 14.37420 -1.75792 1.000 36.86812 316 TYR B N 1
ATOM 5896 C CA . TYR B 1 318 ? 8.84544 13.24888 -1.30502 1.000 41.65682 316 TYR B CA 1
ATOM 5897 C C . TYR B 1 318 ? 9.60746 12.22821 -0.47401 1.000 42.33252 316 TYR B C 1
ATOM 5898 O O . TYR B 1 318 ? 8.96642 11.41138 0.19617 1.000 45.10730 316 TYR B O 1
ATOM 5907 N N . GLY B 1 319 ? 10.93394 12.24971 -0.48791 1.000 39.76893 317 GLY B N 1
ATOM 5908 C CA . GLY B 1 319 ? 11.69794 11.22912 0.19560 1.000 39.96439 317 GLY B CA 1
ATOM 5909 C C . GLY B 1 319 ? 12.43388 11.70510 1.42872 1.000 38.82835 317 GLY B C 1
ATOM 5910 O O . GLY B 1 319 ? 11.98404 12.62693 2.12222 1.000 40.93334 317 GLY B O 1
ATOM 5911 N N . ASN B 1 320 ? 13.58160 11.08126 1.70239 1.000 40.64893 318 ASN B N 1
ATOM 5912 C CA . ASN B 1 320 ? 14.32551 11.32604 2.93071 1.000 41.19037 318 ASN B CA 1
ATOM 5913 C C . ASN B 1 320 ? 15.42478 12.36891 2.75271 1.000 42.11341 318 ASN B C 1
ATOM 5914 O O . ASN B 1 320 ? 16.25555 12.53274 3.65349 1.000 37.91262 318 ASN B O 1
ATOM 5919 N N . GLN B 1 321 ? 15.46549 13.04861 1.60079 1.000 35.09451 319 GLN B N 1
ATOM 5920 C CA . GLN B 1 321 ? 16.37163 14.15774 1.33954 1.000 33.75851 319 GLN B CA 1
ATOM 5921 C C . GLN B 1 321 ? 17.83692 13.74820 1.31614 1.000 40.07484 319 GLN B C 1
ATOM 5922 O O . GLN B 1 321 ? 18.71374 14.61825 1.36231 1.000 41.53035 319 GLN B O 1
ATOM 5928 N N . SER B 1 322 ? 18.13882 12.45339 1.22785 1.000 35.37821 320 SER B N 1
ATOM 5929 C CA . SER B 1 322 ? 19.52881 12.02734 1.29858 1.000 34.70508 320 SER B CA 1
ATOM 5930 C C . SER B 1 322 ? 20.26054 12.14357 -0.03303 1.000 33.17318 320 SER B C 1
ATOM 5931 O O . SER B 1 322 ? 21.49447 12.15210 -0.03963 1.000 42.08868 320 SER B O 1
ATOM 5934 N N . ARG B 1 323 ? 19.55333 12.21763 -1.15582 1.000 35.89475 321 ARG B N 1
ATOM 5935 C CA . ARG B 1 323 ? 20.20982 12.28514 -2.45854 1.000 33.76403 321 ARG B CA 1
ATOM 5936 C C . ARG B 1 323 ? 20.57590 13.73284 -2.76974 1.000 33.97535 321 ARG B C 1
ATOM 5937 O O . ARG B 1 323 ? 19.73070 14.62451 -2.63769 1.000 36.77661 321 ARG B O 1
ATOM 5945 N N . THR B 1 324 ? 21.83129 13.96616 -3.18408 1.000 34.10234 322 THR B N 1
ATOM 5946 C CA . THR B 1 324 ? 22.28608 15.30370 -3.57367 1.000 35.88416 322 THR B CA 1
ATOM 5947 C C . THR B 1 324 ? 23.14377 15.20034 -4.82899 1.000 34.21272 322 THR B C 1
ATOM 5948 O O . THR B 1 324 ? 23.46504 14.10965 -5.31207 1.000 33.80967 322 THR B O 1
ATOM 5952 N N . THR B 1 325 ? 23.57714 16.35888 -5.32912 1.000 33.37022 323 THR B N 1
ATOM 5953 C CA . THR B 1 325 ? 24.55654 16.35738 -6.40318 1.000 35.95447 323 THR B CA 1
ATOM 5954 C C . THR B 1 325 ? 25.92906 15.90301 -5.94029 1.000 36.86131 323 THR B C 1
ATOM 5955 O O . THR B 1 325 ? 26.81142 15.70938 -6.78266 1.000 36.62537 323 THR B O 1
ATOM 5959 N N . ASP B 1 326 ? 26.12902 15.71091 -4.63507 1.000 35.76445 324 ASP B N 1
ATOM 5960 C CA . ASP B 1 326 ? 27.41567 15.24921 -4.14093 1.000 39.45289 324 ASP B CA 1
ATOM 5961 C C . ASP B 1 326 ? 27.50027 13.73716 -3.94187 1.000 34.88679 324 ASP B C 1
ATOM 5962 O O . ASP B 1 326 ? 28.59070 13.24036 -3.64409 1.000 40.20942 324 ASP B O 1
ATOM 5967 N N . ASN B 1 327 ? 26.40080 12.99006 -4.08334 1.000 33.70743 325 ASN B N 1
ATOM 5968 C CA . ASN B 1 327 ? 26.47926 11.53204 -3.98495 1.000 33.81134 325 ASN B CA 1
ATOM 5969 C C . ASN B 1 327 ? 25.83261 10.85004 -5.18876 1.000 34.10984 325 ASN B C 1
ATOM 5970 O O . ASN B 1 327 ? 25.10742 9.86121 -5.05836 1.000 34.09404 325 ASN B O 1
ATOM 5975 N N . ARG B 1 328 ? 26.11151 11.35988 -6.39393 1.000 31.22030 326 ARG B N 1
ATOM 5976 C CA . ARG B 1 328 ? 25.62333 10.71234 -7.60267 1.000 31.58387 326 ARG B CA 1
ATOM 5977 C C . ARG B 1 328 ? 26.32263 9.39235 -7.88781 1.000 33.70428 326 ARG B C 1
ATOM 5978 O O . ARG B 1 328 ? 25.77353 8.57357 -8.62924 1.000 35.29443 326 ARG B O 1
ATOM 5986 N N . GLY B 1 329 ? 27.52525 9.18137 -7.34554 1.000 33.50362 327 GLY B N 1
ATOM 5987 C CA . GLY B 1 329 ? 28.38534 8.11029 -7.81472 1.000 31.28178 327 GLY B CA 1
ATOM 5988 C C . GLY B 1 329 ? 29.17952 8.56464 -9.02614 1.000 32.89914 327 GLY B C 1
ATOM 5989 O O . GLY B 1 329 ? 29.04777 9.69004 -9.50746 1.000 33.72317 327 GLY B O 1
ATOM 5990 N N . SER B 1 330 ? 30.01182 7.66419 -9.54953 1.000 31.11377 328 SER B N 1
ATOM 5991 C CA . SER B 1 330 ? 30.84318 8.01823 -10.69642 1.000 33.28276 328 SER B CA 1
ATOM 5992 C C . SER B 1 330 ? 29.98433 8.21549 -11.95041 1.000 33.47122 328 SER B C 1
ATOM 5993 O O . SER B 1 330 ? 29.02215 7.47962 -12.18524 1.000 32.82243 328 SER B O 1
ATOM 5996 N N . VAL B 1 331 ? 30.30750 9.23464 -12.74351 1.000 28.96716 329 VAL B N 1
ATOM 5997 C CA . VAL B 1 331 ? 29.47627 9.58818 -13.88668 1.000 30.09640 329 VAL B CA 1
ATOM 5998 C C . VAL B 1 331 ? 30.20266 9.14909 -15.15759 1.000 28.90904 329 VAL B C 1
ATOM 5999 O O . VAL B 1 331 ? 31.20558 9.76888 -15.55143 1.000 32.64507 329 VAL B O 1
ATOM 6003 N N . PRO B 1 332 ? 29.74553 8.09821 -15.82413 1.000 28.04594 330 PRO B N 1
ATOM 6004 C CA . PRO B 1 332 ? 30.40601 7.64799 -17.05116 1.000 29.05692 330 PRO B CA 1
ATOM 6005 C C . PRO B 1 332 ? 29.90359 8.45521 -18.22612 1.000 29.86713 330 PRO B C 1
ATOM 6006 O O . PRO B 1 332 ? 28.87547 9.12481 -18.14742 1.000 30.67078 330 PRO B O 1
ATOM 6010 N N . TYR B 1 333 ? 30.64618 8.39272 -19.32567 1.000 29.00006 331 TYR B N 1
ATOM 6011 C CA . TYR B 1 333 ? 30.11980 8.99693 -20.53843 1.000 23.93849 331 TYR B CA 1
ATOM 6012 C C . TYR B 1 333 ? 30.75492 8.34710 -21.75290 1.000 29.56971 331 TYR B C 1
ATOM 6013 O O . TYR B 1 333 ? 31.77998 7.67030 -21.66010 1.000 29.79327 331 TYR B O 1
ATOM 6022 N N . THR B 1 334 ? 30.12759 8.58373 -22.89780 1.000 29.75713 332 THR B N 1
ATOM 6023 C CA . THR B 1 334 ? 30.56656 8.03799 -24.17595 1.000 27.74803 332 THR B CA 1
ATOM 6024 C C . THR B 1 334 ? 30.61513 9.15926 -25.19405 1.000 30.37797 332 THR B C 1
ATOM 6025 O O . THR B 1 334 ? 29.65937 9.93380 -25.30579 1.000 32.08997 332 THR B O 1
ATOM 6029 N N . VAL B 1 335 ? 31.72906 9.24758 -25.91481 1.000 28.23590 333 VAL B N 1
ATOM 6030 C CA . VAL B 1 335 ? 31.83393 10.05065 -27.12770 1.000 30.61352 333 VAL B CA 1
ATOM 6031 C C . VAL B 1 335 ? 31.54910 9.11515 -28.29267 1.000 33.10241 333 VAL B C 1
ATOM 6032 O O . VAL B 1 335 ? 32.32653 8.19123 -28.55176 1.000 29.30927 333 VAL B O 1
ATOM 6036 N N . PHE B 1 336 ? 30.42944 9.32738 -28.98184 1.000 31.16398 334 PHE B N 1
ATOM 6037 C CA . PHE B 1 336 ? 30.01273 8.37229 -30.00487 1.000 33.02270 334 PHE B CA 1
ATOM 6038 C C . PHE B 1 336 ? 30.69010 8.64017 -31.34371 1.000 35.39913 334 PHE B C 1
ATOM 6039 O O . PHE B 1 336 ? 30.04138 8.78231 -32.37771 1.000 34.30427 334 PHE B O 1
ATOM 6047 N N . ILE B 1 337 ? 32.01696 8.70973 -31.33743 1.000 35.16698 335 ILE B N 1
ATOM 6048 C CA . ILE B 1 337 ? 32.76617 8.49651 -32.57440 1.000 31.80309 335 ILE B CA 1
ATOM 6049 C C . ILE B 1 337 ? 32.72376 7.00348 -32.89931 1.000 34.82697 335 ILE B C 1
ATOM 6050 O O . ILE B 1 337 ? 31.99134 6.24017 -32.25588 1.000 35.35940 335 ILE B O 1
ATOM 6055 N N . ASP B 1 338 ? 33.48246 6.57948 -33.91007 1.000 30.08012 336 ASP B N 1
ATOM 6056 C CA . ASP B 1 338 ? 33.41722 5.21655 -34.44191 1.000 31.76825 336 ASP B CA 1
ATOM 6057 C C . ASP B 1 338 ? 34.80728 4.60010 -34.39889 1.000 28.76207 336 ASP B C 1
ATOM 6058 O O . ASP B 1 338 ? 35.65987 4.94138 -35.24434 1.000 30.63614 336 ASP B O 1
ATOM 6063 N N . PRO B 1 339 ? 35.08981 3.69310 -33.46165 1.000 28.54720 337 PRO B N 1
ATOM 6064 C CA . PRO B 1 339 ? 34.17889 3.12023 -32.45328 1.000 25.89714 337 PRO B CA 1
ATOM 6065 C C . PRO B 1 339 ? 33.99485 4.05329 -31.25504 1.000 28.98069 337 PRO B C 1
ATOM 6066 O O . PRO B 1 339 ? 34.70911 5.05687 -31.15342 1.000 28.75832 337 PRO B O 1
ATOM 6070 N N . PRO B 1 340 ? 33.05814 3.78767 -30.33938 1.000 28.32544 338 PRO B N 1
ATOM 6071 C CA . PRO B 1 340 ? 32.79177 4.76268 -29.26889 1.000 28.72901 338 PRO B CA 1
ATOM 6072 C C . PRO B 1 340 ? 33.92021 4.81184 -28.25064 1.000 28.77756 338 PRO B C 1
ATOM 6073 O O . PRO B 1 340 ? 34.54259 3.80009 -27.92084 1.000 29.14532 338 PRO B O 1
ATOM 6077 N N . LEU B 1 341 ? 34.18085 6.02067 -27.75917 1.000 27.83265 339 LEU B N 1
ATOM 6078 C CA . LEU B 1 341 ? 35.16037 6.27400 -26.70668 1.000 27.75237 339 LEU B CA 1
ATOM 6079 C C . LEU B 1 341 ? 34.39365 6.50485 -25.40786 1.000 32.39631 339 LEU B C 1
ATOM 6080 O O . LEU B 1 341 ? 33.74773 7.54777 -25.23777 1.000 29.70661 339 LEU B O 1
ATOM 6085 N N . SER B 1 342 ? 34.47034 5.54950 -24.48467 1.000 25.89237 340 SER B N 1
ATOM 6086 C CA . SER B 1 342 ? 33.71926 5.63172 -23.24544 1.000 25.26590 340 SER B CA 1
ATOM 6087 C C . SER B 1 342 ? 34.67706 5.80878 -22.07661 1.000 30.48104 340 SER B C 1
ATOM 6088 O O . SER B 1 342 ? 35.79484 5.28168 -22.09066 1.000 29.87243 340 SER B O 1
ATOM 6091 N N . ARG B 1 343 ? 34.23849 6.56666 -21.06883 1.000 27.13329 341 ARG B N 1
ATOM 6092 C CA . ARG B 1 343 ? 35.12094 6.98179 -19.99422 1.000 28.88113 341 ARG B CA 1
ATOM 6093 C C . ARG B 1 343 ? 34.39301 7.00104 -18.66250 1.000 27.56636 341 ARG B C 1
ATOM 6094 O O . ARG B 1 343 ? 33.21191 7.35588 -18.59490 1.000 28.47493 341 ARG B O 1
ATOM 6102 N N . VAL B 1 344 ? 35.09645 6.60513 -17.60329 1.000 30.67011 342 VAL B N 1
ATOM 6103 C CA . VAL B 1 344 ? 34.62996 6.87908 -16.24421 1.000 27.81816 342 VAL B CA 1
ATOM 6104 C C . VAL B 1 344 ? 35.84782 7.15427 -15.36635 1.000 32.26798 342 VAL B C 1
ATOM 6105 O O . VAL B 1 344 ? 36.91170 6.55706 -15.55000 1.000 29.88474 342 VAL B O 1
ATOM 6109 N N . GLY B 1 345 ? 35.70916 8.10642 -14.43963 1.000 30.02368 343 GLY B N 1
ATOM 6110 C CA . GLY B 1 345 ? 36.81988 8.34874 -13.52872 1.000 29.35892 343 GLY B CA 1
ATOM 6111 C C . GLY B 1 345 ? 38.01626 9.03734 -14.17107 1.000 31.00514 343 GLY B C 1
ATOM 6112 O O . GLY B 1 345 ? 37.90743 9.75368 -15.17593 1.000 32.02825 343 GLY B O 1
ATOM 6113 N N . LEU B 1 346 ? 39.18356 8.80475 -13.57188 1.000 29.65657 344 LEU B N 1
ATOM 6114 C CA . LEU B 1 346 ? 40.39750 9.54919 -13.90953 1.000 29.48905 344 LEU B CA 1
ATOM 6115 C C . LEU B 1 346 ? 41.14641 8.98587 -15.11543 1.000 30.79953 344 LEU B C 1
ATOM 6116 O O . LEU B 1 346 ? 41.12524 7.78048 -15.39257 1.000 32.43721 344 LEU B O 1
ATOM 6121 N N . THR B 1 347 ? 41.87593 9.87630 -15.79350 1.000 33.44279 345 THR B N 1
ATOM 6122 C CA . THR B 1 347 ? 42.95664 9.43395 -16.65814 1.000 34.14251 345 THR B CA 1
ATOM 6123 C C . THR B 1 347 ? 44.22692 9.22499 -15.84511 1.000 31.47309 345 THR B C 1
ATOM 6124 O O . THR B 1 347 ? 44.35577 9.69724 -14.71237 1.000 35.18234 345 THR B O 1
ATOM 6128 N N . SER B 1 348 ? 45.18747 8.52151 -16.44949 1.000 30.12702 346 SER B N 1
ATOM 6129 C CA . SER B 1 348 ? 46.47144 8.35638 -15.77999 1.000 31.70176 346 SER B CA 1
ATOM 6130 C C . SER B 1 348 ? 47.16371 9.70133 -15.57600 1.000 39.96203 346 SER B C 1
ATOM 6131 O O . SER B 1 348 ? 47.85661 9.89589 -14.56989 1.000 37.35357 346 SER B O 1
ATOM 6134 N N . LYS B 1 349 ? 46.97348 10.64460 -16.50620 1.000 33.85318 347 LYS B N 1
ATOM 6135 C CA . LYS B 1 349 ? 47.50759 11.99174 -16.31760 1.000 36.39900 347 LYS B CA 1
ATOM 6136 C C . LYS B 1 349 ? 46.91030 12.65543 -15.08362 1.000 36.75328 347 LYS B C 1
ATOM 6137 O O . LYS B 1 349 ? 47.62976 13.29607 -14.31124 1.000 37.01704 347 LYS B O 1
ATOM 6143 N N . GLU B 1 350 ? 45.59798 12.51056 -14.87528 1.000 32.51575 348 GLU B N 1
ATOM 6144 C CA . GLU B 1 350 ? 44.97904 13.12085 -13.70109 1.000 34.84924 348 GLU B CA 1
ATOM 6145 C C . GLU B 1 350 ? 45.39208 12.41384 -12.41676 1.000 41.35643 348 GLU B C 1
ATOM 6146 O O . GLU B 1 350 ? 45.58601 13.06819 -11.38270 1.000 37.19783 348 GLU B O 1
ATOM 6152 N N . ALA B 1 351 ? 45.51579 11.08030 -12.45405 1.000 34.32352 349 ALA B N 1
ATOM 6153 C CA . ALA B 1 351 ? 45.94789 10.34396 -11.26620 1.000 35.43330 349 ALA B CA 1
ATOM 6154 C C . ALA B 1 351 ? 47.36002 10.75104 -10.85578 1.000 38.65836 349 ALA B C 1
ATOM 6155 O O . ALA B 1 351 ? 47.64943 10.92579 -9.66086 1.000 36.83084 349 ALA B O 1
ATOM 6157 N N . ALA B 1 352 ? 48.25233 10.92173 -11.83623 1.000 35.35189 350 ALA B N 1
ATOM 6158 C CA . ALA B 1 352 ? 49.60843 11.36743 -11.53026 1.000 38.11200 350 ALA B CA 1
ATOM 6159 C C . ALA B 1 352 ? 49.61520 12.79843 -11.00656 1.000 37.85066 350 ALA B C 1
ATOM 6160 O O . ALA B 1 352 ? 50.38295 13.12994 -10.09024 1.000 43.24865 350 ALA B O 1
ATOM 6162 N N . ALA B 1 353 ? 48.76758 13.66296 -11.57087 1.000 38.32949 351 ALA B N 1
ATOM 6163 C CA . ALA B 1 353 ? 48.75810 15.05534 -11.14160 1.000 38.30362 351 ALA B CA 1
ATOM 6164 C C . ALA B 1 353 ? 48.27399 15.18628 -9.70527 1.000 42.60001 351 ALA B C 1
ATOM 6165 O O . ALA B 1 353 ? 48.66999 16.11953 -9.00194 1.000 42.25503 351 ALA B O 1
ATOM 6167 N N . GLN B 1 354 ? 47.44013 14.25399 -9.24837 1.000 34.82331 352 GLN B N 1
ATOM 6168 C CA . GLN B 1 354 ? 46.93030 14.26763 -7.88655 1.000 39.43945 352 GLN B CA 1
ATOM 6169 C C . GLN B 1 354 ? 47.81169 13.48529 -6.92437 1.000 38.53794 352 GLN B C 1
ATOM 6170 O O . GLN B 1 354 ? 47.47375 13.38664 -5.74048 1.000 39.66187 352 GLN B O 1
ATOM 6176 N N . HIS B 1 355 ? 48.93133 12.93755 -7.40696 1.000 34.82738 353 HIS B N 1
ATOM 6177 C CA . HIS B 1 355 ? 49.90710 12.22689 -6.57914 1.000 39.21301 353 HIS B CA 1
ATOM 6178 C C . HIS B 1 355 ? 49.34336 10.90080 -6.05856 1.000 36.69904 353 HIS B C 1
ATOM 6179 O O . HIS B 1 355 ? 49.62243 10.48530 -4.93209 1.000 36.13842 353 HIS B O 1
ATOM 6186 N N . TYR B 1 356 ? 48.54570 10.23092 -6.88389 1.000 35.82325 354 TYR B N 1
ATOM 6187 C CA . TYR B 1 356 ? 48.17541 8.85548 -6.58459 1.000 37.82708 354 TYR B CA 1
ATOM 6188 C C . TYR B 1 356 ? 49.37523 7.94633 -6.79021 1.000 39.48029 354 TYR B C 1
ATOM 6189 O O . TYR B 1 356 ? 50.19496 8.16598 -7.68496 1.000 35.17676 354 TYR B O 1
ATOM 6198 N N . ASP B 1 357 ? 49.48921 6.93047 -5.94518 1.000 36.19437 355 ASP B N 1
ATOM 6199 C CA . ASP B 1 357 ? 50.39295 5.82008 -6.22826 1.000 36.59190 355 ASP B CA 1
ATOM 6200 C C . ASP B 1 357 ? 49.59031 4.87662 -7.10763 1.000 34.03882 355 ASP B C 1
ATOM 6201 O O . ASP B 1 357 ? 48.88290 3.99745 -6.61955 1.000 33.15762 355 ASP B O 1
ATOM 6206 N N . TYR B 1 358 ? 49.67340 5.08408 -8.42007 1.000 33.11571 356 TYR B N 1
ATOM 6207 C CA . TYR B 1 358 ? 48.79664 4.41927 -9.37590 1.000 31.79247 356 TYR B CA 1
ATOM 6208 C C . TYR B 1 358 ? 49.55976 3.45549 -10.27836 1.000 34.31149 356 TYR B C 1
ATOM 6209 O O . TYR B 1 358 ? 50.78787 3.50504 -10.38928 1.000 35.63384 356 TYR B O 1
ATOM 6218 N N . THR B 1 359 ? 48.79775 2.56797 -10.92522 1.000 30.34518 357 THR B N 1
ATOM 6219 C CA . THR B 1 359 ? 49.29673 1.75335 -12.03237 1.000 30.36935 357 THR B CA 1
ATOM 6220 C C . THR B 1 359 ? 48.33150 1.88432 -13.20029 1.000 30.58465 357 THR B C 1
ATOM 6221 O O . THR B 1 359 ? 47.11485 1.83575 -13.00710 1.000 32.09043 357 THR B O 1
ATOM 6225 N N . GLU B 1 360 ? 48.86399 2.05816 -14.41022 1.000 30.88950 358 GLU B N 1
ATOM 6226 C CA . GLU B 1 360 ? 48.03553 2.03663 -15.60551 1.000 28.70962 358 GLU B CA 1
ATOM 6227 C C . GLU B 1 360 ? 48.35193 0.79673 -16.42836 1.000 32.49667 358 GLU B C 1
ATOM 6228 O O . GLU B 1 360 ? 49.46698 0.27581 -16.39447 1.000 33.01988 358 GLU B O 1
ATOM 6234 N N . HIS B 1 361 ? 47.34990 0.32275 -17.16011 1.000 32.00256 359 HIS B N 1
ATOM 6235 C CA . HIS B 1 361 ? 47.52494 -0.83411 -18.02099 1.000 30.24850 359 HIS B CA 1
ATOM 6236 C C . HIS B 1 361 ? 46.63057 -0.65561 -19.23347 1.000 30.02328 359 HIS B C 1
ATOM 6237 O O . HIS B 1 361 ? 45.58437 -0.00836 -19.15665 1.000 31.06229 359 HIS B O 1
ATOM 6244 N N . GLN B 1 362 ? 47.04841 -1.21845 -20.36241 1.000 28.77442 360 GLN B N 1
ATOM 6245 C CA . GLN B 1 362 ? 46.30874 -1.00254 -21.59449 1.000 25.84886 360 GLN B CA 1
ATOM 6246 C C . GLN B 1 362 ? 46.26064 -2.28095 -22.42065 1.000 28.18886 360 GLN B C 1
ATOM 6247 O O . GLN B 1 362 ? 47.03301 -3.22585 -22.21420 1.000 33.44059 360 GLN B O 1
ATOM 6253 N N . LEU B 1 363 ? 45.32371 -2.29115 -23.36269 1.000 27.54321 361 LEU B N 1
ATOM 6254 C CA . LEU B 1 363 ? 45.04288 -3.46855 -24.17865 1.000 27.49378 361 LEU B CA 1
ATOM 6255 C C . LEU B 1 363 ? 44.51262 -2.96819 -25.51042 1.000 25.33742 361 LEU B C 1
ATOM 6256 O O . LEU B 1 363 ? 43.45248 -2.33732 -25.54990 1.000 27.66140 361 LEU B O 1
ATOM 6261 N N . LEU B 1 364 ? 45.24941 -3.22248 -26.58767 1.000 25.33951 362 LEU B N 1
ATOM 6262 C CA . LEU B 1 364 ? 44.75358 -2.87029 -27.90951 1.000 26.84741 362 LEU B CA 1
ATOM 6263 C C . LEU B 1 364 ? 43.56955 -3.76188 -28.27502 1.000 30.66258 362 LEU B C 1
ATOM 6264 O O . LEU B 1 364 ? 43.53335 -4.95594 -27.94327 1.000 29.01454 362 LEU B O 1
ATOM 6269 N N . VAL B 1 365 ? 42.57815 -3.17221 -28.94575 1.000 27.44387 363 VAL B N 1
ATOM 6270 C CA . VAL B 1 365 ? 41.43974 -3.97531 -29.38164 1.000 25.63310 363 VAL B CA 1
ATOM 6271 C C . VAL B 1 365 ? 41.89157 -5.05156 -30.37198 1.000 26.95317 363 VAL B C 1
ATOM 6272 O O . VAL B 1 365 ? 41.29381 -6.13136 -30.44113 1.000 30.38862 363 VAL B O 1
ATOM 6276 N N . SER B 1 366 ? 42.95836 -4.78636 -31.13546 1.000 27.16422 364 SER B N 1
ATOM 6277 C CA . SER B 1 366 ? 43.49192 -5.80711 -32.03529 1.000 27.83961 364 SER B CA 1
ATOM 6278 C C . SER B 1 366 ? 44.03054 -7.02304 -31.28676 1.000 29.32468 364 SER B C 1
ATOM 6279 O O . SER B 1 366 ? 44.21610 -8.08180 -31.90356 1.000 33.16102 364 SER B O 1
ATOM 6282 N N . ALA B 1 367 ? 44.25783 -6.91393 -29.98055 1.000 29.67067 365 ALA B N 1
ATOM 6283 C CA . ALA B 1 367 ? 44.67260 -8.05164 -29.16890 1.000 32.21724 365 ALA B CA 1
ATOM 6284 C C . ALA B 1 367 ? 43.50279 -8.75374 -28.48843 1.000 35.79223 365 ALA B C 1
ATOM 6285 O O . ALA B 1 367 ? 43.72347 -9.69397 -27.72115 1.000 37.86190 365 ALA B O 1
ATOM 6287 N N . ILE B 1 368 ? 42.27214 -8.32626 -28.75285 1.000 29.16010 366 ILE B N 1
ATOM 6288 C CA . ILE B 1 368 ? 41.07109 -8.92945 -28.18438 1.000 27.95337 366 ILE B CA 1
ATOM 6289 C C . ILE B 1 368 ? 40.48587 -9.85368 -29.24849 1.000 29.28190 366 ILE B C 1
ATOM 6290 O O . ILE B 1 368 ? 40.02943 -9.35466 -30.29203 1.000 27.47007 366 ILE B O 1
ATOM 6295 N N . PRO B 1 369 ? 40.47578 -11.18161 -29.04415 1.000 26.00228 367 PRO B N 1
ATOM 6296 C CA . PRO B 1 369 ? 40.01030 -12.07823 -30.12073 1.000 26.27606 367 PRO B CA 1
ATOM 6297 C C . PRO B 1 369 ? 38.60953 -11.77289 -30.63261 1.000 23.87848 367 PRO B C 1
ATOM 6298 O O . PRO B 1 369 ? 38.34806 -11.97389 -31.83148 1.000 27.86929 367 PRO B O 1
ATOM 6302 N N . ARG B 1 370 ? 37.70061 -11.29019 -29.77477 1.000 25.58543 368 ARG B N 1
ATOM 6303 C CA . ARG B 1 370 ? 36.36970 -10.89131 -30.24613 1.000 26.99650 368 ARG B CA 1
ATOM 6304 C C . ARG B 1 370 ? 36.43135 -9.86880 -31.38728 1.000 26.16779 368 ARG B C 1
ATOM 6305 O O . ARG B 1 370 ? 35.50749 -9.79862 -32.21197 1.000 25.31622 368 ARG B O 1
ATOM 6313 N N . HIS B 1 371 ? 37.51288 -9.08499 -31.47882 1.000 25.17906 369 HIS B N 1
ATOM 6314 C CA . HIS B 1 371 ? 37.61010 -8.11932 -32.57215 1.000 24.81833 369 HIS B CA 1
ATOM 6315 C C . HIS B 1 371 ? 37.58786 -8.80083 -33.94009 1.000 29.52660 369 HIS B C 1
ATOM 6316 O O . HIS B 1 371 ? 37.14082 -8.19051 -34.92630 1.000 27.16192 369 HIS B O 1
ATOM 6323 N N . LYS B 1 372 ? 38.07828 -10.04765 -34.03751 1.000 26.52150 370 LYS B N 1
ATOM 6324 C CA . LYS B 1 372 ? 38.02642 -10.74667 -35.32335 1.000 27.66220 370 LYS B CA 1
ATOM 6325 C C . LYS B 1 372 ? 36.59029 -11.03333 -35.73023 1.000 26.70134 370 LYS B C 1
ATOM 6326 O O . LYS B 1 372 ? 36.23193 -10.90933 -36.91183 1.000 29.03065 370 LYS B O 1
ATOM 6332 N N . ILE B 1 373 ? 35.77146 -11.47582 -34.77032 1.000 26.14974 371 ILE B N 1
ATOM 6333 C CA . ILE B 1 373 ? 34.34541 -11.66844 -35.02174 1.000 27.26476 371 ILE B CA 1
ATOM 6334 C C . ILE B 1 373 ? 33.70162 -10.36132 -35.47367 1.000 25.50289 371 ILE B C 1
ATOM 6335 O O . ILE B 1 373 ? 32.92750 -10.32662 -36.43933 1.000 26.96068 371 ILE B O 1
ATOM 6340 N N . ASN B 1 374 ? 34.01328 -9.26933 -34.77838 1.000 25.98450 372 ASN B N 1
ATOM 6341 C CA . ASN B 1 374 ? 33.49651 -7.93683 -35.12555 1.000 24.99530 372 ASN B CA 1
ATOM 6342 C C . ASN B 1 374 ? 33.98786 -7.42675 -36.47051 1.000 29.39125 372 ASN B C 1
ATOM 6343 O O . ASN B 1 374 ? 33.40212 -6.46543 -36.99500 1.000 29.42094 372 ASN B O 1
ATOM 6348 N N . ASN B 1 375 ? 35.08108 -7.98511 -37.00452 1.000 26.58191 373 ASN B N 1
ATOM 6349 C CA . ASN B 1 375 ? 35.71537 -7.45608 -38.22313 1.000 27.63802 373 ASN B CA 1
ATOM 6350 C C . ASN B 1 375 ? 36.11262 -5.99617 -38.02749 1.000 29.26109 373 ASN B C 1
ATOM 6351 O O . ASN B 1 375 ? 35.92783 -5.15501 -38.91435 1.000 30.35140 373 ASN B O 1
ATOM 6356 N N . ASP B 1 376 ? 36.66232 -5.68713 -36.85023 1.000 26.63541 374 ASP B N 1
ATOM 6357 C CA . ASP B 1 376 ? 37.07039 -4.32009 -36.51829 1.000 25.93000 374 ASP B CA 1
ATOM 6358 C C . ASP B 1 376 ? 38.22391 -4.36007 -35.53201 1.000 24.36962 374 ASP B C 1
ATOM 6359 O O . ASP B 1 376 ? 38.01922 -4.60853 -34.33288 1.000 27.99634 374 ASP B O 1
ATOM 6364 N N . PRO B 1 377 ? 39.44613 -4.07591 -35.98447 1.000 27.23152 375 PRO B N 1
ATOM 6365 C CA . PRO B 1 377 ? 40.61449 -4.10326 -35.09803 1.000 28.42905 375 PRO B CA 1
ATOM 6366 C C . PRO B 1 377 ? 40.88499 -2.79574 -34.37169 1.000 29.66988 375 PRO B C 1
ATOM 6367 O O . PRO B 1 377 ? 41.86665 -2.72848 -33.62775 1.000 28.76969 375 PRO B O 1
ATOM 6371 N N . ARG B 1 378 ? 40.07079 -1.76516 -34.58678 1.000 26.96376 376 ARG B N 1
ATOM 6372 C CA . ARG B 1 378 ? 40.35804 -0.43875 -34.04772 1.000 26.26428 376 ARG B CA 1
ATOM 6373 C C . ARG B 1 378 ? 40.01718 -0.32537 -32.56416 1.000 28.20614 376 ARG B C 1
ATOM 6374 O O . ARG B 1 378 ? 38.98521 -0.82572 -32.10401 1.000 27.46819 376 ARG B O 1
ATOM 6382 N N . GLY B 1 379 ? 40.88175 0.35078 -31.81635 1.000 28.16670 377 GLY B N 1
ATOM 6383 C CA . GLY B 1 379 ? 40.55334 0.76579 -30.46204 1.000 26.68126 377 GLY B CA 1
ATOM 6384 C C . GLY B 1 379 ? 41.65781 0.48433 -29.45993 1.000 25.81573 377 GLY B C 1
ATOM 6385 O O . GLY B 1 379 ? 42.64255 -0.20209 -29.73199 1.000 28.51721 377 GLY B O 1
ATOM 6386 N N . LEU B 1 380 ? 41.44669 1.02178 -28.26057 1.000 26.37026 378 LEU B N 1
ATOM 6387 C CA . LEU B 1 380 ? 42.41172 0.89555 -27.17780 1.000 27.60402 378 LEU B CA 1
ATOM 6388 C C . LEU B 1 380 ? 41.65401 0.97590 -25.86793 1.000 28.34615 378 LEU B C 1
ATOM 6389 O O . LEU B 1 380 ? 40.88432 1.91950 -25.65217 1.000 27.22832 378 LEU B O 1
ATOM 6394 N N . PHE B 1 381 ? 41.84303 -0.03228 -25.01593 1.000 26.11560 379 PHE B N 1
ATOM 6395 C CA . PHE B 1 381 ? 41.27810 -0.02545 -23.67203 1.000 26.35089 379 PHE B CA 1
ATOM 6396 C C . PHE B 1 381 ? 42.37798 0.30892 -22.67484 1.000 29.61888 379 PHE B C 1
ATOM 6397 O O . PHE B 1 381 ? 43.47573 -0.24687 -22.74226 1.000 29.42977 379 PHE B O 1
ATOM 6405 N N . LYS B 1 382 ? 42.07080 1.18555 -21.71627 1.000 27.94831 380 LYS B N 1
ATOM 6406 C CA . LYS B 1 382 ? 43.06311 1.62057 -20.74549 1.000 27.55122 380 LYS B CA 1
ATOM 6407 C C . LYS B 1 382 ? 42.42609 1.74532 -19.36785 1.000 29.57631 380 LYS B C 1
ATOM 6408 O O . LYS B 1 382 ? 41.30396 2.24614 -19.25006 1.000 31.49812 380 LYS B O 1
ATOM 6414 N N . VAL B 1 383 ? 43.13320 1.28737 -18.32555 1.000 27.77903 381 VAL B N 1
ATOM 6415 C CA . VAL B 1 383 ? 42.63994 1.42118 -16.95517 1.000 28.47499 381 VAL B CA 1
ATOM 6416 C C . VAL B 1 383 ? 43.71280 2.02772 -16.06028 1.000 30.59818 381 VAL B C 1
ATOM 6417 O O . VAL B 1 383 ? 44.91275 1.96275 -16.35461 1.000 32.09801 381 VAL B O 1
ATOM 6421 N N . VAL B 1 384 ? 43.25523 2.66894 -14.97674 1.000 27.74511 382 VAL B N 1
ATOM 6422 C CA . VAL B 1 384 ? 44.10936 3.28410 -13.96673 1.000 27.24661 382 VAL B CA 1
ATOM 6423 C C . VAL B 1 384 ? 43.62097 2.80645 -12.61617 1.000 28.53773 382 VAL B C 1
ATOM 6424 O O . VAL B 1 384 ? 42.43879 2.95855 -12.30187 1.000 29.77147 382 VAL B O 1
ATOM 6428 N N . ILE B 1 385 ? 44.51880 2.24476 -11.80992 1.000 29.98269 383 ILE B N 1
ATOM 6429 C CA . ILE B 1 385 ? 44.12819 1.72518 -10.50155 1.000 28.86347 383 ILE B CA 1
ATOM 6430 C C . ILE B 1 385 ? 44.99482 2.34012 -9.41158 1.000 30.05385 383 ILE B C 1
ATOM 6431 O O . ILE B 1 385 ? 46.12242 2.78474 -9.64572 1.000 32.43462 383 ILE B O 1
ATOM 6436 N N . ASN B 1 386 ? 44.43561 2.39266 -8.21106 1.000 29.46113 384 ASN B N 1
ATOM 6437 C CA . ASN B 1 386 ? 45.12697 2.87043 -7.02521 1.000 30.91328 384 ASN B CA 1
ATOM 6438 C C . ASN B 1 386 ? 45.87452 1.71388 -6.37182 1.000 32.82236 384 ASN B C 1
ATOM 6439 O O . ASN B 1 386 ? 45.24575 0.77227 -5.88525 1.000 31.73028 384 ASN B O 1
ATOM 6444 N N . ASN B 1 387 ? 47.20650 1.79255 -6.33788 1.000 31.44132 385 ASN B N 1
ATOM 6445 C CA . ASN B 1 387 ? 47.99040 0.72587 -5.71944 1.000 30.04615 385 ASN B CA 1
ATOM 6446 C C . ASN B 1 387 ? 47.75952 0.61864 -4.21968 1.000 32.76335 385 ASN B C 1
ATOM 6447 O O . ASN B 1 387 ? 48.01766 -0.44202 -3.64413 1.000 35.81065 385 ASN B O 1
ATOM 6452 N N . GLU B 1 388 ? 47.30218 1.69438 -3.57833 1.000 31.06468 386 GLU B N 1
ATOM 6453 C CA . GLU B 1 388 ? 47.17512 1.70556 -2.12557 1.000 34.26756 386 GLU B CA 1
ATOM 6454 C C . G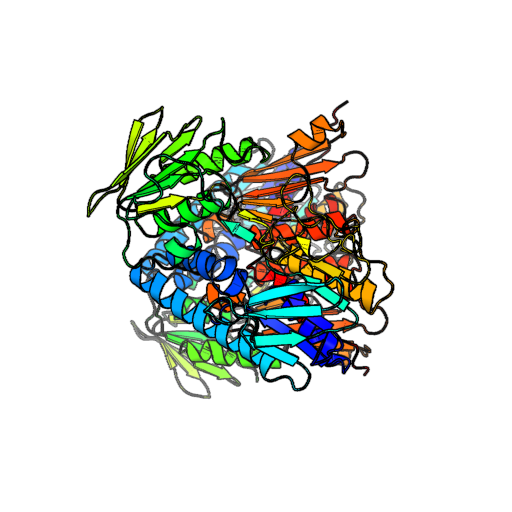LU B 1 388 ? 46.02401 0.82850 -1.65299 1.000 35.47187 386 GLU B C 1
ATOM 6455 O O . GLU B 1 388 ? 46.07860 0.29153 -0.54134 1.000 40.34806 386 GLU B O 1
ATOM 6461 N N . ASN B 1 389 ? 44.98937 0.64615 -2.48041 1.000 34.40253 387 ASN B N 1
ATOM 6462 C CA . ASN B 1 389 ? 43.83581 -0.14735 -2.07211 1.000 32.42799 387 ASN B CA 1
ATOM 6463 C C . ASN B 1 389 ? 43.30521 -1.05590 -3.17857 1.000 34.28837 387 ASN B C 1
ATOM 6464 O O . ASN B 1 389 ? 42.23834 -1.66168 -2.99802 1.000 30.69278 387 ASN B O 1
ATOM 6469 N N . ASN B 1 390 ? 43.97886 -1.11597 -4.32641 1.000 27.49276 388 ASN B N 1
ATOM 6470 C CA . ASN B 1 390 ? 43.59778 -1.94139 -5.47034 1.000 28.45082 388 ASN B CA 1
ATOM 6471 C C . ASN B 1 390 ? 42.24894 -1.54412 -6.06491 1.000 30.82434 388 ASN B C 1
ATOM 6472 O O . ASN B 1 390 ? 41.64479 -2.31778 -6.81227 1.000 29.74397 388 ASN B O 1
ATOM 6477 N N . MET B 1 391 ? 41.76943 -0.32976 -5.78857 1.000 26.72369 389 MET B N 1
ATOM 6478 C CA . MET B 1 391 ? 40.52143 0.09961 -6.39568 1.000 28.16121 389 MET B CA 1
ATOM 6479 C C . MET B 1 391 ? 40.77170 0.77702 -7.73951 1.000 27.40111 389 MET B C 1
ATOM 6480 O O . MET B 1 391 ? 41.86430 1.27395 -8.02197 1.000 27.85817 389 MET B O 1
ATOM 6485 N N . ILE B 1 392 ? 39.73931 0.77373 -8.58142 1.000 24.27942 390 ILE B N 1
ATOM 6486 C CA . ILE B 1 392 ? 39.83569 1.39946 -9.89987 1.000 26.01647 390 ILE B CA 1
ATOM 6487 C C . ILE B 1 392 ? 39.64819 2.90739 -9.77160 1.000 27.23912 390 ILE B C 1
ATOM 6488 O O . ILE B 1 392 ? 38.68810 3.38147 -9.15400 1.000 29.98183 390 ILE B O 1
ATOM 6493 N N . LEU B 1 393 ? 40.57737 3.66684 -10.34798 1.000 26.77874 391 LEU B N 1
ATOM 6494 C CA . LEU B 1 393 ? 40.46014 5.11801 -10.37998 1.000 28.89506 391 LEU B CA 1
ATOM 6495 C C . LEU B 1 393 ? 39.80705 5.60909 -11.66794 1.000 29.52507 391 LEU B C 1
ATOM 6496 O O . LEU B 1 393 ? 39.12017 6.63359 -11.64253 1.000 30.63702 391 LEU B O 1
ATOM 6501 N N . GLY B 1 394 ? 39.96508 4.89279 -12.77655 1.000 27.39511 392 GLY B N 1
ATOM 6502 C CA . GLY B 1 394 ? 39.37864 5.34090 -14.02602 1.000 27.69325 392 GLY B CA 1
ATOM 6503 C C . GLY B 1 394 ? 39.59777 4.32667 -15.12428 1.000 26.23559 392 GLY B C 1
ATOM 6504 O O . GLY B 1 394 ? 40.42311 3.41033 -15.00792 1.000 27.97519 392 GLY B O 1
ATOM 6505 N N . ALA B 1 395 ? 38.83363 4.50544 -16.20285 1.000 27.48001 393 ALA B N 1
ATOM 6506 C CA . ALA B 1 395 ? 39.02956 3.68406 -17.38912 1.000 26.75956 393 ALA B CA 1
ATOM 6507 C C . ALA B 1 395 ? 38.59289 4.45152 -18.62701 1.000 27.51989 393 ALA B C 1
ATOM 6508 O O . ALA B 1 395 ? 37.66576 5.26778 -18.58644 1.000 26.70113 393 ALA B O 1
ATOM 6510 N N . THR B 1 396 ? 39.27909 4.17756 -19.73451 1.000 26.07838 394 THR B N 1
ATOM 6511 C CA . THR B 1 396 ? 38.89954 4.69768 -21.04132 1.000 27.26588 394 THR B CA 1
ATOM 6512 C C . THR B 1 396 ? 38.79613 3.49993 -21.96542 1.000 26.49982 394 THR B C 1
ATOM 6513 O O . THR B 1 396 ? 39.80110 2.82315 -22.21008 1.000 28.61325 394 THR B O 1
ATOM 6517 N N . LEU B 1 397 ? 37.58861 3.20479 -22.43002 1.000 27.17187 395 LEU B N 1
ATOM 6518 C CA . LEU B 1 397 ? 37.35272 2.06894 -23.33394 1.000 24.16007 395 LEU B CA 1
ATOM 6519 C C . LEU B 1 397 ? 36.99607 2.64170 -24.70168 1.000 24.89546 395 LEU B C 1
ATOM 6520 O O . LEU B 1 397 ? 35.88079 3.12855 -24.91208 1.000 26.94027 395 LEU B O 1
ATOM 6525 N N . TYR B 1 398 ? 37.95579 2.61420 -25.62395 1.000 25.96168 396 TYR B N 1
ATOM 6526 C CA . TYR B 1 398 ? 37.74703 3.10697 -26.97895 1.000 28.20873 396 TYR B CA 1
ATOM 6527 C C . TYR B 1 398 ? 37.65141 1.88144 -27.88301 1.000 24.22963 396 TYR B C 1
ATOM 6528 O O . TYR B 1 398 ? 38.65619 1.20273 -28.12847 1.000 28.55962 396 TYR B O 1
ATOM 6537 N N . GLY B 1 399 ? 36.44771 1.56540 -28.33950 1.000 27.23838 397 GLY B N 1
ATOM 6538 C CA . GLY B 1 399 ? 36.25306 0.34166 -29.10516 1.000 25.81439 397 GLY B CA 1
ATOM 6539 C C . GLY B 1 399 ? 34.81079 -0.11133 -29.06182 1.000 28.00985 397 GLY B C 1
ATOM 6540 O O . GLY B 1 399 ? 34.00504 0.37976 -28.28628 1.000 27.07952 397 GLY B O 1
ATOM 6541 N N . LYS B 1 400 ? 34.48939 -1.08314 -29.92681 1.000 26.27106 398 LYS B N 1
ATOM 6542 C CA . LYS B 1 400 ? 33.11621 -1.58415 -30.00183 1.000 23.34798 398 LYS B CA 1
ATOM 6543 C C . LYS B 1 400 ? 32.62555 -2.10331 -28.65352 1.000 26.75966 398 LYS B C 1
ATOM 6544 O O . LYS B 1 400 ? 33.38148 -2.70491 -27.88551 1.000 25.57922 398 LYS B O 1
ATOM 6550 N N . GLN B 1 401 ? 31.34533 -1.83519 -28.36639 1.000 27.22272 399 GLN B N 1
ATOM 6551 C CA . GLN B 1 401 ? 30.60411 -2.19335 -27.15815 1.000 26.20819 399 GLN B CA 1
ATOM 6552 C C . GLN B 1 401 ? 30.99266 -1.36796 -25.93392 1.000 26.08613 399 GLN B C 1
ATOM 6553 O O . GLN B 1 401 ? 30.48947 -1.63648 -24.84003 1.000 26.17784 399 GLN B O 1
ATOM 6559 N N . SER B 1 402 ? 31.84700 -0.34964 -26.08315 1.000 24.96954 400 SER B N 1
ATOM 6560 C CA . SER B 1 402 ? 32.31712 0.37189 -24.90543 1.000 25.60387 400 SER B CA 1
ATOM 6561 C C . SER B 1 402 ? 31.18870 1.11264 -24.20396 1.000 27.04895 400 SER B C 1
ATOM 6562 O O . SER B 1 402 ? 31.22300 1.25885 -22.97141 1.000 26.37700 400 SER B O 1
ATOM 6565 N N . GLU B 1 403 ? 30.16295 1.54398 -24.94559 1.000 25.52822 401 GLU B N 1
ATOM 6566 C CA . GLU B 1 403 ? 29.07270 2.26388 -24.29470 1.000 26.18256 401 GLU B CA 1
ATOM 6567 C C . GLU B 1 403 ? 28.27344 1.34711 -23.37306 1.000 29.25953 401 GLU B C 1
ATOM 6568 O O . GLU B 1 403 ? 27.62455 1.83183 -22.43638 1.000 28.52403 401 GLU B O 1
ATOM 6574 N N . GLU B 1 404 ? 28.33938 0.03357 -23.58852 1.000 23.63244 402 GLU B N 1
ATOM 6575 C CA . GLU B 1 404 ? 27.75486 -0.90844 -22.63896 1.000 25.63529 402 GLU B CA 1
ATOM 6576 C C . GLU B 1 404 ? 28.75925 -1.29068 -21.55001 1.000 24.30991 402 GLU B C 1
ATOM 6577 O O . GLU B 1 404 ? 28.42230 -1.27700 -20.36150 1.000 27.77296 402 GLU B O 1
ATOM 6583 N N . LEU B 1 405 ? 29.99834 -1.63202 -21.93562 1.000 25.63794 403 LEU B N 1
ATOM 6584 C CA . LEU B 1 405 ? 30.97632 -2.14595 -20.96241 1.000 26.58465 403 LEU B CA 1
ATOM 6585 C C . LEU B 1 405 ? 31.34420 -1.12759 -19.88209 1.000 24.80397 403 LEU B C 1
ATOM 6586 O O . LEU B 1 405 ? 31.67141 -1.51191 -18.75004 1.000 27.06430 403 LEU B O 1
ATOM 6591 N N . ILE B 1 406 ? 31.37564 0.16403 -20.22077 1.000 25.75170 404 ILE B N 1
ATOM 6592 C CA . ILE B 1 406 ? 31.83738 1.14798 -19.24605 1.000 23.74411 404 ILE B CA 1
ATOM 6593 C C . ILE B 1 406 ? 30.98926 1.10603 -17.98157 1.000 25.55677 404 ILE B C 1
ATOM 6594 O O . ILE B 1 406 ? 31.47511 1.43794 -16.89531 1.000 27.82618 404 ILE B O 1
ATOM 6599 N N . ASN B 1 407 ? 29.74095 0.65978 -18.09388 1.000 25.25284 405 ASN B N 1
ATOM 6600 C CA . ASN B 1 407 ? 28.86181 0.56532 -16.93698 1.000 25.94823 405 ASN B CA 1
ATOM 6601 C C . ASN B 1 407 ? 29.32691 -0.48700 -15.93108 1.000 27.01051 405 ASN B C 1
ATOM 6602 O O . ASN B 1 407 ? 29.02235 -0.36796 -14.73905 1.000 27.47448 405 ASN B O 1
ATOM 6607 N N . ILE B 1 408 ? 30.06271 -1.51156 -16.37651 1.000 26.16489 406 ILE B N 1
ATOM 6608 C CA . ILE B 1 408 ? 30.61199 -2.48102 -15.42667 1.000 27.96003 406 ILE B CA 1
ATOM 6609 C C . ILE B 1 408 ? 31.64174 -1.79827 -14.54654 1.000 24.59029 406 ILE B C 1
ATOM 6610 O O . ILE B 1 408 ? 31.69393 -2.02286 -13.33403 1.000 25.82767 406 ILE B O 1
ATOM 6615 N N . ILE B 1 409 ? 32.46778 -0.94219 -15.14932 1.000 26.91481 407 ILE B N 1
ATOM 6616 C CA . ILE B 1 409 ? 33.54647 -0.29795 -14.41141 1.000 28.15473 407 ILE B CA 1
ATOM 6617 C C . ILE B 1 409 ? 32.98913 0.77991 -13.49089 1.000 28.59084 407 ILE B C 1
ATOM 6618 O O . ILE B 1 409 ? 33.45277 0.93519 -12.35067 1.000 27.56934 407 ILE B O 1
ATOM 6623 N N . LYS B 1 410 ? 31.96873 1.52048 -13.95140 1.000 28.80392 408 LYS B N 1
ATOM 6624 C CA . LYS B 1 410 ? 31.26156 2.44923 -13.06341 1.000 26.54287 408 LYS B CA 1
ATOM 6625 C C . LYS B 1 410 ? 30.75904 1.74067 -11.80823 1.000 26.93993 408 LYS B C 1
ATOM 6626 O O . LYS B 1 410 ? 30.93347 2.23335 -10.68292 1.000 28.70774 408 LYS B O 1
ATOM 6632 N N . LEU B 1 411 ? 30.08631 0.60609 -11.98551 1.000 27.19584 409 LEU B N 1
ATOM 6633 C CA . LEU B 1 411 ? 29.56878 -0.12036 -10.82888 1.000 28.15344 409 LEU B CA 1
ATOM 6634 C C . LEU B 1 411 ? 30.69604 -0.54093 -9.89641 1.000 25.36285 409 LEU B C 1
ATOM 6635 O O . LEU B 1 411 ? 30.56072 -0.45575 -8.66528 1.000 28.04913 409 LEU B O 1
ATOM 6640 N N . ALA B 1 412 ? 31.80881 -1.02762 -10.46112 1.000 25.61592 410 ALA B N 1
ATOM 6641 C CA . ALA B 1 412 ? 32.93376 -1.45997 -9.63585 1.000 26.80782 410 ALA B CA 1
ATOM 6642 C C . ALA B 1 412 ? 33.51418 -0.30220 -8.82812 1.000 31.13600 410 ALA B C 1
ATOM 6643 O O . ALA B 1 412 ? 33.81667 -0.46176 -7.63502 1.000 30.73649 410 ALA B O 1
ATOM 6645 N N . ILE B 1 413 ? 33.66473 0.87474 -9.45264 1.000 27.32499 411 ILE B N 1
ATOM 6646 C CA . ILE B 1 413 ? 34.19740 2.02703 -8.72862 1.000 27.87120 411 ILE B CA 1
ATOM 6647 C C . ILE B 1 413 ? 33.29431 2.37458 -7.54716 1.000 29.01163 411 ILE B C 1
ATOM 6648 O O . ILE B 1 413 ? 33.76105 2.53526 -6.41139 1.000 29.50285 411 ILE B O 1
ATOM 6653 N N . ASP B 1 414 ? 31.98441 2.48945 -7.79771 1.000 27.22586 412 ASP B N 1
ATOM 6654 C CA . ASP B 1 414 ? 31.05447 2.90849 -6.74565 1.000 27.72584 412 ASP B CA 1
ATOM 6655 C C . ASP B 1 414 ? 31.01446 1.91536 -5.59299 1.000 29.45443 412 ASP B C 1
ATOM 6656 O O . ASP B 1 414 ? 30.85538 2.30504 -4.42699 1.000 29.57609 412 ASP B O 1
ATOM 6661 N N . GLN B 1 415 ? 31.08714 0.62733 -5.90333 1.000 26.74883 413 GLN B N 1
ATOM 6662 C CA . GLN B 1 415 ? 30.88742 -0.40637 -4.90088 1.000 29.60190 413 GLN B CA 1
ATOM 6663 C C . GLN B 1 415 ? 32.19654 -0.90273 -4.30872 1.000 29.39249 413 GLN B C 1
ATOM 6664 O O . GLN B 1 415 ? 32.19518 -1.89467 -3.56207 1.000 31.30290 413 GLN B O 1
ATOM 6670 N N . ASN B 1 416 ? 33.30092 -0.21797 -4.60742 1.000 27.60809 414 ASN B N 1
ATOM 6671 C CA . ASN B 1 416 ? 34.63135 -0.55698 -4.10639 1.000 26.59113 414 ASN B CA 1
ATOM 6672 C C . ASN B 1 416 ? 34.96074 -2.02896 -4.37211 1.000 26.49221 414 ASN B C 1
ATOM 6673 O O . ASN B 1 416 ? 35.38123 -2.78286 -3.48562 1.000 28.90538 414 ASN B O 1
ATOM 6678 N N . ILE B 1 417 ? 34.76417 -2.43016 -5.62244 1.000 26.44924 415 ILE B N 1
ATOM 6679 C CA . ILE B 1 417 ? 35.16509 -3.75350 -6.09183 1.000 26.27218 415 ILE B CA 1
ATOM 6680 C C . ILE B 1 417 ? 36.58832 -3.63110 -6.62295 1.000 26.68343 415 ILE B C 1
ATOM 6681 O O . ILE B 1 417 ? 36.81259 -2.87467 -7.57652 1.000 29.70229 415 ILE B O 1
ATOM 6686 N N . PRO B 1 418 ? 37.56217 -4.32063 -6.04036 1.000 27.85855 416 PRO B N 1
ATOM 6687 C CA . PRO B 1 418 ? 38.95112 -4.12494 -6.47046 1.000 28.84973 416 PRO B CA 1
ATOM 6688 C C . PRO B 1 418 ? 39.17566 -4.68346 -7.86295 1.000 29.97275 416 PRO B C 1
ATOM 6689 O O . PRO B 1 418 ? 38.42882 -5.54021 -8.35109 1.000 30.80184 416 PRO B O 1
ATOM 6693 N N . TYR B 1 419 ? 40.22319 -4.16929 -8.51913 1.000 25.29557 417 TYR B N 1
ATOM 6694 C CA . TYR B 1 419 ? 40.44972 -4.53787 -9.90847 1.000 26.31650 417 TYR B CA 1
ATOM 6695 C C . TYR B 1 419 ? 40.76059 -6.00898 -10.05524 1.000 28.38048 417 TYR B C 1
ATOM 6696 O O . TYR B 1 419 ? 40.53361 -6.56480 -11.13271 1.000 29.63613 417 TYR B O 1
ATOM 6705 N N . THR B 1 420 ? 41.24615 -6.64527 -8.98784 1.000 27.06000 418 THR B N 1
ATOM 6706 C CA . THR B 1 420 ? 41.55919 -8.06760 -9.03732 1.000 30.13213 418 THR B CA 1
ATOM 6707 C C . THR B 1 420 ? 40.30602 -8.91684 -9.21600 1.000 31.84464 418 THR B C 1
ATOM 6708 O O . THR B 1 420 ? 40.37654 -10.01128 -9.79598 1.000 29.62394 418 THR B O 1
ATOM 6712 N N . VAL B 1 421 ? 39.15472 -8.44395 -8.73403 1.000 26.63896 419 VAL B N 1
ATOM 6713 C CA . VAL B 1 421 ? 37.90323 -9.16722 -8.97164 1.000 26.17847 419 VAL B CA 1
ATOM 6714 C C . VAL B 1 421 ? 37.53884 -9.15556 -10.45630 1.000 30.21028 419 VAL B C 1
ATOM 6715 O O . VAL B 1 421 ? 37.13526 -10.18482 -11.02265 1.000 27.17178 419 VAL B O 1
ATOM 6719 N N . LEU B 1 422 ? 37.67439 -8.00512 -11.12203 1.000 26.76709 420 LEU B N 1
ATOM 6720 C CA . LEU B 1 422 ? 37.37225 -7.97484 -12.54947 1.000 23.80292 420 LEU B CA 1
ATOM 6721 C C . LEU B 1 422 ? 38.39576 -8.76718 -13.34937 1.000 29.23598 420 LEU B C 1
ATOM 6722 O O . LEU B 1 422 ? 38.04880 -9.35978 -14.38544 1.000 28.96130 420 LEU B O 1
ATOM 6727 N N . ARG B 1 423 ? 39.65471 -8.77284 -12.89842 1.000 25.27842 421 ARG B N 1
ATOM 6728 C CA . ARG B 1 423 ? 40.68775 -9.58063 -13.54720 1.000 26.35495 421 ARG B CA 1
ATOM 6729 C C . ARG B 1 423 ? 40.31207 -11.06014 -13.55622 1.000 27.82002 421 ARG B C 1
ATOM 6730 O O . ARG B 1 423 ? 40.46868 -11.75616 -14.57521 1.000 28.92407 421 ARG B O 1
ATOM 6738 N N . ASP B 1 424 ? 39.85851 -11.56566 -12.41235 1.000 25.84074 422 ASP B N 1
ATOM 6739 C CA . ASP B 1 424 ? 39.70536 -13.01023 -12.21420 1.000 25.72253 422 ASP B CA 1
ATOM 6740 C C . ASP B 1 424 ? 38.30722 -13.53026 -12.51262 1.000 29.11017 422 ASP B C 1
ATOM 6741 O O . ASP B 1 424 ? 38.07504 -14.73372 -12.36149 1.000 29.84997 422 ASP B O 1
ATOM 6746 N N . ASN B 1 425 ? 37.37948 -12.67947 -12.94079 1.000 28.11882 423 ASN B N 1
ATOM 6747 C CA . ASN B 1 425 ? 35.99395 -13.10798 -13.06973 1.000 30.90986 423 ASN B CA 1
ATOM 6748 C C . ASN B 1 425 ? 35.75794 -13.97080 -14.30942 1.000 28.50028 423 ASN B C 1
ATOM 6749 O O . ASN B 1 425 ? 36.47263 -13.90638 -15.30879 1.000 28.26152 423 ASN B O 1
ATOM 6754 N N . ILE B 1 426 ? 34.71051 -14.77861 -14.22527 1.000 26.66761 424 ILE B N 1
ATOM 6755 C CA . ILE B 1 426 ? 34.23250 -15.54318 -15.37181 1.000 26.86581 424 ILE B CA 1
ATOM 6756 C C . ILE B 1 426 ? 33.30562 -14.64813 -16.18893 1.000 26.68520 424 ILE B C 1
ATOM 6757 O O . ILE B 1 426 ? 32.29871 -14.15904 -15.66603 1.000 30.26911 424 ILE B O 1
ATOM 6762 N N . TYR B 1 427 ? 33.61472 -14.46855 -17.47876 1.000 25.19797 425 TYR B N 1
ATOM 6763 C CA . TYR B 1 427 ? 32.79135 -13.68765 -18.39975 1.000 24.64775 425 TYR B CA 1
ATOM 6764 C C . TYR B 1 427 ? 32.23923 -14.56198 -19.51296 1.000 26.08543 425 TYR B C 1
ATOM 6765 O O . TYR B 1 427 ? 32.84697 -15.55712 -19.88299 1.000 27.09120 425 TYR B O 1
ATOM 6774 N N . THR B 1 428 ? 31.10279 -14.15993 -20.07889 1.000 26.53232 426 THR B N 1
ATOM 6775 C CA . THR B 1 428 ? 30.61807 -14.87594 -21.25386 1.000 27.30584 426 THR B CA 1
ATOM 6776 C C . THR B 1 428 ? 31.63081 -14.74320 -22.39658 1.000 25.51058 426 THR B C 1
ATOM 6777 O O . THR B 1 428 ? 32.55650 -13.92113 -22.36216 1.000 26.80780 426 THR B O 1
ATOM 6781 N N . HIS B 1 429 ? 31.45727 -15.59085 -23.41417 1.000 24.35818 427 HIS B N 1
ATOM 6782 C CA . HIS B 1 429 ? 32.43036 -15.79345 -24.47003 1.000 28.75263 427 HIS B CA 1
ATOM 6783 C C . HIS B 1 429 ? 31.69755 -16.23900 -25.72720 1.000 28.20015 427 HIS B C 1
ATOM 6784 O O . HIS B 1 429 ? 30.78224 -17.07783 -25.63642 1.000 26.95023 427 HIS B O 1
ATOM 6791 N N . PRO B 1 430 ? 32.06875 -15.72275 -26.90760 1.000 25.57370 428 PRO B N 1
ATOM 6792 C CA . PRO B 1 430 ? 33.08885 -14.69251 -27.17949 1.000 25.36012 428 PRO B CA 1
ATOM 6793 C C . PRO B 1 430 ? 32.48658 -13.29220 -27.11798 1.000 28.89359 428 PRO B C 1
ATOM 6794 O O . PRO B 1 430 ? 31.49143 -13.00139 -27.77741 1.000 25.95694 428 PRO B O 1
ATOM 6798 N N . THR B 1 431 ? 33.07923 -12.41218 -26.30918 1.000 26.12508 429 THR B N 1
ATOM 6799 C CA . THR B 1 431 ? 32.49257 -11.09889 -26.01929 1.000 24.94854 429 THR B CA 1
ATOM 6800 C C . THR B 1 431 ? 33.60226 -10.06400 -25.93689 1.000 25.26764 429 THR B C 1
ATOM 6801 O O . THR B 1 431 ? 34.78686 -10.39386 -25.90989 1.000 24.49529 429 THR B O 1
ATOM 6805 N N . MET B 1 432 ? 33.20715 -8.78785 -25.88305 1.000 23.89706 430 MET B N 1
ATOM 6806 C CA . MET B 1 432 ? 34.19247 -7.77678 -25.52202 1.000 23.83389 430 MET B CA 1
ATOM 6807 C C . MET B 1 432 ? 34.43621 -7.74485 -24.00709 1.000 25.08012 430 MET B C 1
ATOM 6808 O O . MET B 1 432 ? 35.54608 -7.43437 -23.57515 1.000 26.54778 430 MET B O 1
ATOM 6813 N N . ALA B 1 433 ? 33.42330 -8.05797 -23.20710 1.000 21.41884 431 ALA B N 1
ATOM 6814 C CA . ALA B 1 433 ? 33.55729 -7.98406 -21.75544 1.000 26.58255 431 ALA B CA 1
ATOM 6815 C C . ALA B 1 433 ? 34.68240 -8.87709 -21.24130 1.000 27.64540 431 ALA B C 1
ATOM 6816 O O . ALA B 1 433 ? 35.42365 -8.49717 -20.32474 1.000 27.22562 431 ALA B O 1
ATOM 6818 N N . GLU B 1 434 ? 34.85171 -10.05419 -21.84759 1.000 25.50131 432 GLU B N 1
ATOM 6819 C CA . GLU B 1 434 ? 35.87734 -10.97646 -21.36661 1.000 26.67125 432 GLU B CA 1
ATOM 6820 C C . GLU B 1 434 ? 37.29308 -10.43627 -21.55747 1.000 23.27026 432 GLU B C 1
ATOM 6821 O O . GLU B 1 434 ? 38.23595 -10.97473 -20.96473 1.000 25.95219 432 GLU B O 1
ATOM 6827 N N . SER B 1 435 ? 37.46740 -9.36173 -22.32620 1.000 26.05087 433 SER B N 1
ATOM 6828 C CA . SER B 1 435 ? 38.78302 -8.74874 -22.43283 1.000 26.11280 433 SER B CA 1
ATOM 6829 C C . SER B 1 435 ? 39.25547 -8.22606 -21.08585 1.000 23.17994 433 SER B C 1
ATOM 6830 O O . SER B 1 435 ? 40.45589 -7.97562 -20.91864 1.000 26.07485 433 SER B O 1
ATOM 6833 N N . PHE B 1 436 ? 38.33796 -8.08697 -20.12733 1.000 25.93785 434 PHE B N 1
ATOM 6834 C CA . PHE B 1 436 ? 38.71229 -7.61744 -18.79575 1.000 23.75454 434 PHE B CA 1
ATOM 6835 C C . PHE B 1 436 ? 39.65847 -8.59751 -18.11328 1.000 27.05906 434 PHE B C 1
ATOM 6836 O O . PHE B 1 436 ? 40.45575 -8.18966 -17.26236 1.000 25.02084 434 PHE B O 1
ATOM 6844 N N . ASN B 1 437 ? 39.59436 -9.89352 -18.47078 1.000 26.18761 435 ASN B N 1
ATOM 6845 C CA . ASN B 1 437 ? 40.56265 -10.84201 -17.92708 1.000 24.45227 435 ASN B CA 1
ATOM 6846 C C . ASN B 1 437 ? 41.99234 -10.44265 -18.27939 1.000 30.24942 435 ASN B C 1
ATOM 6847 O O . ASN B 1 437 ? 42.92315 -10.72104 -17.51118 1.000 30.80753 435 ASN B O 1
ATOM 6852 N N . ASP B 1 438 ? 42.19936 -9.83230 -19.45010 1.000 26.01079 436 ASP B N 1
ATOM 6853 C CA . ASP B 1 438 ? 43.52062 -9.35438 -19.83611 1.000 24.74076 436 ASP B CA 1
ATOM 6854 C C . ASP B 1 438 ? 43.74136 -7.88299 -19.49894 1.000 28.06333 436 ASP B C 1
ATOM 6855 O O . ASP B 1 438 ? 44.84573 -7.50577 -19.09394 1.000 27.96427 436 ASP B O 1
ATO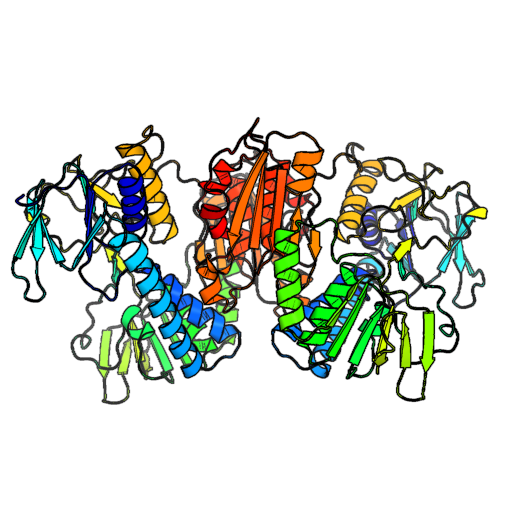M 6860 N N . LEU B 1 439 ? 42.71290 -7.05492 -19.65189 1.000 23.96562 437 LEU B N 1
ATOM 6861 C CA . LEU B 1 439 ? 42.86534 -5.62832 -19.37121 1.000 26.54407 437 LEU B CA 1
ATOM 6862 C C . LEU B 1 439 ? 43.29342 -5.38972 -17.92946 1.000 28.22676 437 LEU B C 1
ATOM 6863 O O . LEU B 1 439 ? 44.08090 -4.47852 -17.64931 1.000 27.52326 437 LEU B O 1
ATOM 6868 N N . PHE B 1 440 ? 42.79561 -6.20300 -16.99915 1.000 26.24040 438 PHE B N 1
ATOM 6869 C CA . PHE B 1 440 ? 43.11892 -6.02808 -15.58950 1.000 24.65395 438 PHE B CA 1
ATOM 6870 C C . PHE B 1 440 ? 44.16841 -7.01764 -15.10268 1.000 26.76474 438 PHE B C 1
ATOM 6871 O O . PHE B 1 440 ? 44.38153 -7.12919 -13.88971 1.000 29.10684 438 PHE B O 1
ATOM 6879 N N . ASN B 1 441 ? 44.85736 -7.69677 -16.02059 1.000 26.43920 439 ASN B N 1
ATOM 6880 C CA . ASN B 1 441 ? 45.89384 -8.67334 -15.66971 1.000 26.77916 439 ASN B CA 1
ATOM 6881 C C . ASN B 1 441 ? 47.24573 -7.96830 -15.58530 1.000 32.01234 439 ASN B C 1
ATOM 6882 O O . ASN B 1 441 ? 48.04178 -7.96519 -16.52724 1.000 31.69811 439 ASN B O 1
ATOM 6887 N N . PHE B 1 442 ? 47.52171 -7.37135 -14.42497 1.000 28.75600 440 PHE B N 1
ATOM 6888 C CA . PHE B 1 442 ? 48.80001 -6.69391 -14.23044 1.000 33.01632 440 PHE B CA 1
ATOM 6889 C C . PHE B 1 442 ? 49.07504 -6.58584 -12.73831 1.000 37.41722 440 PHE B C 1
ATOM 6890 O O . PHE B 1 442 ? 48.18451 -6.78187 -11.91154 1.000 35.22531 440 PHE B O 1
ATOM 6898 N N . HIS B 1 443 ? 50.32901 -6.28777 -12.40708 1.000 36.24053 441 HIS B N 1
ATOM 6899 C CA . HIS B 1 443 ? 50.77785 -6.06826 -11.03581 1.000 40.53610 441 HIS B CA 1
ATOM 6900 C C . HIS B 1 443 ? 51.11347 -4.59534 -10.83215 1.000 39.02644 441 HIS B C 1
ATOM 6901 O O . HIS B 1 443 ? 51.15589 -3.81540 -11.78362 1.000 38.47116 441 HIS B O 1
ATOM 6908 N N . HIS B 1 444 ? 51.37302 -4.22057 -9.57673 1.000 41.75939 442 HIS B N 1
ATOM 6909 C CA . HIS B 1 444 ? 51.65209 -2.82153 -9.25671 1.000 42.37107 442 HIS B CA 1
ATOM 6910 C C . HIS B 1 444 ? 52.91525 -2.31940 -9.95233 1.000 48.57582 442 HIS B C 1
ATOM 6911 O O . HIS B 1 444 ? 53.93282 -3.01868 -10.01561 1.000 46.89917 442 HIS B O 1
ATOM 6918 N N . HIS B 1 445 ? 52.84477 -1.08401 -10.45977 1.000 45.05582 443 HIS B N 1
ATOM 6919 C CA . HIS B 1 445 ? 54.01495 -0.28681 -10.83023 1.000 48.24295 443 HIS B CA 1
ATOM 6920 C C . HIS B 1 445 ? 53.99640 0.92363 -9.90292 1.000 50.68791 443 HIS B C 1
ATOM 6921 O O . HIS B 1 445 ? 53.27069 1.88988 -10.15105 1.000 49.61220 443 HIS B O 1
ATOM 6928 N N . HIS B 1 446 ? 54.79031 0.87125 -8.83716 1.000 53.06697 444 HIS B N 1
ATOM 6929 C CA . HIS B 1 446 ? 54.70901 1.87540 -7.78640 1.000 55.08390 444 HIS B CA 1
ATOM 6930 C C . HIS B 1 446 ? 55.38471 3.17662 -8.20215 1.000 63.69564 444 HIS B C 1
ATOM 6931 O O . HIS B 1 446 ? 56.47496 3.17604 -8.78329 1.000 61.54903 444 HIS B O 1
ATOM 6938 N N . HIS B 1 447 ? 54.72335 4.29086 -7.88828 1.000 64.24692 445 HIS B N 1
ATOM 6939 C CA . HIS B 1 447 ? 55.20748 5.63178 -8.19455 1.000 68.10364 445 HIS B CA 1
ATOM 6940 C C . HIS B 1 447 ? 55.32332 6.40534 -6.89061 1.000 76.46609 445 HIS B C 1
ATOM 6941 O O . HIS B 1 447 ? 54.33466 6.54931 -6.16354 1.000 72.36379 445 HIS B O 1
ATOM 6948 N N . HIS B 1 448 ? 56.51994 6.90021 -6.59549 1.000 75.04185 446 HIS B N 1
ATOM 6949 C CA . HIS B 1 448 ? 56.72143 7.67189 -5.38164 1.000 76.06610 446 HIS B CA 1
ATOM 6950 C C . HIS B 1 448 ? 56.65691 9.16186 -5.69174 1.000 78.49470 446 HIS B C 1
ATOM 6951 O O . HIS B 1 448 ? 56.07293 9.93832 -4.93452 1.000 84.95721 446 HIS B O 1
#